Protein AF-A0AAF3E941-F1 (afdb_monomer_lite)

Organism: NCBI:txid2138241

Sequence (1218 aa):
MLLKINQFYLIRRGSTLCTKLKEASGEATTSKEKEKYVAGSEIERDANGEAFREMFVMPNRKLRAQIQLEQLTGRGQVQKLSRFDIQDRLAVRTSRSKEMSPEQDWTNVWPAPRSFNASVVPLPVRMGSRPHPERRAPFKKFGNLELVKIPNFLHLTPAAIEKQCLAIKQFCTEYPPELKGNKELQKVVPLKVYYNDYVHQGSSLRDIRSRVTTTTLNVAALNLSSFARDKLQRLAGSRFDSSNGMLTILTDRCHTRQQNDQYAAYLLTVLYHEANKVEKWEEIRQREDELRIEYDGSTTQQKILSLLGKPAADEIGSQATLAETKEIRKGRLFSKWDSKKCILCNGTLRIERHMEEDEMLLVANYNVEITVTRRGKGLHLSNPTNDFLFIFDQIETLHLWVSRCLQFKVTSTCDLSDQRLVLLPDSTFLAPNLQKIYHLNLKRNSLQFKTCHQDELGLDGTWSAPQLGWIEDLYRFSALNHLDLSSNRLSMFPLAVLQLKLLTRLFLSDNQIDRIPGEIRLLNLLIEFDLANNWLSELPDQLGDCTELAVLNLTLNRFKKIPSILSTNPKVTHWQLAGNFLDHLIGVELKQCIKLDLRRNAFHGKLIIPSSGETLRWLDLRDNQLKSLSTTNCLNLRTLHCERNLLKELSVNGQNISYLNASFNALSSLIVLPMPMNLVFFSVASNQFSHLPNWITDLQKINHIDAHKNQLKTLPERIFRVPSLSTLNLHSNRLTKLPEQVENCQIEILNLHHNALENLPSLLFRSSHRLREVNVSANVLTEIPSPNPVPDLNRVQILHAAMNELDDRVVHTIIAMRRLRILNLSNNKIKFFNDSNLCSLTSLEELNLSSNRLSSISSLILALPSLQILRIHSNQINILPDLSQSKTLKIFDACSNRVSQMQSTNCLAENLRQVDLSCNPELPVHFSQRSSRIYSFVNIAEAGGHNVHVGFSECTGQRNRLSVRQILPNTRHVSPILAIIDTSGNASLAAELSERLFRMAETEEIVDENTLRNWILNAHEWMGESILLASICDNQVLCASVGGNRAWIVADGKIHPLIAPIQIDSKTYEQLRMANAIVDEENLIFGVCPYVRQIGFSAFFPAILPRATVRTAKLNSREDFLILGSRAVGGCLSEPLLQYIVASTSNPQVAAKRIQDVVQSFNWTDNVSVIVAQTGNLLNRKTKKSVNPYSISEREEISELTLQKIEERIEQISRVRK

Secondary structure (DSSP, 8-state):
------------S--HHHHHHHHTTT------------------B-TTSPBP------S-SHHHHHHHHHHHTT--------TTHHHHHHHSPPPGGGTS-TTS-HHHHS-S-----TTTS---------S-GGGSPPPS----GGGGS-TTGGG-SHHHHHHHHHHHHTT-PPPPGGGGS-GGGGGT--EEEEE--S--SSS-S--GGGG-EEEEEEGGGS---HHHHHHHHHHHGGGEETTTTEEEEEE--SSSHHHHHHHHHHHHHHHHHHHHPPPTTGGG--GGGG-----TT-HHHHHHHHHHSS-TTTTHHHHH-EEEEEEEEESSTTPPEEEEEEEEETTEEEE--TTS--EEEEGGGSEEEEEEETTEEEEEEEETTEEEEEE-S-HHHHHHHHHHHHHTT--SEEE-TTS--SS--HHHHS-TTGGG--EEE-TT----PPPTT--PPPTTSPPPP----SGGGGGG-TT-SEEE-TTS--SS--GGGGG-TT--EEE--SS------GGGGG-TT--EEE--SS--S---GGGGG-TT--EEE-TTS--SS--THHHH-SS--EEE-TTS------S---TT-SEEE-TTS--EEEEE--GGGGG--EEE-TTSEEEEEE-TT-TT--EEE--SS--SEEEEE-SS--EEE--SS--S--EEES--TT--EEE--SS--SS--GGGGG-SS--EEE--SS------TTGGG-TT--EEE--SS------S---S---SEEE--SS--S---TTHHHH-TT--EEE--SS--S------SSGGG----EEE--SS---TTHHHHHTT-TT--EEE--SS--S----TTGGG-TT--EEE-TTS------HHHHT-TT--EEE--SS---EE--GGG-SS--EEE--SS---EES-TT---TT--EEE-TT-TTS-GGGGGS-SS-------SS--SSSEEEEEEEE--TTS---EEEE---TT-SS-EEEEEE-TT-HHHHHHHHHHHHHHHHH-S---HHHHHHHHHHHTTS---EEEEEEEETTEEEEEEESS-EEEEEETTEEEEEE------HHHHHHHHHTT--B-TTS-BTTTBS-SB-SS-GGGTTTSB-PPEEEEEE--STTEEEEEE-HHHHHH--HHHHHHHHHT-S-HHHHHHHHHHHHHHTT--S-EEEEEEEE--GGGSS------S----------THHHHHHHHHHHHHTTS--

InterPro domains:
  IPR001611 Leucine-rich repeat [PF13855] (818-877)
  IPR001611 Leucine-rich repeat [PS51450] (502-523)
  IPR001611 Leucine-rich repeat [PS51450] (615-636)
  IPR001611 Leucine-rich repeat [PS51450] (724-745)
  IPR001611 Leucine-rich repeat [PS51450] (746-767)
  IPR001611 Leucine-rich repeat [PS51450] (819-840)
  IPR001611 Leucine-rich repeat [PS51450] (843-864)
  IPR001611 Leucine-rich repeat [PS51450] (866-887)
  IPR001932 PPM-type phosphatase-like domain [PF00481] (945-1168)
  IPR001932 PPM-type phosphatase-like domain [PS51746] (961-1175)
  IPR001932 PPM-type phosphatase-like domain [SM00332] (939-1173)
  IPR003591 Leucine-rich repeat, typical subtype [SM00369] (477-499)
  IPR003591 Leucine-rich repeat, typical subtype [SM00369] (500-522)
  IPR003591 Leucine-rich repeat, typical subtype [SM00369] (523-546)
  IPR003591 Leucine-rich repeat, typical subtype [SM00369] (699-722)
  IPR003591 Leucine-rich repeat, typical subtype [SM00369] (723-745)
  IPR003591 Leucine-rich repeat, typical subtype [SM00369] (746-767)
  IPR003591 Leucine-rich repeat, typical subtype [SM00369] (817-839)
  IPR003591 Leucine-rich repeat, typical subtype [SM00369] (841-863)
  IPR003591 Leucine-rich repeat, typical subtype [SM00369] (864-886)

Structure (mmCIF, N/CA/C/O backbone):
data_AF-A0AAF3E941-F1
#
_entry.id   AF-A0AAF3E941-F1
#
loop_
_atom_site.group_PDB
_atom_site.id
_atom_site.type_symbol
_atom_site.label_atom_id
_atom_site.label_alt_id
_atom_site.label_comp_id
_atom_site.label_asym_id
_atom_site.label_entity_id
_atom_site.label_seq_id
_atom_site.pdbx_PDB_ins_code
_atom_site.Cartn_x
_atom_site.Cartn_y
_atom_site.Cartn_z
_atom_site.occupancy
_atom_site.B_iso_or_equiv
_atom_site.auth_seq_id
_atom_site.auth_comp_id
_atom_site.auth_asym_id
_atom_site.auth_atom_id
_atom_site.pdbx_PDB_model_num
ATOM 1 N N . MET A 1 1 ? 45.597 49.045 44.811 1.00 25.17 1 MET A N 1
ATOM 2 C CA . MET A 1 1 ? 46.301 48.975 46.110 1.00 25.17 1 MET A CA 1
ATOM 3 C C . MET A 1 1 ? 45.656 47.850 46.898 1.00 25.17 1 MET A C 1
ATOM 5 O O . MET A 1 1 ? 44.461 47.928 47.123 1.00 25.17 1 MET A O 1
ATOM 9 N N . LEU A 1 2 ? 46.292 46.673 46.946 1.00 22.98 2 LEU A N 1
ATOM 10 C CA . LEU A 1 2 ? 47.305 46.270 47.949 1.00 22.98 2 LEU A CA 1
ATOM 11 C C . LEU A 1 2 ? 46.629 46.094 49.320 1.00 22.98 2 LEU A C 1
ATOM 13 O O . LEU A 1 2 ? 45.964 47.010 49.766 1.00 22.98 2 LEU A O 1
ATOM 17 N N . LEU A 1 3 ? 46.785 45.028 50.095 1.00 31.22 3 LEU A N 1
ATOM 18 C CA . LEU A 1 3 ? 47.507 43.755 50.041 1.00 31.22 3 LEU A CA 1
ATOM 19 C C . LEU A 1 3 ? 47.148 43.065 51.379 1.00 31.22 3 LEU A C 1
ATOM 21 O O . LEU A 1 3 ? 46.831 43.757 52.340 1.00 31.22 3 LEU A O 1
ATOM 25 N N . LYS A 1 4 ? 47.386 41.750 51.464 1.00 26.44 4 LYS A N 1
ATOM 26 C CA . LYS A 1 4 ? 47.656 40.976 52.698 1.00 26.44 4 LYS A CA 1
ATOM 27 C C . LYS A 1 4 ? 46.508 40.775 53.698 1.00 26.44 4 LYS A C 1
ATOM 29 O O . LYS A 1 4 ? 46.064 41.708 54.340 1.00 26.44 4 LYS A O 1
ATOM 34 N N . ILE A 1 5 ? 46.186 39.497 53.918 1.00 27.38 5 ILE A N 1
ATOM 35 C CA . ILE A 1 5 ? 46.226 38.747 55.199 1.00 27.38 5 ILE A CA 1
ATOM 36 C C . ILE A 1 5 ? 46.028 37.270 54.783 1.00 27.38 5 ILE A C 1
ATOM 38 O O . ILE A 1 5 ? 44.980 36.903 54.271 1.00 27.38 5 ILE A O 1
ATOM 42 N N . ASN A 1 6 ? 47.091 36.494 54.554 1.00 27.19 6 ASN A N 1
ATOM 43 C CA . ASN A 1 6 ? 47.783 35.598 55.494 1.00 27.19 6 ASN A CA 1
ATOM 44 C C . ASN A 1 6 ? 46.898 34.736 56.425 1.00 27.19 6 ASN A C 1
ATOM 46 O O . ASN A 1 6 ? 46.351 35.253 57.385 1.00 27.19 6 ASN A O 1
ATOM 50 N N . GLN A 1 7 ? 46.950 33.413 56.165 1.00 29.20 7 GLN A N 1
ATOM 51 C CA . GLN A 1 7 ? 47.048 32.271 57.108 1.00 29.20 7 GLN A CA 1
ATOM 52 C C . GLN A 1 7 ? 45.863 32.046 58.086 1.00 29.20 7 GLN A C 1
ATOM 54 O O . GLN A 1 7 ? 45.435 32.951 58.777 1.00 29.20 7 GLN A O 1
ATOM 59 N N . PHE A 1 8 ? 45.259 30.860 58.236 1.00 26.33 8 PHE A N 1
ATOM 60 C CA . PHE A 1 8 ? 45.827 29.510 58.318 1.00 26.33 8 PHE A CA 1
ATOM 61 C C . PHE A 1 8 ? 44.918 28.438 57.686 1.00 26.33 8 PHE A C 1
ATOM 63 O O . PHE A 1 8 ? 43.714 28.386 57.921 1.00 26.33 8 PHE A O 1
ATOM 70 N N . TYR A 1 9 ? 45.550 27.525 56.950 1.00 28.20 9 TYR A N 1
ATOM 71 C CA . TYR A 1 9 ? 45.012 26.250 56.480 1.00 28.20 9 TYR A CA 1
ATOM 72 C C . TYR A 1 9 ? 45.573 25.109 57.343 1.00 28.20 9 TYR A C 1
ATOM 74 O O . TYR A 1 9 ? 46.770 25.089 57.625 1.00 28.20 9 TYR A O 1
ATOM 82 N N . LEU A 1 10 ? 44.762 24.089 57.634 1.00 25.67 10 LEU A N 1
ATOM 83 C CA . LEU A 1 10 ? 45.244 22.728 57.907 1.00 25.67 10 LEU A CA 1
ATOM 84 C C . LEU A 1 10 ? 44.900 21.857 56.687 1.00 25.67 10 LEU A C 1
ATOM 86 O O . LEU A 1 10 ? 43.795 21.340 56.552 1.00 25.67 10 LEU A O 1
ATOM 90 N N . ILE A 1 11 ? 45.854 21.763 55.754 1.00 32.81 11 ILE A N 1
ATOM 91 C CA . ILE A 1 11 ? 45.774 20.972 54.515 1.00 32.81 11 ILE A CA 1
ATOM 92 C C . ILE A 1 11 ? 46.332 19.567 54.765 1.00 32.81 11 ILE A C 1
ATOM 94 O O . ILE A 1 11 ? 47.484 19.409 55.170 1.00 32.81 11 ILE A O 1
ATOM 98 N N . ARG A 1 12 ? 45.554 18.534 54.417 1.00 29.91 12 ARG A N 1
ATOM 99 C CA . ARG A 1 12 ? 46.099 17.204 54.108 1.00 29.91 12 ARG A CA 1
ATOM 100 C C . ARG A 1 12 ? 46.829 17.276 52.763 1.00 29.91 12 ARG A C 1
ATOM 102 O O . ARG A 1 12 ? 46.209 17.491 51.722 1.00 29.91 12 ARG A O 1
ATOM 109 N N . ARG A 1 13 ? 48.155 17.120 52.806 1.00 30.88 13 ARG A N 1
ATOM 110 C CA . ARG A 1 13 ? 49.038 16.996 51.636 1.00 30.88 13 ARG A CA 1
ATOM 111 C C . ARG A 1 13 ? 48.599 15.799 50.786 1.00 30.88 13 ARG A C 1
ATOM 113 O O . ARG A 1 13 ? 48.506 14.695 51.312 1.00 30.88 13 ARG A O 1
ATOM 120 N N . GLY A 1 14 ? 48.349 16.026 49.495 1.00 37.22 14 GLY A N 1
ATOM 121 C CA . GLY A 1 14 ? 48.155 14.946 48.519 1.00 37.22 14 GLY A CA 1
ATOM 122 C C . GLY A 1 14 ? 47.033 15.120 47.493 1.00 37.22 14 GLY A C 1
ATOM 123 O O . GLY A 1 14 ? 46.806 14.191 46.727 1.00 37.22 14 GLY A O 1
ATOM 124 N N . SER A 1 15 ? 46.322 16.256 47.431 1.00 41.59 15 SER A N 1
ATOM 125 C CA . SER A 1 15 ? 45.344 16.463 46.348 1.00 41.59 15 SER A CA 1
ATOM 126 C C . SER A 1 15 ? 45.990 17.074 45.100 1.00 41.59 15 SER A C 1
ATOM 128 O O . SER A 1 15 ? 46.564 18.164 45.130 1.00 41.59 15 SER A O 1
ATOM 130 N N . THR A 1 16 ? 45.831 16.368 43.984 1.00 41.88 16 THR A N 1
ATOM 131 C CA . THR A 1 16 ? 46.173 16.758 42.604 1.00 41.88 16 THR A CA 1
ATOM 132 C C . THR A 1 16 ? 45.382 17.969 42.091 1.00 41.88 16 THR A C 1
ATOM 134 O O . THR A 1 16 ? 45.639 18.476 41.002 1.00 41.88 16 THR A O 1
ATOM 137 N N . LEU A 1 17 ? 44.416 18.452 42.876 1.00 42.16 17 LEU A N 1
ATOM 138 C CA . LEU A 1 17 ? 43.595 19.619 42.570 1.00 42.16 17 LEU A CA 1
ATOM 139 C C . LEU A 1 17 ? 44.375 20.928 42.765 1.00 42.16 17 LEU A C 1
ATOM 141 O O . LEU A 1 17 ? 44.220 21.858 41.984 1.00 42.16 17 LEU A O 1
ATOM 145 N N . CYS A 1 18 ? 45.249 20.992 43.776 1.00 39.31 18 CYS A N 1
ATOM 146 C CA . CYS A 1 18 ? 46.022 22.197 44.093 1.00 39.31 18 CYS A CA 1
ATOM 147 C C . CYS A 1 18 ? 47.104 22.483 43.037 1.00 39.31 18 CYS A C 1
ATOM 149 O O . CYS A 1 18 ? 47.377 23.637 42.724 1.00 39.31 18 CYS A O 1
ATOM 151 N N . THR A 1 19 ? 47.675 21.438 42.432 1.00 42.06 19 THR A N 1
ATOM 152 C CA . THR A 1 19 ? 48.624 21.571 41.317 1.00 42.06 19 THR A CA 1
ATOM 153 C C . THR A 1 19 ? 47.931 22.055 40.043 1.00 42.06 19 THR A C 1
ATOM 155 O O . THR A 1 19 ? 48.416 22.992 39.422 1.00 42.06 19 THR A O 1
ATOM 158 N N . LYS A 1 20 ? 46.738 21.531 39.725 1.00 45.28 20 LYS A N 1
ATOM 159 C CA . LYS A 1 20 ? 45.938 21.993 38.573 1.00 45.28 20 LYS A CA 1
ATOM 160 C C . LYS A 1 20 ? 45.388 23.413 38.743 1.00 45.28 20 LYS A C 1
ATOM 162 O O . LYS A 1 20 ? 45.259 24.147 37.770 1.00 45.28 20 LYS A O 1
ATOM 167 N N . LEU A 1 21 ? 45.086 23.820 39.977 1.00 42.25 21 LEU A N 1
ATOM 168 C CA . LEU A 1 21 ? 44.654 25.187 40.290 1.00 42.25 21 LEU A CA 1
ATOM 169 C C . LEU A 1 21 ? 45.806 26.202 40.224 1.00 42.25 21 LEU A C 1
ATOM 171 O O . LEU A 1 21 ? 45.562 27.346 39.860 1.00 42.25 21 LEU A O 1
ATOM 175 N N . LYS A 1 22 ? 47.048 25.786 40.515 1.00 40.22 22 LYS A N 1
ATOM 176 C CA . LYS A 1 22 ? 48.251 26.614 40.313 1.00 40.22 22 LYS A CA 1
ATOM 177 C C . LYS A 1 22 ? 48.619 26.775 38.836 1.00 40.22 22 LYS A C 1
ATOM 179 O O . LYS A 1 22 ? 49.067 27.842 38.433 1.00 40.22 22 LYS A O 1
ATOM 184 N N . GLU A 1 23 ? 48.371 25.753 38.019 1.00 41.34 23 GLU A N 1
ATOM 185 C CA . GLU A 1 23 ? 48.512 25.845 36.557 1.00 41.34 23 GLU A CA 1
ATOM 186 C C . GLU A 1 23 ? 47.456 26.775 35.931 1.00 41.34 23 GLU A C 1
ATOM 188 O O . GLU A 1 23 ? 47.742 27.467 34.957 1.00 41.34 23 GLU A O 1
ATOM 193 N N . ALA A 1 24 ? 46.261 26.872 36.527 1.00 45.06 24 ALA A N 1
ATOM 194 C CA . ALA A 1 24 ? 45.199 27.779 36.082 1.00 45.06 24 ALA A CA 1
ATOM 195 C C . ALA A 1 24 ? 45.434 29.263 36.444 1.00 45.06 24 ALA A C 1
ATOM 197 O O . ALA A 1 24 ? 44.715 30.123 35.937 1.00 45.06 24 ALA A O 1
ATOM 198 N N . SER A 1 25 ? 46.418 29.579 37.302 1.00 39.25 25 SER A N 1
ATOM 199 C CA . SER A 1 25 ? 46.711 30.947 37.764 1.00 39.25 25 SER A CA 1
ATOM 200 C C . SER A 1 25 ? 47.911 31.631 37.089 1.00 39.25 25 SER A C 1
ATOM 202 O O . SER A 1 25 ? 48.222 32.763 37.445 1.00 39.25 25 SER A O 1
ATOM 204 N N . GLY A 1 26 ? 48.561 31.003 36.102 1.00 38.41 26 GLY A N 1
ATOM 205 C CA . GLY A 1 26 ? 49.484 31.700 35.192 1.00 38.41 26 GLY A CA 1
ATOM 206 C C . GLY A 1 26 ? 50.916 31.968 35.684 1.00 38.41 26 GLY A C 1
ATOM 207 O O . GLY A 1 26 ? 51.533 32.918 35.212 1.00 38.41 26 GLY A O 1
ATOM 208 N N . GLU A 1 27 ? 51.486 31.147 36.572 1.00 34.81 27 GLU A N 1
ATOM 209 C CA . GLU A 1 27 ? 52.932 31.188 36.874 1.00 34.81 27 GLU A CA 1
ATOM 210 C C . GLU A 1 27 ? 53.692 30.127 36.055 1.00 34.81 27 GLU A C 1
ATOM 212 O O . GLU A 1 27 ? 53.344 28.947 36.067 1.00 34.81 27 GLU A O 1
ATOM 217 N N . ALA A 1 28 ? 54.725 30.548 35.316 1.00 30.78 28 ALA A N 1
ATOM 218 C CA . ALA A 1 28 ? 55.536 29.692 34.448 1.00 30.78 28 ALA A CA 1
ATOM 219 C C . ALA A 1 28 ? 56.870 29.266 35.095 1.00 30.78 28 ALA A C 1
ATOM 221 O O . ALA A 1 28 ? 57.418 29.990 35.923 1.00 30.78 28 ALA A O 1
ATOM 222 N N . THR A 1 29 ? 57.430 28.163 34.562 1.00 28.58 29 THR A N 1
ATOM 223 C CA . THR A 1 29 ? 58.772 27.541 34.763 1.00 28.58 29 THR A CA 1
ATOM 224 C C . THR A 1 29 ? 58.862 26.503 35.902 1.00 28.58 29 THR A C 1
ATOM 226 O O . THR A 1 29 ? 58.328 26.726 36.976 1.00 28.58 29 THR A O 1
ATOM 229 N N . THR A 1 30 ? 59.462 25.306 35.783 1.00 28.12 30 THR A N 1
ATOM 230 C CA . THR A 1 30 ? 60.335 24.674 34.769 1.00 28.12 30 THR A CA 1
ATOM 231 C C . THR A 1 30 ? 60.419 23.151 35.013 1.00 28.12 30 THR A C 1
ATOM 233 O O . THR A 1 30 ? 60.501 22.717 36.154 1.00 28.12 30 THR A O 1
ATOM 236 N N . SER A 1 31 ? 60.470 22.387 33.912 1.00 27.45 31 SER A N 1
ATOM 237 C CA . SER A 1 31 ? 61.197 21.117 33.663 1.00 27.45 31 SER A CA 1
ATOM 238 C C . SER A 1 31 ? 61.064 19.866 34.563 1.00 27.45 31 SER A C 1
ATOM 240 O O . SER A 1 31 ? 61.476 19.882 35.712 1.00 27.45 31 SER A O 1
ATOM 242 N N . LYS A 1 32 ? 60.708 18.756 33.876 1.00 27.28 32 LYS A N 1
ATOM 243 C CA . LYS A 1 32 ? 61.302 17.386 33.868 1.00 27.28 32 LYS A CA 1
ATOM 244 C C . LYS A 1 32 ? 61.439 16.674 35.226 1.00 27.28 32 LYS A C 1
ATOM 246 O O . LYS A 1 32 ? 62.148 17.134 36.097 1.00 27.28 32 LYS A O 1
ATOM 251 N N . GLU A 1 33 ? 60.757 15.547 35.434 1.00 26.47 33 GLU A N 1
ATOM 252 C CA . GLU A 1 33 ? 61.248 14.171 35.180 1.00 26.47 33 GLU A CA 1
ATOM 253 C C . GLU A 1 33 ? 60.015 13.220 35.244 1.00 26.47 33 GLU A C 1
ATOM 255 O O . GLU A 1 33 ? 59.238 13.303 36.189 1.00 26.47 33 GLU A O 1
ATOM 260 N N . LYS A 1 34 ? 59.594 12.467 34.205 1.00 25.59 34 LYS A N 1
ATOM 261 C CA . LYS A 1 34 ? 60.124 11.160 33.732 1.00 25.59 34 LYS A CA 1
ATOM 262 C C . LYS A 1 34 ? 60.638 10.317 34.905 1.00 25.59 34 LYS A C 1
ATOM 264 O O . LYS A 1 34 ? 61.591 10.708 35.541 1.00 25.59 34 LYS A O 1
ATOM 269 N N . GLU A 1 35 ? 60.135 9.141 35.256 1.00 26.55 35 GLU A N 1
ATOM 270 C CA . GLU A 1 35 ? 59.893 7.906 34.492 1.00 26.55 35 GLU A CA 1
ATOM 271 C C . GLU A 1 35 ? 59.877 6.832 35.628 1.00 26.55 35 GLU A C 1
ATOM 273 O O . GLU A 1 35 ? 60.661 6.972 36.563 1.00 26.55 35 GLU A O 1
ATOM 278 N N . LYS A 1 36 ? 58.991 5.826 35.733 1.00 25.83 36 LYS A N 1
ATOM 279 C CA . LYS A 1 36 ? 59.223 4.449 35.241 1.00 25.83 36 LYS A CA 1
ATOM 280 C C . LYS A 1 36 ? 58.320 3.414 35.958 1.00 25.83 36 LYS A C 1
ATOM 282 O O . LYS A 1 36 ? 58.116 3.530 37.157 1.00 25.83 36 LYS A O 1
ATOM 287 N N . TYR A 1 37 ? 57.918 2.399 35.174 1.00 27.20 37 TYR A N 1
ATOM 288 C CA . TYR A 1 37 ? 57.531 0.992 35.460 1.00 27.20 37 TYR A CA 1
ATOM 289 C C . TYR A 1 37 ? 56.447 0.708 36.527 1.00 27.20 37 TYR A C 1
ATOM 291 O O . TYR A 1 37 ? 56.558 1.132 37.665 1.00 27.20 37 TYR A O 1
ATOM 299 N N . VAL A 1 38 ? 55.290 0.101 36.215 1.00 29.61 38 VAL A N 1
ATOM 300 C CA . VAL A 1 38 ? 54.969 -1.230 35.625 1.00 29.61 38 VAL A CA 1
ATOM 301 C C . VAL A 1 38 ? 55.250 -2.412 36.566 1.00 29.61 38 VAL A C 1
ATOM 303 O O . VAL A 1 38 ? 56.377 -2.610 36.999 1.00 29.61 38 VAL A O 1
ATOM 306 N N . ALA A 1 39 ? 54.200 -3.237 36.693 1.00 27.73 39 ALA A N 1
ATOM 307 C CA . ALA A 1 39 ? 54.115 -4.629 37.152 1.00 27.73 39 ALA A CA 1
ATOM 308 C C . ALA A 1 39 ? 53.993 -4.897 38.661 1.00 27.73 39 ALA A C 1
ATOM 310 O O . ALA A 1 39 ? 54.755 -4.390 39.474 1.00 27.73 39 ALA A O 1
ATOM 311 N N . GLY A 1 40 ? 53.038 -5.773 39.000 1.00 29.38 40 GLY A N 1
ATOM 312 C CA . GLY A 1 40 ? 52.954 -6.415 40.312 1.00 29.38 40 GLY A CA 1
ATOM 313 C C . GLY A 1 40 ? 51.536 -6.723 40.783 1.00 29.38 40 GLY A C 1
ATOM 314 O O . GLY A 1 40 ? 51.073 -6.145 41.758 1.00 29.38 40 GLY A O 1
ATOM 315 N N . SER A 1 41 ? 50.830 -7.612 40.086 1.00 38.66 41 SER A N 1
ATOM 316 C CA . SER A 1 41 ? 49.641 -8.288 40.605 1.00 38.66 41 SER A CA 1
ATOM 317 C C . SER A 1 41 ? 50.062 -9.471 41.480 1.00 38.66 41 SER A C 1
ATOM 319 O O . SER A 1 41 ? 50.538 -10.460 40.932 1.00 38.66 41 SER A O 1
ATOM 321 N N . GLU A 1 42 ? 49.817 -9.422 42.788 1.00 34.91 42 GLU A N 1
ATOM 322 C CA . GLU A 1 42 ? 49.719 -10.626 43.621 1.00 34.91 42 GLU A CA 1
ATOM 323 C C . GLU A 1 42 ? 48.500 -10.505 44.541 1.00 34.91 42 GLU A C 1
ATOM 325 O O . GLU A 1 42 ? 48.377 -9.593 45.354 1.00 34.91 42 GLU A O 1
ATOM 330 N N . ILE A 1 43 ? 47.545 -11.409 44.324 1.00 42.84 43 ILE A N 1
ATOM 331 C CA . ILE A 1 43 ? 46.382 -11.639 45.178 1.00 42.84 43 ILE A CA 1
ATOM 332 C C . ILE A 1 43 ? 46.829 -12.713 46.167 1.00 42.84 43 ILE A C 1
ATOM 334 O O . ILE A 1 43 ? 47.055 -13.851 45.750 1.00 42.84 43 ILE A O 1
ATOM 338 N N . GLU A 1 44 ? 46.969 -12.366 47.445 1.00 42.59 44 GLU A N 1
ATOM 339 C CA . GLU A 1 44 ? 47.213 -13.355 48.496 1.00 42.59 44 GLU A CA 1
ATOM 340 C C . GLU A 1 44 ? 46.033 -14.340 48.558 1.00 42.59 44 GLU A C 1
ATOM 342 O O . GLU A 1 44 ? 44.862 -13.953 48.642 1.00 42.59 44 GLU A O 1
ATOM 347 N N . ARG A 1 45 ? 46.363 -15.628 48.458 1.00 51.31 45 ARG A N 1
ATOM 348 C CA . ARG A 1 45 ? 45.455 -16.770 48.596 1.00 51.31 45 ARG A CA 1
ATOM 349 C C . ARG A 1 45 ? 45.761 -17.447 49.923 1.00 51.31 45 ARG A C 1
ATOM 351 O O . ARG A 1 45 ? 46.920 -17.498 50.332 1.00 51.31 45 ARG A O 1
ATOM 358 N N . ASP A 1 46 ? 44.736 -17.949 50.594 1.00 53.94 46 ASP A N 1
ATOM 359 C CA . ASP A 1 46 ? 44.920 -18.666 51.854 1.00 53.94 46 ASP A CA 1
ATOM 360 C C . ASP A 1 46 ? 45.522 -20.071 51.638 1.00 53.94 46 ASP A C 1
ATOM 362 O O . ASP A 1 46 ? 45.762 -20.504 50.508 1.00 53.94 46 ASP A O 1
ATOM 366 N N . ALA A 1 47 ? 45.797 -20.791 52.732 1.00 51.31 47 ALA A N 1
ATOM 367 C CA . ALA A 1 47 ? 46.487 -22.087 52.723 1.00 51.31 47 ALA A CA 1
ATOM 368 C C . ALA A 1 47 ? 45.780 -23.196 51.910 1.00 51.31 47 ALA A C 1
ATOM 370 O O . ALA A 1 47 ? 46.372 -24.251 51.696 1.00 51.31 47 ALA A O 1
ATOM 371 N N . ASN A 1 48 ? 44.554 -22.953 51.431 1.00 53.53 48 ASN A N 1
ATOM 372 C CA . ASN A 1 48 ? 43.788 -23.858 50.575 1.00 53.53 48 ASN A CA 1
ATOM 373 C C . ASN A 1 48 ? 43.566 -23.305 49.147 1.00 53.53 48 ASN A C 1
ATOM 375 O O . ASN A 1 48 ? 42.875 -23.935 48.350 1.00 53.53 48 ASN A O 1
ATOM 379 N N . GLY A 1 49 ? 44.191 -22.177 48.781 1.00 50.69 49 GLY A N 1
ATOM 380 C CA . GLY A 1 49 ? 44.346 -21.730 47.392 1.00 50.69 49 GLY A CA 1
ATOM 381 C C . GLY A 1 49 ? 43.211 -20.883 46.799 1.00 50.69 49 GLY A C 1
ATOM 382 O O . GLY A 1 49 ? 43.245 -20.614 45.589 1.00 50.69 49 GLY A O 1
ATOM 383 N N . GLU A 1 50 ? 42.255 -20.408 47.601 1.00 50.75 50 GLU A N 1
ATOM 384 C CA . GLU A 1 50 ? 41.155 -19.545 47.141 1.00 50.75 50 GLU A CA 1
ATOM 385 C C . GLU A 1 50 ? 41.354 -18.062 47.521 1.00 50.75 50 GLU A C 1
ATOM 387 O O . GLU A 1 50 ? 42.054 -17.715 48.471 1.00 50.75 50 GLU A O 1
ATOM 392 N N . ALA A 1 51 ? 40.786 -17.156 46.713 1.00 42.50 51 ALA A N 1
ATOM 393 C CA . ALA A 1 51 ? 40.977 -15.708 46.839 1.00 42.50 51 ALA A CA 1
ATOM 394 C C . ALA A 1 51 ? 39.979 -15.075 47.829 1.00 42.50 51 ALA A C 1
ATOM 396 O O . ALA A 1 51 ? 38.762 -15.193 47.667 1.00 42.50 51 ALA A O 1
ATOM 397 N N . PHE A 1 52 ? 40.501 -14.347 48.818 1.00 37.22 52 PHE A N 1
ATOM 398 C CA . PHE A 1 52 ? 39.752 -13.766 49.934 1.00 37.22 52 PHE A CA 1
ATOM 399 C C . PHE A 1 52 ? 38.750 -12.671 49.505 1.00 37.22 52 PHE A C 1
ATOM 401 O O . PHE A 1 52 ? 39.108 -11.699 48.837 1.00 37.22 52 PHE A O 1
ATOM 408 N N . ARG A 1 53 ? 37.485 -12.793 49.933 1.00 42.44 53 ARG A N 1
ATOM 409 C CA . ARG A 1 53 ? 36.442 -11.749 49.855 1.00 42.44 53 ARG A CA 1
ATOM 410 C C . ARG A 1 53 ? 35.796 -11.589 51.229 1.00 42.44 53 ARG A C 1
ATOM 412 O O . ARG A 1 53 ? 35.145 -12.523 51.686 1.00 42.44 53 ARG A O 1
ATOM 419 N N . GLU A 1 54 ? 35.882 -10.412 51.852 1.00 34.22 54 GLU A N 1
ATOM 420 C CA . GLU A 1 54 ? 35.189 -10.159 53.124 1.00 34.22 54 GLU A CA 1
ATOM 421 C C . GLU A 1 54 ? 34.048 -9.140 53.015 1.00 34.22 54 GLU A C 1
ATOM 423 O O . GLU A 1 54 ? 34.221 -7.983 52.631 1.00 34.22 54 GLU A O 1
ATOM 428 N N . MET A 1 55 ? 32.862 -9.616 53.404 1.00 33.59 55 MET A N 1
ATOM 429 C CA . MET A 1 55 ? 31.646 -8.851 53.662 1.00 33.59 55 MET A CA 1
ATOM 430 C C . MET A 1 55 ? 31.525 -8.489 55.158 1.00 33.59 55 MET A C 1
ATOM 432 O O . MET A 1 55 ? 31.816 -9.306 56.022 1.00 33.59 55 MET A O 1
ATOM 436 N N . PHE A 1 56 ? 31.040 -7.270 55.428 1.00 31.47 56 PHE A N 1
ATOM 437 C CA . PHE A 1 56 ? 30.416 -6.715 56.652 1.00 31.47 56 PHE A CA 1
ATOM 438 C C . PHE A 1 56 ? 30.497 -7.466 58.006 1.00 31.47 56 PHE A C 1
ATOM 440 O O . PHE A 1 56 ? 29.849 -8.495 58.181 1.00 31.47 56 PHE A O 1
ATOM 447 N N . VAL A 1 57 ? 31.057 -6.814 59.051 1.00 30.23 57 VAL A N 1
ATOM 448 C CA . VAL A 1 57 ? 30.788 -7.132 60.480 1.00 30.23 57 VAL A CA 1
ATOM 449 C C . VAL A 1 57 ? 30.735 -5.882 61.395 1.00 30.23 57 VAL A C 1
ATOM 451 O O . VAL A 1 57 ? 31.545 -4.965 61.288 1.00 30.23 57 VAL A O 1
ATOM 454 N N . MET A 1 58 ? 29.767 -5.888 62.329 1.00 33.31 58 MET A N 1
ATOM 455 C CA . MET A 1 58 ? 29.494 -4.932 63.424 1.00 33.31 58 MET A CA 1
ATOM 456 C C . MET A 1 58 ? 30.596 -4.831 64.517 1.00 33.31 58 MET A C 1
ATOM 458 O O . MET A 1 58 ? 31.337 -5.788 64.748 1.00 33.31 58 MET A O 1
ATOM 462 N N . PRO A 1 59 ? 30.657 -3.734 65.309 1.00 44.03 59 PRO A N 1
ATOM 463 C CA . PRO A 1 59 ? 31.688 -3.524 66.325 1.00 44.03 59 PRO A CA 1
ATOM 464 C C . PRO A 1 59 ? 31.249 -4.045 67.704 1.00 44.03 59 PRO A C 1
ATOM 466 O O . PRO A 1 59 ? 30.524 -3.354 68.406 1.00 44.03 59 PRO A O 1
ATOM 469 N N . ASN A 1 60 ? 31.670 -5.248 68.120 1.00 49.56 60 ASN A N 1
ATOM 470 C CA . ASN A 1 60 ? 31.633 -5.652 69.548 1.00 49.56 60 ASN A CA 1
ATOM 471 C C . ASN A 1 60 ? 32.514 -6.865 69.930 1.00 49.56 60 ASN A C 1
ATOM 473 O O . ASN A 1 60 ? 32.410 -7.388 71.039 1.00 49.56 60 ASN A O 1
ATOM 477 N N . ARG A 1 61 ? 33.428 -7.319 69.057 1.00 43.66 61 ARG A N 1
ATOM 478 C CA . ARG A 1 61 ? 34.284 -8.493 69.338 1.00 43.66 61 ARG A CA 1
ATOM 479 C C . ARG A 1 61 ? 35.568 -8.183 70.130 1.00 43.66 61 ARG A C 1
ATOM 481 O O . ARG A 1 61 ? 36.090 -9.080 70.782 1.00 43.66 61 ARG A O 1
ATOM 488 N N . LYS A 1 62 ? 36.044 -6.928 70.155 1.00 46.69 62 LYS A N 1
ATOM 489 C CA . LYS A 1 62 ? 37.310 -6.562 70.832 1.00 46.69 62 LYS A CA 1
ATOM 490 C C . LYS A 1 62 ? 37.242 -6.591 72.367 1.00 46.69 62 LYS A C 1
ATOM 492 O O . LYS A 1 62 ? 38.213 -6.991 72.993 1.00 46.69 62 LYS A O 1
ATOM 497 N N . LEU A 1 63 ? 36.098 -6.272 72.981 1.00 50.12 63 LEU A N 1
ATOM 498 C CA . LEU A 1 63 ? 35.993 -6.202 74.448 1.00 50.12 63 LEU A CA 1
ATOM 499 C C . LEU A 1 63 ? 35.971 -7.591 75.119 1.00 50.12 63 LEU A C 1
ATOM 501 O O . LEU A 1 63 ? 36.524 -7.771 76.197 1.00 50.12 63 LEU A O 1
ATOM 505 N N . ARG A 1 64 ? 35.359 -8.597 74.477 1.00 50.94 64 ARG A N 1
ATOM 506 C CA . ARG A 1 64 ? 35.299 -9.967 75.022 1.00 50.94 64 ARG A CA 1
ATOM 507 C C . ARG A 1 64 ? 36.620 -10.714 74.875 1.00 50.94 64 ARG A C 1
ATOM 509 O O . ARG A 1 64 ? 37.008 -11.399 75.809 1.00 50.94 64 ARG A O 1
ATOM 516 N N . ALA A 1 65 ? 37.326 -10.524 73.759 1.00 55.28 65 ALA A N 1
ATOM 517 C CA . ALA A 1 65 ? 38.664 -11.082 73.575 1.00 55.28 65 ALA A CA 1
ATOM 518 C C . ALA A 1 65 ? 39.665 -10.493 74.582 1.00 55.28 65 ALA A C 1
ATOM 520 O O . ALA A 1 65 ? 40.494 -11.221 75.113 1.00 55.28 65 ALA A O 1
ATOM 521 N N . GLN A 1 66 ? 39.535 -9.202 74.905 1.00 60.25 66 GLN A N 1
ATOM 522 C CA . GLN A 1 66 ? 40.385 -8.529 75.885 1.00 60.25 66 GLN A CA 1
ATOM 523 C C . GLN A 1 66 ? 40.116 -8.992 77.327 1.00 60.25 66 GLN A C 1
ATOM 525 O O . GLN A 1 66 ? 41.060 -9.322 78.032 1.00 60.25 66 GLN A O 1
ATOM 530 N N . ILE A 1 67 ? 38.850 -9.141 77.737 1.00 58.97 67 ILE A N 1
ATOM 531 C CA . ILE A 1 67 ? 38.490 -9.682 79.065 1.00 58.97 67 ILE A CA 1
ATOM 532 C C . ILE A 1 67 ? 38.941 -11.146 79.216 1.00 58.97 67 ILE A C 1
ATOM 534 O O . ILE A 1 67 ? 39.359 -11.567 80.291 1.00 58.97 67 ILE A O 1
ATOM 538 N N . GLN A 1 68 ? 38.889 -11.925 78.134 1.00 61.91 68 GLN A N 1
ATOM 539 C CA . GLN A 1 68 ? 39.330 -13.320 78.124 1.00 61.91 68 GLN A CA 1
ATOM 540 C C . GLN A 1 68 ? 40.866 -13.428 78.143 1.00 61.91 68 GLN A C 1
ATOM 542 O O . GLN A 1 68 ? 41.404 -14.289 78.832 1.00 61.91 68 GLN A O 1
ATOM 547 N N . LEU A 1 69 ? 41.576 -12.504 77.483 1.00 62.62 69 LEU A N 1
ATOM 548 C CA . LEU A 1 69 ? 43.030 -12.330 77.600 1.00 62.62 69 LEU A CA 1
ATOM 549 C C . LEU A 1 69 ? 43.445 -11.890 79.010 1.00 62.62 69 LEU A C 1
ATOM 551 O O . LEU A 1 69 ? 44.419 -12.410 79.538 1.00 62.62 69 LEU A O 1
ATOM 555 N N . GLU A 1 70 ? 42.709 -10.991 79.660 1.00 66.62 70 GLU A N 1
ATOM 556 C CA . GLU A 1 70 ? 42.983 -10.533 81.034 1.00 66.62 70 GLU A CA 1
ATOM 557 C C . GLU A 1 70 ? 42.719 -11.632 82.085 1.00 66.62 70 GLU A C 1
ATOM 559 O O . GLU A 1 70 ? 43.428 -11.708 83.091 1.00 66.62 70 GLU A O 1
ATOM 564 N N . GLN A 1 71 ? 41.767 -12.538 81.817 1.00 61.62 71 GLN A N 1
ATOM 565 C CA . GLN A 1 71 ? 41.522 -13.757 82.604 1.00 61.62 71 GLN A CA 1
ATOM 566 C C . GLN A 1 71 ? 42.588 -14.841 82.367 1.00 61.62 71 GLN A C 1
ATOM 568 O O . GLN A 1 71 ? 43.019 -15.481 83.323 1.00 61.62 71 GLN A O 1
ATOM 573 N N . LEU A 1 72 ? 43.048 -15.026 81.122 1.00 62.75 72 LEU A N 1
ATOM 574 C CA . LEU A 1 72 ? 44.085 -16.007 80.761 1.00 62.75 72 LEU A CA 1
ATOM 575 C C . LEU A 1 72 ? 45.508 -15.555 81.137 1.00 62.75 72 LEU A C 1
ATOM 577 O O . LEU A 1 72 ? 46.373 -16.393 81.363 1.00 62.75 72 LEU A O 1
ATOM 581 N N . THR A 1 73 ? 45.755 -14.245 81.246 1.00 67.31 73 THR A N 1
ATOM 582 C CA . THR A 1 73 ? 47.050 -13.665 81.664 1.00 67.31 73 THR A CA 1
ATOM 583 C C . THR A 1 73 ? 47.159 -13.436 83.177 1.00 67.31 73 THR A C 1
ATOM 585 O O . THR A 1 73 ? 48.150 -12.874 83.640 1.00 67.31 73 THR A O 1
ATOM 588 N N . GLY A 1 74 ? 46.153 -13.850 83.961 1.00 57.47 74 GLY A N 1
ATOM 589 C CA . GLY A 1 74 ? 46.159 -13.758 85.427 1.00 57.47 74 GLY A CA 1
ATOM 590 C C . GLY A 1 74 ? 46.101 -12.331 85.990 1.00 57.47 74 GLY A C 1
ATOM 591 O O . GLY A 1 74 ? 46.311 -12.138 87.185 1.00 57.47 74 GLY A O 1
ATOM 592 N N . ARG A 1 75 ? 45.813 -11.319 85.160 1.00 54.84 75 ARG A N 1
ATOM 593 C CA . ARG A 1 75 ? 45.860 -9.892 85.533 1.00 54.84 75 ARG A CA 1
ATOM 594 C C . ARG A 1 75 ? 44.530 -9.309 86.029 1.00 54.84 75 ARG A C 1
ATOM 596 O O . ARG A 1 75 ? 44.468 -8.116 86.303 1.00 54.84 75 ARG A O 1
ATOM 603 N N . GLY A 1 76 ? 43.484 -10.122 86.209 1.00 53.22 76 GLY A N 1
ATOM 604 C CA . GLY A 1 76 ? 42.196 -9.660 86.741 1.00 53.22 76 GLY A CA 1
ATOM 605 C C . GLY A 1 76 ? 41.539 -10.637 87.717 1.00 53.22 76 GLY A C 1
ATOM 606 O O . GLY A 1 76 ? 40.880 -11.584 87.296 1.00 53.22 76 GLY A O 1
ATOM 607 N N . GLN A 1 77 ? 41.647 -10.379 89.026 1.00 48.12 77 GLN A N 1
ATOM 608 C CA . GLN A 1 77 ? 40.781 -11.006 90.032 1.00 48.12 77 GLN A CA 1
ATOM 609 C C . GLN A 1 77 ? 39.462 -10.229 90.127 1.00 48.12 77 GLN A C 1
ATOM 611 O O . GLN A 1 77 ? 39.441 -9.078 90.557 1.00 48.12 77 GLN A O 1
ATOM 616 N N . VAL A 1 78 ? 38.343 -10.855 89.758 1.00 47.34 78 VAL A N 1
ATOM 617 C CA . VAL A 1 78 ? 37.005 -10.293 89.997 1.00 47.34 78 VAL A CA 1
ATOM 618 C C . VAL A 1 78 ? 36.435 -10.919 91.268 1.00 47.34 78 VAL A C 1
ATOM 620 O O . VAL A 1 78 ? 36.046 -12.088 91.267 1.00 47.34 78 VAL A O 1
ATOM 623 N N . GLN A 1 79 ? 36.360 -10.142 92.352 1.00 44.31 79 GLN A N 1
ATOM 624 C CA . GLN A 1 79 ? 35.616 -10.526 93.555 1.00 44.31 79 GLN A CA 1
ATOM 625 C C . GLN A 1 79 ? 34.129 -10.701 93.215 1.00 44.31 79 GLN A C 1
ATOM 627 O O . GLN A 1 79 ? 33.449 -9.755 92.814 1.00 44.31 79 GLN A O 1
ATOM 632 N N . LYS A 1 80 ? 33.594 -11.912 93.397 1.00 45.22 80 LYS A N 1
ATOM 633 C CA . LYS A 1 80 ? 32.147 -12.158 93.359 1.00 45.22 80 LYS A CA 1
ATOM 634 C C . LYS A 1 80 ? 31.551 -11.848 94.733 1.00 45.22 80 LYS A C 1
ATOM 636 O O . LYS A 1 80 ? 31.535 -12.711 95.602 1.00 45.22 80 LYS A O 1
ATOM 641 N N . LEU A 1 81 ? 31.042 -10.633 94.922 1.00 43.09 81 LEU A N 1
ATOM 642 C CA . LEU A 1 81 ? 30.179 -10.321 96.066 1.00 43.09 81 LEU A CA 1
ATOM 643 C C . LEU A 1 81 ? 28.807 -10.993 95.871 1.00 43.09 81 LEU A C 1
ATOM 645 O O . LEU A 1 81 ? 28.242 -10.974 94.772 1.00 43.09 81 LEU A O 1
ATOM 649 N N . SER A 1 82 ? 28.295 -11.638 96.922 1.00 41.69 82 SER A N 1
ATOM 650 C CA . SER A 1 82 ? 27.041 -12.396 96.891 1.00 41.69 82 SER A CA 1
ATOM 651 C C . SER A 1 82 ? 25.824 -11.466 96.763 1.00 41.69 82 SER A C 1
ATOM 653 O O . SER A 1 82 ? 25.791 -10.344 97.262 1.00 41.69 82 SER A O 1
ATOM 655 N N . ARG A 1 83 ? 24.798 -11.930 96.041 1.00 49.19 83 ARG A N 1
ATOM 656 C CA . ARG A 1 83 ? 23.634 -11.140 95.593 1.00 49.19 83 ARG A CA 1
ATOM 657 C C . ARG A 1 83 ? 22.665 -10.676 96.693 1.00 49.19 83 ARG A C 1
ATOM 659 O O . ARG A 1 83 ? 21.714 -9.976 96.359 1.00 49.19 83 ARG A O 1
ATOM 666 N N . PHE A 1 84 ? 22.883 -11.025 97.957 1.00 43.91 84 PHE A N 1
ATOM 667 C CA . PHE A 1 84 ? 21.946 -10.692 99.037 1.00 43.91 84 PHE A CA 1
ATOM 668 C C . PHE A 1 84 ? 22.075 -9.249 99.559 1.00 43.91 84 PHE A C 1
ATOM 670 O O . PHE A 1 84 ? 21.117 -8.717 100.097 1.00 43.91 84 PHE A O 1
ATOM 677 N N . ASP A 1 85 ? 23.185 -8.556 99.292 1.00 51.25 85 ASP A N 1
ATOM 678 C CA . ASP A 1 85 ? 23.454 -7.206 99.826 1.00 51.25 85 ASP A CA 1
ATOM 679 C C . ASP A 1 85 ? 22.960 -6.055 98.903 1.00 51.25 85 ASP A C 1
ATOM 681 O O . ASP A 1 85 ? 23.087 -4.867 99.192 1.00 51.25 85 ASP A O 1
ATOM 685 N N . ILE A 1 86 ? 22.381 -6.377 97.739 1.00 51.50 86 ILE A N 1
ATOM 686 C CA . ILE A 1 86 ? 21.894 -5.366 96.775 1.00 51.50 86 ILE A CA 1
ATOM 687 C C . ILE A 1 86 ? 20.414 -5.030 97.001 1.00 51.50 86 ILE A C 1
ATOM 689 O O . ILE A 1 86 ? 20.013 -3.887 96.777 1.00 51.50 86 ILE A O 1
ATOM 693 N N . GLN A 1 87 ? 19.597 -5.992 97.439 1.00 52.03 87 GLN A N 1
ATOM 694 C CA . GLN A 1 87 ? 18.160 -5.772 97.641 1.00 52.03 87 GLN A CA 1
ATOM 695 C C . GLN A 1 87 ? 17.870 -4.931 98.890 1.00 52.03 87 GLN A C 1
ATOM 697 O O . GLN A 1 87 ? 17.070 -4.001 98.793 1.00 52.03 87 GLN A O 1
ATOM 702 N N . ASP A 1 88 ? 18.604 -5.133 99.985 1.00 53.41 88 ASP A N 1
ATOM 703 C CA . ASP A 1 88 ? 18.438 -4.324 101.202 1.00 53.41 88 ASP A CA 1
ATOM 704 C C . ASP A 1 88 ? 18.959 -2.888 101.025 1.00 53.41 88 ASP A C 1
ATOM 706 O O . ASP A 1 88 ? 18.320 -1.927 101.455 1.00 53.41 88 ASP A O 1
ATOM 710 N N . ARG A 1 89 ? 20.043 -2.690 100.257 1.00 53.19 89 ARG A N 1
ATOM 711 C CA . ARG A 1 89 ? 20.517 -1.340 99.886 1.00 53.19 89 ARG A CA 1
ATOM 712 C C . ARG A 1 89 ? 19.580 -0.603 98.923 1.00 53.19 89 ARG A C 1
ATOM 714 O O . ARG A 1 89 ? 19.615 0.627 98.866 1.00 53.19 89 ARG A O 1
ATOM 721 N N . LEU A 1 90 ? 18.770 -1.324 98.142 1.00 52.38 90 LEU A N 1
ATOM 722 C CA . LEU A 1 90 ? 17.768 -0.736 97.242 1.00 52.38 90 LEU A CA 1
ATOM 723 C C . LEU A 1 90 ? 16.442 -0.439 97.953 1.00 52.38 90 LEU A C 1
ATOM 725 O O . LEU A 1 90 ? 15.743 0.474 97.521 1.00 52.38 90 LEU A O 1
ATOM 729 N N . ALA A 1 91 ? 16.111 -1.163 99.026 1.00 55.88 91 ALA A N 1
ATOM 730 C CA . ALA A 1 91 ? 14.889 -0.950 99.801 1.00 55.88 91 ALA A CA 1
ATOM 731 C C . ALA A 1 91 ? 14.924 0.338 100.649 1.00 55.88 91 ALA A C 1
ATOM 733 O O . ALA A 1 91 ? 13.876 0.931 100.891 1.00 55.88 91 ALA A O 1
ATOM 734 N N . VAL A 1 92 ? 16.114 0.804 101.052 1.00 56.72 92 VAL A N 1
ATOM 735 C CA . VAL A 1 92 ? 16.284 1.956 101.966 1.00 56.72 92 VAL A CA 1
ATOM 736 C C . VAL A 1 92 ? 16.626 3.278 101.246 1.00 56.72 92 VAL A C 1
ATOM 738 O O . VAL A 1 92 ? 16.600 4.342 101.859 1.00 56.72 92 VAL A O 1
ATOM 741 N N . ARG A 1 93 ? 16.904 3.280 99.932 1.00 52.34 93 ARG A N 1
ATOM 742 C CA . ARG A 1 93 ? 17.245 4.522 99.207 1.00 52.34 93 ARG A CA 1
ATOM 743 C C . ARG A 1 93 ? 16.016 5.297 98.737 1.00 52.34 93 ARG A C 1
ATOM 745 O O . ARG A 1 93 ? 15.199 4.796 97.964 1.00 52.34 93 ARG A O 1
ATOM 752 N N . THR A 1 94 ? 15.944 6.570 99.114 1.00 56.56 94 THR A N 1
ATOM 753 C CA . THR A 1 94 ? 15.045 7.546 98.495 1.00 56.56 94 THR A CA 1
ATOM 754 C C . THR A 1 94 ? 15.340 7.694 96.997 1.00 56.56 94 THR A C 1
ATOM 756 O O . THR A 1 94 ? 16.460 7.502 96.530 1.00 56.56 94 THR A O 1
ATOM 759 N N . SER A 1 95 ? 14.317 7.997 96.188 1.00 57.78 95 SER A N 1
ATOM 760 C CA . SER A 1 95 ? 14.519 8.267 94.756 1.00 57.78 95 SER A CA 1
ATOM 761 C C . SER A 1 95 ? 15.516 9.416 94.585 1.00 57.78 95 SER A C 1
ATOM 763 O O . SER A 1 95 ? 15.271 10.487 95.132 1.00 57.78 95 SER A O 1
ATOM 765 N N . ARG A 1 96 ? 16.567 9.248 93.766 1.00 57.78 96 ARG A N 1
ATOM 766 C CA . ARG A 1 96 ? 17.556 10.310 93.464 1.00 57.78 96 ARG A CA 1
ATOM 767 C C . ARG A 1 96 ? 16.936 11.621 92.975 1.00 57.78 96 ARG A C 1
ATOM 769 O O . ARG A 1 96 ? 17.516 12.680 93.169 1.00 57.78 96 ARG A O 1
ATOM 776 N N . SER A 1 97 ? 15.734 11.563 92.398 1.00 58.50 97 SER A N 1
ATOM 777 C CA . SER A 1 97 ? 14.923 12.744 92.059 1.00 58.50 97 SER A CA 1
ATOM 778 C C . SER A 1 97 ? 14.554 13.627 93.253 1.00 58.50 97 SER A C 1
ATOM 780 O O . SER A 1 97 ? 14.085 14.736 93.045 1.00 58.50 97 SER A O 1
ATOM 782 N N . LYS A 1 98 ? 14.694 13.124 94.483 1.00 58.91 98 LYS A N 1
ATOM 783 C CA . LYS A 1 98 ? 14.464 13.849 95.737 1.00 58.91 98 LYS A CA 1
ATOM 784 C C . LYS A 1 98 ? 15.767 14.232 96.455 1.00 58.91 98 LYS A C 1
ATOM 786 O O . LYS A 1 98 ? 15.700 14.986 97.413 1.00 58.91 98 LYS A O 1
ATOM 791 N N . GLU A 1 99 ? 16.920 13.720 96.017 1.00 59.16 99 GLU A N 1
ATOM 792 C CA . GLU A 1 99 ? 18.227 13.934 96.668 1.00 59.16 99 GLU A CA 1
ATOM 793 C C . GLU A 1 99 ? 19.068 15.033 95.996 1.00 59.16 99 GLU A C 1
ATOM 795 O O . GLU A 1 99 ? 20.012 15.527 96.602 1.00 59.16 99 GLU A O 1
ATOM 800 N N . MET A 1 100 ? 18.752 15.428 94.757 1.00 60.16 100 MET A N 1
ATOM 801 C CA . MET A 1 100 ? 19.528 16.417 93.997 1.00 60.16 100 MET A CA 1
ATOM 802 C C . MET A 1 100 ? 18.675 17.634 93.626 1.00 60.16 100 MET A C 1
ATOM 804 O O . MET A 1 100 ? 17.582 17.479 93.078 1.00 60.16 100 MET A O 1
ATOM 808 N N . SER A 1 101 ? 19.200 18.836 93.885 1.00 62.25 101 SER A N 1
ATOM 809 C CA . SER A 1 101 ? 18.548 20.096 93.509 1.00 62.25 101 SER A CA 1
ATOM 810 C C . SER A 1 101 ? 18.582 20.311 91.983 1.00 62.25 101 SER A C 1
ATOM 812 O O . SER A 1 101 ? 19.625 20.074 91.365 1.00 62.25 101 SER A O 1
ATOM 814 N N . PRO A 1 102 ? 17.488 20.796 91.361 1.00 59.47 102 PRO A N 1
ATOM 815 C CA . PRO A 1 102 ? 17.466 21.202 89.952 1.00 59.47 102 PRO A CA 1
ATOM 816 C C . PRO A 1 102 ? 18.451 22.331 89.600 1.00 59.47 102 PRO A C 1
ATOM 818 O O . PRO A 1 102 ? 18.815 22.476 88.435 1.00 59.47 102 PRO A O 1
ATOM 821 N N . GLU A 1 103 ? 18.884 23.112 90.591 1.00 60.09 103 GLU A N 1
ATOM 822 C CA . GLU A 1 103 ? 19.639 24.366 90.421 1.00 60.09 103 GLU A CA 1
ATOM 823 C C . GLU A 1 103 ? 21.155 24.212 90.637 1.00 60.09 103 GLU A C 1
ATOM 825 O O . GLU A 1 103 ? 21.895 25.191 90.611 1.00 60.09 103 GLU A O 1
ATOM 830 N N . GLN A 1 104 ? 21.646 22.989 90.852 1.00 66.62 104 GLN A N 1
ATOM 831 C CA . GLN A 1 104 ? 23.080 22.733 91.020 1.00 66.62 104 GLN A CA 1
ATOM 832 C C . GLN A 1 104 ? 23.880 22.988 89.728 1.00 66.62 104 GLN A C 1
ATOM 834 O O . GLN A 1 104 ? 23.339 22.947 88.621 1.00 66.62 104 GLN A O 1
ATOM 839 N N . ASP A 1 105 ? 25.198 23.168 89.851 1.00 69.69 105 ASP A N 1
ATOM 840 C CA . ASP A 1 105 ? 26.083 23.318 88.691 1.00 69.69 105 ASP A CA 1
ATOM 841 C C . ASP A 1 105 ? 26.207 21.999 87.908 1.00 69.69 105 ASP A C 1
ATOM 843 O O . ASP A 1 105 ? 27.023 21.116 88.200 1.00 69.69 105 ASP A O 1
ATOM 847 N N . TRP A 1 106 ? 25.378 21.878 86.875 1.00 71.38 106 TRP A N 1
ATOM 848 C CA . TRP A 1 106 ? 25.322 20.710 86.005 1.00 71.38 106 TRP A CA 1
ATOM 849 C C . TRP A 1 106 ? 26.614 20.469 85.221 1.00 71.38 106 TRP A C 1
ATOM 851 O O . TRP A 1 106 ? 26.850 19.330 84.818 1.00 71.38 106 TRP A O 1
ATOM 861 N N . THR A 1 107 ? 27.482 21.476 85.054 1.00 67.44 107 THR A N 1
ATOM 862 C CA . THR A 1 107 ? 28.764 21.294 84.354 1.00 67.44 107 THR A CA 1
ATOM 863 C C . THR A 1 107 ? 29.762 20.447 85.148 1.00 67.44 107 THR A C 1
ATOM 865 O O . THR A 1 107 ? 30.616 19.806 84.545 1.00 67.44 107 THR A O 1
ATOM 868 N N . ASN A 1 108 ? 29.606 20.339 86.473 1.00 69.62 108 ASN A N 1
ATOM 869 C CA . ASN A 1 108 ? 30.409 19.434 87.308 1.00 69.62 108 ASN A CA 1
ATOM 870 C C . ASN A 1 108 ? 29.848 18.003 87.333 1.00 69.62 108 ASN A C 1
ATOM 872 O O . ASN A 1 108 ? 30.602 17.033 87.388 1.00 69.62 108 ASN A O 1
ATOM 876 N N . VAL A 1 109 ? 28.520 17.858 87.273 1.00 68.62 109 VAL A N 1
ATOM 877 C CA . VAL A 1 109 ? 27.833 16.551 87.249 1.00 68.62 109 VAL A CA 1
ATOM 878 C C . VAL A 1 109 ? 27.965 15.884 85.877 1.00 68.62 109 VAL A C 1
ATOM 880 O O . VAL A 1 109 ? 28.039 14.658 85.770 1.00 68.62 109 VAL A O 1
ATOM 883 N N . TRP A 1 110 ? 28.007 16.692 84.820 1.00 69.19 110 TRP A N 1
ATOM 884 C CA . TRP A 1 110 ? 28.066 16.255 83.434 1.00 69.19 110 TRP A CA 1
ATOM 885 C C . TRP A 1 110 ? 29.130 17.070 82.677 1.00 69.19 110 TRP A C 1
ATOM 887 O O . TRP A 1 110 ? 28.797 18.041 82.017 1.00 69.19 110 TRP A O 1
ATOM 897 N N . PRO A 1 111 ? 30.426 16.728 82.786 1.00 63.19 111 PRO A N 1
ATOM 898 C CA . PRO A 1 111 ? 31.519 17.609 82.350 1.00 63.19 111 PRO A CA 1
ATOM 899 C C . PRO A 1 111 ? 31.844 17.575 80.850 1.00 63.19 111 PRO A C 1
ATOM 901 O O . PRO A 1 111 ? 32.646 18.377 80.380 1.00 63.19 111 PRO A O 1
ATOM 904 N N . ALA A 1 112 ? 31.268 16.647 80.082 1.00 60.62 112 ALA A N 1
ATOM 905 C CA . ALA A 1 112 ? 31.595 16.464 78.670 1.00 60.62 112 ALA A CA 1
ATOM 906 C C . ALA A 1 112 ? 30.341 16.193 77.822 1.00 60.62 112 ALA A C 1
ATOM 908 O O . ALA A 1 112 ? 29.420 15.528 78.306 1.00 60.62 112 ALA A O 1
ATOM 909 N N . PRO A 1 113 ? 30.329 16.613 76.540 1.00 58.94 113 PRO A N 1
ATOM 910 C CA . PRO A 1 113 ? 29.211 16.396 75.629 1.00 58.94 113 PRO A CA 1
ATOM 911 C C . PRO A 1 113 ? 29.020 14.898 75.376 1.00 58.94 113 PRO A C 1
ATOM 913 O O . PRO A 1 113 ? 29.783 14.263 74.644 1.00 58.94 113 PRO A O 1
ATOM 916 N N . ARG A 1 114 ? 28.021 14.301 76.027 1.00 59.59 114 ARG A N 1
ATOM 917 C CA . ARG A 1 114 ? 27.720 12.865 75.954 1.00 59.59 114 ARG A CA 1
ATOM 918 C C . ARG A 1 114 ? 26.217 12.649 75.983 1.00 59.59 114 ARG A C 1
ATOM 920 O O . ARG A 1 114 ? 25.496 13.379 76.652 1.00 59.59 114 ARG A O 1
ATOM 927 N N . SER A 1 115 ? 25.758 11.610 75.288 1.00 60.38 115 SER A N 1
ATOM 928 C CA . SER A 1 115 ? 24.353 11.201 75.293 1.00 60.38 115 SER A CA 1
ATOM 929 C C . SER A 1 115 ? 23.854 10.948 76.717 1.00 60.38 115 SER A C 1
ATOM 931 O O . SER A 1 115 ? 24.554 10.341 77.529 1.00 60.38 115 SER A O 1
ATOM 933 N N . PHE A 1 116 ? 22.634 11.404 76.996 1.00 60.62 116 PHE A N 1
ATOM 934 C CA . PHE A 1 116 ? 21.995 11.333 78.307 1.00 60.62 116 PHE A CA 1
ATOM 935 C C . PHE A 1 116 ? 22.073 9.931 78.935 1.00 60.62 116 PHE A C 1
ATOM 937 O O . PHE A 1 116 ? 21.715 8.931 78.311 1.00 60.62 116 PHE A O 1
ATOM 944 N N . ASN A 1 117 ? 22.487 9.865 80.204 1.00 59.47 117 ASN A N 1
ATOM 945 C CA . ASN A 1 117 ? 22.551 8.628 80.976 1.00 59.47 117 ASN A CA 1
ATOM 946 C C . ASN A 1 117 ? 21.625 8.722 82.188 1.00 59.47 117 ASN A C 1
ATOM 948 O O . ASN A 1 117 ? 21.898 9.427 83.164 1.00 59.47 117 ASN A O 1
ATOM 952 N N . ALA A 1 118 ? 20.545 7.944 82.135 1.00 57.66 118 ALA A N 1
ATOM 953 C CA . ALA A 1 118 ? 19.514 7.899 83.167 1.00 57.66 118 ALA A CA 1
ATOM 954 C C . ALA A 1 118 ? 20.032 7.426 84.540 1.00 57.66 118 ALA A C 1
ATOM 956 O O . ALA A 1 118 ? 19.322 7.548 85.534 1.00 57.66 118 ALA A O 1
ATOM 957 N N . SER A 1 119 ? 21.236 6.843 84.619 1.00 57.06 1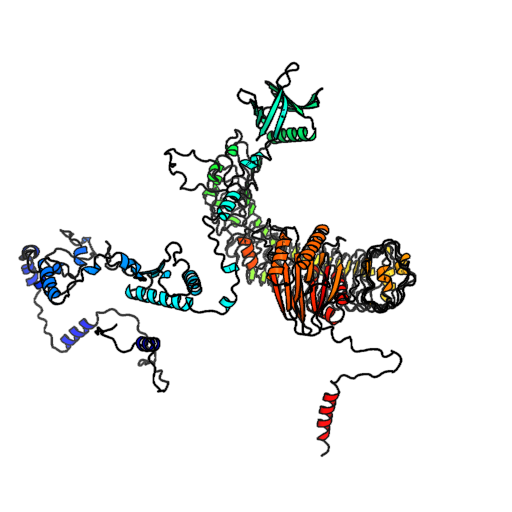19 SER A N 1
ATOM 958 C CA . SER A 1 119 ? 21.848 6.455 85.896 1.00 57.06 119 SER A CA 1
ATOM 959 C C . SER A 1 119 ? 22.600 7.588 86.599 1.00 57.06 119 SER A C 1
ATOM 961 O O . SER A 1 119 ? 23.004 7.395 87.742 1.00 57.06 119 SER A O 1
ATOM 963 N N . VAL A 1 120 ? 22.790 8.743 85.960 1.00 62.53 120 VAL A N 1
ATOM 964 C CA . VAL A 1 120 ? 23.554 9.883 86.502 1.00 62.53 120 VAL A CA 1
ATOM 965 C C . VAL A 1 120 ? 22.655 11.107 86.704 1.00 62.53 120 VAL A C 1
ATOM 967 O O . VAL A 1 120 ? 22.836 11.835 87.673 1.00 62.53 120 VAL A O 1
ATOM 970 N N . VAL A 1 121 ? 21.644 11.303 85.851 1.00 63.91 121 VAL A N 1
ATOM 971 C CA . VAL A 1 121 ? 20.729 12.455 85.917 1.00 63.91 121 VAL A CA 1
ATOM 972 C C . VAL A 1 121 ? 19.398 12.048 86.572 1.00 63.91 121 VAL A C 1
ATOM 974 O O . VAL A 1 121 ? 18.810 11.046 86.163 1.00 63.91 121 VAL A O 1
ATOM 977 N N . PRO A 1 122 ? 18.870 12.806 87.552 1.00 57.38 122 PRO A N 1
ATOM 978 C CA . PRO A 1 122 ? 17.732 12.402 88.385 1.00 57.38 122 PRO A CA 1
ATOM 979 C C . PRO A 1 122 ? 16.349 12.597 87.717 1.00 57.38 122 PRO A C 1
ATOM 981 O O . PRO A 1 122 ? 15.337 12.752 88.402 1.00 57.38 122 PRO A O 1
ATOM 984 N N . LEU A 1 123 ? 16.285 12.579 86.382 1.00 61.03 123 LEU A N 1
ATOM 985 C CA . LEU A 1 123 ? 15.051 12.740 85.606 1.00 61.03 123 LEU A CA 1
ATOM 986 C C . LEU A 1 123 ? 14.457 11.361 85.255 1.00 61.03 123 LEU A C 1
ATOM 988 O O . LEU A 1 123 ? 15.176 10.501 84.739 1.00 61.03 123 LEU A O 1
ATOM 992 N N . PRO A 1 124 ? 13.154 11.111 85.496 1.00 54.44 124 PRO A N 1
ATOM 993 C CA . PRO A 1 124 ? 12.547 9.799 85.295 1.00 54.44 124 PRO A CA 1
ATOM 994 C C . PRO A 1 124 ? 12.189 9.589 83.815 1.00 54.44 124 PRO A C 1
ATOM 996 O O . PRO A 1 124 ? 11.018 9.564 83.448 1.00 54.44 124 PRO A O 1
ATOM 999 N N . VAL A 1 125 ? 13.197 9.453 82.950 1.00 55.47 125 VAL A N 1
ATOM 1000 C CA . VAL A 1 125 ? 13.014 9.249 81.503 1.00 55.47 125 VAL A CA 1
ATOM 1001 C C . VAL A 1 125 ? 13.853 8.050 81.054 1.00 55.47 125 VAL A C 1
ATOM 1003 O O . VAL A 1 125 ? 15.070 8.033 81.229 1.00 55.47 125 VAL A O 1
ATOM 1006 N N . ARG A 1 126 ? 13.215 7.011 80.494 1.00 53.59 126 ARG A N 1
ATOM 1007 C CA . ARG A 1 126 ? 13.901 5.860 79.872 1.00 53.59 126 ARG A CA 1
ATOM 1008 C C . ARG A 1 126 ? 13.311 5.556 78.491 1.00 53.59 126 ARG A C 1
ATOM 1010 O O . ARG A 1 126 ? 12.095 5.538 78.344 1.00 53.59 126 ARG A O 1
ATOM 1017 N N . MET A 1 127 ? 14.178 5.288 77.508 1.00 50.97 127 MET A N 1
ATOM 1018 C CA . MET A 1 127 ? 13.820 4.917 76.127 1.00 50.97 127 MET A CA 1
ATOM 1019 C C . MET A 1 127 ? 13.776 3.390 75.922 1.00 50.97 127 MET A C 1
ATOM 1021 O O . MET A 1 127 ? 14.662 2.683 76.404 1.00 50.97 127 MET A O 1
ATOM 1025 N N . GLY A 1 128 ? 12.780 2.908 75.164 1.00 50.34 128 GLY A N 1
ATOM 1026 C CA . GLY A 1 128 ? 12.682 1.538 74.625 1.00 50.34 128 GLY A CA 1
ATOM 1027 C C . GLY A 1 128 ? 11.315 0.866 74.841 1.00 50.34 128 GLY A C 1
ATOM 1028 O O . GLY A 1 128 ? 10.749 0.957 75.932 1.00 50.34 128 GLY A O 1
ATOM 1029 N N . SER A 1 129 ? 10.788 0.168 73.822 1.00 46.59 129 SER A N 1
ATOM 1030 C CA . SER A 1 129 ? 9.628 -0.724 73.983 1.00 46.59 129 SER A CA 1
ATOM 1031 C C . SER A 1 129 ? 10.071 -2.037 74.633 1.00 46.59 129 SER A C 1
ATOM 1033 O O . SER A 1 129 ? 11.174 -2.533 74.390 1.00 46.59 129 SER A O 1
ATOM 1035 N N . ARG A 1 130 ? 9.239 -2.592 75.521 1.00 56.03 130 ARG A N 1
ATOM 1036 C CA . ARG A 1 130 ? 9.542 -3.887 76.140 1.00 56.03 130 ARG A CA 1
ATOM 1037 C C . ARG A 1 130 ? 9.040 -5.007 75.232 1.00 56.03 130 ARG A C 1
ATOM 1039 O O . ARG A 1 130 ? 7.904 -4.912 74.780 1.00 56.03 130 ARG A O 1
ATOM 1046 N N . PRO A 1 131 ? 9.807 -6.094 75.051 1.00 45.81 131 PRO A N 1
ATOM 1047 C CA . PRO A 1 131 ? 9.335 -7.228 74.268 1.00 45.81 131 PRO A CA 1
ATOM 1048 C C . PRO A 1 131 ? 8.093 -7.892 74.881 1.00 45.81 131 PRO A C 1
ATOM 1050 O O . PRO A 1 131 ? 7.285 -8.443 74.145 1.00 45.81 131 PRO A O 1
ATOM 1053 N N . HIS A 1 132 ? 7.934 -7.875 76.215 1.00 51.12 132 HIS A N 1
ATOM 1054 C CA . HIS A 1 132 ? 6.835 -8.547 76.932 1.00 51.12 132 HIS A CA 1
ATOM 1055 C C . HIS A 1 132 ? 6.177 -7.586 77.946 1.00 51.12 132 HIS A C 1
ATOM 1057 O O . HIS A 1 132 ? 6.610 -7.522 79.103 1.00 51.12 132 HIS A O 1
ATOM 1063 N N . PRO A 1 133 ? 5.184 -6.785 77.522 1.00 54.53 133 PRO A N 1
ATOM 1064 C CA . PRO A 1 133 ? 4.585 -5.729 78.343 1.00 54.53 133 PRO A CA 1
ATOM 1065 C C . PRO A 1 133 ? 3.713 -6.243 79.502 1.00 54.53 133 PRO A C 1
ATOM 1067 O O . PRO A 1 133 ? 3.601 -5.558 80.512 1.00 54.53 133 PRO A O 1
ATOM 1070 N N . GLU A 1 134 ? 3.171 -7.458 79.422 1.00 52.72 134 GLU A N 1
ATOM 1071 C CA . GLU A 1 134 ? 2.193 -7.973 80.398 1.00 52.72 134 GLU A CA 1
ATOM 1072 C C . GLU A 1 134 ? 2.795 -8.394 81.750 1.00 52.72 134 GLU A C 1
ATOM 1074 O O . GLU A 1 134 ? 2.102 -8.444 82.760 1.00 52.72 134 GLU A O 1
ATOM 1079 N N . ARG A 1 135 ? 4.103 -8.677 81.817 1.00 47.78 135 ARG A N 1
ATOM 1080 C CA . ARG A 1 135 ? 4.729 -9.263 83.021 1.00 47.78 135 ARG A CA 1
ATOM 1081 C C . ARG A 1 135 ? 5.216 -8.250 84.067 1.00 47.78 135 ARG A C 1
ATOM 1083 O O . ARG A 1 135 ? 5.772 -8.667 85.081 1.00 47.78 135 ARG A O 1
ATOM 1090 N N . ARG A 1 136 ? 5.089 -6.933 83.849 1.00 52.31 136 ARG A N 1
ATOM 1091 C CA . ARG A 1 136 ? 5.505 -5.898 84.826 1.00 52.31 136 ARG A CA 1
ATOM 1092 C C . ARG A 1 136 ? 4.635 -4.645 84.730 1.00 52.31 136 ARG A C 1
ATOM 1094 O O . ARG A 1 136 ? 4.338 -4.198 83.631 1.00 52.31 136 ARG A O 1
ATOM 1101 N N . ALA A 1 137 ? 4.328 -4.033 85.877 1.00 47.34 137 ALA A N 1
ATOM 1102 C CA . ALA A 1 137 ? 3.477 -2.844 85.945 1.00 47.34 137 ALA A CA 1
ATOM 1103 C C . ALA A 1 137 ? 4.028 -1.647 85.123 1.00 47.34 137 ALA A C 1
ATOM 1105 O O . ALA A 1 137 ? 5.252 -1.443 85.083 1.00 47.34 137 ALA A O 1
ATOM 1106 N N . PRO A 1 138 ? 3.145 -0.849 84.488 1.00 53.44 138 PRO A N 1
ATOM 1107 C CA . PRO A 1 138 ? 3.519 0.300 83.663 1.00 53.44 138 PRO A CA 1
ATOM 1108 C C . PRO A 1 138 ? 4.167 1.436 84.474 1.00 53.44 138 PRO A C 1
ATOM 1110 O O . PRO A 1 138 ? 4.013 1.541 85.693 1.00 53.44 138 PRO A O 1
ATOM 1113 N N . PHE A 1 139 ? 4.939 2.287 83.790 1.00 54.34 139 PHE A N 1
ATOM 1114 C CA . PHE A 1 139 ? 5.687 3.381 84.417 1.00 54.34 139 PHE A CA 1
ATOM 1115 C C . PHE A 1 139 ? 4.745 4.457 84.983 1.00 54.34 139 PHE A C 1
ATOM 1117 O O . PHE A 1 139 ? 3.807 4.874 84.316 1.00 54.34 139 PHE A O 1
ATOM 1124 N N . LYS A 1 140 ? 5.022 4.954 86.197 1.00 49.44 140 LYS A N 1
ATOM 1125 C CA . LYS A 1 140 ? 4.146 5.913 86.900 1.00 49.44 140 LYS A CA 1
ATOM 1126 C C . LYS A 1 140 ? 4.292 7.393 86.482 1.00 49.44 140 LYS A C 1
ATOM 1128 O O . LYS A 1 140 ? 3.530 8.207 86.989 1.00 49.44 140 LYS A O 1
ATOM 1133 N N . LYS A 1 141 ? 5.233 7.782 85.605 1.00 51.34 141 LYS A N 1
ATOM 1134 C CA . LYS A 1 141 ? 5.365 9.171 85.098 1.00 51.34 141 LYS A CA 1
ATOM 1135 C C . LYS A 1 141 ? 5.877 9.217 83.650 1.00 51.34 141 LYS A C 1
ATOM 1137 O O . LYS A 1 141 ? 6.738 8.418 83.288 1.00 51.34 141 LYS A O 1
ATOM 1142 N N . PHE A 1 142 ? 5.371 10.173 82.865 1.00 54.31 142 PHE A N 1
ATOM 1143 C CA . PHE A 1 142 ? 5.770 10.458 81.480 1.00 54.31 142 PHE A CA 1
ATOM 1144 C C . PHE A 1 142 ? 6.807 11.590 81.445 1.00 54.31 142 PHE A C 1
ATOM 1146 O O . PHE A 1 142 ? 6.634 12.601 82.122 1.00 54.31 142 PHE A O 1
ATOM 1153 N N . GLY A 1 143 ? 7.879 11.429 80.668 1.00 52.72 143 GLY A N 1
ATOM 1154 C CA . GLY A 1 143 ? 8.882 12.470 80.428 1.00 52.72 143 GLY A CA 1
ATOM 1155 C C . GLY A 1 143 ? 9.065 12.716 78.933 1.00 52.72 143 GLY A C 1
ATOM 1156 O O . GLY A 1 143 ? 8.911 11.792 78.135 1.00 52.72 143 GLY A O 1
ATOM 1157 N N . ASN A 1 144 ? 9.376 13.957 78.550 1.00 55.28 144 ASN A N 1
ATOM 1158 C CA . ASN A 1 144 ? 9.535 14.335 77.148 1.00 55.28 144 ASN A CA 1
ATOM 1159 C C . ASN A 1 144 ? 10.810 13.702 76.557 1.00 55.28 144 ASN A C 1
ATOM 1161 O O . ASN A 1 144 ? 11.927 14.040 76.951 1.00 55.28 144 ASN A O 1
ATOM 1165 N N . LEU A 1 145 ? 10.632 12.777 75.611 1.00 55.66 145 LEU A N 1
ATOM 1166 C CA . LEU A 1 145 ? 11.710 12.046 74.933 1.00 55.66 145 LEU A CA 1
ATOM 1167 C C . LEU A 1 145 ? 12.630 12.967 74.118 1.00 55.66 145 LEU A C 1
ATOM 1169 O O . LEU A 1 145 ? 13.793 12.628 73.903 1.00 55.66 145 LEU A O 1
ATOM 1173 N N . GLU A 1 146 ? 12.136 14.136 73.702 1.00 57.94 146 GLU A N 1
ATOM 1174 C CA . GLU A 1 146 ? 12.888 15.118 72.914 1.00 57.94 146 GLU A CA 1
ATOM 1175 C C . GLU A 1 146 ? 14.069 15.714 73.695 1.00 57.94 146 GLU A C 1
ATOM 1177 O O . GLU A 1 146 ? 15.131 15.952 73.124 1.00 57.94 146 GLU A O 1
ATOM 1182 N N . LEU A 1 147 ? 13.940 15.857 75.021 1.00 55.19 147 LEU A N 1
ATOM 1183 C CA . LEU A 1 147 ? 14.997 16.403 75.887 1.00 55.19 147 LEU A CA 1
ATOM 1184 C C . LEU A 1 147 ? 16.241 15.500 75.955 1.00 55.19 147 LEU A C 1
ATOM 1186 O O . LEU A 1 147 ? 17.331 15.957 76.283 1.00 55.19 147 LEU A O 1
ATOM 1190 N N . VAL A 1 148 ? 16.091 14.220 75.605 1.00 55.91 148 VAL A N 1
ATOM 1191 C CA . VAL A 1 148 ? 17.168 13.218 75.559 1.00 55.91 148 VAL A CA 1
ATOM 1192 C C . VAL A 1 148 ? 17.953 13.302 74.236 1.00 55.91 148 VAL A C 1
ATOM 1194 O O . VAL A 1 148 ? 19.078 12.807 74.155 1.00 55.91 148 VAL A O 1
ATOM 1197 N N . LYS A 1 149 ? 17.387 13.940 73.196 1.00 57.97 149 LYS A N 1
ATOM 1198 C CA . LYS A 1 149 ? 17.994 14.044 71.855 1.00 57.97 149 LYS A CA 1
ATOM 1199 C C . LYS A 1 149 ? 19.110 15.087 71.769 1.00 57.97 149 LYS A C 1
ATOM 1201 O O . LYS A 1 149 ? 19.919 15.010 70.849 1.00 57.97 149 LYS A O 1
ATOM 1206 N N . ILE A 1 150 ? 19.173 16.037 72.706 1.00 60.47 150 ILE A N 1
ATOM 1207 C CA . ILE A 1 150 ? 20.184 17.102 72.739 1.00 60.47 150 ILE A CA 1
ATOM 1208 C C . ILE A 1 150 ? 21.335 16.649 73.659 1.00 60.47 150 ILE A C 1
ATOM 1210 O O . ILE A 1 150 ? 21.157 16.633 74.878 1.00 60.47 150 ILE A O 1
ATOM 1214 N N . PRO A 1 151 ? 22.532 16.309 73.132 1.00 57.53 151 PRO A N 1
ATOM 1215 C CA . PRO A 1 151 ? 23.642 15.770 73.934 1.00 57.53 151 PRO A CA 1
ATOM 1216 C C . PRO A 1 151 ? 24.136 16.714 75.041 1.00 57.53 151 PRO A C 1
ATOM 1218 O O . PRO A 1 151 ? 24.747 16.268 76.006 1.00 57.53 151 PRO A O 1
ATOM 1221 N N . ASN A 1 152 ? 23.852 18.013 74.904 1.00 60.97 152 ASN A N 1
ATOM 1222 C CA . ASN A 1 152 ? 24.345 19.078 75.775 1.00 60.97 152 ASN A CA 1
ATOM 1223 C C . ASN A 1 152 ? 23.225 19.813 76.517 1.00 60.97 152 ASN A C 1
ATOM 1225 O O . ASN A 1 152 ? 23.444 20.926 76.977 1.00 60.97 152 ASN A O 1
ATOM 1229 N N . PHE A 1 153 ? 22.027 19.231 76.627 1.00 63.94 153 PHE A N 1
ATOM 1230 C CA . PHE A 1 153 ? 20.864 19.927 77.191 1.00 63.94 153 PHE A CA 1
ATOM 1231 C C . PHE A 1 153 ? 21.149 20.571 78.562 1.00 63.94 153 PHE A C 1
ATOM 1233 O O . PHE A 1 153 ? 20.801 21.723 78.790 1.00 63.94 153 PHE A O 1
ATOM 1240 N N . LEU A 1 154 ? 21.867 19.869 79.443 1.00 64.38 154 LEU A N 1
ATOM 1241 C CA . LEU A 1 154 ? 22.216 20.368 80.781 1.00 64.38 154 LEU A CA 1
ATOM 1242 C C . LEU A 1 154 ? 23.348 21.419 80.788 1.00 64.38 154 LEU A C 1
ATOM 1244 O O . LEU A 1 154 ? 23.569 22.062 81.810 1.00 64.38 154 LEU A O 1
ATOM 1248 N N . HIS A 1 155 ? 24.026 21.635 79.655 1.00 63.53 155 HIS A N 1
ATOM 1249 C CA . HIS A 1 155 ? 24.978 22.733 79.432 1.00 63.53 155 HIS A CA 1
ATOM 1250 C C . HIS A 1 155 ? 24.323 23.985 78.823 1.00 63.53 155 HIS A C 1
ATOM 1252 O O . HIS A 1 155 ? 25.007 24.984 78.628 1.00 63.53 155 HIS A O 1
ATOM 1258 N N . LEU A 1 156 ? 23.020 23.945 78.521 1.00 62.78 156 LEU A N 1
ATOM 1259 C CA . LEU A 1 156 ? 22.241 25.103 78.063 1.00 62.78 156 LEU A CA 1
ATOM 1260 C C . LEU A 1 156 ? 21.583 25.863 79.224 1.00 62.78 156 LEU A C 1
ATOM 1262 O O . LEU A 1 156 ? 20.720 26.714 79.012 1.00 62.78 156 LEU A O 1
ATOM 1266 N N . THR A 1 157 ? 21.954 25.547 80.463 1.00 66.38 157 THR A N 1
ATOM 1267 C CA . THR A 1 157 ? 21.522 26.336 81.613 1.00 66.38 157 THR A CA 1
ATOM 1268 C C . THR A 1 157 ? 22.152 27.730 81.534 1.00 66.38 157 THR A C 1
ATOM 1270 O O . THR A 1 157 ? 23.305 27.847 81.110 1.00 66.38 157 THR A O 1
ATOM 1273 N N . PRO A 1 158 ? 21.440 28.796 81.942 1.00 66.50 158 PRO A N 1
ATOM 1274 C CA . PRO A 1 158 ? 21.941 30.166 81.824 1.00 66.50 158 PRO A CA 1
ATOM 1275 C C . PRO A 1 158 ? 23.341 30.351 82.426 1.00 66.50 158 PRO A C 1
ATOM 1277 O O . PRO A 1 158 ? 24.203 30.937 81.782 1.00 66.50 158 PRO A O 1
ATOM 1280 N N . ALA A 1 159 ? 23.604 29.744 83.589 1.00 66.06 159 ALA A N 1
ATOM 1281 C CA . ALA A 1 159 ? 24.907 29.793 84.255 1.00 66.06 159 ALA A CA 1
ATOM 1282 C C . ALA A 1 159 ? 26.034 29.108 83.454 1.00 66.06 159 ALA A C 1
ATOM 1284 O O . ALA A 1 159 ? 27.162 29.600 83.407 1.00 66.06 159 ALA A O 1
ATOM 1285 N N . ALA A 1 160 ? 25.745 27.980 82.795 1.00 68.19 160 ALA A N 1
ATOM 1286 C CA . ALA A 1 160 ? 26.719 27.281 81.959 1.00 68.19 160 ALA A CA 1
ATOM 1287 C C . ALA A 1 160 ? 26.998 28.046 80.655 1.00 68.19 160 ALA A C 1
ATOM 1289 O O . ALA A 1 160 ? 28.155 28.152 80.245 1.00 68.19 160 ALA A O 1
ATOM 1290 N N . ILE A 1 161 ? 25.954 28.616 80.042 1.00 69.12 161 ILE A N 1
ATOM 1291 C CA . ILE A 1 161 ? 26.069 29.451 78.840 1.00 69.12 161 ILE A CA 1
ATOM 1292 C C . ILE A 1 161 ? 26.872 30.710 79.153 1.00 69.12 161 ILE A C 1
ATOM 1294 O O . ILE A 1 161 ? 27.797 31.025 78.417 1.00 69.12 161 ILE A O 1
ATOM 1298 N N . GLU A 1 162 ? 26.585 31.399 80.255 1.00 74.62 162 GLU A N 1
ATOM 1299 C CA . GLU A 1 162 ? 27.305 32.611 80.650 1.00 74.62 162 GLU A CA 1
ATOM 1300 C C . GLU A 1 162 ? 28.801 32.336 80.856 1.00 74.62 162 GLU A C 1
ATOM 1302 O O . GLU A 1 162 ? 29.648 33.053 80.321 1.00 74.62 162 GLU A O 1
ATOM 1307 N N . LYS A 1 163 ? 29.141 31.226 81.525 1.00 73.94 163 LYS A N 1
ATOM 1308 C CA . LYS A 1 163 ? 30.529 30.785 81.732 1.00 73.94 163 LYS A CA 1
ATOM 1309 C C . LYS A 1 163 ? 31.241 30.453 80.413 1.00 73.94 163 LYS A C 1
ATOM 1311 O O . LYS A 1 163 ? 32.403 30.816 80.234 1.00 73.94 163 LYS A O 1
ATOM 1316 N N . GLN A 1 164 ? 30.552 29.801 79.473 1.00 69.88 164 GLN A N 1
ATOM 1317 C CA . GLN A 1 164 ? 31.091 29.501 78.139 1.00 69.88 164 GLN A CA 1
ATOM 1318 C C . GLN A 1 164 ? 31.224 30.760 77.272 1.00 69.88 164 GLN A C 1
ATOM 1320 O O . GLN A 1 164 ? 32.248 30.944 76.617 1.00 69.88 164 GLN A O 1
ATOM 1325 N N . CYS A 1 165 ? 30.238 31.656 77.297 1.00 70.56 165 CYS A N 1
ATOM 1326 C CA . CYS A 1 165 ? 30.267 32.925 76.579 1.00 70.56 165 CYS A CA 1
ATOM 1327 C C . CYS A 1 165 ? 31.380 33.837 77.099 1.00 70.56 165 CYS A C 1
ATOM 1329 O O . CYS A 1 165 ? 32.071 34.438 76.286 1.00 70.56 165 CYS A O 1
ATOM 1331 N N . LEU A 1 166 ? 31.617 33.896 78.414 1.00 76.94 166 LEU A N 1
ATOM 1332 C CA . LEU A 1 166 ? 32.749 34.625 78.996 1.00 76.94 166 LEU A CA 1
ATOM 1333 C C . LEU A 1 166 ? 34.098 34.055 78.541 1.00 76.94 166 LEU A C 1
ATOM 1335 O O . LEU A 1 166 ? 34.988 34.825 78.185 1.00 76.94 166 LEU A O 1
ATOM 1339 N N . ALA A 1 167 ? 34.237 32.726 78.490 1.00 74.44 167 ALA A N 1
ATOM 1340 C CA . ALA A 1 167 ? 35.452 32.077 77.997 1.00 74.44 167 ALA A CA 1
ATOM 1341 C C . ALA A 1 167 ? 35.686 32.328 76.494 1.00 74.44 167 ALA A C 1
ATOM 1343 O O . ALA A 1 167 ? 36.813 32.570 76.077 1.00 74.44 167 ALA A O 1
ATOM 1344 N N . ILE A 1 168 ? 34.625 32.314 75.679 1.00 68.25 168 ILE A N 1
ATOM 1345 C CA . ILE A 1 168 ? 34.703 32.525 74.223 1.00 68.25 168 ILE A CA 1
ATOM 1346 C C . ILE A 1 168 ? 34.895 34.007 73.872 1.00 68.25 168 ILE A C 1
ATOM 1348 O O . ILE A 1 168 ? 35.599 34.322 72.912 1.00 68.25 168 ILE A O 1
ATOM 1352 N N . LYS A 1 169 ? 34.326 34.932 74.659 1.00 74.44 169 LYS A N 1
ATOM 1353 C CA . LYS A 1 169 ? 34.429 36.384 74.436 1.00 74.44 169 LYS A CA 1
ATOM 1354 C C . LYS A 1 169 ? 35.880 36.875 74.453 1.00 74.44 169 LYS A C 1
ATOM 1356 O O . LYS A 1 169 ? 36.189 37.828 73.753 1.00 74.44 169 LYS A O 1
ATOM 1361 N N . GLN A 1 170 ? 36.773 36.189 75.169 1.00 73.25 170 GLN A N 1
ATOM 1362 C CA . GLN A 1 170 ? 38.215 36.479 75.176 1.00 73.25 170 GLN A CA 1
ATOM 1363 C C . GLN A 1 170 ? 38.896 36.233 73.817 1.00 73.25 170 GLN A C 1
ATOM 1365 O O . GLN A 1 170 ? 39.961 36.786 73.563 1.00 73.25 170 GLN A O 1
ATOM 1370 N N . PHE A 1 171 ? 38.283 35.430 72.939 1.00 62.25 171 PHE A N 1
ATOM 1371 C CA . PHE A 1 171 ? 38.830 35.040 71.635 1.00 62.25 171 PHE A CA 1
ATOM 1372 C C . PHE A 1 171 ? 38.043 35.607 70.442 1.00 62.25 171 PHE A C 1
ATOM 1374 O O . PHE A 1 171 ? 38.327 35.247 69.301 1.00 62.25 171 PHE A O 1
ATOM 1381 N N . CYS A 1 172 ? 37.052 36.472 70.680 1.00 56.81 172 CYS A N 1
ATOM 1382 C CA . CYS A 1 172 ? 36.224 37.059 69.624 1.00 56.81 172 CYS A CA 1
ATOM 1383 C C . CYS A 1 172 ? 36.590 38.526 69.376 1.00 56.81 172 CYS A C 1
ATOM 1385 O O . CYS A 1 172 ? 36.732 39.304 70.315 1.00 56.81 172 CYS A O 1
ATOM 1387 N N . THR A 1 173 ? 36.680 38.919 68.106 1.00 63.12 173 THR A N 1
ATOM 1388 C CA . THR A 1 173 ? 36.733 40.325 67.685 1.00 63.12 173 THR A CA 1
ATOM 1389 C C . THR A 1 173 ? 35.325 40.925 67.632 1.00 63.12 173 THR A C 1
ATOM 1391 O O . THR A 1 173 ? 34.348 40.214 67.377 1.00 63.12 173 THR A O 1
ATOM 1394 N N . GLU A 1 174 ? 35.193 42.232 67.876 1.00 57.19 174 GLU A N 1
ATOM 1395 C CA . GLU A 1 174 ? 33.897 42.913 67.765 1.00 57.19 174 GLU A CA 1
ATOM 1396 C C . GLU A 1 174 ? 33.388 42.898 66.315 1.00 57.19 174 GLU A C 1
ATOM 1398 O O . GLU A 1 174 ? 34.130 43.135 65.362 1.00 57.19 174 GLU A O 1
ATOM 1403 N N . TYR A 1 175 ? 32.105 42.568 66.151 1.00 48.69 175 TYR A N 1
ATOM 1404 C CA . TYR A 1 175 ? 31.463 42.444 64.844 1.00 48.69 175 TYR A CA 1
ATOM 1405 C C . TYR A 1 175 ? 31.306 43.831 64.194 1.00 48.69 175 TYR A C 1
ATOM 1407 O O . TYR A 1 175 ? 30.692 44.697 64.825 1.00 48.69 175 TYR A O 1
ATOM 1415 N N . PRO A 1 176 ? 31.765 44.054 62.944 1.00 55.81 176 PRO A N 1
ATOM 1416 C CA . PRO A 1 176 ? 31.649 45.354 62.289 1.00 55.81 176 PRO A CA 1
ATOM 1417 C C . PRO A 1 176 ? 30.173 45.770 62.155 1.00 55.81 176 PRO A C 1
ATOM 1419 O O . PRO A 1 176 ? 29.383 45.045 61.537 1.00 55.81 176 PRO A O 1
ATOM 1422 N N . PRO A 1 177 ? 29.758 46.920 62.713 1.00 58.41 177 PRO A N 1
ATOM 1423 C CA . PRO A 1 177 ? 28.356 47.336 62.699 1.00 58.41 177 PRO A CA 1
ATOM 1424 C C . PRO A 1 177 ? 27.842 47.672 61.287 1.00 58.41 177 PRO A C 1
ATOM 1426 O O . PRO A 1 177 ? 26.639 47.594 61.040 1.00 58.41 177 PRO A O 1
ATOM 1429 N N . GLU A 1 178 ? 28.741 47.952 60.339 1.00 56.59 178 GLU A N 1
ATOM 1430 C CA . GLU A 1 178 ? 28.437 48.302 58.942 1.00 56.59 178 GLU A CA 1
ATOM 1431 C C . GLU A 1 178 ? 27.724 47.179 58.160 1.00 56.59 178 GLU A C 1
ATOM 1433 O O . GLU A 1 178 ? 27.006 47.442 57.195 1.00 56.59 178 GLU A O 1
ATOM 1438 N N . LEU A 1 179 ? 27.873 45.917 58.582 1.00 53.47 179 LEU A N 1
ATOM 1439 C CA . LEU A 1 179 ? 27.331 44.743 57.881 1.00 53.47 179 LEU A CA 1
ATOM 1440 C C . LEU A 1 179 ? 25.888 44.384 58.267 1.00 53.47 179 LEU A C 1
ATOM 1442 O O . LEU A 1 179 ? 25.255 43.581 57.581 1.00 53.47 179 LEU A O 1
ATOM 1446 N N . LYS A 1 180 ? 25.330 44.969 59.335 1.00 51.44 180 LYS A N 1
ATOM 1447 C CA . LYS A 1 180 ? 23.974 44.627 59.811 1.00 51.44 180 LYS A CA 1
ATOM 1448 C C . LYS A 1 180 ? 22.839 45.323 59.050 1.00 51.44 180 LYS A C 1
ATOM 1450 O O . LYS A 1 180 ? 21.689 44.928 59.221 1.00 51.44 180 LYS A O 1
ATOM 1455 N N . GLY A 1 181 ? 23.134 46.327 58.217 1.00 57.06 181 GLY A N 1
ATOM 1456 C CA . GLY A 1 181 ? 22.112 47.246 57.696 1.00 57.06 181 GLY A CA 1
ATOM 1457 C C . GLY A 1 181 ? 22.001 47.415 56.179 1.00 57.06 181 GLY A C 1
ATOM 1458 O O . GLY A 1 181 ? 21.142 48.178 55.748 1.00 57.06 181 GLY A O 1
ATOM 1459 N N . ASN A 1 182 ? 22.817 46.754 55.349 1.00 48.66 182 ASN A N 1
ATOM 1460 C CA . ASN A 1 182 ? 22.880 47.089 53.920 1.00 48.66 182 ASN A CA 1
ATOM 1461 C C . ASN A 1 182 ? 22.177 46.041 53.026 1.00 48.66 182 ASN A C 1
ATOM 1463 O O . ASN A 1 182 ? 22.765 45.027 52.649 1.00 48.66 182 ASN A O 1
ATOM 1467 N N . LYS A 1 183 ? 20.900 46.280 52.671 1.00 55.84 183 LYS A N 1
ATOM 1468 C CA . LYS A 1 183 ? 20.089 45.400 51.789 1.00 55.84 183 LYS A CA 1
ATOM 1469 C C . LYS A 1 183 ? 20.679 45.230 50.377 1.00 55.84 183 LYS A C 1
ATOM 1471 O O . LYS A 1 183 ? 20.355 44.261 49.696 1.00 55.84 183 LYS A O 1
ATOM 1476 N N . GLU A 1 184 ? 21.572 46.123 49.955 1.00 54.78 184 GLU A N 1
ATOM 1477 C CA . GLU A 1 184 ? 22.254 46.080 48.653 1.00 54.78 184 GLU A CA 1
ATOM 1478 C C . GLU A 1 184 ? 23.236 44.896 48.526 1.00 54.78 184 GLU A C 1
ATOM 1480 O O . GLU A 1 184 ? 23.380 44.335 47.442 1.00 54.78 184 GLU A O 1
ATOM 1485 N N . LEU A 1 185 ? 23.833 44.414 49.628 1.00 51.41 185 LEU A N 1
ATOM 1486 C CA . LEU A 1 185 ? 24.760 43.267 49.612 1.00 51.41 185 LEU A CA 1
ATOM 1487 C C . LEU A 1 185 ? 24.083 41.947 49.190 1.00 51.41 185 LEU A C 1
ATOM 1489 O O . LEU A 1 185 ? 24.747 41.065 48.647 1.00 51.41 185 LEU A O 1
ATOM 1493 N N . GLN A 1 186 ? 22.757 41.814 49.348 1.00 50.81 186 GLN A N 1
ATOM 1494 C CA . GLN A 1 186 ? 22.011 40.636 48.877 1.00 50.81 186 GLN A CA 1
ATOM 1495 C C . GLN A 1 186 ? 21.909 40.539 47.346 1.00 50.81 186 GLN A C 1
ATOM 1497 O O . GLN A 1 186 ? 21.649 39.442 46.844 1.00 50.81 186 GLN A O 1
ATOM 1502 N N . LYS A 1 187 ? 22.125 41.641 46.608 1.00 52.72 187 LYS A N 1
ATOM 1503 C CA . LYS A 1 187 ? 22.191 41.645 45.135 1.00 52.72 187 LYS A CA 1
ATOM 1504 C C . LYS A 1 187 ? 23.565 41.219 44.599 1.00 52.72 187 LYS A C 1
ATOM 1506 O O . LYS A 1 187 ? 23.669 40.865 43.432 1.00 52.72 187 LYS A O 1
ATOM 1511 N N . VAL A 1 188 ? 24.603 41.238 45.439 1.00 54.78 188 VAL A N 1
ATOM 1512 C CA . VAL A 1 188 ? 26.008 41.071 45.022 1.00 54.78 188 VAL A CA 1
ATOM 1513 C C . VAL A 1 188 ? 26.507 39.626 45.182 1.00 54.78 188 VAL A C 1
ATOM 1515 O O . VAL A 1 188 ? 27.544 39.271 44.631 1.00 54.78 188 VAL A O 1
ATOM 1518 N N . VAL A 1 189 ? 25.768 38.754 45.883 1.00 59.44 189 VAL A N 1
ATOM 1519 C CA . VAL A 1 189 ? 26.159 37.345 46.073 1.00 59.44 189 VAL A CA 1
ATOM 1520 C C . VAL A 1 189 ? 25.421 36.449 45.065 1.00 59.44 189 VAL A C 1
ATOM 1522 O O . VAL A 1 189 ? 24.215 36.236 45.218 1.00 59.44 189 VAL A O 1
ATOM 1525 N N . PRO A 1 190 ? 26.107 35.909 44.040 1.00 66.31 190 PRO A N 1
ATOM 1526 C CA . PRO A 1 190 ? 25.452 35.235 42.918 1.00 66.31 190 PRO A CA 1
ATOM 1527 C C . PRO A 1 190 ? 24.900 33.849 43.266 1.00 66.31 190 PRO A C 1
ATOM 1529 O O . PRO A 1 190 ? 23.949 33.410 42.624 1.00 66.31 190 PRO A O 1
ATOM 1532 N N . LEU A 1 191 ? 25.471 33.176 44.272 1.00 79.62 191 LEU A N 1
ATOM 1533 C CA . LEU A 1 191 ? 25.183 31.790 44.651 1.00 79.62 191 LEU A CA 1
ATOM 1534 C C . LEU A 1 191 ? 24.586 31.719 46.063 1.00 79.62 191 LEU A C 1
ATOM 1536 O O . LEU A 1 191 ? 25.174 32.244 47.010 1.00 79.62 191 LEU A O 1
ATOM 1540 N N . LYS A 1 192 ? 23.460 31.021 46.226 1.00 82.12 192 LYS A N 1
ATOM 1541 C CA . LYS A 1 192 ? 22.835 30.739 47.526 1.00 82.12 192 LYS A CA 1
ATOM 1542 C C . LYS A 1 192 ? 22.639 29.235 47.687 1.00 82.12 192 LYS A C 1
ATOM 1544 O O . LYS A 1 192 ? 22.243 28.557 46.747 1.00 82.12 192 LYS A O 1
ATOM 1549 N N . VAL A 1 193 ? 22.915 28.706 48.875 1.00 82.38 193 VAL A N 1
ATOM 1550 C CA . VAL A 1 193 ? 22.699 27.289 49.202 1.00 82.38 193 VAL A CA 1
ATOM 1551 C C . VAL A 1 193 ? 21.758 27.211 50.395 1.00 82.38 193 VAL A C 1
ATOM 1553 O O . VAL A 1 193 ? 22.037 27.790 51.442 1.00 82.38 193 VAL A O 1
ATOM 1556 N N . TYR A 1 194 ? 20.647 26.501 50.225 1.00 82.75 194 TYR A N 1
ATOM 1557 C CA . TYR A 1 194 ? 19.635 26.270 51.249 1.00 82.75 194 TYR A CA 1
ATOM 1558 C C . TYR A 1 194 ? 19.670 24.812 51.701 1.00 82.75 194 TYR A C 1
ATOM 1560 O O . TYR A 1 194 ? 19.715 23.894 50.877 1.00 82.75 194 TYR A O 1
ATOM 1568 N N . TYR A 1 195 ? 19.612 24.604 53.012 1.00 79.56 195 TYR A N 1
ATOM 1569 C CA . TYR A 1 195 ? 19.473 23.297 53.645 1.00 79.56 195 TYR A CA 1
ATOM 1570 C C . TYR A 1 195 ? 18.758 23.443 54.991 1.00 79.56 195 TYR A C 1
ATOM 1572 O O . TYR A 1 195 ? 18.716 24.529 55.568 1.00 79.56 195 TYR A O 1
ATOM 1580 N N . ASN A 1 196 ? 18.197 22.343 55.492 1.00 73.50 196 ASN A N 1
ATOM 1581 C CA . ASN A 1 196 ? 17.485 22.321 56.768 1.00 73.50 196 ASN A CA 1
ATOM 1582 C C . ASN A 1 196 ? 18.353 21.684 57.861 1.00 73.50 196 ASN A C 1
ATOM 1584 O O . ASN A 1 196 ? 18.835 20.564 57.696 1.00 73.50 196 ASN A O 1
ATOM 1588 N N . ASP A 1 197 ? 18.515 22.385 58.986 1.00 57.56 197 ASP A N 1
ATOM 1589 C CA . ASP A 1 197 ? 19.341 21.948 60.126 1.00 57.56 197 ASP A CA 1
ATOM 1590 C C . ASP A 1 197 ? 18.548 21.408 61.324 1.00 57.56 197 ASP A C 1
ATOM 1592 O O . ASP A 1 197 ? 19.126 20.802 62.226 1.00 57.56 197 ASP A O 1
ATOM 1596 N N . TYR A 1 198 ? 17.235 21.632 61.377 1.00 57.12 198 TYR A N 1
ATOM 1597 C CA . TYR A 1 198 ? 16.432 21.373 62.573 1.00 57.12 198 TYR A CA 1
ATOM 1598 C C . TYR A 1 198 ? 15.780 19.982 62.584 1.00 57.12 198 TYR A C 1
ATOM 1600 O O . TYR A 1 198 ? 15.323 19.458 61.568 1.00 57.12 198 TYR A O 1
ATOM 1608 N N . VAL A 1 199 ? 15.725 19.391 63.782 1.00 53.50 199 VAL A N 1
ATOM 1609 C CA . VAL A 1 199 ? 15.088 18.099 64.069 1.00 53.50 199 VAL A CA 1
ATOM 1610 C C . VAL A 1 199 ? 13.571 18.283 64.047 1.00 53.50 199 VAL A C 1
ATOM 1612 O O . VAL A 1 199 ? 13.007 18.961 64.901 1.00 53.50 199 VAL A O 1
ATOM 1615 N N . HIS A 1 200 ? 12.900 17.685 63.069 1.00 54.25 200 HIS A N 1
ATOM 1616 C CA . HIS A 1 200 ? 11.441 17.681 62.997 1.00 54.25 200 HIS A CA 1
ATOM 1617 C C . HIS A 1 200 ? 10.842 16.737 64.055 1.00 54.25 200 HIS A C 1
ATOM 1619 O O . HIS A 1 200 ? 11.443 15.706 64.370 1.00 54.25 200 HIS A O 1
ATOM 1625 N N . GLN A 1 201 ? 9.648 17.049 64.582 1.00 49.44 201 GLN A N 1
ATOM 1626 C CA . GLN A 1 201 ? 8.906 16.139 65.468 1.00 49.44 201 GLN A CA 1
ATOM 1627 C C . GLN A 1 201 ? 8.699 14.802 64.748 1.00 49.44 201 GLN A C 1
ATOM 1629 O O . GLN A 1 201 ? 8.013 14.728 63.728 1.00 49.44 201 GLN A O 1
ATOM 1634 N N . GLY A 1 202 ? 9.360 13.761 65.244 1.00 54.12 202 GLY A N 1
ATOM 1635 C CA . GLY A 1 202 ? 9.411 12.454 64.612 1.00 54.12 202 GLY A CA 1
ATOM 1636 C C . GLY A 1 202 ? 10.119 11.435 65.499 1.00 54.12 202 GLY A C 1
ATOM 1637 O O . GLY A 1 202 ? 10.936 11.771 66.362 1.00 54.12 202 GLY A O 1
ATOM 1638 N N . SER A 1 203 ? 9.802 10.162 65.283 1.00 52.09 203 SER A N 1
ATOM 1639 C CA . SER A 1 203 ? 10.323 9.025 66.053 1.00 52.09 203 SER A CA 1
ATOM 1640 C C . SER A 1 203 ? 11.797 8.697 65.768 1.00 52.09 203 SER A C 1
ATOM 1642 O O . SER A 1 203 ? 12.383 7.871 66.466 1.00 52.09 203 SER A O 1
ATOM 1644 N N . SER A 1 204 ? 12.413 9.350 64.774 1.00 51.88 204 SER A N 1
ATOM 1645 C CA . SER A 1 204 ? 13.794 9.125 64.331 1.00 51.88 204 SER A CA 1
ATOM 1646 C C . SER A 1 204 ? 14.668 10.364 64.542 1.00 51.88 204 SER A C 1
ATOM 1648 O O . SER A 1 204 ? 14.257 11.484 64.259 1.00 51.88 204 SER A O 1
ATOM 1650 N N . LEU A 1 205 ? 15.911 10.152 64.983 1.00 52.06 205 LEU A N 1
ATOM 1651 C CA . LEU A 1 205 ? 16.952 11.187 65.098 1.00 52.06 205 LEU A CA 1
ATOM 1652 C C . LEU A 1 205 ? 17.503 11.663 63.736 1.00 52.06 205 LEU A C 1
ATOM 1654 O O . LEU A 1 205 ? 18.268 12.620 63.696 1.00 52.06 205 LEU A O 1
ATOM 1658 N N . ARG A 1 206 ? 17.168 10.990 62.626 1.00 57.19 206 ARG A N 1
ATOM 1659 C CA . ARG A 1 206 ? 17.672 11.291 61.274 1.00 57.19 206 ARG A CA 1
ATOM 1660 C C . ARG A 1 206 ? 16.509 11.666 60.352 1.00 57.19 206 ARG A C 1
ATOM 1662 O O . ARG A 1 206 ? 15.877 10.772 59.792 1.00 57.19 206 ARG A O 1
ATOM 1669 N N . ASP A 1 207 ? 16.229 12.963 60.197 1.00 63.59 207 ASP A N 1
ATOM 1670 C CA . ASP A 1 207 ? 15.270 13.450 59.193 1.00 63.59 207 ASP A CA 1
ATOM 1671 C C . ASP A 1 207 ? 15.943 13.475 57.814 1.00 63.59 207 ASP A C 1
ATOM 1673 O O . ASP A 1 207 ? 17.003 14.079 57.625 1.00 63.59 207 ASP A O 1
ATOM 1677 N N . ILE A 1 208 ? 15.313 12.823 56.841 1.00 67.81 208 ILE A N 1
ATOM 1678 C CA . ILE A 1 208 ? 15.765 12.748 55.452 1.00 67.81 208 ILE A CA 1
ATOM 1679 C C . ILE A 1 208 ? 15.811 14.140 54.794 1.00 67.81 208 ILE A C 1
ATOM 1681 O O . ILE A 1 208 ? 16.614 14.369 53.897 1.00 67.81 208 ILE A O 1
ATOM 1685 N N . ARG A 1 209 ? 15.026 15.114 55.255 1.00 68.50 209 ARG A N 1
ATOM 1686 C CA . ARG A 1 209 ? 15.049 16.479 54.706 1.00 68.50 209 ARG A CA 1
ATOM 1687 C C . ARG A 1 209 ? 16.338 17.240 55.030 1.00 68.50 209 ARG A C 1
ATOM 1689 O O . ARG A 1 209 ? 16.696 18.146 54.289 1.00 68.50 209 ARG A O 1
ATOM 1696 N N . SER A 1 210 ? 17.070 16.844 56.075 1.00 71.75 210 SER A N 1
ATOM 1697 C CA . SER A 1 210 ? 18.342 17.482 56.459 1.00 71.75 210 SER A CA 1
ATOM 1698 C C . SER A 1 210 ? 19.504 17.188 55.499 1.00 71.75 210 SER A C 1
ATOM 1700 O O . SER A 1 210 ? 20.496 17.918 55.485 1.00 71.75 210 SER A O 1
ATOM 1702 N N . ARG A 1 211 ? 19.392 16.135 54.669 1.00 79.75 211 ARG A N 1
ATOM 1703 C CA . ARG A 1 211 ? 20.395 15.807 53.639 1.00 79.75 211 ARG A CA 1
ATOM 1704 C C . ARG A 1 211 ? 20.167 16.516 52.304 1.00 79.75 211 ARG A C 1
ATOM 1706 O O . ARG A 1 211 ? 21.071 16.480 51.475 1.00 79.75 211 ARG A O 1
ATOM 1713 N N . VAL A 1 212 ? 18.991 17.106 52.084 1.00 82.12 212 VAL A N 1
ATOM 1714 C CA . VAL A 1 212 ? 18.641 17.768 50.819 1.00 82.12 212 VAL A CA 1
ATOM 1715 C C . VAL A 1 212 ? 19.276 19.149 50.782 1.00 82.12 212 VAL A C 1
ATOM 1717 O O . VAL A 1 212 ? 19.153 19.918 51.736 1.00 82.12 212 VAL A O 1
ATOM 1720 N N . THR A 1 213 ? 19.937 19.460 49.672 1.00 85.62 213 THR A N 1
ATOM 1721 C CA . THR A 1 213 ? 20.569 20.760 49.446 1.00 85.62 213 THR A CA 1
ATOM 1722 C C . THR A 1 213 ? 20.017 21.371 48.170 1.00 85.62 213 THR A C 1
ATOM 1724 O O . THR A 1 213 ? 19.817 20.685 47.165 1.00 85.62 213 THR A O 1
ATOM 1727 N N . THR A 1 214 ? 19.688 22.658 48.238 1.00 88.12 214 THR A N 1
ATOM 1728 C CA . THR A 1 214 ? 19.161 23.420 47.103 1.00 88.12 214 THR A CA 1
ATOM 1729 C C . THR A 1 214 ? 20.094 24.583 46.831 1.00 88.12 214 THR A C 1
ATOM 1731 O O . THR A 1 214 ? 20.191 25.507 47.636 1.00 88.12 214 THR A O 1
ATOM 1734 N N . THR A 1 215 ? 20.792 24.538 45.706 1.00 86.69 215 THR A N 1
ATOM 1735 C CA . THR A 1 215 ? 21.705 25.590 45.267 1.00 86.69 215 THR A CA 1
ATOM 1736 C C . THR A 1 215 ? 21.021 26.445 44.211 1.00 86.69 215 THR A C 1
ATOM 1738 O O . THR A 1 215 ? 20.610 25.923 43.177 1.00 86.69 215 THR A O 1
ATOM 1741 N N . THR A 1 216 ? 20.905 27.749 44.448 1.00 85.56 216 THR A N 1
ATOM 1742 C CA . THR A 1 216 ? 20.367 28.710 43.482 1.00 85.56 216 THR A CA 1
ATOM 1743 C C . THR A 1 216 ? 21.451 29.678 43.016 1.00 85.56 216 THR A C 1
ATOM 1745 O O . THR A 1 216 ? 22.267 30.145 43.811 1.00 85.56 216 THR A O 1
ATOM 1748 N N . LEU A 1 217 ? 21.483 29.966 41.716 1.00 85.69 217 LEU A N 1
ATOM 1749 C CA . LEU A 1 217 ? 22.465 30.845 41.082 1.00 85.69 217 LEU A CA 1
ATOM 1750 C C . LEU A 1 217 ? 21.761 31.811 40.127 1.00 85.69 217 LEU A C 1
ATOM 1752 O O . LEU A 1 217 ? 20.993 31.373 39.273 1.00 85.69 217 LEU A O 1
ATOM 1756 N N . ASN A 1 218 ? 22.064 33.105 40.220 1.00 82.38 218 ASN A N 1
ATOM 1757 C CA . ASN A 1 218 ? 21.638 34.057 39.195 1.00 82.38 218 ASN A CA 1
ATOM 1758 C C . ASN A 1 218 ? 22.549 33.934 37.963 1.00 82.38 218 ASN A C 1
ATOM 1760 O O . ASN A 1 218 ? 23.734 34.268 38.026 1.00 82.38 218 ASN A O 1
ATOM 1764 N N . VAL A 1 219 ? 22.000 33.476 36.835 1.00 81.62 219 VAL A N 1
ATOM 1765 C CA . VAL A 1 219 ? 22.776 33.226 35.606 1.00 81.62 219 VAL A CA 1
ATOM 1766 C C . VAL A 1 219 ? 23.329 34.523 35.005 1.00 81.62 219 VAL A C 1
ATOM 1768 O O . VAL A 1 219 ? 24.389 34.501 34.382 1.00 81.62 219 VAL A O 1
ATOM 1771 N N . ALA A 1 220 ? 22.676 35.669 35.233 1.00 77.94 220 ALA A N 1
ATOM 1772 C CA . ALA A 1 220 ? 23.159 36.966 34.755 1.00 77.94 220 ALA A CA 1
ATOM 1773 C C . ALA A 1 220 ? 24.469 37.407 35.430 1.00 77.94 220 ALA A C 1
ATOM 1775 O O . ALA A 1 220 ? 25.217 38.189 34.849 1.00 77.94 220 ALA A O 1
ATOM 1776 N N . ALA A 1 221 ? 24.763 36.890 36.627 1.00 76.50 221 ALA A N 1
ATOM 1777 C CA . ALA A 1 221 ? 25.993 37.195 37.351 1.00 76.50 221 ALA A CA 1
ATOM 1778 C C . ALA A 1 221 ? 27.209 36.380 36.865 1.00 76.50 221 ALA A C 1
ATOM 1780 O O . ALA A 1 221 ? 28.333 36.650 37.286 1.00 76.50 221 ALA A O 1
ATOM 1781 N N . LEU A 1 222 ? 27.010 35.385 35.989 1.00 77.50 222 LEU A N 1
ATOM 1782 C CA . LEU A 1 222 ? 28.102 34.660 35.342 1.00 77.50 222 LEU A CA 1
ATOM 1783 C C . LEU A 1 222 ? 28.634 35.451 34.140 1.00 77.50 222 LEU A C 1
ATOM 1785 O O . LEU A 1 222 ? 27.864 35.929 33.303 1.00 77.50 222 LEU A O 1
ATOM 1789 N N . ASN A 1 223 ? 29.960 35.527 34.012 1.00 80.38 223 ASN A N 1
ATOM 1790 C CA . ASN A 1 223 ? 30.624 36.172 32.879 1.00 80.38 223 ASN A CA 1
ATOM 1791 C C . ASN A 1 223 ? 30.619 35.247 31.642 1.00 80.38 223 ASN A C 1
ATOM 1793 O O . ASN A 1 223 ? 31.620 34.613 31.321 1.00 80.38 223 ASN A O 1
ATOM 1797 N N . LEU A 1 224 ? 29.453 35.112 31.004 1.00 80.12 224 LEU A N 1
ATOM 1798 C CA . LEU A 1 224 ? 29.210 34.275 29.822 1.00 80.12 224 LEU A CA 1
ATOM 1799 C C . LEU A 1 224 ? 28.831 35.139 28.613 1.00 80.12 224 LEU A C 1
ATOM 1801 O O . LEU A 1 224 ? 28.119 36.135 28.764 1.00 80.12 224 LEU A O 1
ATOM 1805 N N . SER A 1 225 ? 29.246 34.724 27.412 1.00 82.12 225 SER A N 1
ATOM 1806 C CA . SER A 1 225 ? 28.766 35.322 26.158 1.00 82.12 225 SER A CA 1
ATOM 1807 C C . SER A 1 225 ? 27.253 35.113 25.996 1.00 82.12 225 SER A C 1
ATOM 1809 O O . SER A 1 225 ? 26.675 34.206 26.600 1.00 82.12 225 SER A O 1
ATOM 1811 N N . SER A 1 226 ? 26.589 35.932 25.172 1.00 76.88 226 SER A N 1
ATOM 1812 C CA . SER A 1 226 ? 25.152 35.776 24.878 1.00 76.88 226 SER A CA 1
ATOM 1813 C C . SER A 1 226 ? 24.822 34.365 24.376 1.00 76.88 226 SER A C 1
ATOM 1815 O O . SER A 1 226 ? 23.838 33.768 24.807 1.00 76.88 226 SER A O 1
ATOM 1817 N N . PHE A 1 227 ? 25.708 33.806 23.549 1.00 76.81 227 PHE A N 1
ATOM 1818 C CA . PHE A 1 227 ? 25.619 32.448 23.026 1.00 76.81 227 PHE A CA 1
ATOM 1819 C C . PHE A 1 227 ? 25.773 31.376 24.116 1.00 76.81 227 PHE A C 1
ATOM 1821 O O . PHE A 1 227 ? 24.916 30.503 24.260 1.00 76.81 227 PHE A O 1
ATOM 1828 N N . ALA A 1 228 ? 26.821 31.473 24.941 1.00 78.81 228 ALA A N 1
ATOM 1829 C CA . ALA A 1 228 ? 27.046 30.533 26.037 1.00 78.81 228 ALA A CA 1
ATOM 1830 C C . ALA A 1 228 ? 25.913 30.591 27.075 1.00 78.81 228 ALA A C 1
ATOM 1832 O O . ALA A 1 228 ? 25.555 29.580 27.676 1.00 78.81 228 ALA A O 1
ATOM 1833 N N . ARG A 1 229 ? 25.289 31.761 27.258 1.00 82.81 229 ARG A N 1
ATOM 1834 C CA . ARG A 1 229 ? 24.129 31.936 28.136 1.00 82.81 229 ARG A CA 1
ATOM 1835 C C . ARG A 1 229 ? 22.882 31.218 27.603 1.00 82.81 229 ARG A C 1
ATOM 1837 O O . ARG A 1 229 ? 22.250 30.512 28.384 1.00 82.81 229 ARG A O 1
ATOM 1844 N N . ASP A 1 230 ? 22.553 31.344 26.313 1.00 79.44 230 ASP A N 1
ATOM 1845 C CA . ASP A 1 230 ? 21.451 30.590 25.674 1.00 79.44 230 ASP A CA 1
ATOM 1846 C C . ASP A 1 230 ? 21.701 29.076 25.769 1.00 79.44 230 ASP A C 1
ATOM 1848 O O . ASP A 1 230 ? 20.835 28.313 26.203 1.00 79.44 230 ASP A O 1
ATOM 1852 N N . LYS A 1 231 ? 22.933 28.637 25.481 1.00 83.62 231 LYS A N 1
ATOM 1853 C CA . LYS A 1 231 ? 23.334 27.231 25.614 1.00 83.62 231 LYS A CA 1
ATOM 1854 C C . LYS A 1 231 ? 23.184 26.719 27.049 1.00 83.62 231 LYS A C 1
ATOM 1856 O O . LYS A 1 231 ? 22.630 25.640 27.254 1.00 83.62 231 LYS A O 1
ATOM 1861 N N . LEU A 1 232 ? 23.602 27.497 28.051 1.00 83.19 232 LEU A N 1
ATOM 1862 C CA . LEU A 1 232 ? 23.448 27.140 29.465 1.00 83.19 232 LEU A CA 1
ATOM 1863 C C . LEU A 1 232 ? 21.972 27.015 29.863 1.00 83.19 232 LEU A C 1
ATOM 1865 O O . LEU A 1 232 ? 21.616 26.059 30.550 1.00 83.19 232 LEU A O 1
ATOM 1869 N N . GLN A 1 233 ? 21.109 27.931 29.408 1.00 83.00 233 GLN A N 1
ATOM 1870 C CA . GLN A 1 233 ? 19.663 27.857 29.655 1.00 83.00 233 GLN A CA 1
ATOM 1871 C C . GLN A 1 233 ? 19.058 26.573 29.074 1.00 83.00 233 GLN A C 1
ATOM 1873 O O . GLN A 1 233 ? 18.282 25.896 29.749 1.00 83.00 233 GLN A O 1
ATOM 1878 N N . ARG A 1 234 ? 19.456 26.191 27.855 1.00 77.56 234 ARG A N 1
ATOM 1879 C CA . ARG A 1 234 ? 19.000 24.951 27.204 1.00 77.56 234 ARG A CA 1
ATOM 1880 C C . ARG A 1 234 ? 19.496 23.700 27.927 1.00 77.56 234 ARG A C 1
ATOM 1882 O O . ARG A 1 234 ? 18.707 22.791 28.166 1.00 77.56 234 ARG A O 1
ATOM 1889 N N . LEU A 1 235 ? 20.773 23.670 28.320 1.00 79.62 235 LEU A N 1
ATOM 1890 C CA . LEU A 1 235 ? 21.364 22.553 29.069 1.00 79.62 235 LEU A CA 1
ATOM 1891 C C . LEU A 1 235 ? 20.744 22.393 30.466 1.00 79.62 235 LEU A C 1
ATOM 1893 O O . LEU A 1 235 ? 20.622 21.275 30.964 1.00 79.62 235 LEU A O 1
ATOM 1897 N N . ALA A 1 236 ? 20.342 23.497 31.100 1.00 78.81 236 ALA A N 1
ATOM 1898 C CA . ALA A 1 236 ? 19.690 23.482 32.405 1.00 78.81 236 ALA A CA 1
ATOM 1899 C C . ALA A 1 236 ? 18.233 22.981 32.359 1.00 78.81 236 ALA A C 1
ATOM 1901 O O . ALA A 1 236 ? 17.742 22.452 33.362 1.00 78.81 236 ALA A O 1
ATOM 1902 N N . GLY A 1 237 ? 17.544 23.116 31.219 1.00 80.69 237 GLY A N 1
ATOM 1903 C CA . GLY A 1 237 ? 16.171 22.646 31.025 1.00 80.69 237 GLY A CA 1
ATOM 1904 C C . GLY A 1 237 ? 15.207 23.193 32.083 1.00 80.69 237 GLY A C 1
ATOM 1905 O O . GLY A 1 237 ? 15.191 24.387 32.366 1.00 80.69 237 GLY A O 1
ATOM 1906 N N . SER A 1 238 ? 14.440 22.308 32.728 1.00 79.94 238 SER A N 1
ATOM 1907 C CA . SER A 1 238 ? 13.449 22.668 33.758 1.00 79.94 238 SER A CA 1
ATOM 1908 C C . SER A 1 238 ? 14.040 23.207 35.072 1.00 79.94 238 SER A C 1
ATOM 1910 O O . SER A 1 238 ? 13.290 23.546 35.982 1.00 79.94 238 SER A O 1
ATOM 1912 N N . ARG A 1 239 ? 15.372 23.236 35.220 1.00 82.25 239 ARG A N 1
ATOM 1913 C CA . ARG A 1 239 ? 16.061 23.759 36.416 1.00 82.25 239 ARG A CA 1
ATOM 1914 C C . ARG A 1 239 ? 16.281 25.271 36.358 1.00 82.25 239 ARG A C 1
ATOM 1916 O O . ARG A 1 239 ? 16.622 25.864 37.380 1.00 82.25 239 ARG A O 1
ATOM 1923 N N . PHE A 1 240 ? 16.150 25.875 35.179 1.00 86.88 240 PHE A N 1
ATOM 1924 C CA . PHE A 1 240 ? 16.260 27.315 34.981 1.00 86.88 240 PHE A CA 1
ATOM 1925 C C . PHE A 1 240 ? 14.866 27.932 34.884 1.00 86.88 240 PHE A C 1
ATOM 1927 O O . PHE A 1 240 ? 14.072 27.541 34.033 1.00 86.88 240 PHE A O 1
ATOM 1934 N N . ASP A 1 241 ? 14.585 28.904 35.746 1.00 83.56 241 ASP A N 1
ATOM 1935 C CA . ASP A 1 241 ? 13.344 29.672 35.706 1.00 83.56 241 ASP A CA 1
ATOM 1936 C C . ASP A 1 241 ? 13.558 30.945 34.878 1.00 83.56 241 ASP A C 1
ATOM 1938 O O . ASP A 1 241 ? 14.314 31.839 35.274 1.00 83.56 241 ASP A O 1
ATOM 1942 N N . SER A 1 242 ? 12.897 31.025 33.720 1.00 76.62 242 SER A N 1
ATOM 1943 C CA . SER A 1 242 ? 13.007 32.167 32.808 1.00 76.62 242 SER A CA 1
ATOM 1944 C C . SER A 1 242 ? 12.392 33.446 33.369 1.00 76.62 242 SER A C 1
ATOM 1946 O O . SER A 1 242 ? 12.839 34.524 32.990 1.00 76.62 242 SER A O 1
ATOM 1948 N N . SER A 1 243 ? 11.415 33.343 34.279 1.00 77.06 243 SER A N 1
ATOM 1949 C CA . SER A 1 243 ? 10.735 34.506 34.864 1.00 77.06 243 SER A CA 1
ATOM 1950 C C . SER A 1 243 ? 11.635 35.276 35.837 1.00 77.06 243 SER A C 1
ATOM 1952 O O . SER A 1 243 ? 11.625 36.504 35.858 1.00 77.06 243 SER A O 1
ATOM 1954 N N . ASN A 1 244 ? 12.475 34.556 36.591 1.00 78.81 244 ASN A N 1
ATOM 1955 C CA . ASN A 1 244 ? 13.326 35.123 37.641 1.00 78.81 244 ASN A CA 1
ATOM 1956 C C . ASN A 1 244 ? 14.835 35.063 37.326 1.00 78.81 244 ASN A C 1
ATOM 1958 O O . ASN A 1 244 ? 15.645 35.584 38.093 1.00 78.81 244 ASN A O 1
ATOM 1962 N N . GLY A 1 245 ? 15.239 34.409 36.230 1.00 81.00 245 GLY A N 1
ATOM 1963 C CA . GLY A 1 245 ? 16.640 34.281 35.800 1.00 81.00 245 GLY A CA 1
ATOM 1964 C C . GLY A 1 245 ? 17.515 33.395 36.700 1.00 81.00 245 GLY A C 1
ATOM 1965 O O . GLY A 1 245 ? 18.749 33.447 36.624 1.00 81.00 245 GLY A O 1
ATOM 1966 N N . MET A 1 246 ? 16.890 32.593 37.566 1.00 83.06 246 MET A N 1
ATOM 1967 C CA . MET A 1 246 ? 17.562 31.786 38.584 1.00 83.06 246 MET A CA 1
ATOM 1968 C C . MET A 1 246 ? 17.686 30.326 38.139 1.00 83.06 246 MET A C 1
ATOM 1970 O O . MET A 1 246 ? 16.706 29.673 37.784 1.00 83.06 246 MET A O 1
ATOM 1974 N N . LEU A 1 247 ? 18.900 29.785 38.218 1.00 86.38 247 LEU A N 1
ATOM 1975 C CA . LEU A 1 247 ? 19.181 28.361 38.069 1.00 86.38 247 LEU A CA 1
ATOM 1976 C C . LEU A 1 247 ? 19.091 27.683 39.437 1.00 86.38 247 LEU A C 1
ATOM 1978 O O . LEU A 1 247 ? 19.838 28.052 40.340 1.00 86.38 247 LEU A O 1
ATOM 1982 N N . THR A 1 248 ? 18.226 26.678 39.581 1.00 89.31 248 THR A N 1
ATOM 1983 C CA . THR A 1 248 ? 18.012 25.945 40.837 1.00 89.31 248 THR A CA 1
ATOM 1984 C C . THR A 1 248 ? 18.419 24.479 40.697 1.00 89.31 248 THR A C 1
ATOM 1986 O O . THR A 1 248 ? 17.833 23.713 39.934 1.00 89.31 248 THR A O 1
ATOM 1989 N N . ILE A 1 249 ? 19.421 24.052 41.466 1.00 87.12 249 ILE A N 1
ATOM 1990 C CA . ILE A 1 249 ? 19.901 22.669 41.517 1.00 87.12 249 ILE A CA 1
ATOM 1991 C C . ILE A 1 249 ? 19.535 22.076 42.872 1.00 87.12 249 ILE A C 1
ATOM 1993 O O . ILE A 1 249 ? 20.096 22.450 43.898 1.00 87.12 249 ILE A O 1
ATOM 1997 N N . LEU A 1 250 ? 18.595 21.132 42.857 1.00 88.56 250 LEU A N 1
ATOM 1998 C CA . LEU A 1 250 ? 18.230 20.327 44.017 1.00 88.56 250 LEU A CA 1
ATOM 1999 C C . LEU A 1 250 ? 18.966 18.984 43.968 1.00 88.56 250 LEU A C 1
ATOM 2001 O O . LEU A 1 250 ? 18.929 18.284 42.949 1.00 88.56 250 LEU A O 1
ATOM 2005 N N . THR A 1 251 ? 19.627 18.632 45.069 1.00 85.44 251 THR A N 1
ATOM 2006 C CA . THR A 1 251 ? 20.382 17.383 45.233 1.00 85.44 251 THR A CA 1
ATOM 2007 C C . THR A 1 251 ? 19.996 16.674 46.528 1.00 85.44 251 THR A C 1
ATOM 2009 O O . THR A 1 251 ? 20.128 17.223 47.621 1.00 85.44 251 THR A O 1
ATOM 2012 N N . ASP A 1 252 ? 19.515 15.437 46.403 1.00 84.12 252 ASP A N 1
ATOM 2013 C CA . ASP A 1 252 ? 18.969 14.630 47.504 1.00 84.12 252 ASP A CA 1
ATOM 2014 C C . ASP A 1 252 ? 19.471 13.171 47.529 1.00 84.12 252 ASP A C 1
ATOM 2016 O O . ASP A 1 252 ? 19.126 12.409 48.443 1.00 84.12 252 ASP A O 1
ATOM 2020 N N . ARG A 1 253 ? 20.280 12.781 46.533 1.00 75.75 253 ARG A N 1
ATOM 2021 C CA . ARG A 1 253 ? 20.663 11.387 46.256 1.00 75.75 253 ARG A CA 1
ATOM 2022 C C . ARG A 1 253 ? 21.822 10.877 47.105 1.00 75.75 253 ARG A C 1
ATOM 2024 O O . ARG A 1 253 ? 21.906 9.675 47.346 1.00 75.75 253 ARG A O 1
ATOM 2031 N N . CYS A 1 254 ? 22.721 11.748 47.550 1.00 79.56 254 CYS A N 1
ATOM 2032 C CA . CYS A 1 254 ? 23.848 11.347 48.382 1.00 79.56 254 CYS A CA 1
ATOM 2033 C C . CYS A 1 254 ? 23.435 11.169 49.847 1.00 79.56 254 CYS A C 1
ATOM 2035 O O . CYS A 1 254 ? 22.493 11.792 50.342 1.00 79.56 254 CYS A O 1
ATOM 2037 N N . HIS A 1 255 ? 24.166 10.304 50.554 1.00 73.25 255 HIS A N 1
ATOM 2038 C CA . HIS A 1 255 ? 23.841 9.929 51.929 1.00 73.25 255 HIS A CA 1
ATOM 2039 C C . HIS A 1 255 ? 24.058 11.067 52.927 1.00 73.25 255 HIS A C 1
ATOM 2041 O O . HIS A 1 255 ? 23.328 11.152 53.915 1.00 73.25 255 HIS A O 1
ATOM 2047 N N . THR A 1 256 ? 25.045 11.932 52.683 1.00 76.81 256 THR A N 1
ATOM 2048 C CA . THR A 1 256 ? 25.324 13.092 53.532 1.00 76.81 256 THR A CA 1
ATOM 2049 C C . THR A 1 256 ? 25.030 14.393 52.798 1.00 76.81 256 THR A C 1
ATOM 2051 O O . THR A 1 256 ? 25.216 14.500 51.585 1.00 76.81 256 THR A O 1
ATOM 2054 N N . ARG A 1 257 ? 24.621 15.414 53.560 1.00 80.25 257 ARG A N 1
ATOM 2055 C CA . ARG A 1 257 ? 24.421 16.775 53.048 1.00 80.25 257 ARG A CA 1
ATOM 2056 C C . ARG A 1 257 ? 25.654 17.291 52.302 1.00 80.25 257 ARG A C 1
ATOM 2058 O O . ARG A 1 257 ? 25.545 17.768 51.184 1.00 80.25 257 ARG A O 1
ATOM 2065 N N . GLN A 1 258 ? 26.834 17.091 52.891 1.00 80.06 258 GLN A N 1
ATOM 2066 C CA . GLN A 1 258 ? 28.111 17.510 52.313 1.00 80.06 258 GLN A CA 1
ATOM 2067 C C . GLN A 1 258 ? 28.367 16.899 50.927 1.00 80.06 258 GLN A C 1
ATOM 2069 O O . GLN A 1 258 ? 28.900 17.573 50.051 1.00 80.06 258 GLN A O 1
ATOM 2074 N N . GLN A 1 259 ? 27.991 15.635 50.714 1.00 82.38 259 GLN A N 1
ATOM 2075 C CA . GLN A 1 259 ? 28.127 14.997 49.405 1.00 82.38 259 GLN A CA 1
ATOM 2076 C C . GLN A 1 259 ? 27.143 15.581 48.384 1.00 82.38 259 GLN A C 1
ATOM 2078 O O . GLN A 1 259 ? 27.528 15.788 47.237 1.00 82.38 259 GLN A O 1
ATOM 2083 N N . ASN A 1 260 ? 25.905 15.884 48.797 1.00 83.56 260 ASN A N 1
ATOM 2084 C CA . ASN A 1 260 ? 24.931 16.554 47.929 1.00 83.56 260 ASN A CA 1
ATOM 2085 C C . ASN A 1 260 ? 25.407 17.965 47.544 1.00 83.56 260 ASN A C 1
ATOM 2087 O O . ASN A 1 260 ? 25.380 18.302 46.365 1.00 83.56 260 ASN A O 1
ATOM 2091 N N . ASP A 1 261 ? 25.950 18.742 48.488 1.00 81.50 261 ASP A N 1
ATOM 2092 C CA . ASP A 1 261 ? 26.555 20.056 48.211 1.00 81.50 261 ASP A CA 1
ATOM 2093 C C . ASP A 1 261 ? 27.730 19.970 47.223 1.00 81.50 261 ASP A C 1
ATOM 2095 O O . ASP A 1 261 ? 27.814 20.744 46.269 1.00 81.50 261 ASP A O 1
ATOM 2099 N N . GLN A 1 262 ? 28.635 19.004 47.412 1.00 83.38 262 GLN A N 1
ATOM 2100 C CA . GLN A 1 262 ? 29.766 18.787 46.500 1.00 83.38 262 GLN A CA 1
ATOM 2101 C C . GLN A 1 262 ? 29.306 18.374 45.101 1.00 83.38 262 GLN A C 1
ATOM 2103 O O . GLN A 1 262 ? 29.871 18.820 44.100 1.00 83.38 262 GLN A O 1
ATOM 2108 N N . TYR A 1 263 ? 28.272 17.540 45.024 1.00 80.56 263 TYR A N 1
ATOM 2109 C CA . TYR A 1 263 ? 27.692 17.123 43.758 1.00 80.56 263 TYR A CA 1
ATOM 2110 C C . TYR A 1 263 ? 27.004 18.290 43.037 1.00 80.56 263 TYR A C 1
ATOM 2112 O O . TYR A 1 263 ? 27.210 18.459 41.836 1.00 80.56 263 TYR A O 1
ATOM 2120 N N . ALA A 1 264 ? 26.269 19.144 43.758 1.00 81.25 264 ALA A N 1
ATOM 2121 C CA . ALA A 1 264 ? 25.675 20.359 43.201 1.00 81.25 264 ALA A CA 1
ATOM 2122 C C . ALA A 1 264 ? 26.744 21.312 42.636 1.00 81.25 264 ALA A C 1
ATOM 2124 O O . ALA A 1 264 ? 26.597 21.814 41.519 1.00 81.25 264 ALA A O 1
ATOM 2125 N N . ALA A 1 265 ? 27.859 21.498 43.353 1.00 81.06 265 ALA A N 1
ATOM 2126 C CA . ALA A 1 265 ? 28.988 22.302 42.885 1.00 81.06 265 ALA A CA 1
ATOM 2127 C C . ALA A 1 265 ? 29.642 21.726 41.614 1.00 81.06 265 ALA A C 1
ATOM 2129 O O . ALA A 1 265 ? 29.913 22.467 40.667 1.00 81.06 265 ALA A O 1
ATOM 2130 N N . TYR A 1 266 ? 29.844 20.404 41.557 1.00 84.00 266 TYR A N 1
ATOM 2131 C CA . TYR A 1 266 ? 30.359 19.724 40.364 1.00 84.00 266 TYR A CA 1
ATOM 2132 C C . TYR A 1 266 ? 29.448 19.936 39.148 1.00 84.00 266 TYR A C 1
ATOM 2134 O O . TYR A 1 266 ? 29.923 20.276 38.066 1.00 84.00 266 TYR A O 1
ATOM 2142 N N . LEU A 1 267 ? 28.134 19.797 39.334 1.00 80.75 267 LEU A N 1
ATOM 2143 C CA . LEU A 1 267 ? 27.142 19.943 38.268 1.00 80.75 267 LEU A CA 1
ATOM 2144 C C . LEU A 1 267 ? 27.131 21.371 37.698 1.00 80.75 267 LEU A C 1
ATOM 2146 O O . LEU A 1 267 ? 27.102 21.546 36.481 1.00 80.75 267 LEU A O 1
ATOM 2150 N N . LEU A 1 268 ? 27.252 22.385 38.563 1.00 82.81 268 LEU A N 1
ATOM 2151 C CA . LEU A 1 268 ? 27.434 23.780 38.144 1.00 82.81 268 LEU A CA 1
ATOM 2152 C C . LEU A 1 268 ? 28.708 23.980 37.318 1.00 82.81 268 LEU A C 1
ATOM 2154 O O . LEU A 1 268 ? 28.674 24.665 36.298 1.00 82.81 268 LEU A O 1
ATOM 2158 N N . THR A 1 269 ? 29.821 23.369 37.732 1.00 82.75 269 THR A N 1
ATOM 2159 C CA . THR A 1 269 ? 31.096 23.464 37.001 1.00 82.75 269 THR A CA 1
ATOM 2160 C C . THR A 1 269 ? 30.991 22.836 35.611 1.00 82.75 269 THR A C 1
ATOM 2162 O O . THR A 1 269 ? 31.432 23.436 34.632 1.00 82.75 269 THR A O 1
ATOM 2165 N N . VAL A 1 270 ? 30.359 21.664 35.496 1.00 83.31 270 VAL A N 1
ATOM 2166 C CA . VAL A 1 270 ? 30.140 21.001 34.201 1.00 83.31 270 VAL A CA 1
ATOM 2167 C C . VAL A 1 270 ? 29.270 21.861 33.287 1.00 83.31 270 VAL A C 1
ATOM 2169 O O . VAL A 1 270 ? 29.661 22.112 32.151 1.00 83.31 270 VAL A O 1
ATOM 2172 N N . LEU A 1 271 ? 28.140 22.374 33.786 1.00 82.62 271 LEU A N 1
ATOM 2173 C CA . LEU A 1 271 ? 27.245 23.233 33.003 1.00 82.62 271 LEU A CA 1
ATOM 2174 C C . LEU A 1 271 ? 27.951 24.494 32.495 1.00 82.62 271 LEU A C 1
ATOM 2176 O O . LEU A 1 271 ? 27.774 24.871 31.340 1.00 82.62 271 LEU A O 1
ATOM 2180 N N . TYR A 1 272 ? 28.784 25.118 33.329 1.00 84.69 272 TYR A N 1
ATOM 2181 C CA . TYR A 1 272 ? 29.550 26.301 32.946 1.00 84.69 272 TYR A CA 1
ATOM 2182 C C . TYR A 1 272 ? 30.574 26.014 31.835 1.00 84.69 272 TYR A C 1
ATOM 2184 O O . TYR A 1 272 ? 30.714 26.801 30.898 1.00 84.69 272 TYR A O 1
ATOM 2192 N N . HIS A 1 273 ? 31.294 24.891 31.915 1.00 80.94 273 HIS A N 1
ATOM 2193 C CA . HIS A 1 273 ? 32.289 24.539 30.901 1.00 80.94 273 HIS A CA 1
ATOM 2194 C C . HIS A 1 273 ? 31.661 24.045 29.598 1.00 80.94 273 HIS A C 1
ATOM 2196 O O . HIS A 1 273 ? 32.131 24.434 28.533 1.00 80.94 273 HIS A O 1
ATOM 2202 N N . GLU A 1 274 ? 30.597 23.242 29.657 1.00 82.69 274 GLU A N 1
ATOM 2203 C CA . GLU A 1 274 ? 29.875 22.793 28.459 1.00 82.69 274 GLU A CA 1
ATOM 2204 C C . GLU A 1 274 ? 29.211 23.959 27.719 1.00 82.69 274 GLU A C 1
ATOM 2206 O O . GLU A 1 274 ? 29.237 24.011 26.491 1.00 82.69 274 GLU A O 1
ATOM 2211 N N . ALA A 1 275 ? 28.688 24.945 28.451 1.00 83.31 275 ALA A N 1
ATOM 2212 C CA . ALA A 1 275 ? 28.130 26.157 27.861 1.00 83.31 275 ALA A CA 1
ATOM 2213 C C . ALA A 1 275 ? 29.167 26.999 27.093 1.00 83.31 275 ALA A C 1
ATOM 2215 O O . ALA A 1 275 ? 28.813 27.656 26.120 1.00 83.31 275 ALA A O 1
ATOM 2216 N N . ASN A 1 276 ? 30.438 26.976 27.509 1.00 81.69 276 ASN A N 1
ATOM 2217 C CA . ASN A 1 276 ? 31.519 27.730 26.863 1.00 81.69 276 ASN A CA 1
ATOM 2218 C C . ASN A 1 276 ? 32.215 26.974 25.721 1.00 81.69 276 ASN A C 1
ATOM 2220 O O . ASN A 1 276 ? 33.018 27.568 25.002 1.00 81.69 276 ASN A O 1
ATOM 2224 N N . LYS A 1 277 ? 31.953 25.674 25.546 1.00 80.62 277 LYS A N 1
ATOM 2225 C CA . LYS A 1 277 ? 32.479 24.929 24.398 1.00 80.62 277 LYS A CA 1
ATOM 2226 C C . LYS A 1 277 ? 31.714 25.323 23.142 1.00 80.62 277 LYS A C 1
ATOM 2228 O O . LYS A 1 277 ? 30.487 25.261 23.148 1.00 80.62 277 LYS A O 1
ATOM 2233 N N . VAL A 1 278 ? 32.446 25.646 22.079 1.00 76.38 278 VAL A N 1
ATOM 2234 C CA . VAL A 1 278 ? 31.880 25.842 20.741 1.00 76.38 278 VAL A CA 1
ATOM 2235 C C . VAL A 1 278 ? 31.987 24.529 19.971 1.00 76.38 278 VAL A C 1
ATOM 2237 O O . VAL A 1 278 ? 33.085 23.990 19.814 1.00 76.38 278 VAL A O 1
ATOM 2240 N N . GLU A 1 279 ? 30.857 23.978 19.536 1.00 74.31 279 GLU A N 1
ATOM 2241 C CA . GLU A 1 279 ? 30.805 22.721 18.779 1.00 74.31 279 GLU A CA 1
ATOM 2242 C C . GLU A 1 279 ? 30.557 22.973 17.287 1.00 74.31 279 GLU A C 1
ATOM 2244 O O . GLU A 1 279 ? 29.888 23.925 16.910 1.00 74.31 279 GLU A O 1
ATOM 2249 N N . LYS A 1 280 ? 31.056 22.093 16.408 1.00 70.56 280 LYS A N 1
ATOM 2250 C CA . LYS A 1 280 ? 31.004 22.293 14.943 1.00 70.56 280 LYS A CA 1
ATOM 2251 C C . LYS A 1 280 ? 29.591 22.471 14.369 1.00 70.56 280 LYS A C 1
ATOM 2253 O O . LYS A 1 280 ? 29.440 23.047 13.301 1.00 70.56 280 LYS A O 1
ATOM 2258 N N . TRP A 1 281 ? 28.557 21.961 15.042 1.00 63.28 281 TRP A N 1
ATOM 2259 C CA . TRP A 1 281 ? 27.166 22.150 14.615 1.00 63.28 281 TRP A CA 1
ATOM 2260 C C . TRP A 1 281 ? 26.632 23.555 14.927 1.00 63.28 281 TRP A C 1
ATOM 2262 O O . TRP A 1 281 ? 25.649 23.978 14.327 1.00 63.28 281 TRP A O 1
ATOM 2272 N N . GLU A 1 282 ? 27.280 24.298 15.823 1.00 62.38 282 GLU A N 1
ATOM 2273 C CA . GLU A 1 282 ? 26.887 25.658 16.200 1.00 62.38 282 GLU A CA 1
ATOM 2274 C C . GLU A 1 282 ? 27.254 26.685 15.118 1.00 62.38 282 GLU A C 1
ATOM 2276 O O . GLU A 1 282 ? 26.599 27.717 15.015 1.00 62.38 282 GLU A O 1
ATOM 2281 N N . GLU A 1 283 ? 28.215 26.361 14.244 1.00 60.16 283 GLU A N 1
ATOM 2282 C CA . GLU A 1 283 ? 28.547 27.133 13.034 1.00 60.16 283 GLU A CA 1
ATOM 2283 C C . GLU A 1 283 ? 27.472 27.010 11.930 1.00 60.16 283 GLU A C 1
ATOM 2285 O O . GLU A 1 283 ? 27.470 27.786 10.979 1.00 60.16 283 GLU A O 1
ATOM 2290 N N . ILE A 1 284 ? 26.536 26.057 12.053 1.00 57.03 284 ILE A N 1
ATOM 2291 C CA . ILE A 1 284 ? 25.508 25.726 11.043 1.00 57.03 284 ILE A CA 1
ATOM 2292 C C . ILE A 1 284 ? 24.166 26.441 11.337 1.00 57.03 284 ILE A C 1
ATOM 2294 O O . ILE A 1 284 ? 23.189 26.297 10.601 1.00 57.03 284 ILE A O 1
ATOM 2298 N N . ARG A 1 285 ? 24.081 27.230 12.416 1.00 48.50 285 ARG A N 1
ATOM 2299 C CA . ARG A 1 285 ? 22.821 27.800 12.920 1.00 48.50 285 ARG A CA 1
ATOM 2300 C C . ARG A 1 285 ? 22.267 28.898 11.985 1.00 48.50 285 ARG A C 1
ATOM 2302 O O . ARG A 1 285 ? 22.859 29.965 11.857 1.00 48.50 285 ARG A O 1
ATOM 2309 N N . GLN A 1 286 ? 21.126 28.638 11.333 1.00 49.59 286 GLN A N 1
ATOM 2310 C CA . GLN A 1 286 ? 20.377 29.616 10.521 1.00 49.59 286 GLN A CA 1
ATOM 2311 C C . GLN A 1 286 ? 19.498 30.539 11.397 1.00 49.59 286 GLN A C 1
ATOM 2313 O O . GLN A 1 286 ? 19.129 30.185 12.515 1.00 49.59 286 GLN A O 1
ATOM 2318 N N . ARG A 1 287 ? 19.121 31.710 10.852 1.00 43.44 287 ARG A N 1
ATOM 2319 C CA . ARG A 1 287 ? 18.322 32.800 11.475 1.00 43.44 287 ARG A CA 1
ATOM 2320 C C . ARG A 1 287 ? 16.995 32.371 12.133 1.00 43.44 287 ARG A C 1
ATOM 2322 O O . ARG A 1 287 ? 16.457 33.099 12.957 1.00 43.44 287 ARG A O 1
ATOM 2329 N N . GLU A 1 288 ? 16.453 31.210 11.778 1.00 47.81 288 GLU A N 1
ATOM 2330 C CA . GLU A 1 288 ? 15.160 30.701 12.268 1.00 47.81 288 GLU A CA 1
ATOM 2331 C C . GLU A 1 288 ? 15.199 30.269 13.746 1.00 47.81 288 GLU A C 1
ATOM 2333 O O . GLU A 1 288 ? 14.182 30.309 14.434 1.00 47.81 288 GLU A O 1
ATOM 2338 N N . ASP A 1 289 ? 16.385 29.955 14.274 1.00 46.22 289 ASP A N 1
ATOM 2339 C CA . ASP A 1 289 ? 16.596 29.578 15.677 1.00 46.22 289 ASP A CA 1
ATOM 2340 C C . ASP A 1 289 ? 16.599 30.772 16.659 1.00 46.22 289 ASP A C 1
ATOM 2342 O O . ASP A 1 289 ? 16.664 30.560 17.877 1.00 46.22 289 ASP A O 1
ATOM 2346 N N . GLU A 1 290 ? 16.571 32.012 16.147 1.00 43.34 290 GLU A N 1
ATOM 2347 C CA . GLU A 1 290 ? 16.455 33.255 16.931 1.00 43.34 290 GLU A CA 1
ATOM 2348 C C . GLU A 1 290 ? 14.994 33.612 17.260 1.00 43.34 290 GLU A C 1
ATOM 2350 O O . GLU A 1 290 ? 14.739 34.434 18.141 1.00 43.34 290 GLU A O 1
ATOM 2355 N N . LEU A 1 291 ? 14.011 32.970 16.616 1.00 44.47 291 LEU A N 1
ATOM 2356 C CA . LEU A 1 291 ? 12.590 33.241 16.836 1.00 44.47 291 LEU A CA 1
ATOM 2357 C C . LEU A 1 291 ? 12.040 32.443 18.024 1.00 44.47 291 LEU A C 1
ATOM 2359 O O . LEU A 1 291 ? 11.210 31.545 17.888 1.00 44.47 291 LEU A O 1
ATOM 2363 N N . ARG A 1 292 ? 12.450 32.830 19.234 1.00 43.53 292 ARG A N 1
ATOM 2364 C CA . ARG A 1 292 ? 11.641 32.576 20.431 1.00 43.53 292 ARG A CA 1
ATOM 2365 C C . ARG A 1 292 ? 10.463 33.554 20.390 1.00 43.53 292 ARG A C 1
ATOM 2367 O O . ARG A 1 292 ? 10.544 34.662 20.904 1.00 43.53 292 ARG A O 1
ATOM 2374 N N . ILE A 1 293 ? 9.387 33.175 19.706 1.00 47.88 293 ILE A N 1
ATOM 2375 C CA . ILE A 1 293 ? 8.132 33.927 19.773 1.00 47.88 293 ILE A CA 1
ATOM 2376 C C . ILE A 1 293 ? 7.517 33.589 21.131 1.00 47.88 293 ILE A C 1
ATOM 2378 O O . ILE A 1 293 ? 7.074 32.460 21.342 1.00 47.88 293 ILE A O 1
ATOM 2382 N N . GLU A 1 294 ? 7.538 34.535 22.070 1.00 44.38 294 GLU A N 1
ATOM 2383 C CA . GLU A 1 294 ? 6.735 34.448 23.292 1.00 44.38 294 GLU A CA 1
ATOM 2384 C C . GLU A 1 294 ? 5.268 34.369 22.869 1.00 44.38 294 GLU A C 1
ATOM 2386 O O . GLU A 1 294 ? 4.668 35.350 22.438 1.00 44.38 294 GLU A O 1
ATOM 2391 N N . TYR A 1 295 ? 4.724 33.155 22.865 1.00 45.06 295 TYR A N 1
ATOM 2392 C CA . TYR A 1 295 ? 3.364 32.913 22.409 1.00 45.06 295 TYR A CA 1
ATOM 2393 C C . TYR A 1 295 ? 2.363 33.496 23.412 1.00 45.06 295 TYR A C 1
ATOM 2395 O O . TYR A 1 295 ? 1.429 34.183 23.000 1.00 45.06 295 TYR A O 1
ATOM 2403 N N . ASP A 1 296 ? 2.615 33.314 24.710 1.00 39.19 296 ASP A N 1
ATOM 2404 C CA . ASP A 1 296 ? 1.759 33.789 25.796 1.00 39.19 296 ASP A CA 1
ATOM 2405 C C . ASP A 1 296 ? 1.790 35.322 25.933 1.00 39.19 296 ASP A C 1
ATOM 2407 O O . ASP A 1 296 ? 2.801 35.916 26.292 1.00 39.19 296 ASP A O 1
ATOM 2411 N N . GLY A 1 297 ? 0.665 35.968 25.622 1.00 48.03 297 GLY A N 1
ATOM 2412 C CA . GLY A 1 297 ? 0.461 37.418 25.611 1.00 48.03 297 GLY A CA 1
ATOM 2413 C C . GLY A 1 297 ? 0.623 38.088 24.241 1.00 48.03 297 GLY A C 1
ATOM 2414 O O . GLY A 1 297 ? 0.347 39.282 24.118 1.00 48.03 297 GLY A O 1
ATOM 2415 N N . SER A 1 298 ? 1.037 37.358 23.198 1.00 52.62 298 SER A N 1
ATOM 2416 C CA . SER A 1 298 ? 1.290 37.949 21.875 1.00 52.62 298 SER A CA 1
ATOM 2417 C C . SER A 1 298 ? 0.012 38.328 21.122 1.00 52.62 298 SER A C 1
ATOM 2419 O O . SER A 1 298 ? -1.042 37.706 21.261 1.00 52.62 298 SER A O 1
ATOM 2421 N N . THR A 1 299 ? 0.123 39.305 20.217 1.00 47.12 299 THR A N 1
ATOM 2422 C CA . THR A 1 299 ? -0.950 39.653 19.267 1.00 47.12 299 THR A CA 1
ATOM 2423 C C . THR A 1 299 ? -1.341 38.465 18.387 1.00 47.12 299 THR A C 1
ATOM 2425 O O . THR A 1 299 ? -2.488 38.360 17.961 1.00 47.12 299 THR A O 1
ATOM 2428 N N . THR A 1 300 ? -0.410 37.541 18.144 1.00 46.50 300 THR A N 1
ATOM 2429 C CA . THR A 1 300 ? -0.628 36.292 17.414 1.00 46.50 300 THR A CA 1
ATOM 2430 C C . THR A 1 300 ? -1.433 35.292 18.233 1.00 46.50 300 THR A C 1
ATOM 2432 O O . THR A 1 300 ? -2.362 34.719 17.685 1.00 46.50 300 THR A O 1
ATOM 2435 N N . GLN A 1 301 ? -1.167 35.123 19.534 1.00 47.50 301 GLN A N 1
ATOM 2436 C CA . GLN A 1 301 ? -2.009 34.311 20.419 1.00 47.50 301 GLN A CA 1
ATOM 2437 C C . GLN A 1 301 ? -3.374 34.957 20.627 1.00 47.50 301 GLN A C 1
ATOM 2439 O O . GLN A 1 301 ? -4.360 34.243 20.605 1.00 47.50 301 GLN A O 1
ATOM 2444 N N . GLN A 1 302 ? -3.478 36.281 20.748 1.00 47.91 302 GLN A N 1
ATOM 2445 C CA . GLN A 1 302 ? -4.778 36.960 20.789 1.00 47.91 302 GLN A CA 1
ATOM 2446 C C . GLN A 1 302 ? -5.550 36.783 19.477 1.00 47.91 302 GLN A C 1
ATOM 2448 O O . GLN A 1 302 ? -6.753 36.542 19.505 1.00 47.91 302 GLN A O 1
ATOM 2453 N N . LYS A 1 303 ? -4.870 36.816 18.323 1.00 46.94 303 LYS A N 1
ATOM 2454 C CA . LYS A 1 303 ? -5.471 36.498 17.019 1.00 46.94 303 LYS A CA 1
ATOM 2455 C C . LYS A 1 303 ? -5.850 35.026 16.904 1.00 46.94 303 LYS A C 1
ATOM 2457 O O . LYS A 1 303 ? -6.933 34.725 16.421 1.00 46.94 303 LYS A O 1
ATOM 2462 N N . ILE A 1 304 ? -5.014 34.113 17.385 1.00 45.81 304 ILE A N 1
ATOM 2463 C CA . ILE A 1 304 ? -5.282 32.675 17.385 1.00 45.81 304 ILE A CA 1
ATOM 2464 C C . ILE A 1 304 ? -6.393 32.335 18.384 1.00 45.81 304 ILE A C 1
ATOM 2466 O O . ILE A 1 304 ? -7.250 31.546 18.041 1.00 45.81 304 ILE A O 1
ATOM 2470 N N . LEU A 1 305 ? -6.478 32.981 19.546 1.00 39.59 305 LEU A N 1
ATOM 2471 C CA . LEU A 1 305 ? -7.607 32.913 20.481 1.00 39.59 305 LEU A CA 1
ATOM 2472 C C . LEU A 1 305 ? -8.856 33.586 19.901 1.00 39.59 305 LEU A C 1
ATOM 2474 O O . LEU A 1 305 ? -9.954 33.123 20.157 1.00 39.59 305 LEU A O 1
ATOM 2478 N N . SER A 1 306 ? -8.728 34.615 19.059 1.00 40.78 306 SER A N 1
ATOM 2479 C CA . SER A 1 306 ? -9.867 35.161 18.307 1.00 40.78 306 SER A CA 1
ATOM 2480 C C . SER A 1 306 ? -10.324 34.240 17.164 1.00 40.78 306 SER A C 1
ATOM 2482 O O . SER A 1 306 ? -11.497 34.261 16.806 1.00 40.78 306 SER A O 1
ATOM 2484 N N . LEU A 1 307 ? -9.418 33.408 16.630 1.00 42.53 307 LEU A N 1
ATOM 2485 C CA . LEU A 1 307 ? -9.671 32.394 15.594 1.00 42.53 307 LEU A CA 1
ATOM 2486 C C . LEU A 1 307 ? -10.120 31.036 16.173 1.00 42.53 307 LEU A C 1
ATOM 2488 O O . LEU A 1 307 ? -10.835 30.300 15.501 1.00 42.53 307 LEU A O 1
ATOM 2492 N N . LEU A 1 308 ? -9.700 30.698 17.397 1.00 38.34 308 LEU A N 1
ATOM 2493 C CA . LEU A 1 308 ? -10.000 29.455 18.125 1.00 38.34 308 LEU A CA 1
ATOM 2494 C C . LEU A 1 308 ? -11.102 29.632 19.180 1.00 38.34 308 LEU A C 1
ATOM 2496 O O . LEU A 1 308 ? -11.650 28.641 19.646 1.00 38.34 308 LEU A O 1
ATOM 2500 N N . GLY A 1 309 ? -11.396 30.866 19.590 1.00 34.66 309 GLY A N 1
ATOM 2501 C CA . GLY A 1 309 ? -12.179 31.189 20.787 1.00 34.66 309 GLY A CA 1
ATOM 2502 C C . GLY A 1 309 ? -13.279 32.225 20.572 1.00 34.66 309 GLY A C 1
ATOM 2503 O O . GLY A 1 309 ? -13.762 32.803 21.543 1.00 34.66 309 GLY A O 1
ATOM 2504 N N . LYS A 1 310 ? -13.730 32.441 19.332 1.00 32.03 310 LYS A N 1
ATOM 2505 C CA . LYS A 1 310 ? -15.104 32.904 19.119 1.00 32.03 310 LYS A CA 1
ATOM 2506 C C . LYS A 1 310 ? -15.982 31.680 18.858 1.00 32.03 310 LYS A C 1
ATOM 2508 O O . LYS A 1 310 ? -15.739 30.994 17.864 1.00 32.03 310 LYS A O 1
ATOM 2513 N N . PRO A 1 311 ? -16.982 31.377 19.708 1.00 34.47 311 PRO A N 1
ATOM 2514 C CA . PRO A 1 311 ? -18.010 30.430 19.317 1.00 34.47 311 PRO A CA 1
ATOM 2515 C C . PRO A 1 311 ? -18.636 30.957 18.028 1.00 34.47 311 PRO A C 1
ATOM 2517 O O . PRO A 1 311 ? -18.918 32.151 17.912 1.00 34.47 311 PRO A O 1
ATOM 2520 N N . ALA A 1 312 ? -18.894 30.070 17.073 1.00 33.44 312 ALA A N 1
ATOM 2521 C CA . ALA A 1 312 ? -19.699 30.366 15.897 1.00 33.44 312 ALA A CA 1
ATOM 2522 C C . ALA A 1 312 ? -21.168 30.678 16.266 1.00 33.44 312 ALA A C 1
ATOM 2524 O O . ALA A 1 312 ? -22.063 30.389 15.490 1.00 33.44 312 ALA A O 1
ATOM 2525 N N . ALA A 1 313 ? -21.461 31.268 17.427 1.00 33.81 313 ALA A N 1
ATOM 2526 C CA . ALA A 1 313 ? -22.791 31.773 17.739 1.00 33.81 313 ALA A CA 1
ATOM 2527 C C . ALA A 1 313 ? -23.209 32.871 16.739 1.00 33.81 313 ALA A C 1
ATOM 2529 O O . ALA A 1 313 ? -24.371 32.915 16.347 1.00 33.81 313 ALA A O 1
ATOM 2530 N N . ASP A 1 314 ? -22.254 33.664 16.233 1.00 32.41 314 ASP A N 1
ATOM 2531 C CA . ASP A 1 314 ? -22.541 34.732 15.264 1.00 32.41 314 ASP A CA 1
ATOM 2532 C C . ASP A 1 314 ? -22.553 34.267 13.792 1.00 32.41 314 ASP A C 1
ATOM 2534 O O . ASP A 1 314 ? -23.111 34.958 12.943 1.00 32.41 314 ASP A O 1
ATOM 2538 N N . GLU A 1 315 ? -22.022 33.079 13.465 1.00 34.75 315 GLU A N 1
ATOM 2539 C CA . GLU A 1 315 ? -22.067 32.521 12.094 1.00 34.75 315 GLU A CA 1
ATOM 2540 C C . GLU A 1 315 ? -23.005 31.311 11.935 1.00 34.75 315 GLU A C 1
ATOM 2542 O O . GLU A 1 315 ? -23.477 31.050 10.829 1.00 34.75 315 GLU A O 1
ATOM 2547 N N . ILE A 1 316 ? -23.424 30.651 13.023 1.00 37.00 316 ILE A N 1
ATOM 2548 C CA . ILE A 1 316 ? -24.613 29.773 13.011 1.00 37.00 316 ILE A CA 1
ATOM 2549 C C . ILE A 1 316 ? -25.874 30.606 12.702 1.00 37.00 316 ILE A C 1
ATOM 2551 O O . ILE A 1 316 ? -26.854 30.097 12.154 1.00 37.00 316 ILE A O 1
ATOM 2555 N N . GLY A 1 317 ? -25.817 31.919 12.943 1.00 35.47 317 GLY A N 1
ATOM 2556 C CA . GLY A 1 317 ? -26.841 32.870 12.538 1.00 35.47 317 GLY A CA 1
ATOM 2557 C C . GLY A 1 317 ? -26.978 33.074 11.025 1.00 35.47 317 GLY A C 1
ATOM 2558 O O . GLY A 1 317 ? -28.056 33.468 10.600 1.00 35.47 317 GLY A O 1
ATOM 2559 N N . SER A 1 318 ? -25.979 32.802 10.177 1.00 37.47 318 SER A N 1
ATOM 2560 C CA . SER A 1 318 ? -26.050 33.224 8.761 1.00 37.47 318 SER A CA 1
ATOM 2561 C C . SER A 1 318 ? -26.416 32.116 7.767 1.00 37.47 318 SER A C 1
ATOM 2563 O O . SER A 1 318 ? -26.905 32.425 6.682 1.00 37.47 318 SER A O 1
ATOM 2565 N N . GLN A 1 319 ? -26.277 30.832 8.123 1.00 43.50 319 GLN A N 1
ATOM 2566 C CA . GLN A 1 319 ? -26.686 29.723 7.239 1.00 43.50 319 GLN A CA 1
ATOM 2567 C C . GLN A 1 319 ? -28.068 29.123 7.555 1.00 43.50 319 GLN A C 1
ATOM 2569 O O . GLN A 1 319 ? -28.608 28.377 6.730 1.00 43.50 319 GLN A O 1
ATOM 2574 N N . ALA A 1 320 ? -28.660 29.454 8.708 1.00 48.12 320 ALA A N 1
ATOM 2575 C CA . ALA A 1 320 ? -29.995 28.999 9.116 1.00 48.12 320 ALA A CA 1
ATOM 2576 C C . ALA A 1 320 ? -31.034 30.126 9.230 1.00 48.12 320 ALA A C 1
ATOM 2578 O O . ALA A 1 320 ? -32.229 29.828 9.287 1.00 48.12 320 ALA A O 1
ATOM 2579 N N . THR A 1 321 ? -30.606 31.394 9.233 1.00 51.25 321 THR A N 1
ATOM 2580 C CA . THR A 1 321 ? -31.522 32.529 9.365 1.00 51.25 321 THR A CA 1
ATOM 2581 C C . THR A 1 321 ? -31.862 33.113 8.002 1.00 51.25 321 THR A C 1
ATOM 2583 O O . THR A 1 321 ? -31.011 33.708 7.346 1.00 51.25 321 THR A O 1
ATOM 2586 N N . LEU A 1 322 ? -33.113 32.970 7.570 1.00 67.88 322 LEU A N 1
ATOM 2587 C CA . LEU A 1 322 ? -33.624 33.692 6.405 1.00 67.88 322 LEU A CA 1
ATOM 2588 C C . LEU A 1 322 ? -34.274 34.983 6.894 1.00 67.88 322 LEU A C 1
ATOM 2590 O O . LEU A 1 322 ? -35.272 34.930 7.605 1.00 67.88 322 LEU A O 1
ATOM 2594 N N . ALA A 1 323 ? -33.707 36.134 6.535 1.00 74.75 323 ALA A N 1
ATOM 2595 C CA . ALA A 1 323 ? -34.223 37.443 6.920 1.00 74.75 323 ALA A CA 1
ATOM 2596 C C . ALA A 1 323 ? -34.529 38.278 5.673 1.00 74.75 323 ALA A C 1
ATOM 2598 O O . ALA A 1 323 ? -33.613 38.730 4.994 1.00 74.75 323 ALA A O 1
ATOM 2599 N N . GLU A 1 324 ? -35.809 38.498 5.376 1.00 77.69 324 GLU A N 1
ATOM 2600 C CA . GLU A 1 324 ? -36.240 39.322 4.241 1.00 77.69 324 GLU A CA 1
ATOM 2601 C C . GLU A 1 324 ? -37.499 40.123 4.585 1.00 77.69 324 GLU A C 1
ATOM 2603 O O . GLU A 1 324 ? -38.370 39.672 5.329 1.00 77.69 324 GLU A O 1
ATOM 2608 N N . THR A 1 325 ? -37.619 41.321 4.015 1.00 81.88 325 THR A N 1
ATOM 2609 C CA . THR A 1 325 ? -38.853 42.112 4.083 1.00 81.88 325 THR A CA 1
ATOM 2610 C C . THR A 1 325 ? -39.844 41.576 3.060 1.00 81.88 325 THR A C 1
ATOM 2612 O O . THR A 1 325 ? -39.531 41.531 1.870 1.00 81.88 325 THR A O 1
ATOM 2615 N N . LYS A 1 326 ? -41.023 41.142 3.516 1.00 82.19 326 LYS A N 1
ATOM 2616 C CA . LYS A 1 326 ? -42.054 40.521 2.673 1.00 82.19 326 LYS A CA 1
ATOM 2617 C C . LYS A 1 326 ? -43.413 41.170 2.877 1.00 82.19 326 LYS A C 1
ATOM 2619 O O . LYS A 1 326 ? -43.727 41.631 3.973 1.00 82.19 326 LYS A O 1
ATOM 2624 N N . GLU A 1 327 ? -44.232 41.158 1.825 1.00 83.00 327 GLU A N 1
ATOM 2625 C CA . GLU A 1 327 ? -45.659 41.454 1.951 1.00 83.00 327 GLU A CA 1
ATOM 2626 C C . GLU A 1 327 ? -46.357 40.270 2.625 1.00 83.00 327 GLU A C 1
ATOM 2628 O O . GLU A 1 327 ? -46.387 39.155 2.092 1.00 83.00 327 GLU A O 1
ATOM 2633 N N . ILE A 1 328 ? -46.923 40.527 3.803 1.00 84.88 328 ILE A N 1
ATOM 2634 C CA . ILE A 1 328 ? -47.637 39.547 4.613 1.00 84.88 328 ILE A CA 1
ATOM 2635 C C . ILE A 1 328 ? -49.102 39.939 4.687 1.00 84.88 328 ILE A C 1
ATOM 2637 O O . ILE A 1 328 ? -49.464 41.105 4.863 1.00 84.88 328 ILE A O 1
ATOM 2641 N N . ARG A 1 329 ? -49.955 38.927 4.641 1.00 83.75 329 ARG A N 1
ATOM 2642 C CA . ARG A 1 329 ? -51.369 39.036 4.959 1.00 83.75 329 ARG A CA 1
ATOM 2643 C C . ARG A 1 329 ? -51.700 38.092 6.107 1.00 83.75 329 ARG A C 1
ATOM 2645 O O . ARG A 1 329 ? -51.470 36.890 6.002 1.00 83.75 329 ARG A O 1
ATOM 2652 N N . LYS A 1 330 ? -52.287 38.635 7.175 1.00 78.19 330 LYS A N 1
ATOM 2653 C CA . LYS A 1 330 ? -52.798 37.865 8.317 1.00 78.19 330 LYS A CA 1
ATOM 2654 C C . LYS A 1 330 ? -54.327 37.773 8.244 1.00 78.19 330 LYS A C 1
ATOM 2656 O O . LYS A 1 330 ? -55.004 38.799 8.194 1.00 78.19 330 LYS A O 1
ATOM 2661 N N . GLY A 1 331 ? -54.884 36.565 8.227 1.00 69.62 331 GLY A N 1
ATOM 2662 C CA . GLY A 1 331 ? -56.332 36.308 8.226 1.00 69.62 331 GLY A CA 1
ATOM 2663 C C . GLY A 1 331 ? -57.011 36.289 6.844 1.00 69.62 331 GLY A C 1
ATOM 2664 O O . GLY A 1 331 ? -56.370 36.439 5.804 1.00 69.62 331 GLY A O 1
ATOM 2665 N N . ARG A 1 332 ? -58.340 36.090 6.839 1.00 62.69 332 ARG A N 1
ATOM 2666 C CA . ARG A 1 332 ? -59.170 35.783 5.647 1.00 62.69 332 ARG A CA 1
ATOM 2667 C C . ARG A 1 332 ? -59.246 36.921 4.607 1.00 62.69 332 ARG A C 1
ATOM 2669 O O . ARG A 1 332 ? -58.852 38.050 4.876 1.00 62.69 332 ARG A O 1
ATOM 2676 N N . LEU A 1 333 ? -59.814 36.603 3.432 1.00 53.25 333 LEU A N 1
ATOM 2677 C CA . LEU A 1 333 ? -59.860 37.325 2.136 1.00 53.25 333 LEU A CA 1
ATOM 2678 C C . LEU A 1 333 ? -60.005 38.870 2.099 1.00 53.25 333 LEU A C 1
ATOM 2680 O O . LEU A 1 333 ? -59.659 39.446 1.064 1.00 53.25 333 LEU A O 1
ATOM 2684 N N . PHE A 1 334 ? -60.329 39.563 3.198 1.00 52.47 334 PHE A N 1
ATOM 2685 C CA . PHE A 1 334 ? -60.419 41.034 3.285 1.00 52.47 334 PHE A CA 1
ATOM 2686 C C . PHE A 1 334 ? -59.364 41.740 4.173 1.00 52.47 334 PHE A C 1
ATOM 2688 O O . PHE A 1 334 ? -59.401 42.961 4.291 1.00 52.47 334 PHE A O 1
ATOM 2695 N N . SER A 1 335 ? -58.403 41.026 4.772 1.00 64.88 335 SER A N 1
ATOM 2696 C CA . SER A 1 335 ? -57.280 41.646 5.506 1.00 64.88 335 SER A CA 1
ATOM 2697 C C . SER A 1 335 ? -56.311 42.449 4.618 1.00 64.88 335 SER A C 1
ATOM 2699 O O . SER A 1 335 ? -56.065 42.076 3.466 1.00 64.88 335 SER A O 1
ATOM 2701 N N . LYS A 1 336 ? -55.771 43.552 5.167 1.00 65.88 336 LYS A N 1
ATOM 2702 C CA . LYS A 1 336 ? -54.762 44.413 4.522 1.00 65.88 336 LYS A CA 1
ATOM 2703 C C . LYS A 1 336 ? -53.412 43.693 4.400 1.00 65.88 336 LYS A C 1
ATOM 2705 O O . LYS A 1 336 ? -53.084 42.834 5.215 1.00 65.88 336 LYS A O 1
ATOM 2710 N N . TRP A 1 337 ? -52.670 44.053 3.357 1.00 76.25 337 TRP A N 1
ATOM 2711 C CA . TRP A 1 337 ? -51.302 43.603 3.118 1.00 76.25 337 TRP A CA 1
ATOM 2712 C C . TRP A 1 337 ? -50.333 44.589 3.756 1.00 76.25 337 TRP A C 1
ATOM 2714 O O . TRP A 1 337 ? -50.401 45.775 3.437 1.00 76.25 337 TRP A O 1
ATOM 2724 N N . ASP A 1 338 ? -49.435 44.084 4.597 1.00 76.88 338 ASP A N 1
ATOM 2725 C CA . ASP A 1 338 ? -48.404 44.883 5.251 1.00 76.88 338 ASP A CA 1
ATOM 2726 C C . ASP A 1 338 ? -47.019 44.366 4.856 1.00 76.88 338 ASP A C 1
ATOM 2728 O O . ASP A 1 338 ? -46.772 43.159 4.858 1.00 76.88 338 ASP A O 1
ATOM 2732 N N . SER A 1 339 ? -46.100 45.279 4.546 1.00 79.94 339 SER A N 1
ATOM 2733 C CA . SER A 1 339 ? -44.692 44.944 4.325 1.00 79.94 339 SER A CA 1
ATOM 2734 C C . SER A 1 339 ? -43.973 44.889 5.670 1.00 79.94 339 SER A C 1
ATOM 2736 O O . SER A 1 339 ? -43.895 45.901 6.369 1.00 79.94 339 SER A O 1
ATOM 2738 N N . LYS A 1 340 ? -43.496 43.705 6.065 1.00 81.06 340 LYS A N 1
ATOM 2739 C CA . LYS A 1 340 ? -42.824 43.489 7.355 1.00 81.06 340 LYS A CA 1
ATOM 2740 C C . LYS A 1 340 ? -41.566 42.654 7.186 1.00 81.06 340 LYS A C 1
ATOM 2742 O O . LYS A 1 340 ? -41.488 41.773 6.326 1.00 81.06 340 LYS A O 1
ATOM 2747 N N . LYS A 1 341 ? -40.574 42.923 8.033 1.00 80.19 341 LYS A N 1
ATOM 2748 C CA . LYS A 1 341 ? -39.347 42.134 8.083 1.00 80.19 341 LYS A CA 1
ATOM 2749 C C . LYS A 1 341 ? -39.642 40.788 8.739 1.00 80.19 341 LYS A C 1
ATOM 2751 O O . LYS A 1 341 ? -40.102 40.725 9.878 1.00 80.19 341 LYS A O 1
ATOM 2756 N N . CYS A 1 342 ? -39.412 39.724 7.981 1.00 80.19 342 CYS A N 1
ATOM 2757 C CA . CYS A 1 342 ? -39.616 38.345 8.396 1.00 80.19 342 CYS A CA 1
ATOM 2758 C C . CYS A 1 342 ? -38.260 37.697 8.624 1.00 80.19 342 CYS A C 1
ATOM 2760 O O . CYS A 1 342 ? -37.409 37.742 7.738 1.00 80.19 342 CYS A O 1
ATOM 2762 N N . ILE A 1 343 ? -38.075 37.072 9.780 1.00 74.75 343 ILE A N 1
ATOM 2763 C CA . ILE A 1 343 ? -36.837 36.389 10.143 1.00 74.75 343 ILE A CA 1
ATOM 2764 C C . ILE A 1 343 ? -37.184 34.954 10.540 1.00 74.75 343 ILE A C 1
ATOM 2766 O O . ILE A 1 343 ? -37.762 34.727 11.599 1.00 74.75 343 ILE A O 1
ATOM 2770 N N . LEU A 1 344 ? -36.858 33.980 9.693 1.00 67.12 344 LEU A N 1
ATOM 2771 C CA . LEU A 1 344 ? -36.968 32.555 9.999 1.00 67.12 344 LEU A CA 1
ATOM 2772 C C . LEU A 1 344 ? -35.644 32.075 10.587 1.0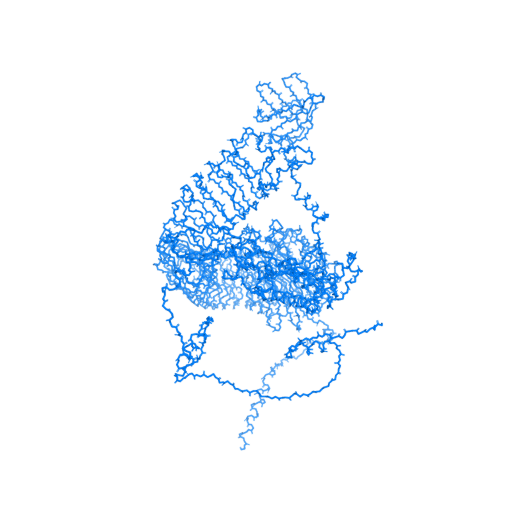0 67.12 344 LEU A C 1
ATOM 2774 O O . LEU A 1 344 ? -34.661 32.015 9.859 1.00 67.12 344 LEU A O 1
ATOM 2778 N N . CYS A 1 345 ? -35.622 31.707 11.864 1.00 55.66 345 CYS A N 1
ATOM 2779 C CA . CYS A 1 345 ? -34.446 31.180 12.554 1.00 55.66 345 CYS A CA 1
ATOM 2780 C C . CYS A 1 345 ? -34.842 29.940 13.361 1.00 55.66 345 CYS A C 1
ATOM 2782 O O . CYS A 1 345 ? -35.829 29.979 14.082 1.00 55.66 345 CYS A O 1
ATOM 2784 N N . ASN A 1 346 ? -34.099 28.833 13.252 1.00 54.28 346 ASN A N 1
ATOM 2785 C CA . ASN A 1 346 ? -34.275 27.636 14.096 1.00 54.28 346 ASN A CA 1
ATOM 2786 C C . ASN A 1 346 ? -35.729 27.115 14.216 1.00 54.28 346 ASN A C 1
ATOM 2788 O O . ASN A 1 346 ? -36.155 26.665 15.278 1.00 54.28 346 ASN A O 1
ATOM 2792 N N . GLY A 1 347 ? -36.512 27.182 13.133 1.00 55.19 347 GLY A N 1
ATOM 2793 C CA . GLY A 1 347 ? -37.912 26.736 13.117 1.00 55.19 347 GLY A CA 1
ATOM 2794 C C . GLY A 1 347 ? -38.930 27.718 13.721 1.00 55.19 347 GLY A C 1
ATOM 2795 O O . GLY A 1 347 ? -40.128 27.417 13.720 1.00 55.19 347 GLY A O 1
ATOM 2796 N N . THR A 1 348 ? -38.501 28.897 14.182 1.00 58.25 348 THR A N 1
ATOM 2797 C CA . THR A 1 348 ? -39.358 30.034 14.548 1.00 58.25 348 THR A CA 1
ATOM 2798 C C . THR A 1 348 ? -39.282 31.141 13.498 1.00 58.25 348 THR A C 1
ATOM 2800 O O . THR A 1 348 ? -38.212 31.579 13.085 1.00 58.25 348 THR A O 1
ATOM 2803 N N . LEU A 1 349 ? -40.444 31.610 13.056 1.00 75.25 349 LEU A N 1
ATOM 2804 C CA . LEU A 1 349 ? -40.610 32.734 12.147 1.00 75.25 349 LEU A CA 1
ATOM 2805 C C . LEU A 1 349 ? -41.032 33.969 12.947 1.00 75.25 349 LEU A C 1
ATOM 2807 O O . LEU A 1 349 ? -42.139 34.021 13.478 1.00 75.25 349 LEU A O 1
ATOM 2811 N N . ARG A 1 350 ? -40.147 34.959 13.026 1.00 75.94 350 ARG A N 1
ATOM 2812 C CA . ARG A 1 350 ? -40.376 36.261 13.656 1.00 75.94 350 ARG A CA 1
ATOM 2813 C C . ARG A 1 350 ? -40.869 37.261 12.621 1.00 75.94 350 ARG A C 1
ATOM 2815 O O . ARG A 1 350 ? -40.238 37.423 11.578 1.00 75.94 350 ARG A O 1
ATOM 2822 N N . ILE A 1 351 ? -41.967 37.944 12.920 1.00 81.00 351 ILE A N 1
ATOM 2823 C CA . ILE A 1 351 ? -42.502 39.043 12.114 1.00 81.00 351 ILE A CA 1
ATOM 2824 C C . ILE A 1 351 ? -42.375 40.325 12.936 1.00 81.00 351 ILE A C 1
ATOM 2826 O O . ILE A 1 351 ? -43.073 40.484 13.939 1.00 81.00 351 ILE A O 1
ATOM 2830 N N . GLU A 1 352 ? -41.498 41.233 12.506 1.00 78.88 352 GLU A N 1
ATOM 2831 C CA . GLU A 1 352 ? -41.281 42.501 13.211 1.00 78.88 352 GLU A CA 1
ATOM 2832 C C . GLU A 1 352 ? -42.506 43.425 13.092 1.00 78.88 352 GLU A C 1
ATOM 2834 O O . GLU A 1 352 ? -43.050 43.625 11.996 1.00 78.88 352 GLU A O 1
ATOM 2839 N N . ARG A 1 353 ? -42.948 44.007 14.215 1.00 72.69 353 ARG A N 1
ATOM 2840 C CA . ARG A 1 353 ? -44.005 45.035 14.243 1.00 72.69 353 ARG A CA 1
ATOM 2841 C C . ARG A 1 353 ? -43.427 46.377 14.683 1.00 72.69 353 ARG A C 1
ATOM 2843 O O . ARG A 1 353 ? -42.755 46.478 15.699 1.00 72.69 353 ARG A O 1
ATOM 2850 N N . HIS A 1 354 ? -43.729 47.446 13.946 1.00 49.97 354 HIS A N 1
ATOM 2851 C CA . HIS A 1 354 ? -43.366 48.790 14.393 1.00 49.97 354 HIS A CA 1
ATOM 2852 C C . HIS A 1 354 ? -44.188 49.167 15.637 1.00 49.97 354 HIS A C 1
ATOM 2854 O O . HIS A 1 354 ? -45.405 49.300 15.540 1.00 49.97 354 HIS A O 1
ATOM 2860 N N . MET A 1 355 ? -43.501 49.392 16.766 1.00 47.00 355 MET A N 1
ATOM 2861 C CA . MET A 1 355 ? -44.030 49.900 18.049 1.00 47.00 355 MET A CA 1
ATOM 2862 C C . MET A 1 355 ? -44.832 48.907 18.926 1.00 47.00 355 MET A C 1
ATOM 2864 O O . MET A 1 355 ? -45.372 49.327 19.946 1.00 47.00 355 MET A O 1
ATOM 2868 N N . GLU A 1 356 ? -44.871 47.610 18.596 1.00 54.16 356 GLU A N 1
ATOM 2869 C CA . GLU A 1 356 ? -45.461 46.529 19.421 1.00 54.16 356 GLU A CA 1
ATOM 2870 C C . GLU A 1 356 ? -44.464 45.366 19.595 1.00 54.16 356 GLU A C 1
ATOM 2872 O O . GLU A 1 356 ? -43.441 45.329 18.915 1.00 54.16 356 GLU A O 1
ATOM 2877 N N . GLU A 1 357 ? -44.752 44.406 20.486 1.00 49.00 357 GLU A N 1
ATOM 2878 C CA . GLU A 1 357 ? -43.972 43.163 20.583 1.00 49.00 357 GLU A CA 1
ATOM 2879 C C . GLU A 1 357 ? -44.045 42.350 19.279 1.00 49.00 357 GLU A C 1
ATOM 2881 O O . GLU A 1 357 ? -45.095 42.249 18.631 1.00 49.00 357 GLU A O 1
ATOM 2886 N N . ASP A 1 358 ? -42.914 41.757 18.896 1.00 65.06 358 ASP A N 1
ATOM 2887 C CA . ASP A 1 358 ? -42.799 40.999 17.656 1.00 65.06 358 ASP A CA 1
ATOM 2888 C C . ASP A 1 358 ? -43.630 39.721 17.678 1.00 65.06 358 ASP A C 1
ATOM 2890 O O . ASP A 1 358 ? -43.697 38.988 18.666 1.00 65.06 358 ASP A O 1
ATOM 2894 N N . GLU A 1 359 ? -44.238 39.411 16.536 1.00 70.44 359 GLU A N 1
ATOM 2895 C CA . GLU A 1 359 ? -45.099 38.247 16.423 1.00 70.44 359 GLU A CA 1
ATOM 2896 C C . GLU A 1 359 ? -44.268 37.011 16.056 1.00 70.44 359 GLU A C 1
ATOM 2898 O O . GLU A 1 359 ? -43.714 36.913 14.959 1.00 70.44 359 GLU A O 1
ATOM 2903 N N . MET A 1 360 ? -44.169 36.068 16.996 1.00 63.09 360 MET A N 1
ATOM 2904 C CA . MET A 1 360 ? -43.365 34.848 16.874 1.00 63.09 360 MET A CA 1
ATOM 2905 C C . MET A 1 360 ? -44.238 33.645 16.500 1.00 63.09 360 MET A C 1
ATOM 2907 O O . MET A 1 360 ? -45.147 33.264 17.237 1.00 63.09 360 MET A O 1
ATOM 2911 N N . LEU A 1 361 ? -43.937 33.002 15.372 1.00 67.69 361 LEU A N 1
ATOM 2912 C CA . LEU A 1 361 ? -44.657 31.836 14.859 1.00 67.69 361 LEU A CA 1
ATOM 2913 C C . LEU A 1 361 ? -43.754 30.601 14.880 1.00 67.69 361 LEU A C 1
ATOM 2915 O O . LEU A 1 361 ? -42.686 30.594 14.279 1.00 67.69 361 LEU A O 1
ATOM 2919 N N . LEU A 1 362 ? -44.182 29.518 15.527 1.00 63.47 362 LEU A N 1
ATOM 2920 C CA . LEU A 1 362 ? -43.456 28.246 15.482 1.00 63.47 362 LEU A CA 1
ATOM 2921 C C . LEU A 1 362 ? -43.874 27.454 14.236 1.00 63.47 362 LEU A C 1
ATOM 2923 O O . LEU A 1 362 ? -44.991 26.942 14.195 1.00 63.47 362 LEU A O 1
ATOM 2927 N N . VAL A 1 363 ? -42.996 27.319 13.238 1.00 68.25 363 VAL A N 1
ATOM 2928 C CA . VAL A 1 363 ? -43.327 26.734 11.919 1.00 68.25 363 VAL A CA 1
ATOM 2929 C C . VAL A 1 363 ? -43.814 25.283 12.020 1.00 68.25 363 VAL A C 1
ATOM 2931 O O . VAL A 1 363 ? -44.670 24.866 11.240 1.00 68.25 363 VAL A O 1
ATOM 2934 N N . ALA A 1 364 ? -43.357 24.536 13.031 1.00 59.69 364 ALA A N 1
ATOM 2935 C CA . ALA A 1 364 ? -43.829 23.180 13.321 1.00 59.69 364 ALA A CA 1
ATOM 2936 C C . ALA A 1 364 ? -45.354 23.092 13.565 1.00 59.69 364 ALA A C 1
ATOM 2938 O O . ALA A 1 364 ? -45.951 22.052 13.298 1.00 59.69 364 ALA A O 1
ATOM 2939 N N . ASN A 1 365 ? -45.991 24.181 14.017 1.00 64.94 365 ASN A N 1
ATOM 2940 C CA . ASN A 1 365 ? -47.421 24.234 14.346 1.00 64.94 365 ASN A CA 1
ATOM 2941 C C . ASN A 1 365 ? -48.313 24.704 13.180 1.00 64.94 365 ASN A C 1
ATOM 2943 O O . ASN A 1 365 ? -49.521 24.847 13.367 1.00 64.94 365 ASN A O 1
ATOM 2947 N N . TYR A 1 366 ? -47.750 24.982 12.002 1.00 71.00 366 TYR A N 1
ATOM 2948 C CA . TYR A 1 366 ? -48.490 25.478 10.838 1.00 71.00 366 TYR A CA 1
ATOM 2949 C C . TYR A 1 366 ? -48.358 24.502 9.670 1.00 71.00 366 TYR A C 1
ATOM 2951 O O . TYR A 1 366 ? -47.296 23.923 9.439 1.00 71.00 366 TYR A O 1
ATOM 2959 N N . ASN A 1 367 ? -49.423 24.304 8.894 1.00 76.06 367 ASN A N 1
ATOM 2960 C CA . ASN A 1 367 ? -49.313 23.630 7.607 1.00 76.06 367 ASN A CA 1
ATOM 2961 C C . ASN A 1 367 ? -48.598 24.553 6.608 1.00 76.06 367 ASN A C 1
ATOM 2963 O O . ASN A 1 367 ? -48.855 25.751 6.613 1.00 76.06 367 ASN A O 1
ATOM 2967 N N . VAL A 1 368 ? -47.672 24.010 5.813 1.00 82.44 368 VAL A N 1
ATOM 2968 C CA . VAL A 1 368 ? -46.800 24.797 4.924 1.00 82.44 368 VAL A CA 1
ATOM 2969 C C . VAL A 1 368 ? -47.158 24.428 3.493 1.00 82.44 368 VAL A C 1
ATOM 2971 O O . VAL A 1 368 ? -46.860 23.317 3.062 1.00 82.44 368 VAL A O 1
ATOM 2974 N N . GLU A 1 369 ? -47.788 25.342 2.765 1.00 82.75 369 GLU A N 1
ATOM 2975 C CA . GLU A 1 369 ? -48.241 25.119 1.390 1.00 82.75 369 GLU A CA 1
ATOM 2976 C C . GLU A 1 369 ? -47.771 26.243 0.467 1.00 82.75 369 GLU A C 1
ATOM 2978 O O . GLU A 1 369 ? -47.593 27.386 0.885 1.00 82.75 369 GLU A O 1
ATOM 2983 N N . ILE A 1 370 ? -47.578 25.934 -0.815 1.00 85.50 370 ILE A N 1
ATOM 2984 C CA . ILE A 1 370 ? -47.341 26.953 -1.840 1.00 85.50 370 ILE A CA 1
ATOM 2985 C C . ILE A 1 370 ? -48.687 27.295 -2.466 1.00 85.50 370 ILE A C 1
ATOM 2987 O O . ILE A 1 370 ? -49.368 26.421 -2.996 1.00 85.50 370 ILE A O 1
ATOM 2991 N N . THR A 1 371 ? -49.057 28.570 -2.449 1.00 81.19 371 THR A N 1
ATOM 2992 C CA . THR A 1 371 ? -50.316 29.049 -3.032 1.00 81.19 371 THR A CA 1
ATOM 2993 C C . THR A 1 371 ? -50.048 30.107 -4.095 1.00 81.19 371 THR A C 1
ATOM 2995 O O . THR A 1 371 ? -49.037 30.810 -4.071 1.00 81.19 371 THR A O 1
ATOM 2998 N N . VAL A 1 372 ? -50.946 30.210 -5.074 1.00 79.19 372 VAL A N 1
ATOM 2999 C CA . VAL A 1 372 ? -50.851 31.195 -6.159 1.00 79.19 372 VAL A CA 1
ATOM 3000 C C . VAL A 1 372 ? -51.944 32.234 -5.963 1.00 79.19 372 VAL A C 1
ATOM 3002 O O . VAL A 1 372 ? -53.122 31.895 -5.891 1.00 79.19 372 VAL A O 1
ATOM 3005 N N . THR A 1 373 ? -51.564 33.507 -5.887 1.00 74.56 373 THR A N 1
ATOM 3006 C CA . THR A 1 373 ? -52.502 34.630 -5.771 1.00 74.56 373 THR A CA 1
ATOM 3007 C C . THR A 1 373 ? -52.378 35.587 -6.952 1.00 74.56 373 THR A C 1
ATOM 3009 O O . THR A 1 373 ? -51.425 35.513 -7.724 1.00 74.56 373 THR A O 1
ATOM 3012 N N . ARG A 1 374 ? -53.312 36.545 -7.076 1.00 72.62 374 ARG A N 1
ATOM 3013 C CA . ARG A 1 374 ? -53.253 37.606 -8.104 1.00 72.62 374 ARG A CA 1
ATOM 3014 C C . ARG A 1 374 ? -51.987 38.477 -8.023 1.00 72.62 374 ARG A C 1
ATOM 3016 O O . ARG A 1 374 ? -51.671 39.135 -9.004 1.00 72.62 374 ARG A O 1
ATOM 3023 N N . ARG A 1 375 ? -51.296 38.500 -6.873 1.00 68.19 375 ARG A N 1
ATOM 3024 C CA . ARG A 1 375 ? -50.053 39.261 -6.651 1.00 68.19 375 ARG A CA 1
ATOM 3025 C C . ARG A 1 375 ? -48.775 38.438 -6.855 1.00 68.19 375 ARG A C 1
ATOM 3027 O O . ARG A 1 375 ? -47.701 39.016 -6.854 1.00 68.19 375 ARG A O 1
ATOM 3034 N N . GLY A 1 376 ? -48.877 37.118 -7.033 1.00 77.50 376 GLY A N 1
ATOM 3035 C CA . GLY A 1 376 ? -47.720 36.231 -7.189 1.00 77.50 376 GLY A CA 1
ATOM 3036 C C . GLY A 1 376 ? -47.871 34.896 -6.457 1.00 77.50 376 GLY A C 1
ATOM 3037 O O . GLY A 1 376 ? -48.910 34.611 -5.848 1.00 77.50 376 GLY A O 1
ATOM 3038 N N . LYS A 1 377 ? -46.825 34.062 -6.529 1.00 80.56 377 LYS A N 1
ATOM 3039 C CA . LYS A 1 377 ? -46.716 32.816 -5.754 1.00 80.56 377 LYS A CA 1
ATOM 3040 C C . LYS A 1 377 ? -46.263 33.140 -4.330 1.00 80.56 377 LYS A C 1
ATOM 3042 O O . LYS A 1 377 ? -45.399 33.990 -4.130 1.00 80.56 377 LYS A O 1
ATOM 3047 N N . GLY A 1 378 ? -46.848 32.466 -3.350 1.00 84.12 378 GLY A N 1
ATOM 3048 C CA . GLY A 1 378 ? -46.599 32.746 -1.945 1.00 84.12 378 GLY A CA 1
ATOM 3049 C C . GLY A 1 378 ? -46.561 31.508 -1.063 1.00 84.12 378 GLY A C 1
ATOM 3050 O O . GLY A 1 378 ? -47.109 30.458 -1.405 1.00 84.12 378 GLY A O 1
ATOM 3051 N N . LEU A 1 379 ? -45.905 31.653 0.085 1.00 87.00 379 LEU A N 1
ATOM 3052 C CA . LEU A 1 379 ? -45.888 30.675 1.165 1.00 87.00 379 LEU A CA 1
ATOM 3053 C C . LEU A 1 379 ? -47.141 30.871 2.019 1.00 87.00 379 LEU A C 1
ATOM 3055 O O . LEU A 1 379 ? -47.367 31.957 2.553 1.00 87.00 379 LEU A O 1
ATOM 3059 N N . HIS A 1 380 ? -47.944 29.826 2.152 1.00 86.88 380 HIS A N 1
ATOM 3060 C CA . HIS A 1 380 ? -49.116 29.792 3.011 1.00 86.88 380 HIS A CA 1
ATOM 3061 C C . HIS A 1 380 ? -48.797 28.991 4.273 1.00 86.88 380 HIS A C 1
ATOM 3063 O O . HIS A 1 380 ? -48.430 27.818 4.194 1.00 86.88 380 HIS A O 1
ATOM 3069 N N . LEU A 1 381 ? -48.915 29.649 5.426 1.00 84.94 381 LEU A N 1
ATOM 3070 C CA . LEU A 1 381 ? -48.811 29.045 6.748 1.00 84.94 381 LEU A CA 1
ATOM 3071 C C . LEU A 1 381 ? -50.194 29.057 7.401 1.00 84.94 381 LEU A C 1
ATOM 3073 O O . LEU A 1 381 ? -50.643 30.104 7.869 1.00 84.94 381 LEU A O 1
ATOM 3077 N N . SER A 1 382 ? -50.858 27.902 7.441 1.00 81.75 382 SER A N 1
ATOM 3078 C CA . SER A 1 382 ? -52.221 27.778 7.975 1.00 81.75 382 SER A CA 1
ATOM 3079 C C . SER A 1 382 ? -52.280 26.923 9.235 1.00 81.75 382 SER A C 1
ATOM 3081 O O . SER A 1 382 ? -51.732 25.820 9.281 1.00 81.75 382 SER A O 1
ATOM 3083 N N . ASN A 1 383 ? -53.000 27.396 10.242 1.00 78.88 383 ASN A N 1
ATOM 3084 C CA . ASN A 1 383 ? -53.372 26.663 11.450 1.00 78.88 383 ASN A CA 1
ATOM 3085 C C . ASN A 1 383 ? -54.871 26.928 11.703 1.00 78.88 383 ASN A C 1
ATOM 3087 O O . ASN A 1 383 ? -55.333 28.019 11.376 1.00 78.88 383 ASN A O 1
ATOM 3091 N N . PRO A 1 384 ? -55.654 25.991 12.276 1.00 69.69 384 PRO A N 1
ATOM 3092 C CA . PRO A 1 384 ? -57.073 26.198 12.594 1.00 69.69 384 PRO A CA 1
ATOM 3093 C C . PRO A 1 384 ? -57.442 27.541 13.256 1.00 69.69 384 PRO A C 1
ATOM 3095 O O . PRO A 1 384 ? -58.588 27.969 13.131 1.00 69.69 384 PRO A O 1
ATOM 3098 N N . THR A 1 385 ? -56.511 28.217 13.940 1.00 69.31 385 THR A N 1
ATOM 3099 C CA . THR A 1 385 ? -56.739 29.529 14.570 1.00 69.31 385 THR A CA 1
ATOM 3100 C C . THR A 1 385 ? -56.209 30.735 13.788 1.00 69.31 385 THR A C 1
ATOM 3102 O O . THR A 1 385 ? -56.757 31.823 13.946 1.00 69.31 385 THR A O 1
ATOM 3105 N N . ASN A 1 386 ? -55.178 30.583 12.948 1.00 75.75 386 ASN A N 1
ATOM 3106 C CA . ASN A 1 386 ? -54.489 31.690 12.277 1.00 75.75 386 ASN A CA 1
ATOM 3107 C C . ASN A 1 386 ? -53.982 31.280 10.885 1.00 75.75 386 ASN A C 1
ATOM 3109 O O . ASN A 1 386 ? -53.301 30.265 10.752 1.00 75.75 386 ASN A O 1
ATOM 3113 N N . ASP A 1 387 ? -54.216 32.140 9.891 1.00 82.00 387 ASP A N 1
ATOM 3114 C CA . ASP A 1 387 ? -53.706 31.990 8.523 1.00 82.00 387 ASP A CA 1
ATOM 3115 C C . ASP A 1 387 ? -52.767 33.145 8.167 1.00 82.00 387 ASP A C 1
ATOM 3117 O O . ASP A 1 387 ? -53.134 34.320 8.296 1.00 82.00 387 ASP A O 1
ATOM 3121 N N . PHE A 1 388 ? -51.572 32.807 7.683 1.00 85.56 388 PHE A N 1
ATOM 3122 C CA . PHE A 1 388 ? -50.571 33.755 7.205 1.00 85.56 388 PHE A CA 1
ATOM 3123 C C . PHE A 1 388 ? -50.173 33.446 5.767 1.00 85.56 388 PHE A C 1
ATOM 3125 O O . PHE A 1 388 ? -49.907 32.300 5.405 1.00 85.56 388 PHE A O 1
ATOM 3132 N N . LEU A 1 389 ? -50.088 34.490 4.950 1.00 84.44 389 LEU A N 1
ATOM 3133 C CA . LEU A 1 389 ? -49.708 34.385 3.550 1.00 84.44 389 LEU A CA 1
ATOM 3134 C C . LEU A 1 389 ? -48.572 35.362 3.239 1.00 84.44 389 LEU A C 1
ATOM 3136 O O . LEU A 1 389 ? -48.720 36.561 3.472 1.00 84.44 389 LEU A O 1
ATOM 3140 N N . PHE A 1 390 ? -47.472 34.846 2.693 1.00 87.50 390 PHE A N 1
ATOM 3141 C CA . PHE A 1 390 ? -46.259 35.600 2.360 1.00 87.50 390 PHE A CA 1
ATOM 3142 C C . PHE A 1 390 ? -46.033 35.568 0.851 1.00 87.50 390 PHE A C 1
ATOM 3144 O O . PHE A 1 390 ? -45.965 34.483 0.276 1.00 87.50 390 PHE A O 1
ATOM 3151 N N . ILE A 1 391 ? -45.896 36.725 0.203 1.00 85.44 391 ILE A N 1
ATOM 3152 C CA . ILE A 1 391 ? -45.648 36.806 -1.248 1.00 85.44 391 ILE A CA 1
ATOM 3153 C C . ILE A 1 391 ? -44.150 36.917 -1.531 1.00 85.44 391 ILE A C 1
ATOM 3155 O O . ILE A 1 391 ? -43.436 37.648 -0.846 1.00 85.44 391 ILE A O 1
ATOM 3159 N N . PHE A 1 392 ? -43.685 36.182 -2.545 1.00 84.75 392 PHE A N 1
ATOM 3160 C CA . PHE A 1 392 ? -42.291 36.169 -2.980 1.00 84.75 392 PHE A CA 1
ATOM 3161 C C . PHE A 1 392 ? -42.186 36.578 -4.449 1.00 84.75 392 PHE A C 1
ATOM 3163 O O . PHE A 1 392 ? -42.879 36.025 -5.304 1.00 84.75 392 PHE A O 1
ATOM 3170 N N . ASP A 1 393 ? -41.270 37.503 -4.738 1.00 79.56 393 ASP A N 1
ATOM 3171 C CA . ASP A 1 393 ? -41.032 37.998 -6.100 1.00 79.56 393 ASP A CA 1
ATOM 3172 C C . ASP A 1 393 ? -40.256 36.987 -6.961 1.00 79.56 393 ASP A C 1
ATOM 3174 O O . ASP A 1 393 ? -40.438 36.925 -8.176 1.00 79.56 393 ASP A O 1
ATOM 3178 N N . GLN A 1 394 ? -39.409 36.161 -6.334 1.00 78.38 394 GLN A N 1
ATOM 3179 C CA . GLN A 1 394 ? -38.594 35.141 -6.997 1.00 78.38 394 GLN A CA 1
ATOM 3180 C C . GLN A 1 394 ? -38.989 33.726 -6.554 1.00 78.38 394 GLN A C 1
ATOM 3182 O O . GLN A 1 394 ? -39.205 33.443 -5.377 1.00 78.38 394 GLN A O 1
ATOM 3187 N N . ILE A 1 395 ? -39.049 32.803 -7.516 1.00 79.88 395 ILE A N 1
ATOM 3188 C CA . ILE A 1 395 ? -39.413 31.397 -7.274 1.00 79.88 395 ILE A CA 1
ATOM 3189 C C . ILE A 1 395 ? -38.318 30.658 -6.487 1.00 79.88 395 ILE A C 1
ATOM 3191 O O . ILE A 1 395 ? -38.623 29.803 -5.660 1.00 79.88 395 ILE A O 1
ATOM 3195 N N . GLU A 1 396 ? -37.052 31.008 -6.705 1.00 73.75 396 GLU A N 1
ATOM 3196 C CA . GLU A 1 396 ? -35.896 30.408 -6.026 1.00 73.75 396 GLU A CA 1
ATOM 3197 C C . GLU A 1 396 ? -35.904 30.705 -4.520 1.00 73.75 396 GLU A C 1
ATOM 3199 O O . GLU A 1 396 ? -35.733 29.793 -3.709 1.00 73.75 396 GLU A O 1
ATOM 3204 N N . THR A 1 397 ? -36.196 31.952 -4.133 1.00 78.81 397 THR A N 1
ATOM 3205 C CA . THR A 1 397 ? -36.310 32.349 -2.721 1.00 78.81 397 THR A CA 1
ATOM 3206 C C . THR A 1 397 ? -37.532 31.717 -2.061 1.00 78.81 397 THR A C 1
ATOM 3208 O O . THR A 1 397 ? -37.419 31.203 -0.950 1.00 78.81 397 THR A O 1
ATOM 3211 N N . LEU A 1 398 ? -38.669 31.631 -2.760 1.00 81.56 398 LEU A N 1
ATOM 3212 C CA . LEU A 1 398 ? -39.839 30.885 -2.285 1.00 81.56 398 LEU A CA 1
ATOM 3213 C C . LEU A 1 398 ? -39.502 29.410 -2.013 1.00 81.56 398 LEU A C 1
ATOM 3215 O O . LEU A 1 398 ? -39.824 28.897 -0.942 1.00 81.56 398 LEU A O 1
ATOM 3219 N N . HIS A 1 399 ? -38.843 28.720 -2.949 1.00 76.31 399 HIS A N 1
ATOM 3220 C CA . HIS A 1 399 ? -38.458 27.318 -2.764 1.00 76.31 399 HIS A CA 1
ATOM 3221 C C . HIS A 1 399 ? -37.451 27.131 -1.627 1.00 76.31 399 HIS A C 1
ATOM 3223 O O . HIS A 1 399 ? -37.565 26.155 -0.886 1.00 76.31 399 HIS A O 1
ATOM 3229 N N . LEU A 1 400 ? -36.514 28.066 -1.446 1.00 76.88 400 LEU A N 1
ATOM 3230 C CA . LEU A 1 400 ? -35.587 28.060 -0.317 1.00 76.88 400 LEU A CA 1
ATOM 3231 C C . LEU A 1 400 ? -36.338 28.179 1.018 1.00 76.88 400 LEU A C 1
ATOM 3233 O O . LEU A 1 400 ? -36.130 27.355 1.906 1.00 76.88 400 LEU A O 1
ATOM 3237 N N . TRP A 1 401 ? -37.254 29.144 1.140 1.00 81.25 401 TRP A N 1
ATOM 3238 C CA . TRP A 1 401 ? -38.076 29.337 2.340 1.00 81.25 401 TRP A CA 1
ATOM 3239 C C . TRP A 1 401 ? -38.984 28.131 2.625 1.00 81.25 401 TRP A C 1
ATOM 3241 O O . TRP A 1 401 ? -39.046 27.673 3.764 1.00 81.25 401 TRP A O 1
ATOM 3251 N N . VAL A 1 402 ? -39.631 27.553 1.605 1.00 79.19 402 VAL A N 1
ATOM 3252 C CA . VAL A 1 402 ? -40.439 26.324 1.739 1.00 79.19 402 VAL A CA 1
ATOM 3253 C C . VAL A 1 402 ? -39.574 25.150 2.198 1.00 79.19 402 VAL A C 1
ATOM 3255 O O . VAL A 1 402 ? -39.939 24.459 3.145 1.00 79.19 402 VAL A O 1
ATOM 3258 N N . SER A 1 403 ? -38.420 24.937 1.558 1.00 69.69 403 SER A N 1
ATOM 3259 C CA . SER A 1 403 ? -37.485 23.859 1.897 1.00 69.69 403 SER A CA 1
ATOM 3260 C C . SER A 1 403 ? -37.020 23.965 3.350 1.00 69.69 403 SER A C 1
ATOM 3262 O O . SER A 1 403 ? -37.079 22.981 4.084 1.00 69.69 403 SER A O 1
ATOM 3264 N N . ARG A 1 404 ? -36.667 25.172 3.818 1.00 70.56 404 ARG A N 1
ATOM 3265 C CA . ARG A 1 404 ? -36.301 25.407 5.224 1.00 70.56 404 ARG A CA 1
ATOM 3266 C C . ARG A 1 404 ? -37.472 25.179 6.178 1.00 70.56 404 ARG A C 1
ATOM 3268 O O . ARG A 1 404 ? -37.309 24.478 7.170 1.00 70.56 404 ARG A O 1
ATOM 3275 N N . CYS A 1 405 ? -38.665 25.687 5.873 1.00 71.38 405 CYS A N 1
ATOM 3276 C CA . CYS A 1 405 ? -39.858 25.441 6.689 1.00 71.38 405 CYS A CA 1
ATOM 3277 C C . CYS A 1 405 ? -40.218 23.945 6.788 1.00 71.38 405 CYS A C 1
ATOM 3279 O O . CYS A 1 405 ? -40.671 23.494 7.839 1.00 71.38 405 CYS A O 1
ATOM 3281 N N . LEU A 1 406 ? -39.994 23.167 5.723 1.00 66.31 406 LEU A N 1
ATOM 3282 C CA . LEU A 1 406 ? -40.203 21.715 5.709 1.00 66.31 406 LEU A CA 1
ATOM 3283 C C . LEU A 1 406 ? -39.084 20.945 6.436 1.00 66.31 406 LEU A C 1
ATOM 3285 O O . LEU A 1 406 ? -39.393 19.968 7.115 1.00 66.31 406 LEU A O 1
ATOM 3289 N N . GLN A 1 407 ? -37.822 21.395 6.370 1.00 60.69 407 GLN A N 1
ATOM 3290 C CA . GLN A 1 407 ? -36.701 20.818 7.137 1.00 60.69 407 GLN A CA 1
ATOM 3291 C C . GLN A 1 407 ? -36.966 20.830 8.649 1.00 60.69 407 GLN A C 1
ATOM 3293 O O . GLN A 1 407 ? -36.624 19.880 9.338 1.00 60.69 407 GLN A O 1
ATOM 3298 N N . PHE A 1 408 ? -37.626 21.864 9.175 1.00 59.91 408 PHE A N 1
ATOM 3299 C CA . PHE A 1 408 ? -37.937 21.953 10.608 1.00 59.91 408 PHE A CA 1
ATOM 3300 C C . PHE A 1 408 ? -39.189 21.165 11.038 1.00 59.91 408 PHE A C 1
ATOM 3302 O O . PHE A 1 408 ? -39.502 21.121 12.228 1.00 59.91 408 PHE A O 1
ATOM 3309 N N . LYS A 1 409 ? -39.906 20.517 10.107 1.00 55.50 409 LYS A N 1
ATOM 3310 C CA . LYS A 1 409 ? -41.060 19.654 10.424 1.00 55.50 409 LYS A CA 1
ATOM 3311 C C . LYS A 1 409 ? -40.689 18.201 10.744 1.00 55.50 409 LYS A C 1
ATOM 3313 O O . LYS A 1 409 ? -41.529 17.478 11.275 1.00 55.50 409 LYS A O 1
ATOM 3318 N N . VAL A 1 410 ? -39.465 17.768 10.441 1.00 52.19 410 VAL A N 1
ATOM 3319 C CA . VAL A 1 410 ? -38.979 16.386 10.603 1.00 52.19 410 VAL A CA 1
ATOM 3320 C C . VAL A 1 410 ? -37.492 16.497 10.949 1.00 52.19 410 VAL A C 1
ATOM 3322 O O . VAL A 1 410 ? -36.758 17.005 10.124 1.00 52.19 410 VAL A O 1
ATOM 3325 N N . THR A 1 411 ? -37.010 16.153 12.147 1.00 51.12 411 THR A N 1
ATOM 3326 C CA . THR A 1 411 ? -36.194 14.935 12.298 1.00 51.12 411 THR A CA 1
ATOM 3327 C C . THR A 1 411 ? -35.991 14.526 13.766 1.00 51.12 411 THR A C 1
ATOM 3329 O O . THR A 1 411 ? -35.751 15.336 14.655 1.00 51.12 411 THR A O 1
ATOM 3332 N N . SER A 1 412 ? -35.993 13.213 13.988 1.00 64.81 412 SER A N 1
ATOM 3333 C CA . SER A 1 412 ? -35.521 12.471 15.171 1.00 64.81 412 SER A CA 1
ATOM 3334 C C . SER A 1 412 ? -33.986 12.418 15.307 1.00 64.81 412 SER A C 1
ATOM 3336 O O . SER A 1 412 ? -33.450 11.733 16.183 1.00 64.81 412 SER A O 1
ATOM 3338 N N . THR A 1 413 ? -33.275 13.099 14.408 1.00 67.81 413 THR A N 1
ATOM 3339 C CA . THR A 1 413 ? -31.822 13.068 14.230 1.00 67.81 413 THR A CA 1
ATOM 3340 C C . THR A 1 413 ? -31.279 14.493 14.264 1.00 67.81 413 THR A C 1
ATOM 3342 O O . THR A 1 413 ? -31.782 15.357 13.540 1.00 67.81 413 THR A O 1
ATOM 3345 N N . CYS A 1 414 ? -30.255 14.732 15.080 1.00 76.62 414 CYS A N 1
ATOM 3346 C CA . CYS A 1 414 ? -29.575 16.015 15.224 1.00 76.62 414 CYS A CA 1
ATOM 3347 C C . CYS A 1 414 ? -28.101 15.845 14.833 1.00 76.62 414 CYS A C 1
ATOM 3349 O O . CYS A 1 414 ? -27.402 15.020 15.422 1.00 76.62 414 CYS A O 1
ATOM 3351 N N . ASP A 1 415 ? -27.642 16.594 13.829 1.00 71.12 415 ASP A N 1
ATOM 3352 C CA . ASP A 1 415 ? -26.250 16.575 13.378 1.00 71.12 415 ASP A CA 1
ATOM 3353 C C . ASP A 1 415 ? -25.596 17.933 13.639 1.00 71.12 415 ASP A C 1
ATOM 3355 O O . ASP A 1 415 ? -26.031 18.959 13.115 1.00 71.12 415 ASP A O 1
ATOM 3359 N N . LEU A 1 416 ? -24.580 17.914 14.495 1.00 75.88 416 LEU A N 1
ATOM 3360 C CA . LEU A 1 416 ? -23.761 19.046 14.914 1.00 75.88 416 LEU A CA 1
ATOM 3361 C C . LEU A 1 416 ? -22.268 18.739 14.693 1.00 75.88 416 LEU A C 1
ATOM 3363 O O . LEU A 1 416 ? -21.403 19.273 15.391 1.00 75.88 416 LEU A O 1
ATOM 3367 N N . SER A 1 417 ? -21.953 17.844 13.755 1.00 71.56 417 SER A N 1
ATOM 3368 C CA . SER A 1 417 ? -20.572 17.517 13.395 1.00 71.56 417 SER A CA 1
ATOM 3369 C C . SER A 1 417 ? -19.855 18.642 12.639 1.00 71.56 417 SER A C 1
ATOM 3371 O O . SER A 1 417 ? -20.482 19.489 12.007 1.00 71.56 417 SER A O 1
ATOM 3373 N N . ASP A 1 418 ? -18.521 18.670 12.738 1.00 68.25 418 ASP A N 1
ATOM 3374 C CA . ASP A 1 418 ? -17.635 19.622 12.042 1.00 68.25 418 ASP A CA 1
ATOM 3375 C C . ASP A 1 418 ? -17.915 21.116 12.346 1.00 68.25 418 ASP A C 1
ATOM 3377 O O . ASP A 1 418 ? -17.475 22.012 11.622 1.00 68.25 418 ASP A O 1
ATOM 3381 N N . GLN A 1 419 ? -18.600 21.413 13.455 1.00 71.75 419 GLN A N 1
ATOM 3382 C CA . GLN A 1 419 ? -18.988 22.776 13.840 1.00 71.75 419 GLN A CA 1
ATOM 3383 C C . GLN A 1 419 ? -17.976 23.484 14.755 1.00 71.75 419 GLN A C 1
ATOM 3385 O O . GLN A 1 419 ? -18.201 24.627 15.155 1.00 71.75 419 GLN A O 1
ATOM 3390 N N . ARG A 1 420 ? -16.843 22.837 15.073 1.00 75.81 420 ARG A N 1
ATOM 3391 C CA . ARG A 1 420 ? -15.798 23.355 15.983 1.00 75.81 420 ARG A CA 1
ATOM 3392 C C . ARG A 1 420 ? -16.346 23.730 17.368 1.00 75.81 420 ARG A C 1
ATOM 3394 O O . ARG A 1 420 ? -15.865 24.666 18.004 1.00 75.81 420 ARG A O 1
ATOM 3401 N N . LEU A 1 421 ? -17.358 23.002 17.835 1.00 76.31 421 LEU A N 1
ATOM 3402 C CA . LEU A 1 421 ? -18.015 23.259 19.113 1.00 76.31 421 LEU A CA 1
ATOM 3403 C C . LEU A 1 421 ? -17.076 22.940 20.278 1.00 76.31 421 LEU A C 1
ATOM 3405 O O . LEU A 1 421 ? -16.457 21.879 20.310 1.00 76.31 421 LEU A O 1
ATOM 3409 N N . VAL A 1 422 ? -17.014 23.847 21.251 1.00 81.88 422 VAL A N 1
ATOM 3410 C CA . VAL A 1 422 ? -16.385 23.602 22.562 1.00 81.88 422 VAL A CA 1
ATOM 3411 C C . VAL A 1 422 ? -17.436 23.183 23.592 1.00 81.88 422 VAL A C 1
ATOM 3413 O O . VAL A 1 422 ? -17.188 22.321 24.431 1.00 81.88 422 VAL A O 1
ATOM 3416 N N . LEU A 1 423 ? -18.630 23.765 23.478 1.00 81.38 423 LEU A N 1
ATOM 3417 C CA . LEU A 1 423 ? -19.823 23.462 24.258 1.00 81.38 423 LEU A CA 1
ATOM 3418 C C . LEU A 1 423 ? -21.000 23.279 23.297 1.00 81.38 423 LEU A C 1
ATOM 3420 O O . LEU A 1 423 ? -21.038 23.884 22.221 1.00 81.38 423 LEU A O 1
ATOM 3424 N N . LEU A 1 424 ? -21.963 22.454 23.691 1.00 77.94 424 LEU A N 1
ATOM 3425 C CA . LEU A 1 424 ? -23.240 22.313 23.001 1.00 77.94 424 LEU A CA 1
ATOM 3426 C C . LEU A 1 424 ? -24.045 23.619 23.144 1.00 77.94 424 LEU A C 1
ATOM 3428 O O . LEU A 1 424 ? -24.148 24.134 24.255 1.00 77.94 424 LEU A O 1
ATOM 3432 N N . PRO A 1 425 ? -24.640 24.160 22.066 1.00 70.94 425 PRO A N 1
ATOM 3433 C CA . PRO A 1 425 ? -25.428 25.388 22.154 1.00 70.94 425 PRO A CA 1
ATOM 3434 C C . PRO A 1 425 ? -26.609 25.257 23.125 1.00 70.94 425 PRO A C 1
ATOM 3436 O O . PRO A 1 425 ? -27.331 24.264 23.063 1.00 70.94 425 PRO A O 1
ATOM 3439 N N . ASP A 1 426 ? -26.887 26.276 23.944 1.00 66.31 426 ASP A N 1
ATOM 3440 C CA . ASP A 1 426 ? -28.027 26.279 24.886 1.00 66.31 426 ASP A CA 1
ATOM 3441 C C . ASP A 1 426 ? -29.370 25.985 24.191 1.00 66.31 426 ASP A C 1
ATOM 3443 O O . ASP A 1 426 ? -30.244 25.308 24.736 1.00 66.31 426 ASP A O 1
ATOM 3447 N N . SER A 1 427 ? -29.516 26.420 22.934 1.00 58.59 427 SER A N 1
ATOM 3448 C CA . SER A 1 427 ? -30.679 26.141 22.084 1.00 58.59 427 SER A CA 1
ATOM 3449 C C . SER A 1 427 ? -30.936 24.648 21.855 1.00 58.59 427 SER A C 1
ATOM 3451 O O . SER A 1 427 ? -32.090 24.261 21.674 1.00 58.59 427 SER A O 1
ATOM 3453 N N . THR A 1 428 ? -29.904 23.797 21.921 1.00 64.69 428 THR A N 1
ATOM 3454 C CA . THR A 1 428 ? -30.056 22.335 21.827 1.00 64.69 428 THR A CA 1
ATOM 3455 C C . THR A 1 428 ? -30.801 21.755 23.031 1.00 64.69 428 THR A C 1
ATOM 3457 O O . THR A 1 428 ? -31.512 20.762 22.882 1.00 64.69 428 THR A O 1
ATOM 3460 N N . PHE A 1 429 ? -30.714 22.409 24.196 1.00 66.75 429 PHE A N 1
ATOM 3461 C CA . PHE A 1 429 ? -31.374 21.999 25.439 1.00 66.75 429 PHE A CA 1
ATOM 3462 C C . PHE A 1 429 ? -32.731 22.680 25.668 1.00 66.75 429 PHE A C 1
ATOM 3464 O O . PHE A 1 429 ? -33.520 22.214 26.488 1.00 66.75 429 PHE A O 1
ATOM 3471 N N . LEU A 1 430 ? -33.028 23.767 24.949 1.00 55.94 430 LEU A N 1
ATOM 3472 C CA . LEU A 1 430 ? -34.267 24.546 25.097 1.00 55.94 430 LEU A CA 1
ATOM 3473 C C . LEU A 1 430 ? -35.460 23.972 24.309 1.00 55.94 430 LEU A C 1
ATOM 3475 O O . LEU A 1 430 ? -36.583 24.463 24.432 1.00 55.94 430 LEU A O 1
ATOM 3479 N N . ALA A 1 431 ? -35.253 22.929 23.502 1.00 53.28 431 ALA A N 1
ATOM 3480 C CA . ALA A 1 431 ? -36.319 22.339 22.704 1.00 53.28 431 ALA A CA 1
ATOM 3481 C C . ALA A 1 431 ? -37.265 21.463 23.561 1.00 53.28 431 ALA A C 1
ATOM 3483 O O . ALA A 1 431 ? -36.803 20.520 24.208 1.00 53.28 431 ALA A O 1
ATOM 3484 N N . PRO A 1 432 ? -38.604 21.619 23.463 1.00 51.72 432 PRO A N 1
ATOM 3485 C CA . PRO A 1 432 ? -39.572 20.709 24.099 1.00 51.72 432 PRO A CA 1
ATOM 3486 C C . PRO A 1 432 ? -39.537 19.267 23.537 1.00 51.72 432 PRO A C 1
ATOM 3488 O O . PRO A 1 432 ? -40.317 18.413 23.949 1.00 51.72 432 PRO A O 1
ATOM 3491 N N . ASN A 1 433 ? -38.627 18.980 22.598 1.00 52.75 433 ASN A N 1
ATOM 3492 C CA . ASN A 1 433 ? -38.446 17.704 21.910 1.00 52.75 433 ASN A CA 1
ATOM 3493 C C . ASN A 1 433 ? -37.121 16.992 22.267 1.00 52.75 433 ASN A C 1
ATOM 3495 O O . ASN A 1 433 ? -36.756 16.062 21.556 1.00 52.75 433 ASN A O 1
ATOM 3499 N N . LEU A 1 434 ? -36.406 17.358 23.346 1.00 57.97 434 LEU A N 1
ATOM 3500 C CA . LEU A 1 434 ? -35.210 16.614 23.809 1.00 57.97 434 LEU A CA 1
ATOM 3501 C C . LEU A 1 434 ? -35.464 15.097 23.941 1.00 57.97 434 LEU A C 1
ATOM 3503 O O . LEU A 1 434 ? -34.599 14.282 23.633 1.00 57.97 434 LEU A O 1
ATOM 3507 N N . GLN A 1 435 ? -36.687 14.716 24.324 1.00 63.22 435 GLN A N 1
ATOM 3508 C CA . GLN A 1 435 ? -37.146 13.323 24.410 1.00 63.22 435 GLN A CA 1
ATOM 3509 C C . GLN A 1 435 ? -37.415 12.648 23.046 1.00 63.22 435 GLN A C 1
ATOM 3511 O O . GLN A 1 435 ? -37.802 11.485 23.014 1.00 63.22 435 GLN A O 1
ATOM 3516 N N . LYS A 1 436 ? -37.251 13.352 21.919 1.00 66.69 436 LYS A N 1
ATOM 3517 C CA . LYS A 1 436 ? -37.472 12.839 20.553 1.00 66.69 436 LYS A CA 1
ATOM 3518 C C . LYS A 1 436 ? -36.191 12.763 19.715 1.00 66.69 436 LYS A C 1
ATOM 3520 O O . LYS A 1 436 ? -36.267 12.397 18.543 1.00 66.69 436 LYS A O 1
ATOM 3525 N N . ILE A 1 437 ? -35.033 13.123 20.275 1.00 76.50 437 ILE A N 1
ATOM 3526 C CA . ILE A 1 437 ? -33.738 12.990 19.596 1.00 76.50 437 ILE A CA 1
ATOM 3527 C C . ILE A 1 437 ? -33.187 11.596 19.896 1.00 76.50 437 ILE A C 1
ATOM 3529 O O . ILE A 1 437 ? -32.784 11.307 21.019 1.00 76.50 437 ILE A O 1
ATOM 3533 N N . TYR A 1 438 ? -33.173 10.741 18.877 1.00 84.31 438 TYR A N 1
ATOM 3534 C CA . TYR A 1 438 ? -32.677 9.365 18.969 1.00 84.31 438 TYR A CA 1
ATOM 3535 C C . TYR A 1 438 ? -31.249 9.232 18.429 1.00 84.31 438 TYR A C 1
ATOM 3537 O O . TYR A 1 438 ? -30.516 8.339 18.853 1.00 84.31 438 TYR A O 1
ATOM 3545 N N . HIS A 1 439 ? -30.851 10.115 17.508 1.00 85.25 439 HIS A N 1
ATOM 3546 C CA . HIS A 1 439 ? -29.505 10.164 16.938 1.00 85.25 439 HIS A CA 1
ATOM 3547 C C . HIS A 1 439 ? -28.898 11.548 17.149 1.00 85.25 439 HIS A C 1
ATOM 3549 O O . HIS A 1 439 ? -29.494 12.542 16.730 1.00 85.25 439 HIS A O 1
ATOM 3555 N N . LEU A 1 440 ? -27.712 11.596 17.752 1.00 88.25 440 LEU A N 1
ATOM 3556 C CA . LEU A 1 440 ? -26.943 12.819 17.948 1.00 88.25 440 LEU A CA 1
ATOM 3557 C C . LEU A 1 440 ? -25.522 12.618 17.428 1.00 88.25 440 LEU A C 1
ATOM 3559 O O . LEU A 1 440 ? -24.775 11.786 17.947 1.00 88.25 440 LEU A O 1
ATOM 3563 N N . ASN A 1 441 ? -25.167 13.383 16.403 1.00 83.12 441 ASN A N 1
ATOM 3564 C CA . ASN A 1 441 ? -23.837 13.375 15.814 1.00 83.12 441 ASN A CA 1
ATOM 3565 C C . ASN A 1 441 ? -23.066 14.627 16.254 1.00 83.12 441 ASN A C 1
ATOM 3567 O O . ASN A 1 441 ? -23.462 15.745 15.937 1.00 83.12 441 ASN A O 1
ATOM 3571 N N . LEU A 1 442 ? -21.976 14.429 16.996 1.00 87.19 442 LEU A N 1
ATOM 3572 C CA . LEU A 1 442 ? -21.090 15.471 17.529 1.00 87.19 442 LEU A CA 1
ATOM 3573 C C . LEU A 1 442 ? -19.643 15.283 17.069 1.00 87.19 442 LEU A C 1
ATOM 3575 O O . LEU A 1 442 ? -18.708 15.799 17.692 1.00 87.19 442 LEU A O 1
ATOM 3579 N N . LYS A 1 443 ? -19.447 14.542 15.983 1.00 83.06 443 LYS A N 1
ATOM 3580 C CA . LYS A 1 443 ? -18.135 14.217 15.440 1.00 83.06 443 LYS A CA 1
ATOM 3581 C C . LYS A 1 443 ? -17.317 15.463 15.074 1.00 83.06 443 LYS A C 1
ATOM 3583 O O . LYS A 1 443 ? -17.860 16.450 14.584 1.00 83.06 443 LYS A O 1
ATOM 3588 N N . ARG A 1 444 ? -15.990 15.396 15.253 1.00 76.38 444 ARG A N 1
ATOM 3589 C CA . ARG A 1 444 ? -15.021 16.442 14.845 1.00 76.38 444 ARG A CA 1
ATOM 3590 C C . ARG A 1 444 ? -15.299 17.826 15.448 1.00 76.38 444 ARG A C 1
ATOM 3592 O O . ARG A 1 444 ? -15.188 18.857 14.787 1.00 76.38 444 ARG A O 1
ATOM 3599 N N . ASN A 1 445 ? -15.615 17.841 16.737 1.00 83.44 445 ASN A N 1
ATOM 3600 C CA . ASN A 1 445 ? -15.679 19.052 17.548 1.00 83.44 445 ASN A CA 1
ATOM 3601 C C . ASN A 1 445 ? -14.490 19.103 18.532 1.00 83.44 445 ASN A C 1
ATOM 3603 O O . ASN A 1 445 ? -13.485 18.413 18.366 1.00 83.44 445 ASN A O 1
ATOM 3607 N N . SER A 1 446 ? -14.522 20.000 19.511 1.00 84.94 446 SER A N 1
ATOM 3608 C CA . SER A 1 446 ? -13.510 20.125 20.570 1.00 84.94 446 SER A CA 1
ATOM 3609 C C . SER A 1 446 ? -14.195 20.242 21.931 1.00 84.94 446 SER A C 1
ATOM 3611 O O . SER A 1 446 ? -13.884 21.139 22.715 1.00 84.94 446 SER A O 1
ATOM 3613 N N . LEU A 1 447 ? -15.165 19.350 22.167 1.00 86.31 447 LEU A N 1
ATOM 3614 C CA . LEU A 1 447 ? -16.011 19.350 23.357 1.00 86.31 447 LEU A CA 1
ATOM 3615 C C . LEU A 1 447 ? -15.186 19.185 24.639 1.00 86.31 447 LEU A C 1
ATOM 3617 O O . LEU A 1 447 ? -14.259 18.376 24.693 1.00 86.31 447 LEU A O 1
ATOM 3621 N N . GLN A 1 448 ? -15.541 19.939 25.678 1.00 81.75 448 GLN A N 1
ATOM 3622 C CA . GLN A 1 448 ? -14.820 19.947 26.953 1.00 81.75 448 GLN A CA 1
ATOM 3623 C C . GLN A 1 448 ? -15.631 19.336 28.100 1.00 81.75 448 GLN A C 1
ATOM 3625 O O . GLN A 1 448 ? -16.862 19.380 28.125 1.00 81.75 448 GLN A O 1
ATOM 3630 N N . PHE A 1 449 ? -14.899 18.782 29.067 1.00 83.75 449 PHE A N 1
ATOM 3631 C CA . PHE A 1 449 ? -15.425 18.387 30.372 1.00 83.75 449 PHE A CA 1
ATOM 3632 C C . PHE A 1 449 ? -15.569 19.609 31.274 1.00 83.75 449 PHE A C 1
ATOM 3634 O O . PHE A 1 449 ? -14.779 20.555 31.181 1.00 83.75 449 PHE A O 1
ATOM 3641 N N . LYS A 1 450 ? -16.540 19.572 32.184 1.00 80.69 450 LYS A N 1
ATOM 3642 C CA . LYS A 1 450 ? -16.746 20.637 33.166 1.00 80.69 450 LYS A CA 1
ATOM 3643 C C . LYS A 1 450 ? -15.528 20.757 34.096 1.00 80.69 450 LYS A C 1
ATOM 3645 O O . LYS A 1 450 ? -15.118 19.785 34.729 1.00 80.69 450 LYS A O 1
ATOM 3650 N N . THR A 1 451 ? -14.937 21.952 34.195 1.00 66.88 451 THR A N 1
ATOM 3651 C CA . THR A 1 451 ? -13.762 22.202 35.058 1.00 66.88 451 THR A CA 1
ATOM 3652 C C . THR A 1 451 ? -14.172 22.650 36.464 1.00 66.88 451 THR A C 1
ATOM 3654 O O . THR A 1 451 ? -15.177 23.328 36.651 1.00 66.88 451 THR A O 1
ATOM 3657 N N . CYS A 1 452 ? -13.382 22.285 37.476 1.00 50.75 452 CYS A N 1
ATOM 3658 C CA . CYS A 1 452 ? -13.666 22.536 38.895 1.00 50.75 452 CYS A CA 1
ATOM 3659 C C . CYS A 1 452 ? -13.442 23.988 39.373 1.00 50.75 452 CYS A C 1
ATOM 3661 O O . CYS A 1 452 ? -13.722 24.280 40.531 1.00 50.75 452 CYS A O 1
ATOM 3663 N N . HIS A 1 453 ? -12.957 24.894 38.516 1.00 47.41 453 HIS A N 1
ATOM 3664 C CA . HIS A 1 453 ? -12.591 26.275 38.880 1.00 47.41 453 HIS A CA 1
ATOM 3665 C C . HIS A 1 453 ? -13.614 27.344 38.453 1.00 47.41 453 HIS A C 1
ATOM 3667 O O . HIS A 1 453 ? -13.348 28.529 38.602 1.00 47.41 453 HIS A O 1
ATOM 3673 N N . GLN A 1 454 ? -14.770 26.959 37.905 1.00 48.47 454 GLN A N 1
ATOM 3674 C CA . GLN A 1 454 ? -15.748 27.912 37.354 1.00 48.47 454 GLN A CA 1
ATOM 3675 C C . GLN A 1 454 ? -16.910 28.264 38.296 1.00 48.47 454 GLN A C 1
ATOM 3677 O O . GLN A 1 454 ? -17.769 29.053 37.918 1.00 48.47 454 GLN A O 1
ATOM 3682 N N . ASP A 1 455 ? -16.892 27.758 39.531 1.00 44.69 455 ASP A N 1
ATOM 3683 C CA . ASP A 1 455 ? -17.804 28.173 40.606 1.00 44.69 455 ASP A CA 1
ATOM 3684 C C . ASP A 1 455 ? -17.178 29.287 41.488 1.00 44.69 455 ASP A C 1
ATOM 3686 O O . ASP A 1 455 ? -17.437 29.361 42.691 1.00 44.69 455 ASP A O 1
ATOM 3690 N N . GLU A 1 456 ? -16.305 30.140 40.934 1.00 45.62 456 GLU A N 1
ATOM 3691 C CA . GLU A 1 456 ? -15.784 31.319 41.644 1.00 45.62 456 GLU A CA 1
ATOM 3692 C C . GLU A 1 456 ? -16.757 32.504 41.520 1.00 45.62 456 GLU A C 1
ATOM 3694 O O . GLU A 1 456 ? -17.275 32.791 40.439 1.00 45.62 456 GLU A O 1
ATOM 3699 N N . LEU A 1 457 ? -17.006 33.199 42.642 1.00 43.91 457 LEU A N 1
ATOM 3700 C CA . LEU A 1 457 ? -17.789 34.439 42.672 1.00 43.91 457 LEU A CA 1
ATOM 3701 C C . LEU A 1 457 ? -17.216 35.438 41.657 1.00 43.91 457 LEU A C 1
ATOM 3703 O O . LEU A 1 457 ? -16.029 35.765 41.716 1.00 43.91 457 LEU A O 1
ATOM 3707 N N . GLY A 1 458 ? -18.070 35.971 40.778 1.00 48.34 458 GLY A N 1
ATOM 3708 C CA . GLY A 1 458 ? -17.706 37.112 39.940 1.00 48.34 458 GLY A CA 1
ATOM 3709 C C . GLY A 1 458 ? -17.216 38.291 40.792 1.00 48.34 458 GLY A C 1
ATOM 3710 O O . GLY A 1 458 ? -17.567 38.412 41.970 1.00 48.34 458 GLY A O 1
ATOM 3711 N N . LEU A 1 459 ? -16.422 39.187 40.198 1.00 46.47 459 LEU A N 1
ATOM 3712 C CA . LEU A 1 459 ? -15.915 40.427 40.824 1.00 46.47 459 LEU A CA 1
ATOM 3713 C C . LEU A 1 459 ? -17.033 41.332 41.398 1.00 46.47 459 LEU A C 1
ATOM 3715 O O . LEU A 1 459 ? -16.778 42.247 42.175 1.00 46.47 459 LEU A O 1
ATOM 3719 N N . ASP A 1 460 ? -18.265 41.046 41.008 1.00 50.09 460 ASP A N 1
ATOM 3720 C CA . ASP A 1 460 ? -19.542 41.684 41.276 1.00 50.09 460 ASP A CA 1
ATOM 3721 C C . ASP A 1 460 ? -20.413 40.922 42.302 1.00 50.09 460 ASP A C 1
ATOM 3723 O O . ASP A 1 460 ? -21.527 41.341 42.612 1.00 50.09 460 ASP A O 1
ATOM 3727 N N . GLY A 1 461 ? -19.906 39.833 42.893 1.00 44.03 461 GLY A N 1
ATOM 3728 C CA . GLY A 1 461 ? -20.535 39.149 44.029 1.00 44.03 461 GLY A CA 1
ATOM 3729 C C . GLY A 1 461 ? -21.806 38.358 43.696 1.00 44.03 461 GLY A C 1
ATOM 3730 O O . GLY A 1 461 ? -22.502 37.912 44.610 1.00 44.03 461 GLY A O 1
ATOM 3731 N N . THR A 1 462 ? -22.117 38.165 42.412 1.00 47.66 462 THR A N 1
ATOM 3732 C CA . THR A 1 462 ? -23.252 37.354 41.953 1.00 47.66 462 THR A CA 1
ATOM 3733 C C . THR A 1 462 ? -22.783 35.982 41.466 1.00 47.66 462 THR A C 1
ATOM 3735 O O . THR A 1 462 ? -21.708 35.841 40.884 1.00 47.66 462 THR A O 1
ATOM 3738 N N . TRP A 1 463 ? -23.580 34.945 41.743 1.00 49.47 463 TRP A N 1
ATOM 3739 C CA . TRP A 1 463 ? -23.368 33.613 41.175 1.00 49.47 463 TRP A CA 1
ATOM 3740 C C . TRP A 1 463 ? -23.665 33.683 39.675 1.00 49.47 463 TRP A C 1
ATOM 3742 O O . TRP A 1 463 ? -24.782 34.035 39.289 1.00 49.47 463 TRP A O 1
ATOM 3752 N N . SER A 1 464 ? -22.688 33.359 38.829 1.00 48.25 464 SER A N 1
ATOM 3753 C CA . SER A 1 464 ? -22.934 33.173 37.401 1.00 48.25 464 SER A CA 1
ATOM 3754 C C . SER A 1 464 ? -23.911 32.006 37.208 1.00 48.25 464 SER A C 1
ATOM 3756 O O . SER A 1 464 ? -23.855 30.993 37.909 1.00 48.25 464 SER A O 1
ATOM 3758 N N . ALA A 1 465 ? -24.873 32.162 36.295 1.00 50.88 465 ALA A N 1
ATOM 3759 C CA . ALA A 1 465 ? -25.826 31.099 35.986 1.00 50.88 465 ALA A CA 1
ATOM 3760 C C . ALA A 1 465 ? -25.075 29.832 35.520 1.00 50.88 465 ALA A C 1
ATOM 3762 O O . ALA A 1 465 ? -24.071 29.961 34.815 1.00 50.88 465 ALA A O 1
ATOM 3763 N N . PRO A 1 466 ? -25.537 28.615 35.873 1.00 59.16 466 PRO A N 1
ATOM 3764 C CA . PRO A 1 466 ? -24.876 27.385 35.455 1.00 59.16 466 PRO A CA 1
ATOM 3765 C C . PRO A 1 466 ? -24.895 27.294 33.928 1.00 59.16 466 PRO A C 1
ATOM 3767 O O . PRO A 1 466 ? -25.949 27.093 33.325 1.00 59.16 466 PRO A O 1
ATOM 3770 N N . GLN A 1 467 ? -23.728 27.458 33.310 1.00 66.75 467 GLN A N 1
ATOM 3771 C CA . GLN A 1 467 ? -23.570 27.340 31.866 1.00 66.75 467 GLN A CA 1
ATOM 3772 C C . GLN A 1 467 ? -23.866 25.894 31.449 1.00 66.75 467 GLN A C 1
ATOM 3774 O O . GLN A 1 467 ? -23.232 24.967 31.958 1.00 66.75 467 GLN A O 1
ATOM 3779 N N . LEU A 1 468 ? -24.852 25.711 30.567 1.00 70.88 468 LEU A N 1
ATOM 3780 C CA . LEU A 1 468 ? -25.209 24.424 29.972 1.00 70.88 468 LEU A CA 1
ATOM 3781 C C . LEU A 1 468 ? -24.312 24.140 28.761 1.00 70.88 468 LEU A C 1
ATOM 3783 O O . LEU A 1 468 ? -23.682 25.035 28.198 1.00 70.88 468 LEU A O 1
ATOM 3787 N N . GLY A 1 469 ? -24.251 22.870 28.371 1.00 77.00 469 GLY A N 1
ATOM 3788 C CA . GLY A 1 469 ? -23.611 22.450 27.126 1.00 77.00 469 GLY A CA 1
ATOM 3789 C C . GLY A 1 469 ? -22.309 21.686 27.279 1.00 77.00 469 GLY A C 1
ATOM 3790 O O . GLY A 1 469 ? -21.637 21.400 26.287 1.00 77.00 469 GLY A O 1
ATOM 3791 N N . TRP A 1 470 ? -21.978 21.299 28.505 1.00 86.06 470 TRP A N 1
ATOM 3792 C CA . TRP A 1 470 ? -20.858 20.412 28.777 1.00 86.06 470 TRP A CA 1
ATOM 3793 C C . TRP A 1 470 ? -21.175 18.981 28.343 1.00 86.06 470 TRP A C 1
ATOM 3795 O O . TRP A 1 470 ? -22.336 18.587 28.206 1.00 86.06 470 TRP A O 1
ATOM 3805 N N . ILE A 1 471 ? -20.137 18.161 28.189 1.00 87.62 471 ILE A N 1
ATOM 3806 C CA . ILE A 1 471 ? -20.293 16.716 27.957 1.00 87.62 471 ILE A CA 1
ATOM 3807 C C . ILE A 1 471 ? -21.112 16.076 29.085 1.00 87.62 471 ILE A C 1
ATOM 3809 O O . ILE A 1 471 ? -21.914 15.170 28.850 1.00 87.62 471 ILE A O 1
ATOM 3813 N N . GLU A 1 472 ? -20.949 16.574 30.309 1.00 88.12 472 GLU A N 1
ATOM 3814 C CA . GLU A 1 472 ? -21.712 16.148 31.470 1.00 88.12 472 GLU A CA 1
ATOM 3815 C C . GLU A 1 472 ? -23.211 16.403 31.330 1.00 88.12 472 GLU A C 1
ATOM 3817 O O . GLU A 1 472 ? -23.953 15.732 32.023 1.00 88.12 472 GLU A O 1
ATOM 3822 N N . ASP A 1 473 ? -23.684 17.291 30.450 1.00 86.56 473 ASP A N 1
ATOM 3823 C CA . ASP A 1 473 ? -25.117 17.542 30.239 1.00 86.56 473 ASP A CA 1
ATOM 3824 C C . ASP A 1 473 ? -25.776 16.558 29.255 1.00 86.56 473 ASP A C 1
ATOM 3826 O O . ASP A 1 473 ? -27.001 16.565 29.096 1.00 86.56 473 ASP A O 1
ATOM 3830 N N . LEU A 1 474 ? -25.004 15.663 28.622 1.00 88.38 474 LEU A N 1
ATOM 3831 C CA . LEU A 1 474 ? -25.523 14.700 27.643 1.00 88.38 474 LEU A CA 1
ATOM 3832 C C . LEU A 1 474 ? -26.564 13.727 28.222 1.00 88.38 474 LEU A C 1
ATOM 3834 O O . LEU A 1 474 ? -27.404 13.231 27.473 1.00 88.38 474 LEU A O 1
ATOM 3838 N N . TYR A 1 475 ? -26.582 13.484 29.539 1.00 85.94 475 TYR A N 1
ATOM 3839 C CA . TYR A 1 475 ? -27.599 12.620 30.163 1.00 85.94 475 TYR A CA 1
ATOM 3840 C C . TYR A 1 475 ? -29.034 13.137 29.975 1.00 85.94 475 TYR A C 1
ATOM 3842 O O . TYR A 1 475 ? -29.991 12.373 30.110 1.00 85.94 475 TYR A O 1
ATOM 3850 N N . ARG A 1 476 ? -29.206 14.430 29.659 1.00 85.69 476 ARG A N 1
ATOM 3851 C CA . ARG A 1 476 ? -30.521 15.046 29.424 1.00 85.69 476 ARG A CA 1
ATOM 3852 C C . ARG A 1 476 ? -31.223 14.467 28.190 1.00 85.69 476 ARG A C 1
ATOM 3854 O O . ARG A 1 476 ? -32.454 14.464 28.137 1.00 85.69 476 ARG A O 1
ATOM 3861 N N . PHE A 1 477 ? -30.476 13.911 27.235 1.00 86.69 477 PHE A N 1
ATOM 3862 C CA . PHE A 1 477 ? -31.014 13.248 26.045 1.00 86.69 477 PHE A CA 1
ATOM 3863 C C . PHE A 1 477 ? -31.434 11.796 26.339 1.00 86.69 477 PHE A C 1
ATOM 3865 O O . PHE A 1 477 ? -30.914 10.844 25.774 1.00 86.69 477 PHE A O 1
ATOM 3872 N N . SER A 1 478 ? -32.398 11.595 27.235 1.00 84.56 478 SER A N 1
ATOM 3873 C CA . SER A 1 478 ? -32.791 10.250 27.710 1.00 84.56 478 SER A CA 1
ATOM 3874 C C . SER A 1 478 ? -33.287 9.260 26.634 1.00 84.56 478 SER A C 1
ATOM 3876 O O . SER A 1 478 ? -33.267 8.056 26.880 1.00 84.56 478 SER A O 1
ATOM 3878 N N . ALA A 1 479 ? -33.712 9.737 25.457 1.00 85.94 479 ALA A N 1
ATOM 3879 C CA . ALA A 1 479 ? -34.224 8.921 24.346 1.00 85.94 479 ALA A CA 1
ATOM 3880 C C . ALA A 1 479 ? -33.151 8.497 23.319 1.00 85.94 479 ALA A C 1
ATOM 3882 O O . ALA A 1 479 ? -33.481 7.955 22.264 1.00 85.94 479 ALA A O 1
ATOM 3883 N N . LEU A 1 480 ? -31.877 8.785 23.594 1.00 90.19 480 LEU A N 1
ATOM 3884 C CA . LEU A 1 480 ? -30.795 8.639 22.629 1.00 90.19 480 LEU A CA 1
ATOM 3885 C C . LEU A 1 480 ? -30.404 7.169 22.431 1.00 90.19 480 LEU A C 1
ATOM 3887 O O . LEU A 1 480 ? -30.025 6.476 23.374 1.00 90.19 480 LEU A O 1
ATOM 3891 N N . ASN A 1 481 ? -30.448 6.723 21.177 1.00 91.81 481 ASN A N 1
ATOM 3892 C CA . ASN A 1 481 ? -30.083 5.369 20.764 1.00 91.81 481 ASN A CA 1
ATOM 3893 C C . ASN A 1 481 ? -28.719 5.330 20.062 1.00 91.81 481 ASN A C 1
ATOM 3895 O O . ASN A 1 481 ? -28.092 4.271 20.002 1.00 91.81 481 ASN A O 1
ATOM 3899 N N . HIS A 1 482 ? -28.267 6.459 19.515 1.00 93.75 482 HIS A N 1
ATOM 3900 C CA . HIS A 1 482 ? -27.037 6.572 18.740 1.00 93.75 482 HIS A CA 1
ATOM 3901 C C . HIS A 1 482 ? -26.315 7.883 19.045 1.00 93.75 482 HIS A C 1
ATOM 3903 O O . HIS A 1 482 ? -26.872 8.960 18.815 1.00 93.75 482 HIS A O 1
ATOM 3909 N N . LEU A 1 483 ? -25.076 7.770 19.518 1.00 95.12 483 LEU A N 1
ATOM 3910 C CA . LEU A 1 483 ? -24.217 8.894 19.873 1.00 95.12 483 LEU A CA 1
ATOM 3911 C C . LEU A 1 483 ? -22.874 8.779 19.155 1.00 95.12 483 LEU A C 1
ATOM 3913 O O . LEU A 1 483 ? -22.158 7.798 19.360 1.00 95.12 483 LEU A O 1
ATOM 3917 N N . ASP A 1 484 ? -22.521 9.797 18.375 1.00 92.62 484 ASP A N 1
ATOM 3918 C CA . ASP A 1 484 ? -21.190 9.928 17.778 1.00 92.62 484 ASP A CA 1
ATOM 3919 C C . ASP A 1 484 ? -20.426 11.079 18.442 1.00 92.62 484 ASP A C 1
ATOM 3921 O O . ASP A 1 484 ? -20.802 12.243 18.320 1.00 92.62 484 ASP A O 1
ATOM 3925 N N . LEU A 1 485 ? -19.367 10.737 19.174 1.00 94.44 485 LEU A N 1
ATOM 3926 C CA . LEU A 1 485 ? -18.432 11.646 19.840 1.00 94.44 485 LEU A CA 1
ATOM 3927 C C . LEU A 1 485 ? -17.011 11.500 19.263 1.00 94.44 485 LEU A C 1
ATOM 3929 O O . LEU A 1 485 ? -16.025 11.886 19.904 1.00 94.44 485 LEU A O 1
ATOM 3933 N N . SER A 1 486 ? -16.871 10.954 18.057 1.00 90.19 486 SER A N 1
ATOM 3934 C CA . SER A 1 486 ? -15.568 10.707 17.450 1.00 90.19 486 SER A CA 1
ATOM 3935 C C . SER A 1 486 ? -14.809 11.999 17.132 1.00 90.19 486 SER A C 1
ATOM 3937 O O . SER A 1 486 ? -15.392 13.040 16.821 1.00 90.19 486 SER A O 1
ATOM 3939 N N . SER A 1 487 ? -13.479 11.944 17.195 1.00 86.56 487 SER A N 1
ATOM 3940 C CA . SER A 1 487 ? -12.584 13.069 16.888 1.00 86.56 487 SER A CA 1
ATOM 3941 C C . SER A 1 487 ? -12.812 14.331 17.747 1.00 86.56 487 SER A C 1
ATOM 3943 O O . SER A 1 487 ? -12.718 15.442 17.231 1.00 86.56 487 SER A O 1
ATOM 3945 N N . ASN A 1 488 ? -13.095 14.182 19.048 1.00 86.00 488 ASN A N 1
ATOM 3946 C CA . ASN A 1 488 ? -13.311 15.295 19.992 1.00 86.00 488 ASN A CA 1
ATOM 3947 C C . ASN A 1 488 ? -12.114 15.591 20.913 1.00 86.00 488 ASN A C 1
ATOM 3949 O O . ASN A 1 488 ? -12.186 16.489 21.747 1.00 86.00 488 ASN A O 1
ATOM 3953 N N . ARG A 1 489 ? -10.999 14.859 20.760 1.00 85.38 489 ARG A N 1
ATOM 3954 C CA . ARG A 1 489 ? -9.795 14.955 21.614 1.00 85.38 489 ARG A CA 1
ATOM 3955 C C . ARG A 1 489 ? -10.077 14.664 23.097 1.00 85.38 489 ARG A C 1
ATOM 3957 O O . ARG A 1 489 ? -9.404 15.199 23.973 1.00 85.38 489 ARG A O 1
ATOM 3964 N N . LEU A 1 490 ? -11.055 13.806 23.382 1.00 90.19 490 LEU A N 1
ATOM 3965 C CA . LEU A 1 490 ? -11.422 13.443 24.752 1.00 90.19 490 LEU A CA 1
ATOM 3966 C C . LEU A 1 490 ? -10.301 12.630 25.408 1.00 90.19 490 LEU A C 1
ATOM 3968 O O . LEU A 1 490 ? -9.960 11.560 24.912 1.00 90.19 490 LEU A O 1
ATOM 3972 N N . SER A 1 491 ? -9.745 13.110 26.520 1.00 89.31 491 SER A N 1
ATOM 3973 C CA . SER A 1 491 ? -8.715 12.394 27.293 1.00 89.31 491 SER A CA 1
ATOM 3974 C C . SER A 1 491 ? -9.286 11.328 28.230 1.00 89.31 491 SER A C 1
ATOM 3976 O O . SER A 1 491 ? -8.580 10.404 28.620 1.00 89.31 491 SER A O 1
ATOM 3978 N N . MET A 1 492 ? -10.563 11.445 28.596 1.00 92.19 492 MET A N 1
ATOM 3979 C CA . MET A 1 492 ? -11.256 10.555 29.527 1.00 92.19 492 MET A CA 1
ATOM 3980 C C . MET A 1 492 ? -12.585 10.090 28.930 1.00 92.19 492 MET A C 1
ATOM 3982 O O . MET A 1 492 ? -13.154 10.748 28.059 1.00 92.19 492 MET A O 1
ATOM 3986 N N . PHE A 1 493 ? -13.103 8.956 29.406 1.00 94.50 493 PHE A N 1
ATOM 3987 C CA . PHE A 1 493 ? -14.430 8.483 29.015 1.00 94.50 493 PHE A CA 1
ATOM 3988 C C . PHE A 1 493 ? -15.539 9.361 29.639 1.00 94.50 493 PHE A C 1
ATOM 3990 O O . PHE A 1 493 ? -15.494 9.629 30.844 1.00 94.50 493 PHE A O 1
ATOM 3997 N N . PRO A 1 494 ? -16.573 9.767 28.878 1.00 92.75 494 PRO A N 1
ATOM 3998 C CA . PRO A 1 494 ? -17.648 10.617 29.383 1.00 92.75 494 PRO A CA 1
ATOM 3999 C C . PRO A 1 494 ? -18.649 9.852 30.260 1.00 92.75 494 PRO A C 1
ATOM 4001 O O . PRO A 1 494 ? -19.559 9.189 29.766 1.00 92.75 494 PRO A O 1
ATOM 4004 N N . LEU A 1 495 ? -18.526 9.985 31.586 1.00 91.81 495 LEU A N 1
ATOM 4005 C CA . LEU A 1 495 ? -19.372 9.264 32.553 1.00 91.81 495 LEU A CA 1
ATOM 4006 C C . LEU A 1 495 ? -20.878 9.534 32.386 1.00 91.81 495 LEU A C 1
ATOM 4008 O O . LEU A 1 495 ? -21.684 8.645 32.650 1.00 91.81 495 LEU A O 1
ATOM 4012 N N . ALA A 1 496 ? -21.272 10.718 31.906 1.00 89.62 496 ALA A N 1
ATOM 4013 C CA . ALA A 1 496 ? -22.678 11.049 31.653 1.00 89.62 496 ALA A CA 1
ATOM 4014 C C . ALA A 1 496 ? -23.338 10.137 30.600 1.00 89.62 496 ALA A C 1
ATOM 4016 O O . ALA A 1 496 ? -24.533 9.861 30.696 1.00 89.62 496 ALA A O 1
ATOM 4017 N N . VAL A 1 497 ? -22.566 9.598 29.647 1.00 93.06 497 VAL A N 1
ATOM 4018 C CA . VAL A 1 497 ? -23.075 8.683 28.608 1.00 93.06 497 VAL A CA 1
ATOM 4019 C C . VAL A 1 497 ? -23.601 7.379 29.212 1.00 93.06 497 VAL A C 1
ATOM 4021 O O . VAL A 1 497 ? -24.538 6.789 28.684 1.00 93.06 497 VAL A O 1
ATOM 4024 N N . LEU A 1 498 ? -23.083 6.959 30.369 1.00 92.19 498 LEU A N 1
ATOM 4025 C CA . LEU A 1 498 ? -23.524 5.743 31.064 1.00 92.19 498 LEU A CA 1
ATOM 4026 C C . LEU A 1 498 ? -24.968 5.830 31.581 1.00 92.19 498 LEU A C 1
ATOM 4028 O O . LEU A 1 498 ? -25.572 4.810 31.911 1.00 92.19 498 LEU A O 1
ATOM 4032 N N . GLN A 1 499 ? -25.533 7.039 31.662 1.00 90.94 499 GLN A N 1
ATOM 4033 C CA . GLN A 1 499 ? -26.925 7.252 32.059 1.00 90.94 499 GLN A CA 1
ATOM 4034 C C . GLN A 1 499 ? -27.911 7.017 30.898 1.00 90.94 499 GLN A C 1
ATOM 4036 O O . GLN A 1 499 ? -29.109 6.846 31.136 1.00 90.94 499 GLN A O 1
ATOM 4041 N N . LEU A 1 500 ? -27.423 6.949 29.653 1.00 92.06 500 LEU A N 1
ATOM 4042 C CA . LEU A 1 500 ? -28.218 6.767 28.436 1.00 92.06 500 LEU A CA 1
ATOM 4043 C C . LEU A 1 500 ? -28.532 5.282 28.189 1.00 92.06 500 LEU A C 1
ATOM 4045 O O . LEU A 1 500 ? -27.983 4.641 27.301 1.00 92.06 500 LEU A O 1
ATOM 4049 N N . LYS A 1 501 ? -29.443 4.709 28.979 1.00 90.50 501 LYS A N 1
ATOM 4050 C CA . LYS A 1 501 ? -29.743 3.259 28.972 1.00 90.50 501 LYS A CA 1
ATOM 4051 C C . LYS A 1 501 ? -30.310 2.707 27.655 1.00 90.50 501 LYS A C 1
ATOM 4053 O O . LYS A 1 501 ? -30.295 1.495 27.461 1.00 90.50 501 LYS A O 1
ATOM 4058 N N . LEU A 1 502 ? -30.835 3.571 26.784 1.00 93.00 502 LEU A N 1
ATOM 4059 C CA . LEU A 1 502 ? -31.377 3.198 25.470 1.00 93.00 502 LEU A CA 1
ATOM 4060 C C . LEU A 1 502 ? -30.310 3.162 24.364 1.00 93.00 502 LEU A C 1
ATOM 4062 O O . LEU A 1 502 ? -30.612 2.812 23.224 1.00 93.00 502 LEU A O 1
ATOM 4066 N N . LEU A 1 503 ? -29.058 3.496 24.692 1.00 95.00 503 LEU A N 1
ATOM 4067 C CA . LEU A 1 503 ? -27.989 3.595 23.715 1.00 95.00 503 LEU A CA 1
ATOM 4068 C C . LEU A 1 503 ? -27.656 2.225 23.108 1.00 95.00 503 LEU A C 1
ATOM 4070 O O . LEU A 1 503 ? -27.282 1.283 23.803 1.00 95.00 503 LEU A O 1
ATOM 4074 N N . THR A 1 504 ? -27.765 2.151 21.785 1.00 95.69 504 THR A N 1
ATOM 4075 C CA . THR A 1 504 ? -27.453 0.965 20.974 1.00 95.69 504 THR A CA 1
ATOM 4076 C C . THR A 1 504 ? -26.144 1.108 20.207 1.00 95.69 504 THR A C 1
ATOM 4078 O O . THR A 1 504 ? -25.500 0.107 19.899 1.00 95.69 504 THR A O 1
ATOM 4081 N N . ARG A 1 505 ? -25.730 2.343 19.900 1.00 97.00 505 ARG A N 1
ATOM 4082 C CA . ARG A 1 505 ? -24.496 2.644 19.170 1.00 97.00 505 ARG A CA 1
ATOM 4083 C C . ARG A 1 505 ? -23.761 3.800 19.830 1.00 97.00 505 ARG A C 1
ATOM 4085 O O . ARG A 1 505 ? -24.342 4.873 19.999 1.00 97.00 505 ARG A O 1
ATOM 4092 N N . LEU A 1 506 ? -22.495 3.582 20.163 1.00 97.19 506 LEU A N 1
ATOM 4093 C CA . LEU A 1 506 ? -21.619 4.588 20.754 1.00 97.19 506 LEU A CA 1
ATOM 4094 C C . LEU A 1 506 ? -20.316 4.654 19.967 1.00 97.19 506 LEU A C 1
ATOM 4096 O O . LEU A 1 506 ? -19.571 3.673 19.929 1.00 97.19 506 LEU A O 1
ATOM 4100 N N . PHE A 1 507 ? -20.027 5.808 19.375 1.00 96.31 507 PHE A N 1
ATOM 4101 C CA . PHE A 1 507 ? -18.772 6.048 18.671 1.00 96.31 507 PHE A CA 1
ATOM 4102 C C . PHE A 1 507 ? -17.907 7.036 19.446 1.00 96.31 507 PHE A C 1
ATOM 4104 O O . PHE A 1 507 ? -18.324 8.149 19.760 1.00 96.31 507 PHE A O 1
ATOM 4111 N N . LEU A 1 508 ? -16.703 6.592 19.797 1.00 95.31 508 LEU A N 1
ATOM 4112 C CA . LEU A 1 508 ? -15.688 7.348 20.530 1.00 95.31 508 LEU A CA 1
ATOM 4113 C C . LEU A 1 508 ? -14.325 7.265 19.829 1.00 95.31 508 LEU A C 1
ATOM 4115 O O . LEU A 1 508 ? -13.288 7.473 20.465 1.00 95.31 508 LEU A O 1
ATOM 4119 N N . SER A 1 509 ? -14.306 6.960 18.532 1.00 91.75 509 SER A N 1
ATOM 4120 C CA . SER A 1 509 ? -13.070 6.821 17.767 1.00 91.75 509 SER A CA 1
ATOM 4121 C C . SER A 1 509 ? -12.290 8.135 17.632 1.00 91.75 509 SER A C 1
ATOM 4123 O O . SER A 1 509 ? -12.846 9.225 17.753 1.00 91.75 509 SER A O 1
ATOM 4125 N N . ASP A 1 510 ? -10.978 8.045 17.406 1.00 87.50 510 ASP A N 1
ATOM 4126 C CA . ASP A 1 510 ? -10.066 9.194 17.254 1.00 87.50 510 ASP A CA 1
ATOM 4127 C C . ASP A 1 510 ? -10.055 10.158 18.459 1.00 87.50 510 ASP A C 1
ATOM 4129 O O . ASP A 1 510 ? -10.004 11.385 18.312 1.00 87.50 510 ASP A O 1
ATOM 4133 N N . ASN A 1 511 ? -10.101 9.607 19.670 1.00 90.12 511 ASN A N 1
ATOM 4134 C CA . ASN A 1 511 ? -9.957 10.347 20.922 1.00 90.12 511 ASN A CA 1
ATOM 4135 C C . ASN A 1 511 ? -8.654 9.940 21.644 1.00 90.12 511 ASN A C 1
ATOM 4137 O O . ASN A 1 511 ? -7.774 9.292 21.084 1.00 90.12 511 ASN A O 1
ATOM 4141 N N . GLN A 1 512 ? -8.470 10.391 22.880 1.00 90.69 512 GLN A N 1
ATOM 4142 C CA . GLN A 1 512 ? -7.280 10.140 23.701 1.00 90.69 512 GLN A CA 1
ATOM 4143 C C . GLN A 1 512 ? -7.633 9.329 24.956 1.00 90.69 512 GLN A C 1
ATOM 4145 O O . GLN A 1 512 ? -6.939 9.416 25.967 1.00 90.69 512 GLN A O 1
ATOM 4150 N N . ILE A 1 513 ? -8.713 8.544 24.896 1.00 93.81 513 ILE A N 1
ATOM 4151 C CA . ILE A 1 513 ? -9.244 7.801 26.039 1.00 93.81 513 ILE A CA 1
ATOM 4152 C C . ILE A 1 513 ? -8.275 6.671 26.389 1.00 93.81 513 ILE A C 1
ATOM 4154 O O . ILE A 1 513 ? -7.917 5.853 25.540 1.00 93.81 513 ILE A O 1
ATOM 4158 N N . ASP A 1 514 ? -7.851 6.612 27.646 1.00 93.12 514 ASP A N 1
ATOM 4159 C CA . ASP A 1 514 ? -6.895 5.625 28.150 1.00 93.12 514 ASP A CA 1
ATOM 4160 C C . ASP A 1 514 ? -7.563 4.453 28.889 1.00 93.12 514 ASP A C 1
ATOM 4162 O O . ASP A 1 514 ? -7.015 3.345 28.913 1.00 93.12 514 ASP A O 1
ATOM 4166 N N . ARG A 1 515 ? -8.755 4.673 29.461 1.00 94.31 515 ARG A N 1
ATOM 4167 C CA . ARG A 1 515 ? -9.517 3.682 30.234 1.00 94.31 515 ARG A CA 1
ATOM 4168 C C . ARG A 1 515 ? -11.023 3.795 30.015 1.00 94.31 515 ARG A C 1
ATOM 4170 O O . ARG A 1 515 ? -11.560 4.884 29.825 1.00 94.31 515 ARG A O 1
ATOM 4177 N N . ILE A 1 516 ? -11.707 2.655 30.127 1.00 96.00 516 ILE A N 1
ATOM 4178 C CA . ILE A 1 516 ? -13.174 2.563 30.122 1.00 96.00 516 ILE A CA 1
ATOM 4179 C C . ILE A 1 516 ? -13.654 2.179 31.529 1.00 96.00 516 ILE A C 1
ATOM 4181 O O . ILE A 1 516 ? -13.107 1.238 32.109 1.00 96.00 516 ILE A O 1
ATOM 4185 N N . PRO A 1 517 ? -14.655 2.881 32.087 1.00 95.06 517 PRO A N 1
ATOM 4186 C CA . PRO A 1 517 ? -15.214 2.577 33.403 1.00 95.06 517 PRO A CA 1
ATOM 4187 C C . PRO A 1 517 ? -15.966 1.235 33.419 1.00 95.06 517 PRO A C 1
ATOM 4189 O O . PRO A 1 517 ? -16.596 0.848 32.434 1.00 95.06 517 PRO A O 1
ATOM 4192 N N . GLY A 1 518 ? -15.949 0.532 34.557 1.00 91.44 518 GLY A N 1
ATOM 4193 C CA . GLY A 1 518 ? -16.659 -0.748 34.727 1.00 91.44 518 GLY A CA 1
ATOM 4194 C C . GLY A 1 518 ? -18.187 -0.604 34.715 1.00 91.44 518 GLY A C 1
ATOM 4195 O O . GLY A 1 518 ? -18.915 -1.564 34.479 1.00 91.44 518 GLY A O 1
ATOM 4196 N N . GLU A 1 519 ? -18.691 0.610 34.919 1.00 94.12 519 GLU A N 1
ATOM 4197 C CA . GLU A 1 519 ? -20.093 1.005 34.817 1.00 94.12 519 GLU A CA 1
ATOM 4198 C C . GLU A 1 519 ? -20.645 0.938 33.382 1.00 94.12 519 GLU A C 1
ATOM 4200 O O . GLU A 1 519 ? -21.854 1.067 33.197 1.00 94.12 519 GLU A O 1
ATOM 4205 N N . ILE A 1 520 ? -19.806 0.667 32.373 1.00 93.56 520 ILE A N 1
ATOM 4206 C CA . ILE A 1 520 ? -20.241 0.420 30.988 1.00 93.56 520 ILE A CA 1
ATOM 4207 C C . ILE A 1 520 ? -21.291 -0.698 30.880 1.00 93.56 520 ILE A C 1
ATOM 4209 O O . ILE A 1 520 ? -22.154 -0.640 30.007 1.00 93.56 520 ILE A O 1
ATOM 4213 N N . ARG A 1 521 ? -21.304 -1.635 31.841 1.00 90.00 521 ARG A N 1
ATOM 4214 C CA . ARG A 1 521 ? -22.345 -2.665 32.018 1.00 90.00 521 ARG A CA 1
ATOM 4215 C C . ARG A 1 521 ? -23.766 -2.133 32.208 1.00 90.00 521 ARG A C 1
ATOM 4217 O O . ARG A 1 521 ? -24.682 -2.919 32.369 1.00 90.00 521 ARG A O 1
ATOM 4224 N N . LEU A 1 522 ? -23.968 -0.822 32.337 1.00 92.00 522 LEU A N 1
ATOM 4225 C CA . LEU A 1 522 ? -25.307 -0.230 32.390 1.00 92.00 522 LEU A CA 1
ATOM 4226 C C . LEU A 1 522 ? -25.929 -0.096 30.991 1.00 92.00 522 LEU A C 1
ATOM 4228 O O . LEU A 1 522 ? -27.152 0.010 30.876 1.00 92.00 522 LEU A O 1
ATOM 4232 N N . LEU A 1 523 ? -25.112 -0.123 29.933 1.00 93.25 523 LEU A N 1
ATOM 4233 C CA . LEU A 1 523 ? -25.534 0.002 28.537 1.00 93.25 523 LEU A CA 1
ATOM 4234 C C . LEU A 1 523 ? -25.857 -1.372 27.924 1.00 93.25 523 LEU A C 1
ATOM 4236 O O . LEU A 1 523 ? -25.248 -1.802 26.949 1.00 93.25 523 LEU A O 1
ATOM 4240 N N . ASN A 1 524 ? -26.837 -2.075 28.494 1.00 89.38 524 ASN A N 1
ATOM 4241 C CA . ASN A 1 524 ? -27.169 -3.461 28.118 1.00 89.38 524 ASN A CA 1
ATOM 4242 C C . ASN A 1 524 ? -27.680 -3.632 26.679 1.00 89.38 524 ASN A C 1
ATOM 4244 O O . ASN A 1 524 ? -27.656 -4.741 26.153 1.00 89.38 524 ASN A O 1
ATOM 4248 N N . LEU A 1 525 ? -28.163 -2.551 26.060 1.00 94.12 525 LEU A N 1
ATOM 4249 C CA . LEU A 1 525 ? -28.673 -2.536 24.686 1.00 94.12 525 LEU A CA 1
ATOM 4250 C C . LEU A 1 525 ? -27.598 -2.170 23.652 1.00 94.12 525 LEU A C 1
ATOM 4252 O O . LEU A 1 525 ? -27.917 -2.046 22.471 1.00 94.12 525 LEU A O 1
ATOM 4256 N N . LEU A 1 526 ? -26.344 -1.977 24.076 1.00 95.69 526 LEU A N 1
ATOM 4257 C CA . LEU A 1 526 ? -25.252 -1.581 23.195 1.00 95.69 526 LEU A CA 1
ATOM 4258 C C . LEU A 1 526 ? -24.919 -2.714 22.215 1.00 95.69 526 LEU A C 1
ATOM 4260 O O . LEU A 1 526 ? -24.500 -3.791 22.623 1.00 95.69 526 LEU A O 1
ATOM 4264 N N . ILE A 1 527 ? -25.092 -2.446 20.923 1.00 95.38 527 ILE A N 1
ATOM 4265 C CA . ILE A 1 527 ? -24.835 -3.367 19.807 1.00 95.38 527 ILE A CA 1
ATOM 4266 C C . ILE A 1 527 ? -23.491 -3.052 19.150 1.00 95.38 527 ILE A C 1
ATOM 4268 O O . ILE A 1 527 ? -22.760 -3.962 18.756 1.00 95.38 527 ILE A O 1
ATOM 4272 N N . GLU A 1 528 ? -23.169 -1.766 19.018 1.00 96.69 528 GLU A N 1
ATOM 4273 C CA . GLU A 1 528 ? -21.978 -1.293 18.320 1.00 96.69 528 GLU A CA 1
ATOM 4274 C C . GLU A 1 528 ? -21.215 -0.294 19.183 1.00 96.69 528 GLU A C 1
ATOM 4276 O O . GLU A 1 528 ? -21.762 0.724 19.619 1.00 96.69 528 GLU A O 1
ATOM 4281 N N . PHE A 1 529 ? -19.941 -0.593 19.416 1.00 96.50 529 PHE A N 1
ATOM 4282 C CA . PHE A 1 529 ? -19.054 0.243 20.204 1.00 96.50 529 PHE A CA 1
ATOM 4283 C C . PHE A 1 529 ? -17.749 0.482 19.444 1.00 96.50 529 PHE A C 1
ATOM 4285 O O . PHE A 1 529 ? -16.922 -0.423 19.299 1.00 96.50 529 PHE A O 1
ATOM 4292 N N . ASP A 1 530 ? -17.572 1.704 18.944 1.00 95.25 530 ASP A N 1
ATOM 4293 C CA . ASP A 1 530 ? -16.362 2.099 18.225 1.00 95.25 530 ASP A CA 1
ATOM 4294 C C . ASP A 1 530 ? -15.395 2.842 19.149 1.00 95.25 530 ASP A C 1
ATOM 4296 O O . ASP A 1 530 ? -15.680 3.945 19.618 1.00 95.25 530 ASP A O 1
ATOM 4300 N N . LEU A 1 531 ? -14.241 2.226 19.398 1.00 95.12 531 LEU A N 1
ATOM 4301 C CA . LEU A 1 531 ? -13.158 2.745 20.232 1.00 95.12 531 LEU A CA 1
ATOM 4302 C C . LEU A 1 531 ? -11.850 2.866 19.443 1.00 95.12 531 LEU A C 1
ATOM 4304 O O . LEU A 1 531 ? -10.769 2.943 20.040 1.00 95.12 531 LEU A O 1
ATOM 4308 N N . ALA A 1 532 ? -11.922 2.861 18.110 1.00 91.62 532 ALA A N 1
ATOM 4309 C CA . ALA A 1 532 ? -10.740 2.935 17.267 1.00 91.62 532 ALA A CA 1
ATOM 4310 C C . ALA A 1 532 ? -9.876 4.161 17.587 1.00 91.62 532 ALA A C 1
ATOM 4312 O O . ALA A 1 532 ? -10.384 5.235 17.897 1.00 91.62 532 ALA A O 1
ATOM 4313 N N . ASN A 1 533 ? -8.560 4.003 17.481 1.00 88.88 533 ASN A N 1
ATOM 4314 C CA . ASN A 1 533 ? -7.590 5.089 17.616 1.00 88.88 533 ASN A CA 1
ATOM 4315 C C . ASN A 1 533 ? -7.716 5.868 18.935 1.00 88.88 533 ASN A C 1
ATOM 4317 O O . ASN A 1 533 ? -7.842 7.089 18.953 1.00 88.88 533 ASN A O 1
ATOM 4321 N N . ASN A 1 534 ? -7.692 5.128 20.043 1.00 91.81 534 ASN A N 1
ATOM 4322 C CA . ASN A 1 534 ? -7.593 5.651 21.401 1.00 91.81 534 ASN A CA 1
ATOM 4323 C C . ASN A 1 534 ? -6.293 5.156 22.065 1.00 91.81 534 ASN A C 1
ATOM 4325 O O . ASN A 1 534 ? -5.411 4.554 21.437 1.00 91.81 534 ASN A O 1
ATOM 4329 N N . TRP A 1 535 ? -6.118 5.450 23.352 1.00 91.69 535 TRP A N 1
ATOM 4330 C CA . TRP A 1 535 ? -4.931 5.080 24.128 1.00 91.69 535 TRP A CA 1
ATOM 4331 C C . TRP A 1 535 ? -5.173 3.883 25.057 1.00 91.69 535 TRP A C 1
ATOM 4333 O O . TRP A 1 535 ? -4.392 3.661 25.985 1.00 91.69 535 TRP A O 1
ATOM 4343 N N . LEU A 1 536 ? -6.207 3.081 24.780 1.00 94.44 536 LEU A N 1
ATOM 4344 C CA . LEU A 1 536 ? -6.609 1.947 25.610 1.00 94.44 536 LEU A CA 1
ATOM 4345 C C . LEU A 1 536 ? -5.526 0.870 25.645 1.00 94.44 536 LEU A C 1
ATOM 4347 O O . LEU A 1 536 ? -4.991 0.475 24.610 1.00 94.44 536 LEU A O 1
ATOM 4351 N N . SER A 1 537 ? -5.226 0.362 26.837 1.00 93.06 537 SER A N 1
ATOM 4352 C CA . SER A 1 537 ? -4.293 -0.761 27.036 1.00 93.06 537 SER A CA 1
ATOM 4353 C C . SER A 1 537 ? -4.957 -2.009 27.622 1.00 93.06 537 SER A C 1
ATOM 4355 O O . SER A 1 537 ? -4.426 -3.111 27.477 1.00 93.06 537 SER A O 1
ATOM 4357 N N . GLU A 1 538 ? -6.131 -1.840 28.227 1.00 94.19 538 GLU A N 1
ATOM 4358 C CA . GLU A 1 538 ? -6.966 -2.876 28.827 1.00 94.19 538 GLU A CA 1
ATOM 4359 C C . GLU A 1 538 ? -8.449 -2.486 28.705 1.00 94.19 538 GLU A C 1
ATOM 4361 O O . GLU A 1 538 ? -8.774 -1.325 28.444 1.00 94.19 538 GLU A O 1
ATOM 4366 N N . LEU A 1 539 ? -9.342 -3.464 28.859 1.00 95.00 539 LEU A N 1
ATOM 4367 C CA . LEU A 1 539 ? -10.792 -3.265 28.921 1.00 95.00 539 LEU A CA 1
ATOM 4368 C C . LEU A 1 539 ? -11.315 -3.847 30.241 1.00 95.00 539 LEU A C 1
ATOM 4370 O O . LEU A 1 539 ? -10.774 -4.858 30.690 1.00 95.00 539 LEU A O 1
ATOM 4374 N N . PRO A 1 540 ? -12.352 -3.249 30.850 1.00 94.06 540 PRO A N 1
ATOM 4375 C CA . PRO A 1 540 ? -12.967 -3.794 32.054 1.00 94.06 540 PRO A CA 1
ATOM 4376 C C . PRO A 1 540 ? -13.684 -5.117 31.754 1.00 94.06 540 PRO A C 1
ATOM 4378 O O . PRO A 1 540 ? -14.402 -5.222 30.757 1.00 94.06 540 PRO A O 1
ATOM 4381 N N . ASP A 1 541 ? -13.562 -6.104 32.648 1.00 89.81 541 ASP A N 1
ATOM 4382 C CA . ASP A 1 541 ? -14.254 -7.398 32.515 1.00 89.81 541 ASP A CA 1
ATOM 4383 C C . ASP A 1 541 ? -15.786 -7.233 32.471 1.00 89.81 541 ASP A C 1
ATOM 4385 O O . ASP A 1 541 ? -16.482 -8.007 31.815 1.00 89.81 541 ASP A O 1
ATOM 4389 N N . GLN A 1 542 ? -16.310 -6.175 33.103 1.00 91.88 542 GLN A N 1
ATOM 4390 C CA . GLN A 1 542 ? -17.736 -5.825 33.122 1.00 91.88 542 GLN A CA 1
ATOM 4391 C C . GLN A 1 542 ? -18.309 -5.505 31.732 1.00 91.88 542 GLN A C 1
ATOM 4393 O O . GLN A 1 542 ? -19.520 -5.565 31.550 1.00 91.88 542 GLN A O 1
ATOM 4398 N N . LEU A 1 543 ? -17.475 -5.211 30.725 1.00 91.44 543 LEU A N 1
ATOM 4399 C CA . LEU A 1 543 ? -17.942 -5.085 29.339 1.00 91.44 543 LEU A CA 1
ATOM 4400 C C . LEU A 1 543 ? -18.546 -6.408 28.815 1.00 91.44 543 LEU A C 1
ATOM 4402 O O . LEU A 1 543 ? -19.318 -6.397 27.858 1.00 91.44 543 LEU A O 1
ATOM 4406 N N . GLY A 1 544 ? -18.236 -7.538 29.468 1.00 84.88 544 GLY A N 1
ATOM 4407 C CA . GLY A 1 544 ? -18.811 -8.866 29.205 1.00 84.88 544 GLY A CA 1
ATOM 4408 C C . GLY A 1 544 ? -20.305 -8.953 29.438 1.00 84.88 544 GLY A C 1
ATOM 4409 O O . GLY A 1 544 ? -20.971 -9.747 28.778 1.00 84.88 544 GLY A O 1
ATOM 4410 N N . ASP A 1 545 ? -20.832 -8.092 30.303 1.00 87.56 545 ASP A N 1
ATOM 4411 C CA . ASP A 1 545 ? -22.249 -8.063 30.645 1.00 87.56 545 ASP A CA 1
ATOM 4412 C C . ASP A 1 545 ? -23.102 -7.453 29.508 1.00 87.56 545 ASP A C 1
ATOM 4414 O O . ASP A 1 545 ? -24.311 -7.684 29.441 1.00 87.56 545 ASP A O 1
ATOM 4418 N N . CYS A 1 546 ? -22.484 -6.735 28.557 1.00 90.44 546 CYS A N 1
ATOM 4419 C CA . CYS A 1 546 ? -23.144 -6.190 27.364 1.00 90.44 546 CYS A CA 1
ATOM 4420 C C . CYS A 1 546 ? -23.394 -7.288 26.311 1.00 90.44 546 CYS A C 1
ATOM 4422 O O . CYS A 1 546 ? -22.756 -7.340 25.258 1.00 90.44 546 CYS A O 1
ATOM 4424 N N . THR A 1 547 ? -24.333 -8.189 26.601 1.00 88.12 547 THR A N 1
ATOM 4425 C CA . THR A 1 547 ? -24.628 -9.396 25.795 1.00 88.12 547 THR A CA 1
ATOM 4426 C C . THR A 1 547 ? -25.132 -9.129 24.370 1.00 88.12 547 THR A C 1
ATOM 4428 O O . THR A 1 547 ? -25.040 -10.009 23.511 1.00 88.12 547 THR A O 1
ATOM 4431 N N . GLU A 1 548 ? -25.637 -7.924 24.093 1.00 92.50 548 GLU A N 1
ATOM 4432 C CA . GLU A 1 548 ? -26.091 -7.503 22.761 1.00 92.50 548 GLU A CA 1
ATOM 4433 C C . GLU A 1 548 ? -24.962 -6.970 21.862 1.00 92.50 548 GLU A C 1
ATOM 4435 O O . GLU A 1 548 ? -25.165 -6.827 20.654 1.00 92.50 548 GLU A O 1
ATOM 4440 N N . LEU A 1 549 ? -23.766 -6.738 22.417 1.00 93.94 549 LEU A N 1
ATOM 4441 C CA . LEU A 1 549 ? -22.633 -6.163 21.695 1.00 93.94 549 LEU A CA 1
ATOM 4442 C C . LEU A 1 549 ? -22.171 -7.110 20.584 1.00 93.94 549 LEU A C 1
ATOM 4444 O O . LEU A 1 549 ? -21.641 -8.185 20.845 1.00 93.94 549 LEU A O 1
ATOM 4448 N N . ALA A 1 550 ? -22.357 -6.702 19.333 1.00 93.19 550 ALA A N 1
ATOM 4449 C CA . ALA A 1 550 ? -22.004 -7.484 18.152 1.00 93.19 550 ALA A CA 1
ATOM 4450 C C . ALA A 1 550 ? -20.746 -6.950 17.454 1.00 93.19 550 ALA A C 1
ATOM 4452 O O . ALA A 1 550 ? -19.985 -7.720 16.862 1.00 93.19 550 ALA A O 1
ATOM 4453 N N . VAL A 1 551 ? -20.521 -5.635 17.524 1.00 94.69 551 VAL A N 1
ATOM 4454 C CA . VAL A 1 551 ? -19.412 -4.949 16.857 1.00 94.69 551 VAL A CA 1
ATOM 4455 C C . VAL A 1 551 ? -18.631 -4.150 17.893 1.00 94.69 551 VAL A C 1
ATOM 4457 O O . VAL A 1 551 ? -19.159 -3.230 18.513 1.00 94.69 551 VAL A O 1
ATOM 4460 N N . LEU A 1 552 ? -17.362 -4.513 18.070 1.00 95.50 552 LEU A N 1
ATOM 4461 C CA . LEU A 1 552 ? -16.431 -3.844 18.969 1.00 95.50 552 LEU A CA 1
ATOM 4462 C C . LEU A 1 552 ? -15.141 -3.544 18.206 1.00 95.50 552 LEU A C 1
ATOM 4464 O O . LEU A 1 552 ? -14.366 -4.453 17.899 1.00 95.50 552 LEU A O 1
ATOM 4468 N N . ASN A 1 553 ? -14.918 -2.268 17.904 1.00 93.81 553 ASN A N 1
ATOM 4469 C CA . ASN A 1 553 ? -13.749 -1.836 17.150 1.00 93.81 553 ASN A CA 1
ATOM 4470 C C . ASN A 1 553 ? -12.644 -1.359 18.100 1.00 93.81 553 ASN A C 1
ATOM 4472 O O . ASN A 1 553 ? -12.790 -0.342 18.773 1.00 93.81 553 ASN A O 1
ATOM 4476 N N . LEU A 1 554 ? -11.532 -2.098 18.145 1.00 95.00 554 LEU A N 1
ATOM 4477 C CA . LEU A 1 554 ? -10.374 -1.833 19.011 1.00 95.00 554 LEU A CA 1
ATOM 4478 C C . LEU A 1 554 ? -9.108 -1.514 18.210 1.00 95.00 554 LEU A C 1
ATOM 4480 O O . LEU A 1 554 ? -7.990 -1.582 18.734 1.00 95.00 554 LEU A O 1
ATOM 4484 N N . THR A 1 555 ? -9.263 -1.174 16.933 1.00 91.19 555 THR A N 1
ATOM 4485 C CA . THR A 1 555 ? -8.137 -0.824 16.064 1.00 91.19 555 THR A CA 1
ATOM 4486 C C . THR A 1 555 ? -7.366 0.375 16.619 1.00 91.19 555 THR A C 1
ATOM 4488 O O . THR A 1 555 ? -7.916 1.225 17.316 1.00 91.19 555 THR A O 1
ATOM 4491 N N . LEU A 1 556 ? -6.065 0.442 16.340 1.00 88.50 556 LEU A N 1
ATOM 4492 C CA . LEU A 1 556 ? -5.195 1.573 16.675 1.00 88.50 556 LEU A CA 1
ATOM 4493 C C . LEU A 1 556 ? -5.123 1.908 18.177 1.00 88.50 556 LEU A C 1
ATOM 4495 O O . LEU A 1 556 ? -4.887 3.056 18.552 1.00 88.50 556 LEU A O 1
ATOM 4499 N N . ASN A 1 557 ? -5.274 0.911 19.051 1.00 91.62 557 ASN A N 1
ATOM 4500 C CA . ASN A 1 557 ? -5.121 1.051 20.501 1.00 91.62 557 ASN A CA 1
ATOM 4501 C C . ASN A 1 557 ? -3.747 0.541 20.980 1.00 91.62 557 ASN A C 1
ATOM 4503 O O . ASN A 1 557 ? -2.805 0.370 20.199 1.00 91.62 557 ASN A O 1
ATOM 4507 N N . ARG A 1 558 ? -3.537 0.440 22.289 1.00 91.81 558 ARG A N 1
ATOM 4508 C CA . ARG A 1 558 ? -2.247 0.100 22.911 1.00 91.81 558 ARG A CA 1
ATOM 4509 C C . ARG A 1 558 ? -2.273 -1.281 23.573 1.00 91.81 558 ARG A C 1
ATOM 4511 O O . ARG A 1 558 ? -1.515 -1.524 24.514 1.00 91.81 558 ARG A O 1
ATOM 4518 N N . PHE A 1 559 ? -3.123 -2.188 23.090 1.00 93.88 559 PHE A N 1
ATOM 4519 C CA . PHE A 1 559 ? -3.244 -3.536 23.640 1.00 93.88 559 PHE A CA 1
ATOM 4520 C C . PHE A 1 559 ? -1.970 -4.349 23.391 1.00 93.88 559 PHE A C 1
ATOM 4522 O O . PHE A 1 559 ? -1.512 -4.472 22.257 1.00 93.88 559 PHE A O 1
ATOM 4529 N N . LYS A 1 560 ? -1.413 -4.931 24.459 1.00 91.94 560 LYS A N 1
ATOM 4530 C CA . LYS A 1 560 ? -0.294 -5.894 24.395 1.00 91.94 560 LYS A CA 1
ATOM 4531 C C . LYS A 1 560 ? -0.758 -7.349 24.406 1.00 91.94 560 LYS A C 1
ATOM 4533 O O . LYS A 1 560 ? -0.009 -8.248 24.052 1.00 91.94 560 LYS A O 1
ATOM 4538 N N . LYS A 1 561 ? -1.997 -7.584 24.835 1.00 91.94 561 LYS A N 1
ATOM 4539 C CA . LYS A 1 561 ? -2.654 -8.892 24.859 1.00 91.94 561 LYS A CA 1
ATOM 4540 C C . LYS A 1 561 ? -4.069 -8.741 24.323 1.00 91.94 561 LYS A C 1
ATOM 4542 O O . LYS A 1 561 ? -4.648 -7.661 24.428 1.00 91.94 561 LYS A O 1
ATOM 4547 N N . ILE A 1 562 ? -4.619 -9.821 23.780 1.00 91.44 562 ILE A N 1
ATOM 4548 C CA . ILE A 1 562 ? -6.022 -9.859 23.365 1.00 91.44 562 ILE A CA 1
ATOM 4549 C C . ILE A 1 562 ? -6.904 -9.743 24.621 1.00 91.44 562 ILE A C 1
ATOM 4551 O O . ILE A 1 562 ? -6.718 -10.538 25.546 1.00 91.44 562 ILE A O 1
ATOM 4555 N N . PRO A 1 563 ? -7.842 -8.780 24.682 1.00 91.12 563 PRO A N 1
ATOM 4556 C CA . PRO A 1 563 ? -8.755 -8.642 25.814 1.00 91.12 563 PRO A CA 1
ATOM 4557 C C . PRO A 1 563 ? -9.630 -9.890 26.022 1.00 91.12 563 PRO A C 1
ATOM 4559 O O . PRO A 1 563 ? -10.238 -10.384 25.072 1.00 91.12 563 PRO A O 1
ATOM 4562 N N . SER A 1 564 ? -9.734 -10.366 27.269 1.00 88.00 564 SER A N 1
ATOM 4563 C CA . SER A 1 564 ? -10.539 -11.538 27.678 1.00 88.00 564 SER A CA 1
ATOM 4564 C C . SER A 1 564 ? -11.999 -11.433 27.229 1.00 88.00 564 SER A C 1
ATOM 4566 O O . SER A 1 564 ? -12.581 -12.424 26.793 1.00 88.00 564 SER A O 1
ATOM 4568 N N . ILE A 1 565 ? -12.551 -10.217 27.250 1.00 88.31 565 ILE A N 1
ATOM 4569 C CA . ILE A 1 565 ? -13.901 -9.877 26.787 1.00 88.31 565 ILE A CA 1
ATOM 4570 C C . ILE A 1 565 ? -14.224 -10.401 25.381 1.00 88.31 565 ILE A C 1
ATOM 4572 O O . ILE A 1 565 ? -15.324 -10.886 25.121 1.00 88.31 565 ILE A O 1
ATOM 4576 N N . LEU A 1 566 ? -13.254 -10.367 24.466 1.00 89.88 566 LEU A N 1
ATOM 4577 C CA . LEU A 1 566 ? -13.470 -10.853 23.104 1.00 89.88 566 LEU A CA 1
ATOM 4578 C C . LEU A 1 566 ? -13.740 -12.360 23.073 1.00 89.88 566 LEU A C 1
ATOM 4580 O O . LEU A 1 566 ? -14.402 -12.831 22.156 1.00 89.88 566 LEU A O 1
ATOM 4584 N N . SER A 1 567 ? -13.257 -13.102 24.075 1.00 85.50 567 SER A N 1
ATOM 4585 C CA . SER A 1 567 ? -13.486 -14.544 24.241 1.00 85.50 567 SER A CA 1
ATOM 4586 C C . SER A 1 567 ? -14.736 -14.873 25.068 1.00 85.50 567 SER A C 1
ATOM 4588 O O . SER A 1 567 ? -15.199 -16.008 25.013 1.00 85.50 567 SER A O 1
ATOM 4590 N N . THR A 1 568 ? -15.286 -13.920 25.830 1.00 84.88 568 THR A N 1
ATOM 4591 C CA . THR A 1 568 ? -16.480 -14.140 26.666 1.00 84.88 568 THR A CA 1
ATOM 4592 C C . THR A 1 568 ? -17.777 -13.688 25.996 1.00 84.88 568 THR A C 1
ATOM 4594 O O . THR A 1 568 ? -18.820 -14.284 26.251 1.00 84.88 568 THR A O 1
ATOM 4597 N N . ASN A 1 569 ? -17.742 -12.665 25.133 1.00 86.56 569 ASN A N 1
ATOM 4598 C CA . ASN A 1 569 ? -18.956 -12.127 24.517 1.00 86.56 569 ASN A CA 1
ATOM 4599 C C . ASN A 1 569 ? -19.440 -12.983 23.323 1.00 86.56 569 ASN A C 1
ATOM 4601 O O . ASN A 1 569 ? -18.729 -13.053 22.322 1.00 86.56 569 ASN A O 1
ATOM 4605 N N . PRO A 1 570 ? -20.659 -13.553 23.354 1.00 84.25 570 PRO A N 1
ATOM 4606 C CA . PRO A 1 570 ? -21.115 -14.521 22.354 1.00 84.25 570 PRO A CA 1
ATOM 4607 C C . PRO A 1 570 ? -21.398 -13.931 20.963 1.00 84.25 570 PRO A C 1
ATOM 4609 O O . PRO A 1 570 ? -21.415 -14.676 19.982 1.00 84.25 570 PRO A O 1
ATOM 4612 N N . LYS A 1 571 ? -21.663 -12.621 20.850 1.00 91.25 571 LYS A N 1
ATOM 4613 C CA . LYS A 1 571 ? -22.043 -11.982 19.576 1.00 91.25 571 LYS A CA 1
ATOM 4614 C C . LYS A 1 571 ? -20.861 -11.317 18.863 1.00 91.25 571 LYS A C 1
ATOM 4616 O O . LYS A 1 571 ? -20.910 -11.163 17.638 1.00 91.25 571 LYS A O 1
ATOM 4621 N N . VAL A 1 572 ? -19.773 -10.994 19.573 1.00 92.44 572 VAL A N 1
ATOM 4622 C CA . VAL A 1 572 ? -18.557 -10.404 18.980 1.00 92.44 572 VAL A CA 1
ATOM 4623 C C . VAL A 1 572 ? -17.730 -11.466 18.247 1.00 92.44 572 VAL A C 1
ATOM 4625 O O . VAL A 1 572 ? -16.795 -12.073 18.771 1.00 92.44 572 VAL A O 1
ATOM 4628 N N . THR A 1 573 ? -18.063 -11.666 16.975 1.00 93.06 573 THR A N 1
ATOM 4629 C CA . THR A 1 573 ? -17.404 -12.647 16.091 1.00 93.06 573 THR A CA 1
ATOM 4630 C C . THR A 1 573 ? -16.271 -12.059 15.245 1.00 93.06 573 THR A C 1
ATOM 4632 O O . THR A 1 573 ? -15.465 -12.803 14.680 1.00 93.06 573 THR A O 1
ATOM 4635 N N . HIS A 1 574 ? -16.213 -10.732 15.123 1.00 94.75 574 HIS A N 1
ATOM 4636 C CA . HIS A 1 574 ? -15.233 -10.004 14.318 1.00 94.75 574 HIS A CA 1
ATOM 4637 C C . HIS A 1 574 ? -14.297 -9.234 15.245 1.00 94.75 574 HIS A C 1
ATOM 4639 O O . HIS A 1 574 ? -14.708 -8.269 15.881 1.00 94.75 574 HIS A O 1
ATOM 4645 N N . TRP A 1 575 ? -13.049 -9.680 15.353 1.00 94.50 575 TRP A N 1
ATOM 4646 C CA . TRP A 1 575 ? -12.069 -9.090 16.259 1.00 94.50 575 TRP A CA 1
ATOM 4647 C C . TRP A 1 575 ? -11.177 -8.132 15.478 1.00 94.50 575 TRP A C 1
ATOM 4649 O O . TRP A 1 575 ? -10.306 -8.556 14.716 1.00 94.50 575 TRP A O 1
ATOM 4659 N N . GLN A 1 576 ? -11.420 -6.835 15.658 1.00 93.56 576 GLN A N 1
ATOM 4660 C CA . GLN A 1 576 ? -10.696 -5.765 14.977 1.00 93.56 576 GLN A CA 1
ATOM 4661 C C . GLN A 1 576 ? -9.580 -5.234 15.885 1.00 93.56 576 GLN A C 1
ATOM 4663 O O . GLN A 1 576 ? -9.816 -4.376 16.734 1.00 93.56 576 GLN A O 1
ATOM 4668 N N . LEU A 1 577 ? -8.366 -5.770 15.729 1.00 93.88 577 LEU A N 1
ATOM 4669 C CA . LEU A 1 577 ? -7.209 -5.488 16.591 1.00 93.88 577 LEU A CA 1
ATOM 4670 C C . LEU A 1 577 ? -5.998 -4.945 15.812 1.00 93.88 577 LEU A C 1
ATOM 4672 O O . LEU A 1 577 ? -4.878 -4.943 16.333 1.00 93.88 577 LEU A O 1
ATOM 4676 N N . ALA A 1 578 ? -6.199 -4.450 14.590 1.00 91.25 578 ALA A N 1
ATOM 4677 C CA . ALA A 1 578 ? -5.132 -3.851 13.793 1.00 91.25 578 ALA A CA 1
ATOM 4678 C C . ALA A 1 578 ? -4.464 -2.663 14.510 1.00 91.25 578 ALA A C 1
ATOM 4680 O O . ALA A 1 578 ? -5.141 -1.894 15.189 1.00 91.25 578 ALA A O 1
ATOM 4681 N N . GLY A 1 579 ? -3.152 -2.481 14.346 1.00 88.06 579 GLY A N 1
ATOM 4682 C CA . GLY A 1 579 ? -2.423 -1.311 14.858 1.00 88.06 579 GLY A CA 1
ATOM 4683 C C . GLY A 1 579 ? -2.246 -1.267 16.381 1.00 88.06 579 GLY A C 1
ATOM 4684 O O . GLY A 1 579 ? -2.103 -0.182 16.952 1.00 88.06 579 GLY A O 1
ATOM 4685 N N . ASN A 1 580 ? -2.295 -2.428 17.037 1.00 91.69 580 ASN A N 1
ATOM 4686 C CA . ASN A 1 580 ? -2.005 -2.601 18.460 1.00 91.69 580 ASN A CA 1
ATOM 4687 C C . ASN A 1 580 ? -0.541 -3.042 18.679 1.00 91.69 580 ASN A C 1
ATOM 4689 O O . ASN A 1 580 ? 0.280 -3.016 17.766 1.00 91.69 580 ASN A O 1
ATOM 4693 N N . PHE A 1 581 ? -0.186 -3.421 19.908 1.00 91.12 581 PHE A N 1
ATOM 4694 C CA . PHE A 1 581 ? 1.159 -3.875 20.278 1.00 91.12 581 PHE A CA 1
ATOM 4695 C C . PHE A 1 581 ? 1.181 -5.367 20.644 1.00 91.12 581 PHE A C 1
ATOM 4697 O O . PHE A 1 581 ? 1.898 -5.767 21.561 1.00 91.12 581 PHE A O 1
ATOM 4704 N N . LEU A 1 582 ? 0.370 -6.187 19.968 1.00 93.00 582 LEU A N 1
ATOM 4705 C CA . LEU A 1 582 ? 0.296 -7.629 20.214 1.00 93.00 582 LEU A CA 1
ATOM 4706 C C . LEU A 1 582 ? 1.543 -8.331 19.663 1.00 93.00 582 LEU A C 1
ATOM 4708 O O . LEU A 1 582 ? 1.876 -8.156 18.495 1.00 93.00 582 LEU A O 1
ATOM 4712 N N . ASP A 1 583 ? 2.214 -9.143 20.473 1.00 90.81 583 ASP A N 1
ATOM 4713 C CA . ASP A 1 583 ? 3.417 -9.898 20.087 1.00 90.81 583 ASP A CA 1
ATOM 4714 C C . ASP A 1 583 ? 3.180 -11.419 20.022 1.00 90.81 583 ASP A C 1
ATOM 4716 O O . ASP A 1 583 ? 3.786 -12.118 19.201 1.00 90.81 583 ASP A O 1
ATOM 4720 N N . HIS A 1 584 ? 2.263 -11.941 20.844 1.00 88.88 584 HIS A N 1
ATOM 4721 C CA . HIS A 1 584 ? 1.977 -13.368 20.985 1.00 88.88 584 HIS A CA 1
ATOM 4722 C C . HIS A 1 584 ? 0.484 -13.679 21.215 1.00 88.88 584 HIS A C 1
ATOM 4724 O O . HIS A 1 584 ? -0.268 -12.880 21.768 1.00 88.88 584 HIS A O 1
ATOM 4730 N N . LEU A 1 585 ? 0.062 -14.898 20.846 1.00 87.44 585 LEU A N 1
ATOM 4731 C CA . LEU A 1 585 ? -1.282 -15.450 21.099 1.00 87.44 585 LEU A CA 1
ATOM 4732 C C . LEU A 1 585 ? -1.254 -16.498 22.231 1.00 87.44 585 LEU A C 1
ATOM 4734 O O . LEU A 1 585 ? -1.546 -17.672 22.009 1.00 87.44 585 LEU A O 1
ATOM 4738 N N . ILE A 1 586 ? -0.845 -16.113 23.443 1.00 77.81 586 ILE A N 1
ATOM 4739 C CA . ILE A 1 586 ? -0.730 -17.047 24.582 1.00 77.81 586 ILE A CA 1
ATOM 4740 C C . ILE A 1 586 ? -2.012 -17.020 25.421 1.00 77.81 586 ILE A C 1
ATOM 4742 O O . ILE A 1 586 ? -2.419 -15.959 25.884 1.00 77.81 586 ILE A O 1
ATOM 4746 N N . GLY A 1 587 ? -2.610 -18.194 25.664 1.00 74.56 587 GLY A N 1
ATOM 4747 C CA . GLY A 1 587 ? -3.745 -18.352 26.586 1.00 74.56 587 GLY A CA 1
ATOM 4748 C C . GLY A 1 587 ? -5.083 -17.806 26.074 1.00 74.56 587 GLY A C 1
ATOM 4749 O O . GLY A 1 587 ? -5.965 -17.534 26.881 1.00 74.56 587 GLY A O 1
ATOM 4750 N N . VAL A 1 588 ? -5.232 -17.629 24.756 1.00 81.56 588 VAL A N 1
ATOM 4751 C CA . VAL A 1 588 ? -6.442 -17.069 24.130 1.00 81.56 588 VAL A CA 1
ATOM 4752 C C . VAL A 1 588 ? -7.307 -18.180 23.526 1.00 81.56 588 VAL A C 1
ATOM 4754 O O . VAL A 1 588 ? -6.816 -19.032 22.779 1.00 81.56 588 VAL A O 1
ATOM 4757 N N . GLU A 1 589 ? -8.612 -18.152 23.804 1.00 86.12 589 GLU A N 1
ATOM 4758 C CA . GLU A 1 589 ? -9.594 -19.044 23.183 1.00 86.12 589 GLU A CA 1
ATOM 4759 C C . GLU A 1 589 ? -10.289 -18.357 21.996 1.00 86.12 589 GLU A C 1
ATOM 4761 O O . GLU A 1 589 ? -11.059 -17.421 22.170 1.00 86.12 589 GLU A O 1
ATOM 4766 N N . LEU A 1 590 ? -10.062 -18.842 20.771 1.00 86.88 590 LEU A N 1
ATOM 4767 C CA . LEU A 1 590 ? -10.626 -18.260 19.542 1.00 86.88 590 LEU A CA 1
ATOM 4768 C C . LEU A 1 590 ? -11.986 -18.865 19.133 1.00 86.88 590 LEU A C 1
ATOM 4770 O O . LEU A 1 590 ? -12.411 -18.681 17.996 1.00 86.88 590 LEU A O 1
ATOM 4774 N N . LYS A 1 591 ? -12.681 -19.557 20.050 1.00 83.50 591 LYS A N 1
ATOM 4775 C CA . LYS A 1 591 ? -13.839 -20.435 19.765 1.00 83.50 591 LYS A CA 1
ATOM 4776 C C . LYS A 1 591 ? -15.017 -19.765 19.047 1.00 83.50 591 LYS A C 1
ATOM 4778 O O . LYS A 1 591 ? -15.786 -20.451 18.390 1.00 83.50 591 LYS A O 1
ATOM 4783 N N . GLN A 1 592 ? -15.191 -18.457 19.209 1.00 85.56 592 GLN A N 1
ATOM 4784 C CA . GLN A 1 592 ? -16.287 -17.682 18.605 1.00 85.56 592 GLN A CA 1
ATOM 4785 C C . GLN A 1 592 ? -15.811 -16.700 17.528 1.00 85.56 592 GLN A C 1
ATOM 4787 O O . GLN A 1 592 ? -16.616 -16.033 16.878 1.00 85.56 592 GLN A O 1
ATOM 4792 N N . CYS A 1 593 ? -14.495 -16.606 17.318 1.00 92.25 593 CYS A N 1
ATOM 4793 C CA . CYS A 1 593 ? -13.917 -15.690 16.351 1.00 92.25 593 CYS A CA 1
ATOM 4794 C C . CYS A 1 593 ? -14.106 -16.247 14.932 1.00 92.25 593 CYS A C 1
ATOM 4796 O O . CYS A 1 593 ? -13.703 -17.372 14.626 1.00 92.25 593 CYS A O 1
ATOM 4798 N N . ILE A 1 594 ? -14.721 -15.452 14.055 1.00 94.69 594 ILE A N 1
ATOM 4799 C CA . ILE A 1 594 ? -14.920 -15.765 12.633 1.00 94.69 594 ILE A CA 1
ATOM 4800 C C . ILE A 1 594 ? -13.938 -14.964 11.777 1.00 94.69 594 ILE A C 1
ATOM 4802 O O . ILE A 1 594 ? -13.374 -15.509 10.821 1.00 94.69 594 ILE A O 1
ATOM 4806 N N . LYS A 1 595 ? -13.738 -13.681 12.103 1.00 95.69 595 LYS A N 1
ATOM 4807 C CA . LYS A 1 595 ? -12.774 -12.806 11.428 1.00 95.69 595 LYS A CA 1
ATOM 4808 C C . LYS A 1 595 ? -11.815 -12.199 12.439 1.00 95.69 595 LYS A C 1
ATOM 4810 O O . LYS A 1 595 ? -12.263 -11.591 13.408 1.00 95.69 595 LYS A O 1
ATOM 4815 N N . LEU A 1 596 ? -10.522 -12.332 12.173 1.00 95.50 596 LEU A N 1
ATOM 4816 C CA . LEU A 1 596 ? -9.457 -11.857 13.044 1.00 95.50 596 LEU A CA 1
ATOM 4817 C C . LEU A 1 596 ? -8.518 -10.928 12.269 1.00 95.50 596 LEU A C 1
ATOM 4819 O O . LEU A 1 596 ? -7.776 -11.390 11.403 1.00 95.50 596 LEU A O 1
ATOM 4823 N N . ASP A 1 597 ? -8.565 -9.632 12.584 1.00 94.19 597 ASP A N 1
ATOM 4824 C CA . ASP A 1 597 ? -7.650 -8.620 12.043 1.00 94.19 597 ASP A CA 1
ATOM 4825 C C . ASP A 1 597 ? -6.543 -8.324 13.060 1.00 94.19 597 ASP A C 1
ATOM 4827 O O . ASP A 1 597 ? -6.789 -7.734 14.115 1.00 94.19 597 ASP A O 1
ATOM 4831 N N . LEU A 1 598 ? -5.324 -8.751 12.738 1.00 93.81 598 LEU A N 1
ATOM 4832 C CA . LEU A 1 598 ? -4.116 -8.590 13.546 1.00 93.81 598 LEU A CA 1
ATOM 4833 C C . LEU A 1 598 ? -3.032 -7.805 12.801 1.00 93.81 598 LEU A C 1
ATOM 4835 O O . LEU A 1 598 ? -1.845 -7.902 13.132 1.00 93.81 598 LEU A O 1
ATOM 4839 N N . ARG A 1 599 ? -3.404 -7.002 11.805 1.00 91.06 599 ARG A N 1
ATOM 4840 C CA . ARG A 1 599 ? -2.427 -6.213 11.049 1.00 91.06 599 ARG A CA 1
ATOM 4841 C C . ARG A 1 599 ? -1.647 -5.236 11.902 1.00 91.06 599 ARG A C 1
ATOM 4843 O O . ARG A 1 599 ? -2.169 -4.724 12.891 1.00 91.06 599 ARG A O 1
ATOM 4850 N N . ARG A 1 600 ? -0.427 -4.908 11.470 1.00 87.81 600 ARG A N 1
ATOM 4851 C CA . ARG A 1 600 ? 0.394 -3.847 12.087 1.00 87.81 600 ARG A CA 1
ATOM 4852 C C . ARG A 1 600 ? 0.521 -3.997 13.601 1.00 87.81 600 ARG A C 1
ATOM 4854 O O . ARG A 1 600 ? 0.350 -3.037 14.345 1.00 87.81 600 ARG A O 1
ATOM 4861 N N . ASN A 1 601 ? 0.768 -5.220 14.043 1.00 91.38 601 ASN A N 1
ATOM 4862 C CA . ASN A 1 601 ? 1.057 -5.539 15.430 1.00 91.38 601 ASN A CA 1
ATOM 4863 C C . ASN A 1 601 ? 2.564 -5.816 15.593 1.00 91.38 601 ASN A C 1
ATOM 4865 O O . ASN A 1 601 ? 3.365 -5.627 14.675 1.00 91.38 601 ASN A O 1
ATOM 4869 N N . ALA A 1 602 ? 2.974 -6.232 16.786 1.00 89.88 602 ALA A N 1
ATOM 4870 C CA . ALA A 1 602 ? 4.359 -6.546 17.119 1.00 89.88 602 ALA A CA 1
ATOM 4871 C C . ALA A 1 602 ? 4.690 -8.043 16.943 1.00 89.88 602 ALA A C 1
ATOM 4873 O O . ALA A 1 602 ? 5.654 -8.533 17.534 1.00 89.88 602 ALA A O 1
ATOM 4874 N N . PHE A 1 603 ? 3.914 -8.793 16.147 1.00 93.19 603 PHE A N 1
ATOM 4875 C CA . PHE A 1 603 ? 4.143 -10.226 15.971 1.00 93.19 603 PHE A CA 1
ATOM 4876 C C . PHE A 1 603 ? 5.483 -10.484 15.283 1.00 93.19 603 PHE A C 1
ATOM 4878 O O . PHE A 1 603 ? 5.717 -10.054 14.150 1.00 93.19 603 PHE A O 1
ATOM 4885 N N . HIS A 1 604 ? 6.346 -11.243 15.954 1.00 90.56 604 HIS A N 1
ATOM 4886 C CA . HIS A 1 604 ? 7.684 -11.568 15.478 1.00 90.56 604 HIS A CA 1
ATOM 4887 C C . HIS A 1 604 ? 7.986 -13.066 15.579 1.00 90.56 604 HIS A C 1
ATOM 4889 O O . HIS A 1 604 ? 7.491 -13.779 16.451 1.00 90.56 604 HIS A O 1
ATOM 4895 N N . GLY A 1 605 ? 8.878 -13.564 14.720 1.00 92.31 605 GLY A N 1
ATOM 4896 C CA . GLY A 1 605 ? 9.337 -14.955 14.805 1.00 92.31 605 GLY A CA 1
ATOM 4897 C C . GLY A 1 605 ? 8.294 -15.962 14.310 1.00 92.31 605 GLY A C 1
ATOM 4898 O O . GLY A 1 605 ? 7.804 -15.820 13.192 1.00 92.31 605 GLY A O 1
ATOM 4899 N N . LYS A 1 606 ? 8.016 -17.017 15.086 1.00 93.62 606 LYS A N 1
ATOM 4900 C CA . LYS A 1 606 ? 7.093 -18.094 14.696 1.00 93.62 606 LYS A CA 1
ATOM 4901 C C . LYS A 1 606 ? 5.731 -17.910 15.359 1.00 93.62 606 LYS A C 1
ATOM 4903 O O . LYS A 1 606 ? 5.656 -17.870 16.583 1.00 93.62 606 LYS A O 1
ATOM 4908 N N . LEU A 1 607 ? 4.671 -17.884 14.556 1.00 93.56 607 LEU A N 1
ATOM 4909 C CA . LEU A 1 607 ? 3.288 -17.837 15.019 1.00 93.56 607 LEU A CA 1
ATOM 4910 C C . LEU A 1 607 ? 2.558 -19.123 14.632 1.00 93.56 607 LEU A C 1
ATOM 4912 O O . LEU A 1 607 ? 2.555 -19.532 13.472 1.00 93.56 607 LEU A O 1
ATOM 4916 N N . ILE A 1 608 ? 1.930 -19.759 15.617 1.00 92.19 608 ILE A N 1
ATOM 4917 C CA . ILE A 1 608 ? 1.054 -20.914 15.420 1.00 92.19 608 ILE A CA 1
ATOM 4918 C C . ILE A 1 608 ? -0.318 -20.509 15.938 1.00 92.19 608 ILE A C 1
ATOM 4920 O O . ILE A 1 608 ? -0.440 -20.115 17.098 1.00 92.19 608 ILE A O 1
ATOM 4924 N N . ILE A 1 609 ? -1.341 -20.596 15.090 1.00 92.00 609 ILE A N 1
ATOM 4925 C CA . ILE A 1 609 ? -2.710 -20.318 15.528 1.00 92.00 609 ILE A CA 1
ATOM 4926 C C . ILE A 1 609 ? -3.168 -21.445 16.473 1.00 92.00 609 ILE A C 1
ATOM 4928 O O . ILE A 1 609 ? -2.991 -22.625 16.138 1.00 92.00 609 ILE A O 1
ATOM 4932 N N . PRO A 1 610 ? -3.718 -21.123 17.661 1.00 90.12 610 PRO A N 1
ATOM 4933 C CA . PRO A 1 610 ? -4.138 -22.131 18.630 1.00 90.12 610 PRO A CA 1
ATOM 4934 C C . PRO A 1 610 ? -5.246 -23.036 18.072 1.00 90.12 610 PRO A C 1
ATOM 4936 O O . PRO A 1 610 ? -6.000 -22.647 17.181 1.00 90.12 610 PRO A O 1
ATOM 4939 N N . SER A 1 611 ? -5.375 -24.243 18.632 1.00 85.94 611 SER A N 1
ATOM 4940 C CA . SER A 1 611 ? -6.404 -25.224 18.242 1.00 85.94 611 SER A CA 1
ATOM 4941 C C . SER A 1 611 ? -7.838 -24.729 18.445 1.00 85.94 611 SER A C 1
ATOM 4943 O O . SER A 1 611 ? -8.748 -25.196 17.774 1.00 85.94 611 SER A O 1
ATOM 4945 N N . SER A 1 612 ? -8.040 -23.738 19.315 1.00 85.69 612 SER A N 1
ATOM 4946 C CA . SER A 1 612 ? -9.326 -23.066 19.519 1.00 85.69 612 SER A CA 1
ATOM 4947 C C . SER A 1 612 ? -9.793 -22.233 18.312 1.00 85.69 612 SER A C 1
ATOM 4949 O O . SER A 1 612 ? -10.931 -21.779 18.312 1.00 85.69 612 SER A O 1
ATOM 4951 N N . GLY A 1 613 ? -8.951 -22.027 17.291 1.00 83.69 613 GLY A N 1
ATOM 4952 C CA . GLY A 1 613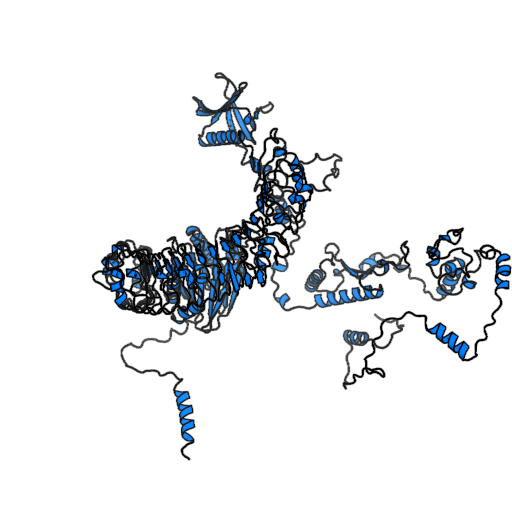 ? -9.242 -21.228 16.092 1.00 83.69 613 GLY A CA 1
ATOM 4953 C C . GLY A 1 613 ? -10.003 -21.943 14.972 1.00 83.69 613 GLY A C 1
ATOM 4954 O O . GLY A 1 613 ? -9.964 -21.480 13.834 1.00 83.69 613 GLY A O 1
ATOM 4955 N N . GLU A 1 614 ? -10.684 -23.058 15.244 1.00 87.50 614 GLU A N 1
ATOM 4956 C CA . GLU A 1 614 ? -11.390 -23.845 14.221 1.00 87.50 614 GLU A CA 1
ATOM 4957 C C . GLU A 1 614 ? -12.500 -23.054 13.499 1.00 87.50 614 GLU A C 1
ATOM 4959 O O . GLU A 1 614 ? -12.764 -23.285 12.317 1.00 87.50 614 GLU A O 1
ATOM 4964 N N . THR A 1 615 ? -13.134 -22.090 14.173 1.00 91.62 615 THR A N 1
ATOM 4965 C CA . THR A 1 615 ? -14.222 -21.264 13.619 1.00 91.62 615 THR A CA 1
ATOM 4966 C C . THR A 1 615 ? -13.755 -20.151 12.684 1.00 91.62 615 THR A C 1
ATOM 4968 O O . THR A 1 615 ? -14.581 -19.579 11.965 1.00 91.62 615 THR A O 1
ATOM 4971 N N . LEU A 1 616 ? -12.452 -19.846 12.666 1.00 95.06 616 LEU A N 1
ATOM 4972 C CA . LEU A 1 616 ? -11.893 -18.761 11.865 1.00 95.06 616 LEU A CA 1
ATOM 4973 C C . LEU A 1 616 ? -12.112 -19.012 10.374 1.00 95.06 616 LEU A C 1
ATOM 4975 O O . LEU A 1 616 ? -11.731 -20.048 9.833 1.00 95.06 616 LEU A O 1
ATOM 4979 N N . ARG A 1 617 ? -12.682 -18.016 9.692 1.00 96.50 617 ARG A N 1
ATOM 4980 C CA . ARG A 1 617 ? -12.882 -18.001 8.235 1.00 96.50 617 ARG A CA 1
ATOM 4981 C C . ARG A 1 617 ? -12.013 -16.962 7.541 1.00 96.50 617 ARG A C 1
ATOM 4983 O O . ARG A 1 617 ? -11.700 -17.139 6.367 1.00 96.50 617 ARG A O 1
ATOM 4990 N N . TRP A 1 618 ? -11.630 -15.902 8.243 1.00 97.06 618 TRP A N 1
ATOM 4991 C CA . TRP A 1 618 ? -10.827 -14.810 7.704 1.00 97.06 618 TRP A CA 1
ATOM 4992 C C . TRP A 1 618 ? -9.750 -14.421 8.716 1.00 97.06 618 TRP A C 1
ATOM 4994 O O . TRP A 1 618 ? -10.063 -14.160 9.880 1.00 97.06 618 TRP A O 1
ATOM 5004 N N . LEU A 1 619 ? -8.496 -14.409 8.274 1.00 96.44 619 LEU A N 1
ATOM 5005 C CA . LEU A 1 619 ? -7.343 -14.054 9.093 1.00 96.44 619 LEU A CA 1
ATOM 5006 C C . LEU A 1 619 ? -6.461 -13.072 8.335 1.00 96.44 619 LEU A C 1
ATOM 5008 O O . LEU A 1 619 ? -6.057 -13.350 7.203 1.00 96.44 619 LEU A O 1
ATOM 5012 N N . ASP A 1 620 ? -6.125 -11.973 8.996 1.00 95.06 620 ASP A N 1
ATOM 5013 C CA . ASP A 1 620 ? -5.248 -10.952 8.453 1.00 95.06 620 ASP A CA 1
ATOM 5014 C C . ASP A 1 620 ? -4.086 -10.648 9.393 1.00 95.06 620 ASP A C 1
ATOM 5016 O O . ASP A 1 620 ? -4.262 -10.236 10.539 1.00 95.06 620 ASP A O 1
ATOM 5020 N N . LEU A 1 621 ? -2.883 -10.903 8.888 1.00 94.44 621 LEU A N 1
ATOM 5021 C CA . LEU A 1 621 ? -1.611 -10.755 9.581 1.00 94.44 621 LEU A CA 1
ATOM 5022 C C . LEU A 1 621 ? -0.662 -9.813 8.827 1.00 94.44 621 LEU A C 1
ATOM 5024 O O . LEU A 1 621 ? 0.543 -9.840 9.096 1.00 94.44 621 LEU A O 1
ATOM 5028 N N . ARG A 1 622 ? -1.154 -8.988 7.889 1.00 91.38 622 ARG A N 1
ATOM 5029 C CA . ARG A 1 622 ? -0.296 -8.068 7.119 1.00 91.38 622 ARG A CA 1
ATOM 5030 C C . ARG A 1 622 ? 0.512 -7.125 8.007 1.00 91.38 622 ARG A C 1
ATOM 5032 O O . ARG A 1 622 ? 0.100 -6.786 9.117 1.00 91.38 622 ARG A O 1
ATOM 5039 N N . ASP A 1 623 ? 1.643 -6.659 7.485 1.00 87.44 623 ASP A N 1
ATOM 5040 C CA . ASP A 1 623 ? 2.468 -5.616 8.110 1.00 87.44 623 ASP A CA 1
ATOM 5041 C C . ASP A 1 623 ? 2.948 -5.970 9.529 1.00 87.44 623 ASP A C 1
ATOM 5043 O O . ASP A 1 623 ? 3.003 -5.121 10.418 1.00 87.44 623 ASP A O 1
ATOM 5047 N N . ASN A 1 624 ? 3.280 -7.239 9.752 1.00 90.94 624 ASN A N 1
ATOM 5048 C CA . ASN A 1 624 ? 3.934 -7.717 10.968 1.00 90.94 624 ASN A CA 1
ATOM 5049 C C . ASN A 1 624 ? 5.398 -8.100 10.662 1.00 90.94 624 ASN A C 1
ATOM 5051 O O . ASN A 1 624 ? 5.918 -7.869 9.570 1.00 90.94 624 ASN A O 1
ATOM 5055 N N . GLN A 1 625 ? 6.100 -8.680 11.636 1.00 91.50 625 GLN A N 1
ATOM 5056 C CA . GLN A 1 625 ? 7.500 -9.107 11.508 1.00 91.50 625 GLN A CA 1
ATOM 5057 C C . GLN A 1 625 ? 7.649 -10.635 11.625 1.00 91.50 625 GLN A C 1
ATOM 5059 O O . GLN A 1 625 ? 8.638 -11.157 12.159 1.00 91.50 625 GLN A O 1
ATOM 5064 N N . LEU A 1 626 ? 6.652 -11.380 11.138 1.00 95.19 626 LEU A N 1
ATOM 5065 C CA . LEU A 1 626 ? 6.621 -12.839 11.222 1.00 95.19 626 LEU A CA 1
ATOM 5066 C C . LEU A 1 626 ? 7.678 -13.479 10.322 1.00 95.19 626 LEU A C 1
ATOM 5068 O O . LEU A 1 626 ? 7.837 -13.093 9.170 1.00 95.19 626 LEU A O 1
ATOM 5072 N N . LYS A 1 627 ? 8.359 -14.505 10.840 1.00 94.62 627 LYS A N 1
ATOM 5073 C CA . LYS A 1 627 ? 9.324 -15.353 10.118 1.00 94.62 627 LYS A CA 1
ATOM 5074 C C . LYS A 1 627 ? 8.759 -16.726 9.752 1.00 94.62 627 LYS A C 1
ATOM 5076 O O . LYS A 1 627 ? 9.208 -17.320 8.778 1.00 94.62 627 LYS A O 1
ATOM 5081 N N . SER A 1 628 ? 7.817 -17.249 10.531 1.00 95.44 628 SER A N 1
ATOM 5082 C CA . SER A 1 628 ? 7.169 -18.543 10.287 1.00 95.44 628 SER A CA 1
ATOM 5083 C C . SER A 1 628 ? 5.710 -18.465 10.733 1.00 95.44 628 SER A C 1
ATOM 5085 O O . SER A 1 628 ? 5.427 -17.915 11.800 1.00 95.44 628 SER A O 1
ATOM 5087 N N . LEU A 1 629 ? 4.787 -18.983 9.923 1.00 95.88 629 LEU A N 1
ATOM 5088 C CA . LEU A 1 629 ? 3.352 -18.980 10.210 1.00 95.88 629 LEU A CA 1
ATOM 5089 C C . LEU A 1 629 ? 2.760 -20.371 9.978 1.00 95.88 629 LEU A C 1
ATOM 5091 O O . LEU A 1 629 ? 2.885 -20.928 8.888 1.00 95.88 629 LEU A O 1
ATOM 5095 N N . SER A 1 630 ? 2.062 -20.898 10.987 1.00 94.81 630 SER A N 1
ATOM 5096 C CA . SER A 1 630 ? 1.252 -22.109 10.859 1.00 94.81 630 SER A CA 1
ATOM 5097 C C . SER A 1 630 ? -0.218 -21.852 11.173 1.00 94.81 630 SER A C 1
ATOM 5099 O O . SER A 1 630 ? -0.572 -21.444 12.280 1.00 94.81 630 SER A O 1
ATOM 5101 N N . THR A 1 631 ? -1.072 -22.157 10.197 1.00 94.12 631 THR A N 1
ATOM 5102 C CA . THR A 1 631 ? -2.541 -22.098 10.283 1.00 94.12 631 THR A CA 1
ATOM 5103 C C . THR A 1 631 ? -3.179 -23.483 10.115 1.00 94.12 631 THR A C 1
ATOM 5105 O O . THR A 1 631 ? -4.361 -23.597 9.806 1.00 94.12 631 THR A O 1
ATOM 5108 N N . THR A 1 632 ? -2.419 -24.563 10.337 1.00 91.69 632 THR A N 1
ATOM 5109 C CA . THR A 1 632 ? -2.885 -25.955 10.159 1.00 91.69 632 THR A CA 1
ATOM 5110 C C . THR A 1 632 ? -4.124 -26.294 10.992 1.00 91.69 632 THR A C 1
ATOM 5112 O O . THR A 1 632 ? -4.937 -27.113 10.572 1.00 91.69 632 THR A O 1
ATOM 5115 N N . ASN A 1 633 ? -4.289 -25.631 12.139 1.00 89.44 633 ASN A N 1
ATOM 5116 C CA . ASN A 1 633 ? -5.411 -25.823 13.058 1.00 89.44 633 ASN A CA 1
ATOM 5117 C C . ASN A 1 633 ? -6.714 -25.129 12.604 1.00 89.44 633 ASN A C 1
ATOM 5119 O O . ASN A 1 633 ? -7.773 -25.392 13.164 1.00 89.44 633 ASN A O 1
ATOM 5123 N N . CYS A 1 634 ? -6.665 -24.250 11.598 1.00 91.81 634 CYS A N 1
ATOM 5124 C CA . CYS A 1 634 ? -7.816 -23.461 11.152 1.00 91.81 634 CYS A CA 1
ATOM 5125 C C . CYS A 1 634 ? -8.577 -24.173 10.019 1.00 91.81 634 CYS A C 1
ATOM 5127 O O . CYS A 1 634 ? -8.431 -23.820 8.848 1.00 91.81 634 CYS A O 1
ATOM 5129 N N . LEU A 1 635 ? -9.397 -25.177 10.349 1.00 90.94 635 LEU A N 1
ATOM 5130 C CA . LEU A 1 635 ? -10.076 -26.037 9.359 1.00 90.94 635 LEU A CA 1
ATOM 5131 C C . LEU A 1 635 ? -11.071 -25.288 8.446 1.00 90.94 635 LEU A C 1
ATOM 5133 O O . LEU A 1 635 ? -11.308 -25.681 7.301 1.00 90.94 635 LEU A O 1
ATOM 5137 N N . ASN A 1 636 ? -11.665 -24.197 8.938 1.00 94.06 636 ASN A N 1
ATOM 5138 C CA . ASN A 1 636 ? -12.675 -23.419 8.212 1.00 94.06 636 ASN A CA 1
ATOM 5139 C C . ASN A 1 636 ? -12.131 -22.147 7.548 1.00 94.06 636 ASN A C 1
ATOM 5141 O O . ASN A 1 636 ? -12.921 -21.345 7.037 1.00 94.06 636 ASN A O 1
ATOM 5145 N N . LEU A 1 637 ? -10.806 -21.961 7.529 1.00 96.06 637 LEU A N 1
ATOM 5146 C CA . LEU A 1 637 ? -10.186 -20.754 6.995 1.00 96.06 637 LEU A CA 1
ATOM 5147 C C . LEU A 1 637 ? -10.441 -20.641 5.488 1.00 96.06 637 LEU A C 1
ATOM 5149 O O . LEU A 1 637 ? -10.076 -21.528 4.722 1.00 96.06 637 LEU A O 1
ATOM 5153 N N . ARG A 1 638 ? -11.067 -19.540 5.063 1.00 96.75 638 ARG A N 1
ATOM 5154 C CA . ARG A 1 638 ? -11.390 -19.238 3.658 1.00 96.75 638 ARG A CA 1
ATOM 5155 C C . ARG A 1 638 ? -10.464 -18.192 3.063 1.00 96.75 638 ARG A C 1
ATOM 5157 O O . ARG A 1 638 ? -10.168 -18.269 1.872 1.00 96.75 638 ARG A O 1
ATOM 5164 N N . THR A 1 639 ? -10.030 -17.235 3.873 1.00 97.50 639 THR A N 1
ATOM 5165 C CA . THR A 1 639 ? -9.209 -16.105 3.442 1.00 97.50 639 THR A CA 1
ATOM 5166 C C . THR A 1 639 ? -8.043 -15.929 4.398 1.00 97.50 639 THR A C 1
ATOM 5168 O O . THR A 1 639 ? -8.251 -15.783 5.604 1.00 97.50 639 THR A O 1
ATOM 5171 N N . LEU A 1 640 ? -6.832 -15.932 3.847 1.00 97.38 640 LEU A N 1
ATOM 5172 C CA . LEU A 1 640 ? -5.602 -15.665 4.578 1.00 97.38 640 LEU A CA 1
ATOM 5173 C C . LEU A 1 640 ? -4.830 -14.531 3.901 1.00 97.38 640 LEU A C 1
ATOM 5175 O O . LEU A 1 640 ? -4.382 -14.685 2.762 1.00 97.38 640 LEU A O 1
ATOM 5179 N N . HIS A 1 641 ? -4.653 -13.439 4.640 1.00 96.31 641 HIS A N 1
ATOM 5180 C CA . HIS A 1 641 ? -3.738 -12.352 4.312 1.00 96.31 641 HIS A CA 1
ATOM 5181 C C . HIS A 1 641 ? -2.506 -12.450 5.209 1.00 96.31 641 HIS A C 1
ATOM 5183 O O . HIS A 1 641 ? -2.599 -12.373 6.436 1.00 96.31 641 HIS A O 1
ATOM 5189 N N . CYS A 1 642 ? -1.343 -12.664 4.607 1.00 95.19 642 CYS A N 1
ATOM 5190 C CA . CYS A 1 642 ? -0.060 -12.728 5.309 1.00 95.19 642 CYS A CA 1
ATOM 5191 C C . CYS A 1 642 ? 1.060 -12.017 4.535 1.00 95.19 642 CYS A C 1
ATOM 5193 O O . CYS A 1 642 ? 2.246 -12.285 4.732 1.00 95.19 642 CYS A O 1
ATOM 5195 N N . GLU A 1 643 ? 0.681 -11.094 3.654 1.00 92.75 643 GLU A N 1
ATOM 5196 C CA . GLU A 1 643 ? 1.585 -10.270 2.869 1.00 92.75 643 GLU A CA 1
ATOM 5197 C C . GLU A 1 643 ? 2.351 -9.236 3.712 1.00 92.75 643 GLU A C 1
ATOM 5199 O O . GLU A 1 643 ? 1.965 -8.917 4.838 1.00 92.75 643 GLU A O 1
ATOM 5204 N N . ARG A 1 644 ? 3.466 -8.723 3.172 1.00 89.75 644 ARG A N 1
ATOM 5205 C CA . ARG A 1 644 ? 4.325 -7.702 3.813 1.00 89.75 644 ARG A CA 1
ATOM 5206 C C . ARG A 1 644 ? 4.799 -8.122 5.214 1.00 89.75 644 ARG A C 1
ATOM 5208 O O . ARG A 1 644 ? 4.682 -7.378 6.183 1.00 89.75 644 ARG A O 1
ATOM 5215 N N . ASN A 1 645 ? 5.321 -9.341 5.305 1.00 92.94 645 ASN A N 1
ATOM 5216 C CA . ASN A 1 645 ? 5.963 -9.905 6.493 1.00 92.94 645 ASN A CA 1
ATOM 5217 C C . ASN A 1 645 ? 7.411 -10.317 6.145 1.00 92.94 645 ASN A C 1
ATOM 5219 O O . ASN A 1 645 ? 7.975 -9.897 5.135 1.00 92.94 645 ASN A O 1
ATOM 5223 N N . LEU A 1 646 ? 8.050 -11.134 6.985 1.00 94.19 646 LEU A N 1
ATOM 5224 C CA . LEU A 1 646 ? 9.389 -11.688 6.756 1.00 94.19 646 LEU A CA 1
ATOM 5225 C C . LEU A 1 646 ? 9.352 -13.227 6.680 1.00 94.19 646 LEU A C 1
ATOM 5227 O O . LEU A 1 646 ? 10.307 -13.894 7.096 1.00 94.19 646 LEU A O 1
ATOM 5231 N N . LEU A 1 647 ? 8.234 -13.798 6.206 1.00 96.31 647 LEU A N 1
ATOM 5232 C CA . LEU A 1 647 ? 7.975 -15.236 6.276 1.00 96.31 647 LEU A CA 1
ATOM 5233 C C . LEU A 1 647 ? 8.973 -16.019 5.421 1.00 96.31 647 LEU A C 1
ATOM 5235 O O . LEU A 1 647 ? 9.133 -15.737 4.238 1.00 96.31 647 LEU A O 1
ATOM 5239 N N . LYS A 1 648 ? 9.603 -17.032 6.020 1.00 94.69 648 LYS A N 1
ATOM 5240 C CA . LYS A 1 648 ? 10.427 -18.057 5.356 1.00 94.69 648 LYS A CA 1
ATOM 5241 C C . LYS A 1 648 ? 9.717 -19.405 5.269 1.00 94.69 648 LYS A C 1
ATOM 5243 O O . LYS A 1 648 ? 9.972 -20.174 4.350 1.00 94.69 648 LYS A O 1
ATOM 5248 N N . GLU A 1 649 ? 8.817 -19.662 6.214 1.00 94.81 649 GLU A N 1
ATOM 5249 C CA . GLU A 1 649 ? 8.013 -20.876 6.304 1.00 94.81 649 GLU A CA 1
ATOM 5250 C C . GLU A 1 649 ? 6.535 -20.507 6.432 1.00 94.81 649 GLU A C 1
ATOM 5252 O O . GLU A 1 649 ? 6.164 -19.672 7.264 1.00 94.81 649 GLU A O 1
ATOM 5257 N N . LEU A 1 650 ? 5.692 -21.158 5.636 1.00 96.44 650 LEU A N 1
ATOM 5258 C CA . LEU A 1 650 ? 4.245 -21.003 5.696 1.00 96.44 650 LEU A CA 1
ATOM 5259 C C . LEU A 1 650 ? 3.583 -22.377 5.561 1.00 96.44 650 LEU A C 1
ATOM 5261 O O . LEU A 1 650 ? 3.753 -23.058 4.545 1.00 96.44 650 LEU A O 1
ATOM 5265 N N . SER A 1 651 ? 2.839 -22.778 6.593 1.00 95.69 651 SER A N 1
ATOM 5266 C CA . SER A 1 651 ? 2.019 -23.990 6.599 1.00 95.69 651 SER A CA 1
ATOM 5267 C C . SER A 1 651 ? 0.542 -23.644 6.753 1.00 95.69 651 SER A C 1
ATOM 5269 O O . SER A 1 651 ? 0.128 -23.032 7.741 1.00 95.69 651 SER A O 1
ATOM 5271 N N . VAL A 1 652 ? -0.261 -24.040 5.768 1.00 95.69 652 VAL A N 1
ATOM 5272 C CA . VAL A 1 652 ? -1.672 -23.661 5.648 1.00 95.69 652 VAL A CA 1
ATOM 5273 C C . VAL A 1 652 ? -2.558 -24.892 5.567 1.00 95.69 652 VAL A C 1
ATOM 5275 O O . VAL A 1 652 ? -2.227 -25.864 4.886 1.00 95.69 652 VAL A O 1
ATOM 5278 N N . ASN A 1 653 ? -3.703 -24.843 6.246 1.00 94.75 653 ASN A N 1
ATOM 5279 C CA . ASN A 1 653 ? -4.745 -25.838 6.042 1.00 94.75 653 ASN A CA 1
ATOM 5280 C C . ASN A 1 653 ? -5.490 -25.557 4.729 1.00 94.75 653 ASN A C 1
ATOM 5282 O O . ASN A 1 653 ? -6.101 -24.499 4.575 1.00 94.75 653 ASN A O 1
ATOM 5286 N N . GLY A 1 654 ? -5.439 -26.486 3.775 1.00 92.38 654 GLY A N 1
ATOM 5287 C CA . GLY A 1 654 ? -6.065 -26.283 2.468 1.00 92.38 654 GLY A CA 1
ATOM 5288 C C . GLY A 1 654 ? -7.547 -26.655 2.378 1.00 92.38 654 GLY A C 1
ATOM 5289 O O . GLY A 1 654 ? -8.151 -26.396 1.346 1.00 92.38 654 GLY A O 1
ATOM 5290 N N . GLN A 1 655 ? -8.173 -27.223 3.413 1.00 93.06 655 GLN A N 1
ATOM 5291 C CA . GLN A 1 655 ? -9.521 -27.809 3.318 1.00 93.06 655 GLN A CA 1
ATOM 5292 C C . GLN A 1 655 ? -10.589 -26.850 2.751 1.00 93.06 655 GLN A C 1
ATOM 5294 O O . GLN A 1 655 ? -11.355 -27.232 1.865 1.00 93.06 655 GLN A O 1
ATOM 5299 N N . ASN A 1 656 ? -10.629 -25.603 3.232 1.00 95.19 656 ASN A N 1
ATOM 5300 C CA . ASN A 1 656 ? -11.651 -24.613 2.865 1.00 95.19 656 ASN A CA 1
ATOM 5301 C C . ASN A 1 656 ? -11.092 -23.298 2.300 1.00 95.19 656 ASN A C 1
ATOM 5303 O O . ASN A 1 656 ? -11.866 -22.372 2.037 1.00 95.19 656 ASN A O 1
ATOM 5307 N N . ILE A 1 657 ? -9.776 -23.205 2.091 1.00 96.12 657 ILE A N 1
ATOM 5308 C CA . ILE A 1 657 ? -9.154 -21.955 1.660 1.00 96.12 657 ILE A CA 1
ATOM 5309 C C . ILE A 1 657 ? -9.563 -21.603 0.225 1.00 96.12 657 ILE A C 1
ATOM 5311 O O . ILE A 1 657 ? -9.518 -22.429 -0.685 1.00 96.12 657 ILE A O 1
ATOM 5315 N N . SER A 1 658 ? -9.991 -20.357 0.046 1.00 96.62 658 SER A N 1
ATOM 5316 C CA . SER A 1 658 ? -10.470 -19.787 -1.218 1.00 96.62 658 SER A CA 1
ATOM 5317 C C . SER A 1 658 ? -9.604 -18.626 -1.703 1.00 96.62 658 SER A C 1
ATOM 5319 O O . SER A 1 658 ? -9.463 -18.411 -2.905 1.00 96.62 658 SER A O 1
ATOM 5321 N N . TYR A 1 659 ? -8.980 -17.910 -0.771 1.00 97.62 659 TYR A N 1
ATOM 5322 C CA . TYR A 1 659 ? -8.125 -16.766 -1.033 1.00 97.62 659 TYR A CA 1
ATOM 5323 C C . TYR A 1 659 ? -6.867 -16.882 -0.173 1.00 97.62 659 TYR A C 1
ATOM 5325 O O . TYR A 1 659 ? -6.955 -16.910 1.057 1.00 97.62 659 TYR A O 1
ATOM 5333 N N . LEU A 1 660 ? -5.706 -16.953 -0.819 1.00 97.25 660 LEU A N 1
ATOM 5334 C CA . LEU A 1 660 ? -4.406 -17.002 -0.157 1.00 97.25 660 LEU A CA 1
ATOM 5335 C C . LEU A 1 660 ? -3.493 -15.929 -0.745 1.00 97.25 660 LEU A C 1
ATOM 5337 O O . LEU A 1 660 ? -3.096 -16.027 -1.907 1.00 97.25 660 LEU A O 1
ATOM 5341 N N . ASN A 1 661 ? -3.136 -14.940 0.073 1.00 96.44 661 ASN A N 1
ATOM 5342 C CA . ASN A 1 661 ? -2.141 -13.934 -0.271 1.00 96.44 661 ASN A CA 1
ATOM 5343 C C . ASN A 1 661 ? -0.953 -14.012 0.695 1.00 96.44 661 ASN A C 1
ATOM 5345 O O . ASN A 1 661 ? -1.086 -13.791 1.897 1.00 96.44 661 ASN A O 1
ATOM 5349 N N . ALA A 1 662 ? 0.213 -14.356 0.152 1.00 95.88 662 ALA A N 1
ATOM 5350 C CA . ALA A 1 662 ? 1.483 -14.453 0.866 1.00 95.88 662 ALA A CA 1
ATOM 5351 C C . ALA A 1 662 ? 2.574 -13.587 0.209 1.00 95.88 662 ALA A C 1
ATOM 5353 O O . ALA A 1 662 ? 3.766 -13.894 0.297 1.00 95.88 662 ALA A O 1
ATOM 5354 N N . SER A 1 663 ? 2.171 -12.513 -0.476 1.00 94.75 663 SER A N 1
ATOM 5355 C CA . SER A 1 663 ? 3.071 -11.653 -1.254 1.00 94.75 663 SER A CA 1
ATOM 5356 C C . SER A 1 663 ? 4.049 -10.853 -0.384 1.00 94.75 663 SER A C 1
ATOM 5358 O O . SER A 1 663 ? 3.773 -10.599 0.783 1.00 94.75 663 SER A O 1
ATOM 5360 N N . PHE A 1 664 ? 5.162 -10.380 -0.949 1.00 92.81 664 PHE A N 1
ATOM 5361 C CA . PHE A 1 664 ? 6.146 -9.542 -0.238 1.00 92.81 664 PHE A CA 1
ATOM 5362 C C . PHE A 1 664 ? 6.651 -10.199 1.057 1.00 92.81 664 PHE A C 1
ATOM 5364 O O . PHE A 1 664 ? 6.509 -9.656 2.152 1.00 92.81 664 PHE A O 1
ATOM 5371 N N . ASN A 1 665 ? 7.211 -11.397 0.911 1.00 95.50 665 ASN A N 1
ATOM 5372 C CA . ASN A 1 665 ? 7.802 -12.191 1.985 1.00 95.50 665 ASN A CA 1
ATOM 5373 C C . ASN A 1 665 ? 9.172 -12.736 1.524 1.00 95.50 665 ASN A C 1
ATOM 5375 O O . ASN A 1 665 ? 9.734 -12.299 0.519 1.00 95.50 665 ASN A O 1
ATOM 5379 N N . ALA A 1 666 ? 9.745 -13.682 2.268 1.00 95.31 666 ALA A N 1
ATOM 5380 C CA . ALA A 1 666 ? 10.994 -14.363 1.929 1.00 95.31 666 ALA A CA 1
ATOM 5381 C C . ALA A 1 666 ? 10.788 -15.882 1.759 1.00 95.31 666 ALA A C 1
ATOM 5383 O O . ALA A 1 666 ? 11.668 -16.673 2.106 1.00 95.31 666 ALA A O 1
ATOM 5384 N N . LEU A 1 667 ? 9.616 -16.298 1.264 1.00 95.69 667 LEU A N 1
ATOM 5385 C CA . LEU A 1 667 ? 9.247 -17.706 1.138 1.00 95.69 667 LEU A CA 1
ATOM 5386 C C . LEU A 1 667 ? 9.997 -18.361 -0.024 1.00 95.69 667 LEU A C 1
ATOM 5388 O O . LEU A 1 667 ? 9.980 -17.857 -1.146 1.00 95.69 667 LEU A O 1
ATOM 5392 N N . SER A 1 668 ? 10.612 -19.513 0.238 1.00 93.06 668 SER A N 1
ATOM 5393 C CA . SER A 1 668 ? 11.187 -20.389 -0.793 1.00 93.06 668 SER A CA 1
ATOM 5394 C C . SER A 1 668 ? 10.278 -21.572 -1.134 1.00 93.06 668 SER A C 1
ATOM 5396 O O . SER A 1 668 ? 10.354 -22.121 -2.232 1.00 93.06 668 SER A O 1
ATOM 5398 N N . SER A 1 669 ? 9.419 -21.971 -0.194 1.00 90.31 669 SER A N 1
ATOM 5399 C CA . SER A 1 669 ? 8.454 -23.058 -0.341 1.00 90.31 669 SER A CA 1
ATOM 5400 C C . SER A 1 669 ? 7.200 -22.785 0.493 1.00 90.31 669 SER A C 1
ATOM 5402 O O . SER A 1 669 ? 7.205 -21.954 1.402 1.00 90.31 669 SER A O 1
ATOM 5404 N N . LEU A 1 670 ? 6.115 -23.485 0.160 1.00 93.88 670 LEU A N 1
ATOM 5405 C CA . LEU A 1 670 ? 4.809 -23.371 0.802 1.00 93.88 670 LEU A CA 1
ATOM 5406 C C . LEU A 1 670 ? 4.255 -24.773 1.058 1.00 93.88 670 LEU A C 1
ATOM 5408 O O . LEU A 1 670 ? 4.229 -25.599 0.145 1.00 93.88 670 LEU A O 1
ATOM 5412 N N . ILE A 1 671 ? 3.766 -25.018 2.273 1.00 93.50 671 ILE A N 1
ATOM 5413 C CA . ILE A 1 671 ? 3.127 -26.283 2.644 1.00 93.50 671 ILE A CA 1
ATOM 5414 C C . ILE A 1 671 ? 1.622 -26.040 2.778 1.00 93.50 671 ILE A C 1
ATOM 5416 O O . ILE A 1 671 ? 1.190 -25.301 3.659 1.00 93.50 671 ILE A O 1
ATOM 5420 N N . VAL A 1 672 ? 0.817 -26.675 1.923 1.00 94.38 672 VAL A N 1
ATOM 5421 C CA . VAL A 1 672 ? -0.653 -26.643 2.012 1.00 94.38 672 VAL A CA 1
ATOM 5422 C C . VAL A 1 672 ? -1.179 -28.069 2.057 1.00 94.38 672 VAL A C 1
ATOM 5424 O O . VAL A 1 672 ? -0.990 -28.818 1.100 1.00 94.38 672 VAL A O 1
ATOM 5427 N N . LEU A 1 673 ? -1.812 -28.450 3.169 1.00 92.00 673 LEU A N 1
ATOM 5428 C CA . LEU A 1 673 ? -2.387 -29.783 3.368 1.00 92.00 673 LEU A CA 1
ATOM 5429 C C . LEU A 1 673 ? -3.730 -29.678 4.110 1.00 92.00 673 LEU A C 1
ATOM 5431 O O . LEU A 1 673 ? -3.795 -28.952 5.103 1.00 92.00 673 LEU A O 1
ATOM 5435 N N . PRO A 1 674 ? -4.793 -30.389 3.681 1.00 93.62 674 PRO A N 1
ATOM 5436 C CA . PRO A 1 674 ? -4.926 -31.136 2.419 1.00 93.62 674 PRO A CA 1
ATOM 5437 C C . PRO A 1 674 ? -4.919 -30.207 1.186 1.00 93.62 674 PRO A C 1
ATOM 5439 O O . PRO A 1 674 ? -4.810 -28.993 1.324 1.00 93.62 674 PRO A O 1
ATOM 5442 N N . MET A 1 675 ? -5.001 -30.759 -0.029 1.00 93.50 675 MET A N 1
ATOM 5443 C CA . MET A 1 675 ? -4.962 -29.977 -1.276 1.00 93.50 675 MET A CA 1
ATOM 5444 C C . MET A 1 675 ? -6.127 -28.963 -1.370 1.00 93.50 675 MET A C 1
ATOM 5446 O O . MET A 1 675 ? -7.274 -29.348 -1.126 1.00 93.50 675 MET A O 1
ATOM 5450 N N . PRO A 1 676 ? -5.880 -27.690 -1.748 1.00 94.75 676 PRO A N 1
ATOM 5451 C CA . PRO A 1 676 ? -6.874 -26.627 -1.622 1.00 94.75 676 PRO A CA 1
ATOM 5452 C C . PRO A 1 676 ? -7.866 -26.541 -2.791 1.00 94.75 676 PRO A C 1
ATOM 5454 O O . PRO A 1 676 ? -7.815 -25.623 -3.606 1.00 94.75 676 PRO A O 1
ATOM 5457 N N . MET A 1 677 ? -8.828 -27.467 -2.848 1.00 93.69 677 MET A N 1
ATOM 5458 C CA . MET A 1 677 ? -9.803 -27.589 -3.952 1.00 93.69 677 MET A CA 1
ATOM 5459 C C . MET A 1 677 ? -10.701 -26.358 -4.180 1.00 93.69 677 MET A C 1
ATOM 5461 O O . MET A 1 677 ? -11.283 -26.211 -5.257 1.00 93.69 677 MET A O 1
ATOM 5465 N N . ASN A 1 678 ? -10.845 -25.484 -3.179 1.00 94.88 678 ASN A N 1
ATOM 5466 C CA . ASN A 1 678 ? -11.707 -24.300 -3.232 1.00 94.88 678 ASN A CA 1
ATOM 5467 C C . ASN A 1 678 ? -10.970 -22.995 -3.573 1.00 94.88 678 ASN A C 1
ATOM 5469 O O . ASN A 1 678 ? -11.607 -21.942 -3.592 1.00 94.88 678 ASN A O 1
ATOM 5473 N N . LEU A 1 679 ? -9.663 -23.053 -3.847 1.00 96.50 679 LEU A N 1
ATOM 5474 C CA . LEU A 1 679 ? -8.833 -21.876 -4.085 1.00 96.50 679 LEU A CA 1
ATOM 5475 C C . LEU A 1 679 ? -9.231 -21.163 -5.388 1.00 96.50 679 LEU A C 1
ATOM 5477 O O . LEU A 1 679 ? -9.254 -21.771 -6.455 1.00 96.50 679 LEU A O 1
ATOM 5481 N N . VAL A 1 680 ? -9.533 -19.869 -5.283 1.00 97.19 680 VAL A N 1
ATOM 5482 C CA . VAL A 1 680 ? -9.914 -18.969 -6.386 1.00 97.19 680 VAL A CA 1
ATOM 5483 C C . VAL A 1 680 ? -8.793 -17.976 -6.684 1.00 97.19 680 VAL A C 1
ATOM 5485 O O . VAL A 1 680 ? -8.494 -17.710 -7.848 1.00 97.19 680 VAL A O 1
ATOM 5488 N N . PHE A 1 681 ? -8.162 -17.446 -5.636 1.00 97.56 681 PHE A N 1
ATOM 5489 C CA . PHE A 1 681 ? -7.076 -16.475 -5.726 1.00 97.56 681 PHE A CA 1
ATOM 5490 C C . PHE A 1 681 ? -5.849 -16.995 -4.982 1.00 97.56 681 PHE A C 1
ATOM 5492 O O . PHE A 1 681 ? -5.930 -17.338 -3.798 1.00 97.56 681 PHE A O 1
ATOM 5499 N N . PHE A 1 682 ? -4.717 -17.025 -5.677 1.00 97.06 682 PHE A N 1
ATOM 5500 C CA . PHE A 1 682 ? -3.437 -17.446 -5.130 1.00 97.06 682 PHE A CA 1
ATOM 5501 C C . PHE A 1 682 ? -2.360 -16.428 -5.491 1.00 97.06 682 PHE A C 1
ATOM 5503 O O . PHE A 1 682 ? -2.031 -16.276 -6.667 1.00 97.06 682 PHE A O 1
ATOM 5510 N N . SER A 1 683 ? -1.796 -15.762 -4.483 1.00 96.75 683 SER A N 1
ATOM 5511 C CA . SER A 1 683 ? -0.659 -14.864 -4.673 1.00 96.75 683 SER A CA 1
ATOM 5512 C C . SER A 1 683 ? 0.522 -15.233 -3.785 1.00 96.75 683 SER A C 1
ATOM 5514 O O . SER A 1 683 ? 0.415 -15.287 -2.557 1.00 96.75 683 SER A O 1
ATOM 5516 N N . VAL A 1 684 ? 1.672 -15.429 -4.424 1.00 96.19 684 VAL A N 1
ATOM 5517 C CA . VAL A 1 684 ? 2.999 -15.597 -3.813 1.00 96.19 684 VAL A CA 1
ATOM 5518 C C . VAL A 1 684 ? 4.006 -14.622 -4.429 1.00 96.19 684 VAL A C 1
ATOM 5520 O O . VAL A 1 684 ? 5.209 -14.882 -4.448 1.00 96.19 684 VAL A O 1
ATOM 5523 N N . ALA A 1 685 ? 3.529 -13.492 -4.945 1.00 95.56 685 ALA A N 1
ATOM 5524 C CA . ALA A 1 685 ? 4.357 -12.476 -5.578 1.00 95.56 685 ALA A CA 1
ATOM 5525 C C . ALA A 1 685 ? 5.460 -11.920 -4.660 1.00 95.56 685 ALA A C 1
ATOM 5527 O O . ALA A 1 685 ? 5.290 -11.831 -3.445 1.00 95.56 685 ALA A O 1
ATOM 5528 N N . SER A 1 686 ? 6.581 -11.482 -5.237 1.00 94.38 686 SER A N 1
ATOM 5529 C CA . SER A 1 686 ? 7.709 -10.888 -4.499 1.00 94.38 686 SER A CA 1
ATOM 5530 C C . SER A 1 686 ? 8.205 -11.783 -3.348 1.00 94.38 686 SER A C 1
ATOM 5532 O O . SER A 1 686 ? 8.209 -11.378 -2.186 1.00 94.38 686 SER A O 1
ATOM 5534 N N . ASN A 1 687 ? 8.587 -13.018 -3.684 1.00 96.75 687 ASN A N 1
ATOM 5535 C CA . ASN A 1 687 ? 9.150 -14.031 -2.784 1.00 96.75 687 ASN A CA 1
ATOM 5536 C C . ASN A 1 687 ? 10.427 -14.645 -3.408 1.00 96.75 687 ASN A C 1
ATOM 5538 O O . ASN A 1 687 ? 11.057 -14.059 -4.289 1.00 96.75 687 ASN A O 1
ATOM 5542 N N . GLN A 1 688 ? 10.857 -15.819 -2.935 1.00 95.88 688 GLN A N 1
ATOM 5543 C CA . GLN A 1 688 ? 12.057 -16.528 -3.391 1.00 95.88 688 GLN A CA 1
ATOM 5544 C C . GLN A 1 688 ? 11.732 -17.907 -3.997 1.00 95.88 688 GLN A C 1
ATOM 5546 O O . GLN A 1 688 ? 12.562 -18.816 -3.942 1.00 95.88 688 GLN A O 1
ATOM 5551 N N . PHE A 1 689 ? 10.540 -18.093 -4.577 1.00 95.44 689 PHE A N 1
ATOM 5552 C CA . PHE A 1 689 ? 10.143 -19.380 -5.161 1.00 95.44 689 PHE A CA 1
ATOM 5553 C C . PHE A 1 689 ? 10.971 -19.721 -6.403 1.00 95.44 689 PHE A C 1
ATOM 5555 O O . PHE A 1 689 ? 11.097 -18.904 -7.315 1.00 95.44 689 PHE A O 1
ATOM 5562 N N . SER A 1 690 ? 11.481 -20.954 -6.464 1.00 94.00 690 SER A N 1
ATOM 5563 C CA . SER A 1 690 ? 12.154 -21.525 -7.643 1.00 94.00 690 SER A CA 1
ATOM 5564 C C . SER A 1 690 ? 11.213 -22.324 -8.552 1.00 94.00 690 SER A C 1
ATOM 5566 O O . SER A 1 690 ? 11.436 -22.393 -9.763 1.00 94.00 690 SER A O 1
ATOM 5568 N N . HIS A 1 691 ? 10.148 -22.888 -7.975 1.00 93.31 691 HIS A N 1
ATOM 5569 C CA . HIS A 1 691 ? 9.094 -23.632 -8.660 1.00 93.31 691 HIS A CA 1
ATOM 5570 C C . HIS A 1 691 ? 7.738 -23.349 -8.009 1.00 93.31 691 HIS A C 1
ATOM 5572 O O . HIS A 1 691 ? 7.661 -23.068 -6.811 1.00 93.31 691 HIS A O 1
ATOM 5578 N N . LEU A 1 692 ? 6.665 -23.454 -8.794 1.00 93.38 692 LEU A N 1
ATOM 5579 C CA . LEU A 1 692 ? 5.298 -23.417 -8.280 1.00 93.38 692 LEU A CA 1
ATOM 5580 C C . LEU A 1 692 ? 4.838 -24.819 -7.842 1.00 93.38 692 LEU A C 1
ATOM 5582 O O . LEU A 1 692 ? 5.267 -25.810 -8.434 1.00 93.38 692 LEU A O 1
ATOM 5586 N N . PRO A 1 693 ? 3.948 -24.929 -6.840 1.00 91.81 693 PRO A N 1
ATOM 5587 C CA . PRO A 1 693 ? 3.376 -26.210 -6.445 1.00 91.81 693 PRO A CA 1
ATOM 5588 C C . PRO A 1 693 ? 2.604 -26.911 -7.576 1.00 91.81 693 PRO A C 1
ATOM 5590 O O . PRO A 1 693 ? 1.758 -26.304 -8.232 1.00 91.81 693 PRO A O 1
ATOM 5593 N N . ASN A 1 694 ? 2.831 -28.217 -7.757 1.00 89.75 694 ASN A N 1
ATOM 5594 C CA . ASN A 1 694 ? 2.198 -28.997 -8.833 1.00 89.75 694 ASN A CA 1
ATOM 5595 C C . ASN A 1 694 ? 0.668 -29.079 -8.713 1.00 89.75 694 ASN A C 1
ATOM 5597 O O . ASN A 1 694 ? -0.027 -29.072 -9.730 1.00 89.75 694 ASN A O 1
ATOM 5601 N N . TRP A 1 695 ? 0.141 -29.096 -7.484 1.00 91.94 695 TRP A N 1
ATOM 5602 C CA . TRP A 1 695 ? -1.299 -29.186 -7.223 1.00 91.94 695 TRP A CA 1
ATOM 5603 C C . TRP A 1 695 ? -2.100 -28.002 -7.775 1.00 91.94 695 TRP A C 1
ATOM 5605 O O . TRP A 1 695 ? -3.308 -28.125 -7.945 1.00 91.94 695 TRP A O 1
ATOM 5615 N N . ILE A 1 696 ? -1.457 -26.874 -8.108 1.00 92.75 696 ILE A N 1
ATOM 5616 C CA . ILE A 1 696 ? -2.118 -25.725 -8.752 1.00 92.75 696 ILE A CA 1
ATOM 5617 C C . ILE A 1 696 ? -2.798 -26.148 -10.061 1.00 92.75 696 ILE A C 1
ATOM 5619 O O . ILE A 1 696 ? -3.850 -25.620 -10.410 1.00 92.75 696 ILE A O 1
ATOM 5623 N N . THR A 1 697 ? -2.221 -27.129 -10.761 1.00 90.38 697 THR A N 1
ATOM 5624 C CA . THR A 1 697 ? -2.752 -27.632 -12.036 1.00 90.38 697 THR A CA 1
ATOM 5625 C C . THR A 1 697 ? -4.008 -28.489 -11.900 1.00 90.38 697 THR A C 1
ATOM 5627 O O . THR A 1 697 ? -4.702 -28.695 -12.891 1.00 90.38 697 THR A O 1
ATOM 5630 N N . ASP A 1 698 ? -4.317 -28.967 -10.694 1.00 91.12 698 ASP A N 1
ATOM 5631 C CA . ASP A 1 698 ? -5.460 -29.849 -10.433 1.00 91.12 698 ASP A CA 1
ATOM 5632 C C . ASP A 1 698 ? -6.689 -29.071 -9.913 1.00 91.12 698 ASP A C 1
ATOM 5634 O O . ASP A 1 698 ? -7.760 -29.641 -9.686 1.00 91.12 698 ASP A O 1
ATOM 5638 N N . LEU A 1 699 ? -6.560 -27.750 -9.739 1.00 92.69 699 LEU A N 1
ATOM 5639 C CA . LEU A 1 699 ? -7.603 -26.881 -9.199 1.00 92.69 699 LEU A CA 1
ATOM 5640 C C . LEU A 1 699 ? -8.647 -26.497 -10.254 1.00 92.69 699 LEU A C 1
ATOM 5642 O O . LEU A 1 699 ? -8.321 -26.021 -11.335 1.00 92.69 699 LEU A O 1
ATOM 5646 N N . GLN A 1 700 ? -9.925 -26.633 -9.893 1.00 90.75 700 GLN A N 1
ATOM 5647 C CA . GLN A 1 700 ? -11.063 -26.383 -10.793 1.00 90.75 700 GLN A CA 1
ATOM 5648 C C . GLN A 1 700 ? -11.688 -24.988 -10.640 1.00 90.75 700 GLN A C 1
ATOM 5650 O O . GLN A 1 700 ? -12.517 -24.594 -11.456 1.00 90.75 700 GLN A O 1
ATOM 5655 N N . LYS A 1 701 ? -11.359 -24.267 -9.560 1.00 94.81 701 LYS A N 1
ATOM 5656 C CA . LYS A 1 701 ? -11.937 -22.950 -9.234 1.00 94.81 701 LYS A CA 1
ATOM 5657 C C . LYS A 1 701 ? -10.929 -21.802 -9.306 1.00 94.81 701 LYS A C 1
ATOM 5659 O O . LYS A 1 701 ? -11.325 -20.649 -9.141 1.00 94.81 701 LYS A O 1
ATOM 5664 N N . ILE A 1 702 ? -9.648 -22.097 -9.535 1.00 95.88 702 ILE A N 1
ATOM 5665 C CA . ILE A 1 702 ? -8.592 -21.086 -9.514 1.00 95.88 702 ILE A CA 1
ATOM 5666 C C . ILE A 1 702 ? -8.734 -20.141 -10.700 1.00 95.88 702 ILE A C 1
ATOM 5668 O O . ILE A 1 702 ? -8.772 -20.576 -11.847 1.00 95.88 702 ILE A O 1
ATOM 5672 N N . ASN A 1 703 ? -8.838 -18.851 -10.414 1.00 96.12 703 ASN A N 1
ATOM 5673 C CA . ASN A 1 703 ? -9.107 -17.813 -11.399 1.00 96.12 703 ASN A CA 1
ATOM 5674 C C . ASN A 1 703 ? -7.897 -16.890 -11.596 1.00 96.12 703 ASN A C 1
ATOM 5676 O O . ASN A 1 703 ? -7.604 -16.466 -12.716 1.00 96.12 703 ASN A O 1
ATOM 5680 N N . HIS A 1 704 ? -7.184 -16.611 -10.502 1.00 97.38 704 HIS A N 1
ATOM 5681 C CA . HIS A 1 704 ? -6.057 -15.690 -10.471 1.00 97.38 704 HIS A CA 1
ATOM 5682 C C . HIS A 1 704 ? -4.844 -16.323 -9.798 1.00 97.38 704 HIS A C 1
ATOM 5684 O O . HIS A 1 704 ? -4.922 -16.745 -8.639 1.00 97.38 704 HIS A O 1
ATOM 5690 N N . ILE A 1 705 ? -3.731 -16.356 -10.530 1.00 97.31 705 ILE A N 1
ATOM 5691 C CA . ILE A 1 705 ? -2.419 -16.748 -10.017 1.00 97.31 705 ILE A CA 1
ATOM 5692 C C . ILE A 1 705 ? -1.467 -15.576 -10.199 1.00 97.31 705 ILE A C 1
ATOM 5694 O O . ILE A 1 705 ? -1.182 -15.172 -11.329 1.00 97.31 705 ILE A O 1
ATOM 5698 N N . ASP A 1 706 ? -0.925 -15.101 -9.083 1.00 96.62 706 ASP A N 1
ATOM 5699 C CA . ASP A 1 706 ? 0.154 -14.128 -9.078 1.00 96.62 706 ASP A CA 1
ATOM 5700 C C . ASP A 1 706 ? 1.417 -14.696 -8.423 1.00 96.62 706 ASP A C 1
ATOM 5702 O O . ASP A 1 706 ? 1.462 -15.016 -7.235 1.00 96.62 706 ASP A O 1
ATOM 5706 N N . ALA A 1 707 ? 2.465 -14.843 -9.226 1.00 96.38 707 ALA A N 1
ATOM 5707 C CA . ALA A 1 707 ? 3.779 -15.279 -8.778 1.00 96.38 707 ALA A CA 1
ATOM 5708 C C . ALA A 1 707 ? 4.899 -14.428 -9.392 1.00 96.38 707 ALA A C 1
ATOM 5710 O O . ALA A 1 707 ? 6.018 -14.912 -9.597 1.00 96.38 707 ALA A O 1
ATOM 5711 N N . HIS A 1 708 ? 4.622 -13.153 -9.674 1.00 94.56 708 HIS A N 1
ATOM 5712 C CA . HIS A 1 708 ? 5.625 -12.233 -10.199 1.00 94.56 708 HIS A CA 1
ATOM 5713 C C . HIS A 1 708 ? 6.764 -11.950 -9.201 1.00 94.56 708 HIS A C 1
ATOM 5715 O O . HIS A 1 708 ? 6.612 -12.166 -7.997 1.00 94.56 708 HIS A O 1
ATOM 5721 N N . LYS A 1 709 ? 7.911 -11.443 -9.682 1.00 92.88 709 LYS A N 1
ATOM 5722 C CA . LYS A 1 709 ? 9.094 -11.116 -8.848 1.00 92.88 709 LYS A CA 1
ATOM 5723 C C . LYS A 1 709 ? 9.538 -12.291 -7.957 1.00 92.88 709 LYS A C 1
ATOM 5725 O O . LYS A 1 709 ? 9.754 -12.132 -6.758 1.00 92.88 709 LYS A O 1
ATOM 5730 N N . ASN A 1 710 ? 9.661 -13.476 -8.545 1.00 96.38 710 ASN A N 1
ATOM 5731 C CA . ASN A 1 710 ? 10.206 -14.676 -7.905 1.00 96.38 710 ASN A CA 1
ATOM 5732 C C . ASN A 1 710 ? 11.468 -15.146 -8.658 1.00 96.38 710 ASN A C 1
ATOM 5734 O O . ASN A 1 710 ? 12.062 -14.410 -9.448 1.00 96.38 710 ASN A O 1
ATOM 5738 N N . GLN A 1 711 ? 11.930 -16.367 -8.393 1.00 95.62 711 GLN A N 1
ATOM 5739 C CA . GLN A 1 711 ? 13.083 -16.980 -9.058 1.00 95.62 711 GLN A CA 1
ATOM 5740 C C . GLN A 1 711 ? 12.666 -18.205 -9.886 1.00 95.62 711 GLN A C 1
ATOM 5742 O O . GLN A 1 711 ? 13.450 -19.149 -10.028 1.00 95.62 711 GLN A O 1
ATOM 5747 N N . LEU A 1 712 ? 11.435 -18.207 -10.415 1.00 95.94 712 LEU A N 1
ATOM 5748 C CA . LEU A 1 712 ? 10.870 -19.355 -11.121 1.00 95.94 712 LEU A CA 1
ATOM 5749 C C . LEU A 1 712 ? 11.685 -19.672 -12.376 1.00 95.94 712 LEU A C 1
ATOM 5751 O O . LEU A 1 712 ? 11.885 -18.791 -13.210 1.00 95.94 712 LEU A O 1
ATOM 5755 N N . LYS A 1 713 ? 12.134 -20.926 -12.511 1.00 93.81 713 LYS A N 1
ATOM 5756 C CA . LYS A 1 713 ? 12.866 -21.412 -13.700 1.00 93.81 713 LYS A CA 1
ATOM 5757 C C . LYS A 1 713 ? 11.972 -22.155 -14.689 1.00 93.81 713 LYS A C 1
ATOM 5759 O O . LYS A 1 713 ? 12.180 -22.073 -15.895 1.00 93.81 713 LYS A O 1
ATOM 5764 N N . THR A 1 714 ? 10.991 -22.885 -14.169 1.00 93.19 714 THR A N 1
ATOM 5765 C CA . THR A 1 714 ? 10.042 -23.696 -14.937 1.00 93.19 714 THR A CA 1
ATOM 5766 C C . THR A 1 714 ? 8.644 -23.583 -14.336 1.00 93.19 714 THR A C 1
ATOM 5768 O O . THR A 1 714 ? 8.485 -23.222 -13.166 1.00 93.19 714 THR A O 1
ATOM 5771 N N . LEU A 1 715 ? 7.631 -23.910 -15.138 1.00 94.69 715 LEU A N 1
ATOM 5772 C CA . LEU A 1 715 ? 6.233 -23.999 -14.715 1.00 94.69 715 LEU A CA 1
ATOM 5773 C C . LEU A 1 715 ? 5.751 -25.457 -14.776 1.00 94.69 715 LEU A C 1
ATOM 5775 O O . LEU A 1 715 ? 6.300 -26.238 -15.555 1.00 94.69 715 LEU A O 1
ATOM 5779 N N . PRO A 1 716 ? 4.714 -25.828 -14.006 1.00 93.38 716 PRO A N 1
ATOM 5780 C CA . PRO A 1 716 ? 4.061 -27.128 -14.141 1.00 93.38 716 PRO A CA 1
ATOM 5781 C C . PRO A 1 716 ? 3.526 -27.365 -15.565 1.00 93.38 716 PRO A C 1
ATOM 5783 O O . PRO A 1 716 ? 2.897 -26.476 -16.139 1.00 93.38 716 PRO A O 1
ATOM 5786 N N . GLU A 1 717 ? 3.708 -28.573 -16.116 1.00 89.69 717 GLU A N 1
ATOM 5787 C CA . GLU A 1 717 ? 3.396 -28.881 -17.528 1.00 89.69 717 GLU A CA 1
ATOM 5788 C C . GLU A 1 717 ? 1.940 -28.598 -17.927 1.00 89.69 717 GLU A C 1
ATOM 5790 O O . GLU A 1 717 ? 1.669 -28.151 -19.037 1.00 89.69 717 GLU A O 1
ATOM 5795 N N . ARG A 1 718 ? 0.998 -28.803 -16.999 1.00 91.75 718 ARG A N 1
ATOM 5796 C CA . ARG A 1 718 ? -0.449 -28.690 -17.238 1.00 91.75 718 ARG A CA 1
ATOM 5797 C C . ARG A 1 718 ? -1.039 -27.311 -16.917 1.00 91.75 718 ARG A C 1
ATOM 5799 O O . ARG A 1 718 ? -2.259 -27.168 -16.933 1.00 91.75 718 ARG A O 1
ATOM 5806 N N . ILE A 1 719 ? -0.223 -26.290 -16.631 1.00 92.88 719 ILE A N 1
ATOM 5807 C CA . ILE A 1 719 ? -0.713 -24.969 -16.183 1.00 92.88 719 ILE A CA 1
ATOM 5808 C C . ILE A 1 719 ? -1.663 -24.298 -17.190 1.00 92.88 719 ILE A C 1
ATOM 5810 O O . ILE A 1 719 ? -2.636 -23.667 -16.790 1.00 92.88 719 ILE A O 1
ATOM 5814 N N . PHE A 1 720 ? -1.438 -24.494 -18.492 1.00 91.62 720 PHE A N 1
ATOM 5815 C CA . PHE A 1 720 ? -2.291 -23.938 -19.548 1.00 91.62 720 PHE A CA 1
ATOM 5816 C C . PHE A 1 720 ? -3.584 -24.729 -19.794 1.00 91.62 720 PHE A C 1
ATOM 5818 O O . PHE A 1 720 ? -4.432 -24.269 -20.554 1.00 91.62 720 PHE A O 1
ATOM 5825 N N . ARG A 1 721 ? -3.756 -25.894 -19.154 1.00 90.31 721 ARG A N 1
ATOM 5826 C CA . ARG A 1 721 ? -4.962 -26.734 -19.249 1.00 90.31 721 ARG A CA 1
ATOM 5827 C C . ARG A 1 721 ? -5.970 -26.456 -18.128 1.00 90.31 721 ARG A C 1
ATOM 5829 O O . ARG A 1 721 ? -7.038 -27.062 -18.093 1.00 90.31 721 ARG A O 1
ATOM 5836 N N . VAL A 1 722 ? -5.632 -25.574 -17.188 1.00 91.44 722 VAL A N 1
ATOM 5837 C CA . VAL A 1 722 ? -6.493 -25.263 -16.044 1.00 91.44 722 VAL A CA 1
ATOM 5838 C C . VAL A 1 722 ? -7.765 -24.551 -16.538 1.00 91.44 722 VAL A C 1
ATOM 5840 O O . VAL A 1 722 ? -7.664 -23.471 -17.125 1.00 91.44 722 VAL A O 1
ATOM 5843 N N . PRO A 1 723 ? -8.968 -25.116 -16.314 1.00 88.12 723 PRO A N 1
ATOM 5844 C CA . PRO A 1 723 ? -10.190 -24.671 -16.991 1.00 88.12 723 PRO A CA 1
ATOM 5845 C C . PRO A 1 723 ? -10.768 -23.362 -16.443 1.00 88.12 723 PRO A C 1
ATOM 5847 O O . PRO A 1 723 ? -11.572 -22.720 -17.108 1.00 88.12 723 PRO A O 1
ATOM 5850 N N . SER A 1 724 ? -10.402 -22.957 -15.230 1.00 91.81 724 SER A N 1
ATOM 5851 C CA . SER A 1 724 ? -10.939 -21.752 -14.587 1.00 91.81 724 SER A CA 1
ATOM 5852 C C . SER A 1 724 ? -9.983 -20.557 -14.611 1.00 91.81 724 SER A C 1
ATOM 5854 O O . SER A 1 724 ? -10.387 -19.460 -14.231 1.00 91.81 724 SER A O 1
ATOM 5856 N N . LEU A 1 725 ? -8.726 -20.752 -15.028 1.00 95.12 725 LEU A N 1
ATOM 5857 C CA . LEU A 1 725 ? -7.670 -19.750 -14.897 1.00 95.12 725 LEU A CA 1
ATOM 5858 C C . LEU A 1 725 ? -7.840 -18.643 -15.944 1.00 95.12 725 LEU A C 1
ATOM 5860 O O . LEU A 1 725 ? -7.643 -18.890 -17.131 1.00 95.12 725 LEU A O 1
ATOM 5864 N N . SER A 1 726 ? -8.163 -17.423 -15.506 1.00 95.62 726 SER A N 1
ATOM 5865 C CA . SER A 1 726 ? -8.295 -16.258 -16.396 1.00 95.62 726 SER A CA 1
ATOM 5866 C C . SER A 1 726 ? -7.065 -15.355 -16.395 1.00 95.62 726 SER A C 1
ATOM 5868 O O . SER A 1 726 ? -6.773 -14.711 -17.398 1.00 95.62 726 SER A O 1
ATOM 5870 N N . THR A 1 727 ? -6.329 -15.292 -15.288 1.00 96.75 727 THR A N 1
ATOM 5871 C CA . THR A 1 727 ? -5.239 -14.326 -15.106 1.00 96.75 727 THR A CA 1
ATOM 5872 C C . THR A 1 727 ? -4.008 -15.029 -14.556 1.00 96.75 727 THR A C 1
ATOM 5874 O O . THR A 1 727 ? -4.068 -15.696 -13.519 1.00 96.75 727 THR A O 1
ATOM 5877 N N . LEU A 1 728 ? -2.893 -14.892 -15.273 1.00 96.88 728 LEU A N 1
ATOM 5878 C CA . LEU A 1 728 ? -1.620 -15.507 -14.919 1.00 96.88 728 LEU A CA 1
ATOM 5879 C C . LEU A 1 728 ? -0.497 -14.466 -14.969 1.00 96.88 728 LEU A C 1
ATOM 5881 O O . LEU A 1 728 ? -0.041 -14.071 -16.045 1.00 96.88 728 LEU A O 1
ATOM 5885 N N . ASN A 1 729 ? -0.042 -14.052 -13.785 1.00 95.81 729 ASN A N 1
ATOM 5886 C CA . ASN A 1 729 ? 1.028 -13.076 -13.604 1.00 95.81 729 ASN A CA 1
ATOM 5887 C C . ASN A 1 729 ? 2.328 -13.776 -13.192 1.00 95.81 729 ASN A C 1
ATOM 5889 O O . ASN A 1 729 ? 2.464 -14.283 -12.079 1.00 95.81 729 ASN A O 1
ATOM 5893 N N . LEU A 1 730 ? 3.299 -13.803 -14.106 1.00 95.81 730 LEU A N 1
ATOM 5894 C CA . LEU A 1 730 ? 4.582 -14.499 -13.959 1.00 95.81 730 LEU A CA 1
ATOM 5895 C C . LEU A 1 730 ? 5.781 -13.618 -14.335 1.00 95.81 730 LEU A C 1
ATOM 5897 O O . LEU A 1 730 ? 6.891 -14.116 -14.542 1.00 95.81 730 LEU A O 1
ATOM 5901 N N . HIS A 1 731 ? 5.580 -12.308 -14.428 1.00 92.69 731 HIS A N 1
ATOM 5902 C CA . HIS A 1 731 ? 6.632 -11.385 -14.822 1.00 92.69 731 HIS A CA 1
ATOM 5903 C C . HIS A 1 731 ? 7.764 -11.288 -13.788 1.00 92.69 731 HIS A C 1
ATOM 5905 O O . HIS A 1 731 ? 7.591 -11.601 -12.608 1.00 92.69 731 HIS A O 1
ATOM 5911 N N . SER A 1 732 ? 8.932 -10.815 -14.220 1.00 92.06 732 SER A N 1
ATOM 5912 C CA . SER A 1 732 ? 10.113 -10.656 -13.362 1.00 92.06 732 SER A CA 1
ATOM 5913 C C . SER A 1 732 ? 10.530 -11.965 -12.675 1.00 92.06 732 SER A C 1
ATOM 5915 O O . SER A 1 732 ? 10.723 -12.006 -11.462 1.00 92.06 732 SER A O 1
ATOM 5917 N N . ASN A 1 733 ? 10.632 -13.040 -13.454 1.00 95.62 733 ASN A N 1
ATOM 5918 C CA . ASN A 1 733 ? 11.105 -14.356 -13.022 1.00 95.62 733 ASN A CA 1
ATOM 5919 C C . ASN A 1 733 ? 12.354 -14.754 -13.836 1.00 95.62 733 ASN A C 1
ATOM 5921 O O . ASN A 1 733 ? 13.003 -13.911 -14.453 1.00 95.62 733 ASN A O 1
ATOM 5925 N N . ARG A 1 734 ? 12.752 -16.031 -13.802 1.00 94.94 734 ARG A N 1
ATOM 5926 C CA . ARG A 1 734 ? 13.905 -16.569 -14.547 1.00 94.94 734 ARG A CA 1
ATOM 5927 C C . ARG A 1 734 ? 13.482 -17.686 -15.506 1.00 94.94 734 ARG A C 1
ATOM 5929 O O . ARG A 1 734 ? 14.223 -18.653 -15.688 1.00 94.94 734 ARG A O 1
ATOM 5936 N N . LEU A 1 735 ? 12.276 -17.585 -16.070 1.00 95.81 735 LEU A N 1
ATOM 5937 C CA . LEU A 1 735 ? 11.723 -18.598 -16.968 1.00 95.81 735 LEU A CA 1
ATOM 5938 C C . LEU A 1 735 ? 12.482 -18.587 -18.297 1.00 95.81 735 LEU A C 1
ATOM 5940 O O . LEU A 1 735 ? 12.603 -17.531 -18.912 1.00 95.81 735 LEU A O 1
ATOM 5944 N N . THR A 1 736 ? 12.953 -19.753 -18.743 1.00 93.38 736 THR A N 1
ATOM 5945 C CA . THR A 1 736 ? 13.627 -19.917 -20.048 1.00 93.38 736 THR A CA 1
ATOM 5946 C C . THR A 1 736 ? 12.723 -20.531 -21.113 1.00 93.38 736 THR A C 1
ATOM 5948 O O . THR A 1 736 ? 12.834 -20.210 -22.294 1.00 93.38 736 THR A O 1
ATOM 5951 N N . LYS A 1 737 ? 11.796 -21.402 -20.698 1.00 93.00 737 LYS A N 1
ATOM 5952 C CA . LYS A 1 737 ? 10.801 -22.049 -21.559 1.00 93.00 737 LYS A CA 1
ATOM 5953 C C . LYS A 1 737 ? 9.461 -22.152 -20.842 1.00 93.00 737 LYS A C 1
ATOM 5955 O O . LYS A 1 737 ? 9.399 -22.212 -19.613 1.00 93.00 737 LYS A O 1
ATOM 5960 N N . LEU A 1 738 ? 8.396 -22.204 -21.632 1.00 94.50 738 LEU A N 1
ATOM 5961 C CA . LEU A 1 738 ? 7.039 -22.496 -21.178 1.00 94.50 738 LEU A CA 1
ATOM 5962 C C . LEU A 1 738 ? 6.655 -23.927 -21.582 1.00 94.50 738 LEU A C 1
ATOM 5964 O O . LEU A 1 738 ? 7.227 -24.460 -22.531 1.00 94.50 738 LEU A O 1
ATOM 5968 N N . PRO A 1 739 ? 5.707 -24.566 -20.882 1.00 92.38 739 PRO A N 1
ATOM 5969 C CA . PRO A 1 739 ? 5.261 -25.905 -21.247 1.00 92.38 739 PRO A CA 1
ATOM 5970 C C . PRO A 1 739 ? 4.522 -25.926 -22.595 1.00 92.38 739 PRO A C 1
ATOM 5972 O O . PRO A 1 739 ? 3.655 -25.092 -22.849 1.00 92.38 739 PRO A O 1
ATOM 5975 N N . GLU A 1 740 ? 4.853 -26.910 -23.438 1.00 88.25 740 GLU A N 1
ATOM 5976 C CA . GLU A 1 740 ? 4.320 -27.059 -24.808 1.00 88.25 740 GLU A CA 1
ATOM 5977 C C . GLU A 1 740 ? 2.879 -27.596 -24.858 1.00 88.25 740 GLU A C 1
ATOM 5979 O O . GLU A 1 740 ? 2.180 -27.443 -25.859 1.00 88.25 740 GLU A O 1
ATOM 5984 N N . GLN A 1 741 ? 2.408 -28.222 -23.775 1.00 86.62 741 GLN A N 1
ATOM 5985 C CA . GLN A 1 741 ? 1.064 -28.795 -23.680 1.00 86.62 741 GLN A CA 1
ATOM 5986 C C . GLN A 1 741 ? 0.001 -27.696 -23.495 1.00 86.62 741 GLN A C 1
ATOM 5988 O O . GLN A 1 741 ? -0.508 -27.478 -22.394 1.00 86.62 741 GLN A O 1
ATOM 5993 N N . VAL A 1 742 ? -0.349 -26.998 -24.580 1.00 88.12 742 VAL A N 1
ATOM 5994 C CA . VAL A 1 742 ? -1.402 -25.970 -24.591 1.00 88.12 742 VAL A CA 1
ATOM 5995 C C . VAL A 1 742 ? -2.663 -26.483 -25.291 1.00 88.12 742 VAL A C 1
ATOM 5997 O O . VAL A 1 742 ? -2.758 -26.493 -26.520 1.00 88.12 742 VAL A O 1
ATOM 6000 N N . GLU A 1 743 ? -3.668 -26.852 -24.498 1.00 82.69 743 GLU A N 1
ATOM 6001 C CA . GLU A 1 743 ? -4.984 -27.303 -24.963 1.00 82.69 743 GLU A CA 1
ATOM 6002 C C . GLU A 1 743 ? -6.090 -26.593 -24.162 1.00 82.69 743 GLU A C 1
ATOM 6004 O O . GLU A 1 743 ? -6.039 -26.572 -22.933 1.00 82.69 743 GLU A O 1
ATOM 6009 N N . ASN A 1 744 ? -7.091 -26.018 -24.844 1.00 83.38 744 ASN A N 1
ATOM 6010 C CA . ASN A 1 744 ? -8.257 -25.346 -24.239 1.00 83.38 744 ASN A CA 1
ATOM 6011 C C . ASN A 1 744 ? -7.933 -24.258 -23.194 1.00 83.38 744 ASN A C 1
ATOM 6013 O O . ASN A 1 744 ? -8.660 -24.096 -22.210 1.00 83.38 744 ASN A O 1
ATOM 6017 N N . CYS A 1 745 ? -6.877 -23.478 -23.427 1.00 88.19 745 CYS A N 1
ATOM 6018 C CA . CYS A 1 745 ? -6.423 -22.436 -22.509 1.00 88.19 745 CYS A CA 1
ATOM 6019 C C . CYS A 1 745 ? -7.487 -21.331 -22.332 1.00 88.19 745 CYS A C 1
ATOM 6021 O O . CYS A 1 745 ? -7.884 -20.674 -23.298 1.00 88.19 745 CYS A O 1
ATOM 6023 N N . GLN A 1 746 ? -7.945 -21.125 -21.089 1.00 90.94 746 GLN A N 1
ATOM 6024 C CA . GLN A 1 746 ? -8.982 -20.139 -20.732 1.00 90.94 746 GLN A CA 1
ATOM 6025 C C . GLN A 1 746 ? -8.422 -18.784 -20.270 1.00 90.94 746 GLN A C 1
ATOM 6027 O O . GLN A 1 746 ? -9.201 -17.888 -19.941 1.00 90.94 746 GLN A O 1
ATOM 6032 N N . ILE A 1 747 ? -7.094 -18.623 -20.278 1.00 95.19 747 ILE A N 1
ATOM 6033 C CA . ILE A 1 747 ? -6.415 -17.406 -19.822 1.00 95.19 747 ILE A CA 1
ATOM 6034 C C . ILE A 1 747 ? -6.828 -16.218 -20.702 1.00 95.19 747 ILE A C 1
ATOM 6036 O O . ILE A 1 747 ? -6.760 -16.283 -21.928 1.00 95.19 747 ILE A O 1
ATOM 6040 N N . GLU A 1 748 ? -7.240 -15.126 -20.062 1.00 95.31 748 GLU A N 1
ATOM 6041 C CA . GLU A 1 748 ? -7.542 -13.835 -20.681 1.00 95.31 748 GLU A CA 1
ATOM 6042 C C . GLU A 1 748 ? -6.338 -12.885 -20.641 1.00 95.31 748 GLU A C 1
ATOM 6044 O O . GLU A 1 748 ? -6.095 -12.180 -21.623 1.00 95.31 748 GLU A O 1
ATOM 6049 N N . ILE A 1 749 ? -5.587 -12.882 -19.533 1.00 96.00 749 ILE A N 1
ATOM 6050 C CA . ILE A 1 749 ? -4.429 -12.004 -19.305 1.00 96.00 749 ILE A CA 1
ATOM 6051 C C . ILE A 1 749 ? -3.211 -12.852 -18.939 1.00 96.00 749 ILE A C 1
ATOM 6053 O O . ILE A 1 749 ? -3.215 -13.553 -17.921 1.00 96.00 749 ILE A O 1
ATOM 6057 N N . LEU A 1 750 ? -2.167 -12.768 -19.764 1.00 96.25 750 LEU A N 1
ATOM 6058 C CA . LEU A 1 750 ? -0.912 -13.493 -19.591 1.00 96.25 750 LEU A CA 1
ATOM 6059 C C . LEU A 1 750 ? 0.271 -12.521 -19.529 1.00 96.25 750 LEU A C 1
ATOM 6061 O O . LEU A 1 750 ? 0.701 -11.982 -20.550 1.00 96.25 750 LEU A O 1
ATOM 6065 N N . ASN A 1 751 ? 0.835 -12.353 -18.331 1.00 95.19 751 ASN A N 1
ATOM 6066 C CA . ASN A 1 751 ? 1.968 -11.463 -18.086 1.00 95.19 751 ASN A CA 1
ATOM 6067 C C . ASN A 1 751 ? 3.251 -12.260 -17.831 1.00 95.19 751 ASN A C 1
ATOM 6069 O O . ASN A 1 751 ? 3.418 -12.890 -16.788 1.00 95.19 751 ASN A O 1
ATOM 6073 N N . LEU A 1 752 ? 4.177 -12.196 -18.785 1.00 95.25 752 LEU A N 1
ATOM 6074 C CA . LEU A 1 752 ? 5.440 -12.939 -18.834 1.00 95.25 752 LEU A CA 1
ATOM 6075 C C . LEU A 1 752 ? 6.663 -12.025 -19.007 1.00 95.25 752 LEU A C 1
ATOM 6077 O O . LEU A 1 752 ? 7.764 -12.513 -19.273 1.00 95.25 752 LEU A O 1
ATOM 6081 N N . HIS A 1 753 ? 6.495 -10.709 -18.871 1.00 92.62 753 HIS A N 1
ATOM 6082 C CA . HIS A 1 753 ? 7.580 -9.771 -19.135 1.00 92.62 753 HIS A CA 1
ATOM 6083 C C . HIS A 1 753 ? 8.758 -9.925 -18.158 1.00 92.62 753 HIS A C 1
ATOM 6085 O O . HIS A 1 753 ? 8.589 -10.400 -17.034 1.00 92.62 753 HIS A O 1
ATOM 6091 N N . HIS A 1 754 ? 9.954 -9.494 -18.560 1.00 91.25 754 HIS A N 1
ATOM 6092 C CA . HIS A 1 754 ? 11.173 -9.587 -17.748 1.00 91.25 754 HIS A CA 1
ATOM 6093 C C . HIS A 1 754 ? 11.456 -11.029 -17.283 1.00 91.25 754 HIS A C 1
ATOM 6095 O O . HIS A 1 754 ? 11.517 -11.327 -16.089 1.00 91.25 754 HIS A O 1
ATOM 6101 N N . ASN A 1 755 ? 11.573 -11.930 -18.253 1.00 94.50 755 ASN A N 1
ATOM 6102 C CA . ASN A 1 755 ? 12.017 -13.312 -18.083 1.00 94.50 755 ASN A CA 1
ATOM 6103 C C . ASN A 1 755 ? 13.182 -13.565 -19.065 1.00 94.50 755 ASN A C 1
ATOM 6105 O O . ASN A 1 755 ? 13.776 -12.624 -19.588 1.00 94.50 755 ASN A O 1
ATOM 6109 N N . ALA A 1 756 ? 13.553 -14.822 -19.296 1.00 94.56 756 ALA A N 1
ATOM 6110 C CA . ALA A 1 756 ? 14.591 -15.207 -20.251 1.00 94.56 756 ALA A CA 1
ATOM 6111 C C . ALA A 1 756 ? 14.035 -16.168 -21.318 1.00 94.56 756 ALA A C 1
ATOM 6113 O O . ALA A 1 756 ? 14.715 -17.113 -21.712 1.00 94.56 756 ALA A O 1
ATOM 6114 N N . LEU A 1 757 ? 12.779 -15.971 -21.737 1.00 96.00 757 LEU A N 1
ATOM 6115 C CA . LEU A 1 757 ? 12.101 -16.871 -22.671 1.00 96.00 757 LEU A CA 1
ATOM 6116 C C . LEU A 1 757 ? 12.745 -16.804 -24.059 1.00 96.00 757 LEU A C 1
ATOM 6118 O O . LEU A 1 757 ? 12.828 -15.725 -24.643 1.00 96.00 757 LEU A O 1
ATOM 6122 N N . GLU A 1 758 ? 13.150 -17.960 -24.584 1.00 93.25 758 GLU A N 1
ATOM 6123 C CA . GLU A 1 758 ? 13.697 -18.092 -25.946 1.00 93.25 758 GLU A CA 1
ATOM 6124 C C . GLU A 1 758 ? 12.586 -18.204 -26.996 1.00 93.25 758 GLU A C 1
ATOM 6126 O O . GLU A 1 758 ? 12.660 -17.580 -28.049 1.00 93.25 758 GLU A O 1
ATOM 6131 N N . ASN A 1 759 ? 11.541 -18.982 -26.693 1.00 91.94 759 ASN A N 1
ATOM 6132 C CA . ASN A 1 759 ? 10.389 -19.217 -27.564 1.00 91.94 759 ASN A CA 1
ATOM 6133 C C . ASN A 1 759 ? 9.102 -19.351 -26.735 1.00 91.94 759 ASN A C 1
ATOM 6135 O O . ASN A 1 759 ? 9.134 -19.715 -25.554 1.00 91.94 759 ASN A O 1
ATOM 6139 N N . LEU A 1 760 ? 7.961 -19.087 -27.373 1.00 94.00 760 LEU A N 1
ATOM 6140 C CA . LEU A 1 760 ? 6.630 -19.364 -26.829 1.00 94.00 760 LEU A CA 1
ATOM 6141 C C . LEU A 1 760 ? 6.091 -20.695 -27.392 1.00 94.00 760 LEU A C 1
ATOM 6143 O O . LEU A 1 760 ? 6.454 -21.052 -28.513 1.00 94.00 760 LEU A O 1
ATOM 6147 N N . PRO A 1 761 ? 5.190 -21.400 -26.680 1.00 92.69 761 PRO A N 1
ATOM 6148 C CA . PRO A 1 761 ? 4.608 -22.649 -27.160 1.00 92.69 761 PRO A CA 1
ATOM 6149 C C . PRO A 1 761 ? 3.903 -22.467 -28.503 1.00 92.69 761 PRO A C 1
ATOM 6151 O O . PRO A 1 761 ? 3.101 -21.542 -28.673 1.00 92.69 761 PRO A O 1
ATOM 6154 N N . SER A 1 762 ? 4.146 -23.384 -29.439 1.00 89.75 762 SER A N 1
ATOM 6155 C CA . SER A 1 762 ? 3.643 -23.278 -30.821 1.00 89.75 762 SER A CA 1
ATOM 6156 C C . SER A 1 762 ? 2.110 -23.196 -30.913 1.00 89.75 762 SER A C 1
ATOM 6158 O O . SER A 1 762 ? 1.557 -22.530 -31.791 1.00 89.75 762 SER A O 1
ATOM 6160 N N . LEU A 1 763 ? 1.412 -23.834 -29.969 1.00 90.94 763 LEU A N 1
ATOM 6161 C CA . LEU A 1 763 ? -0.048 -23.882 -29.892 1.00 90.94 763 LEU A CA 1
ATOM 6162 C C . LEU A 1 763 ? -0.664 -22.748 -29.059 1.00 90.94 763 LEU A C 1
ATOM 6164 O O . LEU A 1 763 ? -1.891 -22.675 -28.977 1.00 90.94 763 LEU A O 1
ATOM 6168 N N . LEU A 1 764 ? 0.137 -21.848 -28.470 1.00 91.56 764 LEU A N 1
ATOM 6169 C CA . LEU A 1 764 ? -0.351 -20.850 -27.511 1.00 91.56 764 LEU A CA 1
ATOM 6170 C C . LEU A 1 764 ? -1.500 -20.014 -28.077 1.00 91.56 764 LEU A C 1
ATOM 6172 O O . LEU A 1 764 ? -2.587 -20.012 -27.507 1.00 91.56 764 LEU A O 1
ATOM 6176 N N . PHE A 1 765 ? -1.297 -19.355 -29.219 1.00 90.00 765 PHE A N 1
ATOM 6177 C CA . PHE A 1 765 ? -2.325 -18.523 -29.856 1.00 90.00 765 PHE A CA 1
ATOM 6178 C C . PHE A 1 765 ? -3.394 -19.334 -30.602 1.00 90.00 765 PHE A C 1
ATOM 6180 O O . PHE A 1 765 ? -4.517 -18.864 -30.761 1.00 90.00 765 PHE A O 1
ATOM 6187 N N . ARG A 1 766 ? -3.086 -20.565 -31.041 1.00 88.38 766 ARG A N 1
ATOM 6188 C CA . ARG A 1 766 ? -4.069 -21.446 -31.699 1.00 88.38 766 ARG A CA 1
ATOM 6189 C C . ARG A 1 766 ? -5.140 -21.941 -30.731 1.00 88.38 766 ARG A C 1
ATOM 6191 O O . ARG A 1 766 ? -6.314 -21.948 -31.102 1.00 88.38 766 ARG A O 1
ATOM 6198 N N . SER A 1 767 ? -4.733 -22.324 -29.522 1.00 86.62 767 SER A N 1
ATOM 6199 C CA . SER A 1 767 ? -5.573 -22.992 -28.519 1.00 86.62 767 SER A CA 1
ATOM 6200 C C . SER A 1 767 ? -6.161 -22.050 -27.454 1.00 86.62 767 SER A C 1
ATOM 6202 O O . SER A 1 767 ? -6.870 -22.518 -26.564 1.00 86.62 767 SER A O 1
ATOM 6204 N N . SER A 1 768 ? -5.868 -20.743 -27.492 1.00 88.88 768 SER A N 1
ATOM 6205 C CA . SER A 1 768 ? -6.312 -19.766 -26.481 1.00 88.88 768 SER A CA 1
ATOM 6206 C C . SER A 1 768 ? -7.403 -18.823 -27.006 1.00 88.88 768 SER A C 1
ATOM 6208 O O . SER A 1 768 ? -7.174 -17.698 -27.442 1.00 88.88 768 SER A O 1
ATOM 6210 N N . HIS A 1 769 ? -8.656 -19.268 -26.929 1.00 87.12 769 HIS A N 1
ATOM 6211 C CA . HIS A 1 769 ? -9.795 -18.528 -27.495 1.00 87.12 769 HIS A CA 1
ATOM 6212 C C . HIS A 1 769 ? -10.278 -17.343 -26.649 1.00 87.12 769 HIS A C 1
ATOM 6214 O O . HIS A 1 769 ? -11.164 -16.602 -27.080 1.00 87.12 769 HIS A O 1
ATOM 6220 N N . ARG A 1 770 ? -9.743 -17.169 -25.434 1.00 91.38 770 ARG A N 1
ATOM 6221 C CA . ARG A 1 770 ? -10.102 -16.071 -24.523 1.00 91.38 770 ARG A CA 1
ATOM 6222 C C . ARG A 1 770 ? -8.991 -15.050 -24.308 1.00 91.38 770 ARG A C 1
ATOM 6224 O O . ARG A 1 770 ? -9.263 -14.027 -23.688 1.00 91.38 770 ARG A O 1
ATOM 6231 N N . LEU A 1 771 ? -7.795 -15.293 -24.838 1.00 93.62 771 LEU A N 1
ATOM 6232 C CA . LEU A 1 771 ? -6.622 -14.461 -24.602 1.00 93.62 771 LEU A CA 1
ATOM 6233 C C . LEU A 1 771 ? -6.827 -13.066 -25.202 1.00 93.62 771 LEU A C 1
ATOM 6235 O O . LEU A 1 771 ? -7.032 -12.931 -26.408 1.00 93.62 771 LEU A O 1
ATOM 6239 N N . ARG A 1 772 ? -6.816 -12.038 -24.351 1.00 93.94 772 ARG A N 1
ATOM 6240 C CA . ARG A 1 772 ? -7.020 -10.628 -24.726 1.00 93.94 772 ARG A CA 1
ATOM 6241 C C . ARG A 1 772 ? -5.732 -9.833 -24.615 1.00 93.94 772 ARG A C 1
ATOM 6243 O O . ARG A 1 772 ? -5.466 -9.002 -25.479 1.00 93.94 772 ARG A O 1
ATOM 6250 N N . GLU A 1 773 ? -4.957 -10.099 -23.572 1.00 94.56 773 GLU A N 1
ATOM 6251 C CA . GLU A 1 773 ? -3.755 -9.349 -23.234 1.00 94.56 773 GLU A CA 1
ATOM 6252 C C . GLU A 1 773 ? -2.582 -10.301 -23.032 1.00 94.56 773 GLU A C 1
ATOM 6254 O O . GLU A 1 773 ? -2.644 -11.234 -22.226 1.00 94.56 773 GLU A O 1
ATOM 6259 N N . VAL A 1 774 ? -1.515 -10.060 -23.790 1.00 95.25 774 VAL A N 1
ATOM 6260 C CA . VAL A 1 774 ? -0.278 -10.832 -23.713 1.00 95.25 774 VAL A CA 1
ATOM 6261 C C . VAL A 1 774 ? 0.890 -9.880 -23.607 1.00 95.25 774 VAL A C 1
ATOM 6263 O O . VAL A 1 774 ? 1.119 -9.053 -24.492 1.00 95.25 774 VAL A O 1
ATOM 6266 N N . ASN A 1 775 ? 1.661 -10.040 -22.539 1.00 95.31 775 ASN A N 1
ATOM 6267 C CA . ASN A 1 775 ? 2.879 -9.283 -22.338 1.00 95.31 775 ASN A CA 1
ATOM 6268 C C . ASN A 1 775 ? 4.080 -10.217 -22.227 1.00 95.31 775 ASN A C 1
ATOM 6270 O O . ASN A 1 775 ? 4.260 -10.904 -21.225 1.00 95.31 775 ASN A O 1
ATOM 6274 N N . VAL A 1 776 ? 4.912 -10.220 -23.261 1.00 95.50 776 VAL A N 1
ATOM 6275 C CA . VAL A 1 776 ? 6.147 -11.007 -23.375 1.00 95.50 776 VAL A CA 1
ATOM 6276 C C . VAL A 1 776 ? 7.374 -10.104 -23.523 1.00 95.50 776 VAL A C 1
ATOM 6278 O O . VAL A 1 776 ? 8.422 -10.537 -23.999 1.00 95.50 776 VAL A O 1
ATOM 6281 N N . SER A 1 777 ? 7.261 -8.840 -23.109 1.00 93.75 777 SER A N 1
ATOM 6282 C CA . SER A 1 777 ? 8.338 -7.854 -23.229 1.00 93.75 777 SER A CA 1
ATOM 6283 C C . SER A 1 777 ? 9.566 -8.209 -22.377 1.00 93.75 777 SER A C 1
ATOM 6285 O O . SER A 1 777 ? 9.433 -8.858 -21.343 1.00 93.75 777 SER A O 1
ATOM 6287 N N . ALA A 1 778 ? 10.760 -7.754 -22.753 1.00 91.56 778 ALA A N 1
ATOM 6288 C CA . ALA A 1 778 ? 12.015 -8.042 -22.049 1.00 91.56 778 ALA A CA 1
ATOM 6289 C C . ALA A 1 778 ? 12.242 -9.556 -21.857 1.00 91.56 778 ALA A C 1
ATOM 6291 O O . ALA A 1 778 ? 12.328 -10.048 -20.730 1.00 91.56 778 ALA A O 1
ATOM 6292 N N . ASN A 1 779 ? 12.288 -10.278 -22.975 1.00 94.56 779 ASN A N 1
ATOM 6293 C CA . ASN A 1 779 ? 12.669 -11.687 -23.087 1.00 94.56 779 ASN A CA 1
ATOM 6294 C C . ASN A 1 779 ? 13.719 -11.821 -24.213 1.00 94.56 779 ASN A C 1
ATOM 6296 O O . ASN A 1 779 ? 14.307 -10.828 -24.637 1.00 94.56 779 ASN A O 1
ATOM 6300 N N . VAL A 1 780 ? 13.990 -13.038 -24.688 1.00 95.19 780 VAL A N 1
ATOM 6301 C CA . VAL A 1 780 ? 14.956 -13.308 -25.769 1.00 95.19 780 VAL A CA 1
ATOM 6302 C C . VAL A 1 780 ? 14.245 -13.955 -26.966 1.00 95.19 780 VAL A C 1
ATOM 6304 O O . VAL A 1 780 ? 14.795 -14.822 -27.641 1.00 95.19 780 VAL A O 1
ATOM 6307 N N . LEU A 1 781 ? 12.989 -13.560 -27.214 1.00 95.62 781 LEU A N 1
ATOM 6308 C CA . LEU A 1 781 ? 12.159 -14.165 -28.256 1.00 95.62 781 LEU A CA 1
ATOM 6309 C C . LEU A 1 781 ? 12.679 -13.815 -29.650 1.00 95.62 781 LEU A C 1
ATOM 6311 O O . LEU A 1 781 ? 12.873 -12.640 -29.958 1.00 95.62 781 LEU A O 1
ATOM 6315 N N . THR A 1 782 ? 12.838 -14.829 -30.499 1.00 93.19 782 THR A N 1
ATOM 6316 C CA . THR A 1 782 ? 13.222 -14.653 -31.914 1.00 93.19 782 THR A CA 1
ATOM 6317 C C . THR A 1 782 ? 12.024 -14.657 -32.860 1.00 93.19 782 THR A C 1
ATOM 6319 O O . THR A 1 782 ? 12.047 -13.990 -33.892 1.00 93.19 782 THR A O 1
ATOM 6322 N N . GLU A 1 783 ? 10.942 -15.337 -32.479 1.00 92.94 783 GLU A N 1
ATOM 6323 C CA . GLU A 1 783 ? 9.698 -15.401 -33.239 1.00 92.94 783 GLU A CA 1
ATOM 6324 C C . GLU A 1 783 ? 8.463 -15.415 -32.326 1.00 92.94 783 GLU A C 1
ATOM 6326 O O . GLU A 1 783 ? 8.535 -15.696 -31.127 1.00 92.94 783 GLU A O 1
ATOM 6331 N N . ILE A 1 784 ? 7.306 -15.104 -32.915 1.00 93.25 784 ILE A N 1
ATOM 6332 C CA . ILE A 1 784 ? 5.991 -15.237 -32.281 1.00 93.25 784 ILE A CA 1
ATOM 6333 C C . ILE A 1 784 ? 5.266 -16.419 -32.953 1.00 93.25 784 ILE A C 1
ATOM 6335 O O . ILE A 1 784 ? 5.247 -16.473 -34.185 1.00 93.25 784 ILE A O 1
ATOM 6339 N N . PRO A 1 785 ? 4.652 -17.351 -32.194 1.00 92.12 785 PRO A N 1
ATOM 6340 C CA . PRO A 1 785 ? 3.923 -18.485 -32.758 1.00 92.12 785 PRO A CA 1
ATOM 6341 C C . PRO A 1 785 ? 2.770 -18.082 -33.679 1.00 92.12 785 PRO A C 1
ATOM 6343 O O . PRO A 1 785 ? 2.095 -17.077 -33.450 1.00 92.12 785 PRO A O 1
ATOM 6346 N N . SER A 1 786 ? 2.488 -18.924 -34.680 1.00 88.75 786 SER A N 1
ATOM 6347 C CA . SER A 1 786 ? 1.385 -18.692 -35.618 1.00 88.75 786 SER A CA 1
ATOM 6348 C C . SER A 1 786 ? 0.033 -18.603 -34.890 1.00 88.75 786 SER A C 1
ATOM 6350 O O . SER A 1 786 ? -0.280 -19.504 -34.100 1.00 88.75 786 SER A O 1
ATOM 6352 N N . PRO A 1 787 ? -0.795 -17.580 -35.162 1.00 88.62 787 PRO A N 1
ATOM 6353 C CA . PRO A 1 787 ? -2.128 -17.471 -34.585 1.00 88.62 787 PRO A CA 1
ATOM 6354 C C . PRO A 1 787 ? -3.083 -18.512 -35.177 1.00 88.62 787 PRO A C 1
ATOM 6356 O O . PRO A 1 787 ? -2.723 -19.311 -36.048 1.00 88.62 787 PRO A O 1
ATOM 6359 N N . ASN A 1 788 ? -4.327 -18.522 -34.697 1.00 87.19 788 ASN A N 1
ATOM 6360 C CA . ASN A 1 788 ? -5.343 -19.414 -35.232 1.00 87.19 788 ASN A CA 1
ATOM 6361 C C . ASN A 1 788 ? -5.622 -19.079 -36.714 1.00 87.19 788 ASN A C 1
ATOM 6363 O O . ASN A 1 788 ? -5.819 -17.900 -37.030 1.00 87.19 788 ASN A O 1
ATOM 6367 N N . PRO A 1 789 ? -5.656 -20.079 -37.622 1.00 85.38 789 PRO A N 1
ATOM 6368 C CA . PRO A 1 789 ? -5.971 -19.856 -39.034 1.00 85.38 789 PRO A CA 1
ATOM 6369 C C . PRO A 1 789 ? -7.373 -19.277 -39.250 1.00 85.38 789 PRO A C 1
ATOM 6371 O O . PRO A 1 789 ? -7.614 -18.669 -40.289 1.00 85.38 789 PRO A O 1
ATOM 6374 N N . VAL A 1 790 ? -8.286 -19.438 -38.284 1.00 86.19 790 VAL A N 1
ATOM 6375 C CA . VAL A 1 790 ? -9.598 -18.784 -38.268 1.00 86.19 790 VAL A CA 1
ATOM 6376 C C . VAL A 1 790 ? -9.467 -17.431 -37.550 1.00 86.19 790 VAL A C 1
ATOM 6378 O O . VAL A 1 790 ? -9.354 -17.411 -36.320 1.00 86.19 790 VAL A O 1
ATOM 6381 N N . PRO A 1 791 ? -9.513 -16.286 -38.265 1.00 80.12 791 PRO A N 1
ATOM 6382 C CA . PRO A 1 791 ? -9.228 -14.975 -37.674 1.00 80.12 791 PRO A CA 1
ATOM 6383 C C . PRO A 1 791 ? -10.169 -14.584 -36.527 1.00 80.12 791 PRO A C 1
ATOM 6385 O O . PRO A 1 791 ? -9.741 -13.913 -35.592 1.00 80.12 791 PRO A O 1
ATOM 6388 N N . ASP A 1 792 ? -11.429 -15.030 -36.556 1.00 81.19 792 ASP A N 1
ATOM 6389 C CA . ASP A 1 792 ? -12.436 -14.709 -35.531 1.00 81.19 792 ASP A CA 1
ATOM 6390 C C . ASP A 1 792 ? -12.153 -15.343 -34.162 1.00 81.19 792 ASP A C 1
ATOM 6392 O O . ASP A 1 792 ? -12.656 -14.868 -33.137 1.00 81.19 792 ASP A O 1
ATOM 6396 N N . LEU A 1 793 ? -11.336 -16.402 -34.132 1.00 84.69 793 LEU A N 1
ATOM 6397 C CA . LEU A 1 793 ? -10.905 -17.053 -32.896 1.00 84.69 793 LEU A CA 1
ATOM 6398 C C . LEU A 1 793 ? -9.731 -16.322 -32.230 1.00 84.69 793 LEU A C 1
ATOM 6400 O O . LEU A 1 793 ? -9.502 -16.520 -31.036 1.00 84.69 793 LEU A O 1
ATOM 6404 N N . ASN A 1 794 ? -9.027 -15.447 -32.957 1.00 86.56 794 ASN A N 1
ATOM 6405 C CA . ASN A 1 794 ? -7.947 -14.626 -32.414 1.00 86.56 794 ASN A CA 1
ATOM 6406 C C . ASN A 1 794 ? -8.544 -13.421 -31.668 1.00 86.56 794 ASN A C 1
ATOM 6408 O O . ASN A 1 794 ? -8.945 -12.424 -32.273 1.00 86.56 794 ASN A O 1
ATOM 6412 N N . ARG A 1 795 ? -8.617 -13.511 -30.334 1.00 90.19 795 ARG A N 1
ATOM 6413 C CA . ARG A 1 795 ? -9.193 -12.459 -29.473 1.00 90.19 795 ARG A CA 1
ATOM 6414 C C . ARG A 1 795 ? -8.181 -11.480 -28.882 1.00 90.19 795 ARG A C 1
ATOM 6416 O O . ARG A 1 795 ? -8.606 -10.565 -28.178 1.00 90.19 795 ARG A O 1
ATOM 6423 N N . VAL A 1 796 ? -6.895 -11.644 -29.186 1.00 93.38 796 VAL A N 1
ATOM 6424 C CA . VAL A 1 796 ? -5.826 -10.780 -28.673 1.00 93.38 796 VAL A CA 1
ATOM 6425 C C . VAL A 1 796 ? -6.074 -9.341 -29.122 1.00 93.38 796 VAL A C 1
ATOM 6427 O O . VAL A 1 796 ? -6.212 -9.062 -30.312 1.00 93.38 796 VAL A O 1
ATOM 6430 N N . GLN A 1 797 ? -6.154 -8.438 -28.149 1.00 93.62 797 GLN A N 1
ATOM 6431 C CA . GLN A 1 797 ? -6.343 -7.000 -28.339 1.00 93.62 797 GLN A CA 1
ATOM 6432 C C . GLN A 1 797 ? -5.068 -6.227 -28.017 1.00 93.62 797 GLN A C 1
ATOM 6434 O O . GLN A 1 797 ? -4.803 -5.200 -28.636 1.00 93.62 797 GLN A O 1
ATOM 6439 N N . ILE A 1 798 ? -4.286 -6.708 -27.055 1.00 93.56 798 ILE A N 1
ATOM 6440 C CA . ILE A 1 798 ? -3.092 -6.030 -26.564 1.00 93.56 798 ILE A CA 1
ATOM 6441 C C . ILE A 1 798 ? -1.932 -7.022 -26.613 1.00 93.56 798 ILE A C 1
ATOM 6443 O O . ILE A 1 798 ? -1.976 -8.066 -25.957 1.00 93.56 798 ILE A O 1
ATOM 6447 N N . LEU A 1 799 ? -0.908 -6.690 -27.401 1.00 94.81 799 LEU A N 1
ATOM 6448 C CA . LEU A 1 799 ? 0.323 -7.466 -27.506 1.00 94.81 799 LEU A CA 1
ATOM 6449 C C . LEU A 1 799 ? 1.532 -6.569 -27.243 1.00 94.81 799 LEU A C 1
ATOM 6451 O O . LEU A 1 799 ? 1.872 -5.698 -28.048 1.00 94.81 799 LEU A O 1
ATOM 6455 N N . HIS A 1 800 ? 2.207 -6.834 -26.129 1.00 94.38 800 HIS A N 1
ATOM 6456 C CA . HIS A 1 800 ? 3.485 -6.218 -25.793 1.00 94.38 800 HIS A CA 1
ATOM 6457 C C . HIS A 1 800 ? 4.603 -7.245 -25.955 1.00 94.38 800 HIS A C 1
ATOM 6459 O O . HIS A 1 800 ? 4.654 -8.239 -25.232 1.00 94.38 800 HIS A O 1
ATOM 6465 N N . ALA A 1 801 ? 5.492 -7.007 -26.915 1.00 94.88 801 ALA A N 1
ATOM 6466 C CA . ALA A 1 801 ? 6.667 -7.829 -27.189 1.00 94.88 801 ALA A CA 1
ATOM 6467 C C . ALA A 1 801 ? 7.921 -6.956 -27.378 1.00 94.88 801 ALA A C 1
ATOM 6469 O O . ALA A 1 801 ? 8.798 -7.257 -28.192 1.00 94.88 801 ALA A O 1
ATOM 6470 N N . ALA A 1 802 ? 8.008 -5.867 -26.612 1.00 92.25 802 ALA A N 1
ATOM 6471 C CA . ALA A 1 802 ? 9.152 -4.965 -26.631 1.00 92.25 802 ALA A CA 1
ATOM 6472 C C . ALA A 1 802 ? 10.407 -5.623 -26.037 1.00 92.25 802 ALA A C 1
ATOM 6474 O O . ALA A 1 802 ? 10.290 -6.532 -25.220 1.00 92.25 802 ALA A O 1
ATOM 6475 N N . MET A 1 803 ? 11.605 -5.140 -26.375 1.00 91.31 803 MET A N 1
ATOM 6476 C CA . MET A 1 803 ? 12.876 -5.658 -25.839 1.00 91.31 803 MET A CA 1
ATOM 6477 C C . MET A 1 803 ? 13.026 -7.180 -26.021 1.00 91.31 803 MET A C 1
ATOM 6479 O O . MET A 1 803 ? 13.214 -7.913 -25.052 1.00 91.31 803 MET A O 1
ATOM 6483 N N . ASN A 1 804 ? 12.893 -7.646 -27.259 1.00 94.56 804 ASN A N 1
ATOM 6484 C CA . ASN A 1 804 ? 13.139 -9.028 -27.668 1.00 94.56 804 ASN A CA 1
ATOM 6485 C C . ASN A 1 804 ? 14.124 -9.036 -28.852 1.00 94.56 804 ASN A C 1
ATOM 6487 O O . ASN A 1 804 ? 14.739 -8.020 -29.181 1.00 94.56 804 ASN A O 1
ATOM 6491 N N . GLU A 1 805 ? 14.281 -10.187 -29.499 1.00 95.25 805 GLU A N 1
ATOM 6492 C CA . GLU A 1 805 ? 15.176 -10.393 -30.636 1.00 95.25 805 GLU A CA 1
ATOM 6493 C C . GLU A 1 805 ? 14.406 -10.654 -31.944 1.00 95.25 805 GLU A C 1
ATOM 6495 O O . GLU A 1 805 ? 14.905 -11.342 -32.836 1.00 95.25 805 GLU A O 1
ATOM 6500 N N . LEU A 1 806 ? 13.194 -10.094 -32.065 1.00 95.50 806 LEU A N 1
ATOM 6501 C CA . LEU A 1 806 ? 12.288 -10.314 -33.197 1.00 95.50 806 LEU A CA 1
ATOM 6502 C C . LEU A 1 806 ? 12.808 -9.653 -34.484 1.00 95.50 806 LEU A C 1
ATOM 6504 O O . LEU A 1 806 ? 13.251 -8.499 -34.467 1.00 95.50 806 LEU A O 1
ATOM 6508 N N . ASP A 1 807 ? 12.705 -10.372 -35.604 1.00 93.31 807 ASP A N 1
ATOM 6509 C CA . ASP A 1 807 ? 13.012 -9.892 -36.956 1.00 93.31 807 ASP A CA 1
ATOM 6510 C C . ASP A 1 807 ? 11.732 -9.601 -37.774 1.00 93.31 807 ASP A C 1
ATOM 6512 O O . ASP A 1 807 ? 10.615 -9.587 -37.250 1.00 93.31 807 ASP A O 1
ATOM 6516 N N . ASP A 1 808 ? 11.886 -9.353 -39.078 1.00 92.31 808 ASP A N 1
ATOM 6517 C CA . ASP A 1 808 ? 10.793 -8.976 -39.988 1.00 92.31 808 ASP A CA 1
ATOM 6518 C C . ASP A 1 808 ? 9.690 -10.048 -40.109 1.00 92.31 808 ASP A C 1
ATOM 6520 O O . ASP A 1 808 ? 8.556 -9.736 -40.478 1.00 92.31 808 ASP A O 1
ATOM 6524 N N . ARG A 1 809 ? 9.971 -11.313 -39.755 1.00 90.69 809 ARG A N 1
ATOM 6525 C CA . ARG A 1 809 ? 9.003 -12.422 -39.873 1.00 90.69 809 ARG A CA 1
ATOM 6526 C C . ARG A 1 809 ? 7.776 -12.218 -38.993 1.00 90.69 809 ARG A C 1
ATOM 6528 O O . ARG A 1 809 ? 6.705 -12.732 -39.309 1.00 90.69 809 ARG A O 1
ATOM 6535 N N . VAL A 1 810 ? 7.913 -11.444 -37.913 1.00 91.44 810 VAL A N 1
ATOM 6536 C CA . VAL A 1 810 ? 6.829 -11.155 -36.968 1.00 91.44 810 VAL A CA 1
ATOM 6537 C C . VAL A 1 810 ? 5.618 -10.497 -37.644 1.00 91.44 810 VAL A C 1
ATOM 6539 O O . VAL A 1 810 ? 4.479 -10.697 -37.218 1.00 91.44 810 VAL A O 1
ATOM 6542 N N . VAL A 1 811 ? 5.848 -9.747 -38.728 1.00 89.62 811 VAL A N 1
ATOM 6543 C CA . VAL A 1 811 ? 4.812 -9.012 -39.465 1.00 89.62 811 VAL A CA 1
ATOM 6544 C C . VAL A 1 811 ? 3.777 -9.976 -40.045 1.00 89.62 811 VAL A C 1
ATOM 6546 O O . VAL A 1 811 ? 2.580 -9.792 -39.825 1.00 89.62 811 VAL A O 1
ATOM 6549 N N . HIS A 1 812 ? 4.231 -11.055 -40.691 1.00 86.38 812 HIS A N 1
ATOM 6550 C CA . HIS A 1 812 ? 3.358 -12.083 -41.267 1.00 86.38 812 HIS A CA 1
ATOM 6551 C C . HIS A 1 812 ? 2.474 -12.754 -40.208 1.00 86.38 812 HIS A C 1
ATOM 6553 O O . HIS A 1 812 ? 1.308 -13.062 -40.461 1.00 86.38 812 HIS A O 1
ATOM 6559 N N . THR A 1 813 ? 3.008 -12.945 -39.002 1.00 87.81 813 THR A N 1
ATOM 6560 C CA . THR A 1 813 ? 2.297 -13.569 -37.883 1.00 87.81 813 THR A CA 1
ATOM 6561 C C . THR A 1 813 ? 1.188 -12.672 -37.334 1.00 87.81 813 THR A C 1
ATOM 6563 O O . THR A 1 813 ? 0.081 -13.133 -37.057 1.00 87.81 813 THR A O 1
ATOM 6566 N N . ILE A 1 814 ? 1.463 -11.377 -37.183 1.00 90.38 814 ILE A N 1
ATOM 6567 C CA . ILE A 1 814 ? 0.567 -10.420 -36.521 1.00 90.38 814 ILE A CA 1
ATOM 6568 C C . ILE A 1 814 ? -0.650 -10.066 -37.388 1.00 90.38 814 ILE A C 1
ATOM 6570 O O . ILE A 1 814 ? -1.733 -9.834 -36.855 1.00 90.38 814 ILE A O 1
ATOM 6574 N N . ILE A 1 815 ? -0.521 -10.085 -38.717 1.00 87.75 815 ILE A N 1
ATOM 6575 C CA . ILE A 1 815 ? -1.588 -9.721 -39.675 1.00 87.75 815 ILE A CA 1
ATOM 6576 C C . ILE A 1 815 ? -2.863 -10.563 -39.524 1.00 87.75 815 ILE A C 1
ATOM 6578 O O . ILE A 1 815 ? -3.968 -10.100 -39.825 1.00 87.75 815 ILE A O 1
ATOM 6582 N N . ALA A 1 816 ? -2.738 -11.798 -39.040 1.00 86.94 816 ALA A N 1
ATOM 6583 C CA . ALA A 1 816 ? -3.881 -12.669 -38.776 1.00 86.94 816 ALA A CA 1
ATOM 6584 C C . ALA A 1 816 ? -4.645 -12.311 -37.477 1.00 86.94 816 ALA A C 1
ATOM 6586 O O . ALA A 1 816 ? -5.771 -12.777 -37.274 1.00 86.94 816 ALA A O 1
ATOM 6587 N N . MET A 1 817 ? -4.095 -11.445 -36.616 1.00 90.06 817 MET A N 1
ATOM 6588 C CA . MET A 1 817 ? -4.717 -10.965 -35.375 1.00 90.06 817 MET A CA 1
ATOM 6589 C C . MET A 1 817 ? -5.545 -9.687 -35.614 1.00 90.06 817 MET A C 1
ATOM 6591 O O . MET A 1 817 ? -5.217 -8.604 -35.141 1.00 90.06 817 MET A O 1
ATOM 6595 N N . ARG A 1 818 ? -6.666 -9.797 -36.339 1.00 88.62 818 ARG A N 1
ATOM 6596 C CA . ARG A 1 818 ? -7.477 -8.638 -36.791 1.00 88.62 818 ARG A CA 1
ATOM 6597 C C . ARG A 1 818 ? -8.054 -7.749 -35.676 1.00 88.62 818 ARG A C 1
ATOM 6599 O O . ARG A 1 818 ? -8.397 -6.599 -35.931 1.00 88.62 818 ARG A O 1
ATOM 6606 N N . ARG A 1 819 ? -8.186 -8.280 -34.455 1.00 91.94 819 ARG A N 1
ATOM 6607 C CA . ARG A 1 819 ? -8.737 -7.575 -33.279 1.00 91.94 819 ARG A CA 1
ATOM 6608 C C . ARG A 1 819 ? -7.688 -6.820 -32.462 1.00 91.94 819 ARG A C 1
ATOM 6610 O O . ARG A 1 819 ? -8.033 -6.251 -31.426 1.00 91.94 819 ARG A O 1
ATOM 6617 N N . LEU A 1 820 ? -6.435 -6.827 -32.908 1.00 93.62 820 LEU A N 1
ATOM 6618 C CA . LEU A 1 820 ? -5.348 -6.146 -32.228 1.00 93.62 820 LEU A CA 1
ATOM 6619 C C . LEU A 1 820 ? -5.597 -4.634 -32.215 1.00 93.62 820 LEU A C 1
ATOM 6621 O O . LEU A 1 820 ? -5.869 -4.039 -33.254 1.00 93.62 820 LEU A O 1
ATOM 6625 N N . ARG A 1 821 ? -5.517 -4.035 -31.028 1.00 93.38 821 ARG A N 1
ATOM 6626 C CA . ARG A 1 821 ? -5.707 -2.604 -30.758 1.00 93.38 821 ARG A CA 1
ATOM 6627 C C . ARG A 1 821 ? -4.392 -1.923 -30.418 1.00 93.38 821 ARG A C 1
ATOM 6629 O O . ARG A 1 821 ? -4.125 -0.838 -30.920 1.00 93.38 821 ARG A O 1
ATOM 6636 N N . ILE A 1 822 ? -3.571 -2.570 -29.595 1.00 92.31 822 ILE A N 1
ATOM 6637 C CA . ILE A 1 822 ? -2.279 -2.043 -29.153 1.00 92.31 822 ILE A CA 1
ATOM 6638 C C . ILE A 1 822 ? -1.203 -3.069 -29.490 1.00 92.31 822 ILE A C 1
ATOM 6640 O O . ILE A 1 822 ? -1.267 -4.216 -29.038 1.00 92.31 822 ILE A O 1
ATOM 6644 N N . LEU A 1 823 ? -0.216 -2.640 -30.273 1.00 94.38 823 LEU A N 1
ATOM 6645 C CA . LEU A 1 823 ? 0.949 -3.434 -30.632 1.00 94.38 823 LEU A CA 1
ATOM 6646 C C . LEU A 1 823 ? 2.228 -2.689 -30.267 1.00 94.38 823 LEU A C 1
ATOM 6648 O O . LEU A 1 823 ? 2.537 -1.645 -30.843 1.00 94.38 823 LEU A O 1
ATOM 6652 N N . ASN A 1 824 ? 2.997 -3.264 -29.346 1.00 93.25 824 ASN A N 1
ATOM 6653 C CA . ASN A 1 824 ? 4.312 -2.753 -28.988 1.00 93.25 824 ASN A CA 1
ATOM 6654 C C . ASN A 1 824 ? 5.409 -3.759 -29.359 1.00 93.25 824 ASN A C 1
ATOM 6656 O O . ASN A 1 824 ? 5.522 -4.817 -28.741 1.00 93.25 824 ASN A O 1
ATOM 6660 N N . LEU A 1 825 ? 6.219 -3.397 -30.354 1.00 94.44 825 LEU A N 1
ATOM 6661 C CA . LEU A 1 825 ? 7.384 -4.138 -30.845 1.00 94.44 825 LEU A CA 1
ATOM 6662 C C . LEU A 1 825 ? 8.670 -3.310 -30.696 1.00 94.44 825 LEU A C 1
ATOM 6664 O O . LEU A 1 825 ? 9.633 -3.515 -31.443 1.00 94.44 825 LEU A O 1
ATOM 6668 N N . SER A 1 826 ? 8.705 -2.355 -29.764 1.00 92.25 826 SER A N 1
ATOM 6669 C CA . SER A 1 826 ? 9.875 -1.503 -29.586 1.00 92.25 826 SER A CA 1
ATOM 6670 C C . SER A 1 826 ? 11.119 -2.292 -29.173 1.00 92.25 826 SER A C 1
ATOM 6672 O O . SER A 1 826 ? 11.038 -3.336 -28.528 1.00 92.25 826 SER A O 1
ATOM 6674 N N . ASN A 1 827 ? 12.297 -1.781 -29.529 1.00 90.94 827 ASN A N 1
ATOM 6675 C CA . ASN A 1 827 ? 13.582 -2.338 -29.111 1.00 90.94 827 ASN A CA 1
ATOM 6676 C C . ASN A 1 827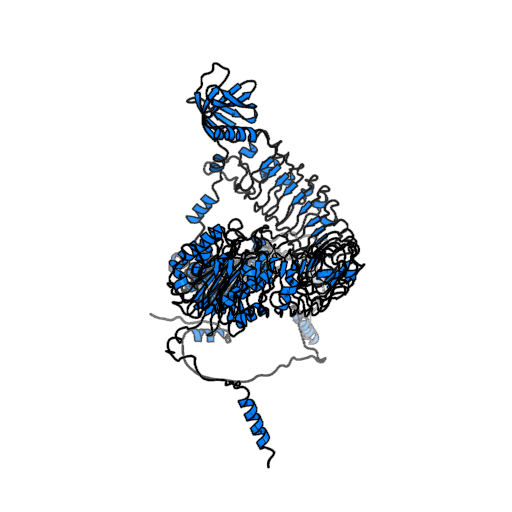 ? 13.783 -3.813 -29.539 1.00 90.94 827 ASN A C 1
ATOM 6678 O O . ASN A 1 827 ? 14.105 -4.661 -28.709 1.00 90.94 827 ASN A O 1
ATOM 6682 N N . ASN A 1 828 ? 13.568 -4.094 -30.831 1.00 94.25 828 ASN A N 1
ATOM 6683 C CA . ASN A 1 828 ? 13.771 -5.387 -31.503 1.00 94.25 828 ASN A CA 1
ATOM 6684 C C . ASN A 1 828 ? 14.772 -5.243 -32.683 1.00 94.25 828 ASN A C 1
ATOM 6686 O O . ASN A 1 828 ? 15.506 -4.254 -32.788 1.00 94.25 828 ASN A O 1
ATOM 6690 N N . LYS A 1 829 ? 14.841 -6.232 -33.587 1.00 94.25 829 LYS A N 1
ATOM 6691 C CA . LYS A 1 829 ? 15.746 -6.270 -34.754 1.00 94.25 829 LYS A CA 1
ATOM 6692 C C . LYS A 1 829 ? 15.034 -6.049 -36.101 1.00 94.25 829 LYS A C 1
ATOM 6694 O O . LYS A 1 829 ? 15.607 -6.378 -37.142 1.00 94.25 829 LYS A O 1
ATOM 6699 N N . ILE A 1 830 ? 13.839 -5.457 -36.103 1.00 94.38 830 ILE A N 1
ATOM 6700 C CA . ILE A 1 830 ? 13.002 -5.281 -37.303 1.00 94.38 830 ILE A CA 1
ATOM 6701 C C . ILE A 1 830 ? 13.632 -4.246 -38.250 1.00 94.38 830 ILE A C 1
ATOM 6703 O O . ILE A 1 830 ? 13.941 -3.124 -37.844 1.00 94.38 830 ILE A O 1
ATOM 6707 N N . LYS A 1 831 ? 13.823 -4.615 -39.518 1.00 92.75 831 LYS A N 1
ATOM 6708 C CA . LYS A 1 831 ? 14.333 -3.777 -40.617 1.00 92.75 831 LYS A CA 1
ATOM 6709 C C . LYS A 1 831 ? 13.228 -3.301 -41.554 1.00 92.75 831 LYS A C 1
ATOM 6711 O O . LYS A 1 831 ? 13.295 -2.170 -42.042 1.00 92.75 831 LYS A O 1
ATOM 6716 N N . PHE A 1 832 ? 12.227 -4.145 -41.794 1.00 90.38 832 PHE A N 1
ATOM 6717 C CA . PHE A 1 832 ? 11.102 -3.859 -42.675 1.00 90.38 832 PHE A CA 1
ATOM 6718 C C . PHE A 1 832 ? 9.789 -4.251 -42.000 1.00 90.38 832 PHE A C 1
ATOM 6720 O O . PHE A 1 832 ? 9.603 -5.385 -41.572 1.00 90.38 832 PHE A O 1
ATOM 6727 N N . PHE A 1 833 ? 8.860 -3.298 -41.929 1.00 90.62 833 PHE A N 1
ATOM 6728 C CA . PHE A 1 833 ? 7.493 -3.539 -41.472 1.00 90.62 833 PHE A CA 1
ATOM 6729 C C . PHE A 1 833 ? 6.533 -3.337 -42.649 1.00 90.62 833 PHE A C 1
ATOM 6731 O O . PHE A 1 833 ? 5.911 -2.283 -42.798 1.00 90.62 833 PHE A O 1
ATOM 6738 N N . ASN A 1 834 ? 6.488 -4.312 -43.557 1.00 84.81 834 ASN A N 1
ATOM 6739 C CA . ASN A 1 834 ? 5.664 -4.265 -44.761 1.00 84.81 834 ASN A CA 1
ATOM 6740 C C . ASN A 1 834 ? 5.053 -5.635 -45.090 1.00 84.81 834 ASN A C 1
ATOM 6742 O O . ASN A 1 834 ? 5.718 -6.660 -45.077 1.00 84.81 834 ASN A O 1
ATOM 6746 N N . ASP A 1 835 ? 3.768 -5.638 -45.429 1.00 84.62 835 ASP A N 1
ATOM 6747 C CA . ASP A 1 835 ? 3.072 -6.777 -46.026 1.00 84.62 835 ASP A CA 1
ATOM 6748 C C . ASP A 1 835 ? 1.861 -6.237 -46.789 1.00 84.62 835 ASP A C 1
ATOM 6750 O O . ASP A 1 835 ? 1.205 -5.290 -46.344 1.00 84.62 835 ASP A O 1
ATOM 6754 N N . SER A 1 836 ? 1.553 -6.855 -47.925 1.00 83.88 836 SER A N 1
ATOM 6755 C CA . SER A 1 836 ? 0.354 -6.584 -48.724 1.00 83.88 836 SER A CA 1
ATOM 6756 C C . SER A 1 836 ? -0.957 -6.598 -47.923 1.00 83.88 836 SER A C 1
ATOM 6758 O O . SER A 1 836 ? -1.876 -5.850 -48.243 1.00 83.88 836 SER A O 1
ATOM 6760 N N . ASN A 1 837 ? -1.037 -7.405 -46.863 1.00 83.88 837 ASN A N 1
ATOM 6761 C CA . ASN A 1 837 ? -2.243 -7.613 -46.068 1.00 83.88 837 ASN A CA 1
ATOM 6762 C C . ASN A 1 837 ? -2.288 -6.793 -44.770 1.00 83.88 837 ASN A C 1
ATOM 6764 O O . ASN A 1 837 ? -3.205 -6.996 -43.980 1.00 83.88 837 ASN A O 1
ATOM 6768 N N . LEU A 1 838 ? -1.362 -5.851 -44.534 1.00 86.00 838 LEU A N 1
ATOM 6769 C CA . LEU A 1 838 ? -1.348 -5.027 -43.310 1.00 86.00 838 LEU A CA 1
ATOM 6770 C C . LEU A 1 838 ? -2.681 -4.315 -43.032 1.00 86.00 838 LEU A C 1
ATOM 6772 O O . LEU A 1 838 ? -3.071 -4.170 -41.875 1.00 86.00 838 LEU A O 1
ATOM 6776 N N . CYS A 1 839 ? -3.416 -3.931 -44.079 1.00 83.62 839 CYS A N 1
ATOM 6777 C CA . CYS A 1 839 ? -4.733 -3.301 -43.965 1.00 83.62 839 CYS A CA 1
ATOM 6778 C C . CYS A 1 839 ? -5.798 -4.188 -43.282 1.00 83.62 839 CYS A C 1
ATOM 6780 O O . CYS A 1 839 ? -6.868 -3.687 -42.941 1.00 83.62 839 CYS A O 1
ATOM 6782 N N . SER A 1 840 ? -5.528 -5.481 -43.049 1.00 86.19 840 SER A N 1
ATOM 6783 C CA . SER A 1 840 ? -6.403 -6.382 -42.284 1.00 86.19 840 SER A CA 1
ATOM 6784 C C . SER A 1 840 ? -6.530 -6.002 -40.802 1.00 86.19 840 SER A C 1
ATOM 6786 O O . SER A 1 840 ? -7.490 -6.420 -40.150 1.00 86.19 840 SER A O 1
ATOM 6788 N N . LEU A 1 841 ? -5.578 -5.232 -40.259 1.00 89.50 841 LEU A N 1
ATOM 6789 C CA . LEU A 1 841 ? -5.534 -4.792 -38.862 1.00 89.50 841 LEU A CA 1
ATOM 6790 C C . LEU A 1 841 ? -6.485 -3.608 -38.630 1.00 89.50 841 LEU A C 1
ATOM 6792 O O . LEU A 1 841 ? -6.082 -2.498 -38.287 1.00 89.50 841 LEU A O 1
ATOM 6796 N N . THR A 1 842 ? -7.782 -3.844 -38.827 1.00 89.88 842 THR A N 1
ATOM 6797 C CA . THR A 1 842 ? -8.817 -2.798 -38.824 1.00 89.88 842 THR A CA 1
ATOM 6798 C C . THR A 1 842 ? -9.007 -2.115 -37.472 1.00 89.88 842 THR A C 1
ATOM 6800 O O . THR A 1 842 ? -9.501 -0.991 -37.414 1.00 89.88 842 THR A O 1
ATOM 6803 N N . SER A 1 843 ? -8.644 -2.791 -36.381 1.00 92.50 843 SER A N 1
ATOM 6804 C CA . SER A 1 843 ? -8.829 -2.308 -35.009 1.00 92.50 843 SER A CA 1
ATOM 6805 C C . SER A 1 843 ? -7.574 -1.693 -34.388 1.00 92.50 843 SER A C 1
ATOM 6807 O O . SER A 1 843 ? -7.646 -1.273 -33.237 1.00 92.50 843 SER A O 1
ATOM 6809 N N . LEU A 1 844 ? -6.446 -1.630 -35.109 1.00 94.06 844 LEU A N 1
ATOM 6810 C CA . LEU A 1 844 ? -5.180 -1.171 -34.537 1.00 94.06 844 LEU A CA 1
ATOM 6811 C C . LEU A 1 844 ? -5.222 0.339 -34.273 1.00 94.06 844 LEU A C 1
ATOM 6813 O O . LEU A 1 844 ? -5.339 1.132 -35.203 1.00 94.06 844 LEU A O 1
ATOM 6817 N N . GLU A 1 845 ? -5.124 0.719 -33.002 1.00 92.56 845 GLU A N 1
ATOM 6818 C CA . GLU A 1 845 ? -5.167 2.097 -32.501 1.00 92.56 845 GLU A CA 1
ATOM 6819 C C . GLU A 1 845 ? -3.754 2.639 -32.237 1.00 92.56 845 GLU A C 1
ATOM 6821 O O . GLU A 1 845 ? -3.467 3.800 -32.540 1.00 92.56 845 GLU A O 1
ATOM 6826 N N . GLU A 1 846 ? -2.862 1.798 -31.707 1.00 91.94 846 GLU A N 1
ATOM 6827 C CA . GLU A 1 846 ? -1.498 2.167 -31.322 1.00 91.94 846 GLU A CA 1
ATOM 6828 C C . GLU A 1 846 ? -0.473 1.163 -31.856 1.00 91.94 846 GLU A C 1
ATOM 6830 O O . GLU A 1 846 ? -0.554 -0.038 -31.586 1.00 91.94 846 GLU A O 1
ATOM 6835 N N . LEU A 1 847 ? 0.515 1.683 -32.590 1.00 93.44 847 LEU A N 1
ATOM 6836 C CA . LEU A 1 847 ? 1.646 0.929 -33.119 1.00 93.44 847 LEU A CA 1
ATOM 6837 C C . LEU A 1 847 ? 2.963 1.556 -32.656 1.00 93.44 847 LEU A C 1
ATOM 6839 O O . LEU A 1 847 ? 3.292 2.687 -33.027 1.00 93.44 847 LEU A O 1
ATOM 6843 N N . ASN A 1 848 ? 3.733 0.799 -31.876 1.00 92.44 848 ASN A N 1
ATOM 6844 C CA . ASN A 1 848 ? 5.072 1.186 -31.449 1.00 92.44 848 ASN A CA 1
ATOM 6845 C C . ASN A 1 848 ? 6.137 0.274 -32.080 1.00 92.44 848 ASN A C 1
ATOM 6847 O O . ASN A 1 848 ? 6.200 -0.921 -31.792 1.00 92.44 848 ASN A O 1
ATOM 6851 N N . LEU A 1 849 ? 6.970 0.861 -32.938 1.00 93.25 849 LEU A N 1
ATOM 6852 C CA . LEU A 1 849 ? 8.105 0.251 -33.635 1.00 93.25 849 LEU A CA 1
ATOM 6853 C C . LEU A 1 849 ? 9.419 0.985 -33.310 1.00 93.25 849 LEU A C 1
ATOM 6855 O O . LEU A 1 849 ? 10.388 0.919 -34.073 1.00 93.25 849 LEU A O 1
ATOM 6859 N N . SER A 1 850 ? 9.466 1.725 -32.204 1.00 91.50 850 SER A N 1
ATOM 6860 C CA . SER A 1 850 ? 10.644 2.496 -31.819 1.00 91.50 850 SER A CA 1
ATOM 6861 C C . SER A 1 850 ? 11.870 1.617 -31.534 1.00 91.50 850 SER A C 1
ATOM 6863 O O . SER A 1 850 ? 11.761 0.422 -31.261 1.00 91.50 850 SER A O 1
ATOM 6865 N N . SER A 1 851 ? 13.067 2.203 -31.592 1.00 90.31 851 SER A N 1
ATOM 6866 C CA . SER A 1 851 ? 14.345 1.533 -31.297 1.00 90.31 851 SER A CA 1
ATOM 6867 C C . SER A 1 851 ? 14.568 0.224 -32.076 1.00 90.31 851 SER A C 1
ATOM 6869 O O . SER A 1 851 ? 15.107 -0.738 -31.539 1.00 90.31 851 SER A O 1
ATOM 6871 N N . ASN A 1 852 ? 14.148 0.178 -33.340 1.00 93.12 852 ASN A N 1
ATOM 6872 C CA . ASN A 1 852 ? 14.392 -0.933 -34.260 1.00 93.12 852 ASN A CA 1
ATOM 6873 C C . ASN A 1 852 ? 15.486 -0.553 -35.285 1.00 93.12 852 ASN A C 1
ATOM 6875 O O . ASN A 1 852 ? 16.278 0.369 -35.076 1.00 93.12 852 ASN A O 1
ATOM 6879 N N . ARG A 1 853 ? 15.574 -1.287 -36.398 1.00 92.31 853 ARG A N 1
ATOM 6880 C CA . ARG A 1 853 ? 16.521 -1.051 -37.500 1.00 92.31 853 ARG A CA 1
ATOM 6881 C C . ARG A 1 853 ? 15.798 -0.636 -38.787 1.00 92.31 853 ARG A C 1
ATOM 6883 O O . ARG A 1 853 ? 16.275 -0.944 -39.878 1.00 92.31 853 ARG A O 1
ATOM 6890 N N . LEU A 1 854 ? 14.646 0.032 -38.666 1.00 92.81 854 LEU A N 1
ATOM 6891 C CA . LEU A 1 854 ? 13.818 0.407 -39.814 1.00 92.81 854 LEU A CA 1
ATOM 6892 C C . LEU A 1 854 ? 14.537 1.423 -40.704 1.00 92.81 854 LEU A C 1
ATOM 6894 O O . LEU A 1 854 ? 14.986 2.456 -40.215 1.00 92.81 854 LEU A O 1
ATOM 6898 N N . SER A 1 855 ? 14.601 1.144 -42.006 1.00 89.62 855 SER A N 1
ATOM 6899 C CA . SER A 1 855 ? 15.188 2.043 -43.019 1.00 89.62 855 SER A CA 1
ATOM 6900 C C . SER A 1 855 ? 14.149 2.925 -43.725 1.00 89.62 855 SER A C 1
ATOM 6902 O O . SER A 1 855 ? 14.454 4.014 -44.212 1.00 89.62 855 SER A O 1
ATOM 6904 N N . SER A 1 856 ? 12.904 2.454 -43.784 1.00 87.75 856 SER A N 1
ATOM 6905 C CA . SER A 1 856 ? 11.774 3.128 -44.422 1.00 87.75 856 SER A CA 1
ATOM 6906 C C . SER A 1 856 ? 10.457 2.667 -43.799 1.00 87.75 856 SER A C 1
ATOM 6908 O O . SER A 1 856 ? 10.412 1.663 -43.083 1.00 87.75 856 SER A O 1
ATOM 6910 N N . ILE A 1 857 ? 9.383 3.409 -44.069 1.00 86.81 857 ILE A N 1
ATOM 6911 C CA . ILE A 1 857 ? 8.024 3.093 -43.622 1.00 86.81 857 ILE A CA 1
ATOM 6912 C C . ILE A 1 857 ? 7.110 2.992 -44.834 1.00 86.81 857 ILE A C 1
ATOM 6914 O O . ILE A 1 857 ? 7.111 3.869 -45.695 1.00 86.81 857 ILE A O 1
ATOM 6918 N N . SER A 1 858 ? 6.309 1.927 -44.881 1.00 84.06 858 SER A N 1
ATOM 6919 C CA . SER A 1 858 ? 5.321 1.719 -45.939 1.00 84.06 858 SER A CA 1
ATOM 6920 C C . SER A 1 858 ? 4.118 2.655 -45.780 1.00 84.06 858 SER A C 1
ATOM 6922 O O . SER A 1 858 ? 3.589 2.814 -44.678 1.00 84.06 858 SER A O 1
ATOM 6924 N N . SER A 1 859 ? 3.617 3.197 -46.895 1.00 81.38 859 SER A N 1
ATOM 6925 C CA . SER A 1 859 ? 2.349 3.943 -46.951 1.00 81.38 859 SER A CA 1
ATOM 6926 C C . SER A 1 859 ? 1.142 3.117 -46.487 1.00 81.38 859 SER A C 1
ATOM 6928 O O . SER A 1 859 ? 0.160 3.678 -46.008 1.00 81.38 859 SER A O 1
ATOM 6930 N N . LEU A 1 860 ? 1.228 1.781 -46.535 1.00 84.94 860 LEU A N 1
ATOM 6931 C CA . LEU A 1 860 ? 0.173 0.880 -46.061 1.00 84.94 860 LEU A CA 1
ATOM 6932 C C . LEU A 1 860 ? -0.123 1.036 -44.560 1.00 84.94 860 LEU A C 1
ATOM 6934 O O . LEU A 1 860 ? -1.269 0.866 -44.152 1.00 84.94 860 LEU A O 1
ATOM 6938 N N . ILE A 1 861 ? 0.872 1.403 -43.741 1.00 87.75 861 ILE A N 1
ATOM 6939 C CA . ILE A 1 861 ? 0.672 1.652 -42.300 1.00 87.75 861 ILE A CA 1
ATOM 6940 C C . ILE A 1 861 ? -0.191 2.900 -42.090 1.00 87.75 861 ILE A C 1
ATOM 6942 O O . ILE A 1 861 ? -1.048 2.932 -41.209 1.00 87.75 861 ILE A O 1
ATOM 6946 N N . LEU A 1 862 ? 0.003 3.926 -42.921 1.00 84.88 862 LEU A N 1
ATOM 6947 C CA . LEU A 1 862 ? -0.762 5.171 -42.845 1.00 84.88 862 LEU A CA 1
ATOM 6948 C C . LEU A 1 862 ? -2.213 4.993 -43.305 1.00 84.88 862 LEU A C 1
ATOM 6950 O O . LEU A 1 862 ? -3.084 5.735 -42.853 1.00 84.88 862 LEU A O 1
ATOM 6954 N N . ALA A 1 863 ? -2.469 3.995 -44.155 1.00 86.00 863 ALA A N 1
ATOM 6955 C CA . ALA A 1 863 ? -3.798 3.630 -44.636 1.00 86.00 863 ALA A CA 1
ATOM 6956 C C . ALA A 1 863 ? -4.637 2.827 -43.617 1.00 86.00 863 ALA A C 1
ATOM 6958 O O . ALA A 1 863 ? -5.786 2.488 -43.908 1.00 86.00 863 ALA A O 1
ATOM 6959 N N . LEU A 1 864 ? -4.097 2.502 -42.434 1.00 89.69 864 LEU A N 1
ATOM 6960 C CA . LEU A 1 864 ? -4.836 1.782 -41.396 1.00 89.69 864 LEU A CA 1
ATOM 6961 C C . LEU A 1 864 ? -6.026 2.613 -40.876 1.00 89.69 864 LEU A C 1
ATOM 6963 O O . LEU A 1 864 ? -5.848 3.778 -40.517 1.00 89.69 864 LEU A O 1
ATOM 6967 N N . PRO A 1 865 ? -7.238 2.030 -40.781 1.00 88.31 865 PRO A N 1
ATOM 6968 C CA . PRO A 1 865 ? -8.471 2.798 -40.593 1.00 88.31 865 PRO A CA 1
ATOM 6969 C C . PRO A 1 865 ? -8.669 3.343 -39.175 1.00 88.31 865 PRO A C 1
ATOM 6971 O O . PRO A 1 865 ? -9.434 4.287 -39.002 1.00 88.31 865 PRO A O 1
ATOM 6974 N N . SER A 1 866 ? -8.015 2.751 -38.171 1.00 91.19 866 SER A N 1
ATOM 6975 C CA . SER A 1 866 ? -8.194 3.100 -36.754 1.00 91.19 866 SER A CA 1
ATOM 6976 C C . SER A 1 866 ? -6.921 3.629 -36.091 1.00 91.19 866 SER A C 1
ATOM 6978 O O . SER A 1 866 ? -6.955 3.941 -34.902 1.00 91.19 866 SER A O 1
ATOM 6980 N N . LEU A 1 867 ? -5.810 3.756 -36.830 1.00 91.94 867 LEU A N 1
ATOM 6981 C CA . LEU A 1 867 ? -4.506 4.084 -36.253 1.00 91.94 867 LEU A CA 1
ATOM 6982 C C . LEU A 1 867 ? -4.492 5.530 -35.747 1.00 91.94 867 LEU A C 1
ATOM 6984 O O . LEU A 1 867 ? -4.712 6.470 -36.511 1.00 91.94 867 LEU A O 1
ATOM 6988 N N . GLN A 1 868 ? -4.222 5.709 -34.455 1.00 89.75 868 GLN A N 1
ATOM 6989 C CA . GLN A 1 868 ? -4.183 7.013 -33.786 1.00 89.75 868 GLN A CA 1
ATOM 6990 C C . GLN A 1 868 ? -2.769 7.397 -33.354 1.00 89.75 868 GLN A C 1
ATOM 6992 O O . GLN A 1 868 ? -2.435 8.584 -33.365 1.00 89.75 868 GLN A O 1
ATOM 6997 N N . ILE A 1 869 ? -1.952 6.417 -32.964 1.00 88.31 869 ILE A N 1
ATOM 6998 C CA . ILE A 1 869 ? -0.609 6.631 -32.423 1.00 88.31 869 ILE A CA 1
ATOM 6999 C C . ILE A 1 869 ? 0.383 5.769 -33.199 1.00 88.31 869 ILE A C 1
ATOM 7001 O O . ILE A 1 869 ? 0.264 4.544 -33.216 1.00 88.31 869 ILE A O 1
ATOM 7005 N N . LEU A 1 870 ? 1.380 6.414 -33.805 1.00 91.19 870 LEU A N 1
ATOM 7006 C CA . LEU A 1 870 ? 2.495 5.750 -34.474 1.00 91.19 870 LEU A CA 1
ATOM 7007 C C . LEU A 1 870 ? 3.820 6.250 -33.891 1.00 91.19 870 LEU A C 1
ATOM 7009 O O . LEU A 1 870 ? 4.165 7.424 -34.043 1.00 91.19 870 LEU A O 1
ATOM 7013 N N . ARG A 1 871 ? 4.565 5.350 -33.240 1.00 89.81 871 ARG A N 1
ATOM 7014 C CA . ARG A 1 871 ? 5.903 5.630 -32.696 1.00 89.81 871 ARG A CA 1
ATOM 7015 C C . ARG A 1 871 ? 6.962 4.826 -33.434 1.00 89.81 871 ARG A C 1
ATOM 7017 O O . ARG A 1 871 ? 6.876 3.607 -33.528 1.00 89.81 871 ARG A O 1
ATOM 7024 N N . ILE A 1 872 ? 7.954 5.525 -33.966 1.00 91.00 872 ILE A N 1
ATOM 7025 C CA . ILE A 1 872 ? 9.019 5.006 -34.838 1.00 91.00 872 ILE A CA 1
ATOM 7026 C C . ILE A 1 872 ? 10.364 5.682 -34.523 1.00 91.00 872 ILE A C 1
ATOM 7028 O O . ILE A 1 872 ? 11.277 5.689 -35.353 1.00 91.00 872 ILE A O 1
ATOM 7032 N N . HIS A 1 873 ? 10.506 6.276 -33.338 1.00 88.31 873 HIS A N 1
ATOM 7033 C CA . HIS A 1 873 ? 11.736 6.959 -32.953 1.00 88.31 873 HIS A CA 1
ATOM 7034 C C . HIS A 1 873 ? 12.921 5.994 -32.833 1.00 88.31 873 HIS A C 1
ATOM 7036 O O . HIS A 1 873 ? 12.745 4.789 -32.649 1.00 88.31 873 HIS A O 1
ATOM 7042 N N . SER A 1 874 ? 14.142 6.525 -32.902 1.00 87.94 874 SER A N 1
ATOM 7043 C CA . SER A 1 874 ? 15.385 5.757 -32.740 1.00 87.94 874 SER A CA 1
ATOM 7044 C C . SER A 1 874 ? 15.547 4.624 -33.763 1.00 87.94 874 SER A C 1
ATOM 7046 O O . SER A 1 874 ? 15.985 3.532 -33.411 1.00 87.94 874 SER A O 1
ATOM 7048 N N . ASN A 1 875 ? 15.185 4.886 -35.019 1.00 91.00 875 ASN A N 1
ATOM 7049 C CA . ASN A 1 875 ? 15.371 3.988 -36.160 1.00 91.00 875 ASN A CA 1
ATOM 7050 C C . ASN A 1 875 ? 16.407 4.579 -37.149 1.00 91.00 875 ASN A C 1
ATOM 7052 O O . ASN A 1 875 ? 17.162 5.494 -36.816 1.00 91.00 875 ASN A O 1
ATOM 7056 N N . GLN A 1 876 ? 16.491 4.032 -38.365 1.00 89.25 876 GLN A N 1
ATOM 7057 C CA . GLN A 1 876 ? 17.405 4.460 -39.433 1.00 89.25 876 GLN A CA 1
ATOM 7058 C C . GLN A 1 876 ? 16.634 5.021 -40.639 1.00 89.25 876 GLN A C 1
ATOM 7060 O O . GLN A 1 876 ? 17.023 4.807 -41.786 1.00 89.25 876 GLN A O 1
ATOM 7065 N N . ILE A 1 877 ? 15.508 5.696 -40.389 1.00 88.75 877 ILE A N 1
ATOM 7066 C CA . ILE A 1 877 ? 14.604 6.144 -41.451 1.00 88.75 877 ILE A CA 1
ATOM 7067 C C . ILE A 1 877 ? 15.167 7.394 -42.125 1.00 88.75 877 ILE A C 1
ATOM 7069 O O . ILE A 1 877 ? 15.400 8.397 -41.452 1.00 88.75 877 ILE A O 1
ATOM 7073 N N . ASN A 1 878 ? 15.332 7.337 -43.450 1.00 85.44 878 ASN A N 1
ATOM 7074 C CA . ASN A 1 878 ? 15.877 8.446 -44.244 1.00 85.44 878 ASN A CA 1
ATOM 7075 C C . ASN A 1 878 ? 14.796 9.334 -44.881 1.00 85.44 878 ASN A C 1
ATOM 7077 O O . ASN A 1 878 ? 14.973 10.543 -45.020 1.00 85.44 878 ASN A O 1
ATOM 7081 N N . ILE A 1 879 ? 13.679 8.727 -45.291 1.00 83.06 879 ILE A N 1
ATOM 7082 C CA . ILE A 1 879 ? 12.580 9.393 -46.000 1.00 83.06 879 ILE A CA 1
ATOM 7083 C C . ILE A 1 879 ? 11.285 9.065 -45.267 1.00 83.06 879 ILE A C 1
ATOM 7085 O O . ILE A 1 879 ? 10.974 7.891 -45.047 1.00 83.06 879 ILE A O 1
ATOM 7089 N N . LEU A 1 880 ? 10.531 10.100 -44.897 1.00 80.06 880 LEU A N 1
ATOM 7090 C CA . LEU A 1 880 ? 9.204 9.933 -44.314 1.00 80.06 880 LEU A CA 1
ATOM 7091 C C . LEU A 1 880 ? 8.132 9.845 -45.415 1.00 80.06 880 LEU A C 1
ATOM 7093 O O . LEU A 1 880 ? 8.195 10.609 -46.383 1.00 80.06 880 LEU A O 1
ATOM 7097 N N . PRO A 1 881 ? 7.151 8.933 -45.279 1.00 77.19 881 PRO A N 1
ATOM 7098 C CA . PRO A 1 881 ? 6.013 8.850 -46.190 1.00 77.19 881 PRO A CA 1
ATOM 7099 C C . PRO A 1 881 ? 5.073 10.057 -46.042 1.00 77.19 881 PRO A C 1
ATOM 7101 O O . PRO A 1 881 ? 5.099 10.767 -45.036 1.00 77.19 881 PRO A O 1
ATOM 7104 N N . ASP A 1 882 ? 4.210 10.266 -47.037 1.00 79.75 882 ASP A N 1
ATOM 7105 C CA . ASP A 1 882 ? 3.183 11.309 -47.006 1.00 79.75 882 ASP A CA 1
ATOM 7106 C C . ASP A 1 882 ? 2.111 11.014 -45.941 1.00 79.75 882 ASP A C 1
ATOM 7108 O O . ASP A 1 882 ? 1.214 10.193 -46.145 1.00 79.75 882 ASP A O 1
ATOM 7112 N N . LEU A 1 883 ? 2.199 11.694 -44.791 1.00 81.00 883 LEU A N 1
ATOM 7113 C CA . LEU A 1 883 ? 1.300 11.473 -43.654 1.00 81.00 883 LEU A CA 1
ATOM 7114 C C . LEU A 1 883 ? -0.134 11.928 -43.947 1.00 81.00 883 LEU A C 1
ATOM 7116 O O . LEU A 1 883 ? -1.036 11.491 -43.237 1.00 81.00 883 LEU A O 1
ATOM 7120 N N . SER A 1 884 ? -0.370 12.743 -44.986 1.00 75.94 884 SER A N 1
ATOM 7121 C CA . SER A 1 884 ? -1.715 13.196 -45.380 1.00 75.94 884 SER A CA 1
ATOM 7122 C C . SER A 1 884 ? -2.664 12.039 -45.724 1.00 75.94 884 SER A C 1
ATOM 7124 O O . SER A 1 884 ? -3.881 12.166 -45.588 1.00 75.94 884 SER A O 1
ATOM 7126 N N . GLN A 1 885 ? -2.110 10.880 -46.093 1.00 80.06 885 GLN A N 1
ATOM 7127 C CA . GLN A 1 885 ? -2.864 9.659 -46.374 1.00 80.06 885 GLN A CA 1
ATOM 7128 C C . GLN A 1 885 ? -3.600 9.112 -45.144 1.00 80.06 885 GLN A C 1
ATOM 7130 O O . GLN A 1 885 ? -4.606 8.414 -45.292 1.00 80.06 885 GLN A O 1
ATOM 7135 N N . SER A 1 886 ? -3.137 9.434 -43.932 1.00 83.50 886 SER A N 1
ATOM 7136 C CA . SER A 1 886 ? -3.794 8.989 -42.709 1.00 83.50 886 SER A CA 1
ATOM 7137 C C . SER A 1 886 ? -4.895 9.952 -42.275 1.00 83.50 886 SER A C 1
ATOM 7139 O O . SER A 1 886 ? -4.653 11.120 -41.976 1.00 83.50 886 SER A O 1
ATOM 7141 N N . LYS A 1 887 ? -6.126 9.445 -42.167 1.00 81.75 887 LYS A N 1
ATOM 7142 C CA . LYS A 1 887 ? -7.282 10.239 -41.717 1.00 81.75 887 LYS A CA 1
ATOM 7143 C C . LYS A 1 887 ? -7.450 10.261 -40.196 1.00 81.75 887 LYS A C 1
ATOM 7145 O O . LYS A 1 887 ? -8.168 11.113 -39.684 1.00 81.75 887 LYS A O 1
ATOM 7150 N N . THR A 1 888 ? -6.814 9.350 -39.461 1.00 87.25 888 THR A N 1
ATOM 7151 C CA . THR A 1 888 ? -7.069 9.132 -38.023 1.00 87.25 888 THR A CA 1
ATOM 7152 C C . THR A 1 888 ? -5.881 9.423 -37.112 1.00 87.25 888 THR A C 1
ATOM 7154 O O . THR A 1 888 ? -6.074 9.534 -35.899 1.00 87.25 888 THR A O 1
ATOM 7157 N N . LEU A 1 889 ? -4.674 9.564 -37.670 1.00 87.25 889 LEU A N 1
ATOM 7158 C CA . LEU A 1 889 ? -3.440 9.723 -36.904 1.00 87.25 889 LEU A CA 1
ATOM 7159 C C . LEU A 1 889 ? -3.442 11.023 -36.088 1.00 87.25 889 LEU A C 1
ATOM 7161 O O . LEU A 1 889 ? -3.633 12.114 -36.624 1.00 87.25 889 LEU A O 1
ATOM 7165 N N . LYS A 1 890 ? -3.200 10.896 -34.779 1.00 84.12 890 LYS A N 1
ATOM 7166 C CA . LYS A 1 890 ? -3.151 12.001 -33.809 1.00 84.12 890 LYS A CA 1
ATOM 7167 C C . LYS A 1 890 ? -1.734 12.267 -33.312 1.00 84.12 890 LYS A C 1
ATOM 7169 O O . LYS A 1 890 ? -1.379 13.429 -33.126 1.00 84.12 890 LYS A O 1
ATOM 7174 N N . ILE A 1 891 ? -0.954 11.213 -33.070 1.00 81.69 891 ILE A N 1
ATOM 7175 C CA . ILE A 1 891 ? 0.409 11.299 -32.534 1.00 81.69 891 ILE A CA 1
ATOM 7176 C C . ILE A 1 891 ? 1.355 10.571 -33.484 1.00 81.69 891 ILE A C 1
ATOM 7178 O O . ILE A 1 891 ? 1.163 9.387 -33.765 1.00 81.69 891 ILE A O 1
ATOM 7182 N N . PHE A 1 892 ? 2.380 11.281 -33.946 1.00 85.81 892 PHE A N 1
ATOM 7183 C CA . PHE A 1 892 ? 3.433 10.744 -34.797 1.00 85.81 892 PHE A CA 1
ATOM 7184 C C . PHE A 1 892 ? 4.805 11.072 -34.209 1.00 85.81 892 PHE A C 1
ATOM 7186 O O . PHE A 1 892 ? 5.160 12.240 -34.063 1.00 85.81 892 PHE A O 1
ATOM 7193 N N . ASP A 1 893 ? 5.577 10.046 -33.864 1.00 83.44 893 ASP A N 1
ATOM 7194 C CA . ASP A 1 893 ? 6.890 10.211 -33.240 1.00 83.44 893 ASP A CA 1
ATOM 7195 C C . ASP A 1 893 ? 7.986 9.544 -34.070 1.00 83.44 893 ASP A C 1
ATOM 7197 O O . ASP A 1 893 ? 8.108 8.320 -34.069 1.00 83.44 893 ASP A O 1
ATOM 7201 N N . ALA A 1 894 ? 8.790 10.360 -34.754 1.00 82.88 894 ALA A N 1
ATOM 7202 C CA . ALA A 1 894 ? 9.943 9.956 -35.553 1.00 82.88 894 ALA A CA 1
ATOM 7203 C C . ALA A 1 894 ? 11.260 10.566 -35.048 1.00 82.88 894 ALA A C 1
ATOM 7205 O O . ALA A 1 894 ? 12.201 10.759 -35.829 1.00 82.88 894 ALA A O 1
ATOM 7206 N N . CYS A 1 895 ? 11.345 10.844 -33.745 1.00 80.25 895 CYS A N 1
ATOM 7207 C CA . CYS A 1 895 ? 12.544 11.370 -33.100 1.00 80.25 895 CYS A CA 1
ATOM 7208 C C . CYS A 1 895 ? 13.782 10.481 -33.357 1.00 80.25 895 CYS A C 1
ATOM 7210 O O . CYS A 1 895 ? 13.686 9.258 -33.438 1.00 80.25 895 CYS A O 1
ATOM 7212 N N . SER A 1 896 ? 14.972 11.075 -33.467 1.00 82.06 896 SER A N 1
ATOM 7213 C CA . SER A 1 896 ? 16.255 10.363 -33.583 1.00 82.06 896 SER A CA 1
ATOM 7214 C C . SER A 1 896 ? 16.312 9.349 -34.738 1.00 82.06 896 SER A C 1
ATOM 7216 O O . SER A 1 896 ? 16.653 8.182 -34.533 1.00 82.06 896 SER A O 1
ATOM 7218 N N . ASN A 1 897 ? 15.989 9.797 -35.949 1.00 84.62 897 ASN A N 1
ATOM 7219 C CA . ASN A 1 897 ? 16.165 9.057 -37.200 1.00 84.62 897 ASN A CA 1
ATOM 7220 C C . ASN A 1 897 ? 17.252 9.735 -38.070 1.00 84.62 897 ASN A C 1
ATOM 7222 O O . ASN A 1 897 ? 18.046 10.539 -37.576 1.00 84.62 897 ASN A O 1
ATOM 7226 N N . ARG A 1 898 ? 17.320 9.398 -39.363 1.00 82.56 898 ARG A N 1
ATOM 7227 C CA . ARG A 1 898 ? 18.222 10.013 -40.354 1.00 82.56 898 ARG A CA 1
ATOM 7228 C C . ARG A 1 898 ? 17.434 10.748 -41.439 1.00 82.56 898 ARG A C 1
ATOM 7230 O O . ARG A 1 898 ? 17.779 10.702 -42.615 1.00 82.56 898 ARG A O 1
ATOM 7237 N N . VAL A 1 899 ? 16.324 11.379 -41.055 1.00 79.06 899 VAL A N 1
ATOM 7238 C CA . VAL A 1 899 ? 15.408 11.977 -42.029 1.00 79.06 899 VAL A CA 1
ATOM 7239 C C . VAL A 1 899 ? 16.071 13.188 -42.684 1.00 79.06 899 VAL A C 1
ATOM 7241 O O . VAL A 1 899 ? 16.327 14.184 -42.011 1.00 79.06 899 VAL A O 1
ATOM 7244 N N . SER A 1 900 ? 16.320 13.106 -43.992 1.00 73.44 900 SER A N 1
ATOM 7245 C CA . SER A 1 900 ? 16.960 14.167 -44.789 1.00 73.44 900 SER A CA 1
ATOM 7246 C C . SER A 1 900 ? 15.989 14.904 -45.711 1.00 73.44 900 SER A C 1
ATOM 7248 O O . SER A 1 900 ? 16.185 16.083 -46.006 1.00 73.44 900 SER A O 1
ATOM 7250 N N . GLN A 1 901 ? 14.917 14.242 -46.161 1.00 63.69 901 GLN A N 1
ATOM 7251 C CA . GLN A 1 901 ? 13.923 14.821 -47.069 1.00 63.69 901 GLN A CA 1
ATOM 7252 C C . GLN A 1 901 ? 12.491 14.412 -46.688 1.00 63.69 901 GLN A C 1
ATOM 7254 O O . GLN A 1 901 ? 12.201 13.239 -46.448 1.00 63.69 901 GLN A O 1
ATOM 7259 N N . MET A 1 902 ? 11.585 15.396 -46.681 1.00 61.84 902 MET A N 1
ATOM 7260 C CA . MET A 1 902 ? 10.130 15.196 -46.670 1.00 61.84 902 MET A CA 1
ATOM 7261 C C . MET A 1 902 ? 9.625 15.274 -48.115 1.00 61.84 902 MET A C 1
ATOM 7263 O O . MET A 1 902 ? 9.990 16.209 -48.826 1.00 61.84 902 MET A O 1
ATOM 7267 N N . GLN A 1 903 ? 8.784 14.329 -48.552 1.00 56.06 903 GLN A N 1
ATOM 7268 C CA . GLN A 1 903 ? 8.319 14.261 -49.949 1.00 56.06 903 GLN A CA 1
ATOM 7269 C C . GLN A 1 903 ? 7.513 15.501 -50.401 1.00 56.06 903 GLN A C 1
ATOM 7271 O O . GLN A 1 903 ? 7.508 15.806 -51.591 1.00 56.06 903 GLN A O 1
ATOM 7276 N N . SER A 1 904 ? 6.881 16.259 -49.489 1.00 53.09 904 SER A N 1
ATOM 7277 C CA . SER A 1 904 ? 6.324 17.596 -49.769 1.00 53.09 904 SER A CA 1
ATOM 7278 C C . SER A 1 904 ? 6.063 18.417 -48.487 1.00 53.09 904 SER A C 1
ATOM 7280 O O . SER A 1 904 ? 5.983 17.870 -47.386 1.00 53.09 904 SER A O 1
ATOM 7282 N N . THR A 1 905 ? 5.898 19.741 -48.605 1.00 48.84 905 THR A N 1
ATOM 7283 C CA . THR A 1 905 ? 5.610 20.649 -47.470 1.00 48.84 905 THR A CA 1
ATOM 7284 C C . THR A 1 905 ? 4.162 20.584 -46.957 1.00 48.84 905 THR A C 1
ATOM 7286 O O . THR A 1 905 ? 3.892 21.118 -45.887 1.00 48.84 905 THR A O 1
ATOM 7289 N N . ASN A 1 906 ? 3.249 19.909 -47.673 1.00 52.81 906 ASN A N 1
ATOM 7290 C CA . ASN A 1 906 ? 1.833 19.723 -47.298 1.00 52.81 906 ASN A CA 1
ATOM 7291 C C . ASN A 1 906 ? 1.520 18.290 -46.813 1.00 52.81 906 ASN A C 1
ATOM 7293 O O . ASN A 1 906 ? 0.364 17.882 -46.773 1.00 52.81 906 ASN A O 1
ATOM 7297 N N . CYS A 1 907 ? 2.539 17.524 -46.417 1.00 60.41 907 CYS A N 1
ATOM 7298 C CA . CYS A 1 907 ? 2.434 16.105 -46.059 1.00 60.41 907 CYS A CA 1
ATOM 7299 C C . CYS A 1 907 ? 1.834 15.785 -44.678 1.00 60.41 907 CYS A C 1
ATOM 7301 O O . CYS A 1 907 ? 2.012 14.671 -44.199 1.00 60.41 907 CYS A O 1
ATOM 7303 N N . LEU A 1 908 ? 1.188 16.723 -43.979 1.00 67.25 908 LEU A N 1
ATOM 7304 C CA . LEU A 1 908 ? 0.717 16.496 -42.605 1.00 67.25 908 LEU A CA 1
ATOM 7305 C C . LEU A 1 908 ? -0.775 16.133 -42.585 1.00 67.25 908 LEU A C 1
ATOM 7307 O O . LEU A 1 908 ? -1.600 16.859 -43.132 1.00 67.25 908 LEU A O 1
ATOM 7311 N N . ALA A 1 909 ? -1.124 15.031 -41.914 1.00 67.81 909 ALA A N 1
ATOM 7312 C CA . ALA A 1 909 ? -2.511 14.629 -41.676 1.00 67.81 909 ALA A CA 1
ATOM 7313 C C . ALA A 1 909 ? -3.325 15.710 -40.943 1.00 67.81 909 ALA A C 1
ATOM 7315 O O . ALA A 1 909 ? -2.827 16.398 -40.047 1.00 67.81 909 ALA A O 1
ATOM 7316 N N . GLU A 1 910 ? -4.611 15.824 -41.291 1.00 70.62 910 GLU A N 1
ATOM 7317 C CA . GLU A 1 910 ? -5.505 16.864 -40.764 1.00 70.62 910 GLU A CA 1
ATOM 7318 C C . GLU A 1 910 ? -5.724 16.774 -39.249 1.00 70.62 910 GLU A C 1
ATOM 7320 O O . GLU A 1 910 ? -5.848 17.804 -38.588 1.00 70.62 910 GLU A O 1
ATOM 7325 N N . ASN A 1 911 ? -5.730 15.553 -38.706 1.00 76.06 911 ASN A N 1
ATOM 7326 C CA . ASN A 1 911 ? -6.033 15.257 -37.303 1.00 76.06 911 ASN A CA 1
ATOM 7327 C C . ASN A 1 911 ? -4.793 15.141 -36.397 1.00 76.06 911 ASN A C 1
ATOM 7329 O O . ASN A 1 911 ? -4.936 14.835 -35.206 1.00 76.06 911 ASN A O 1
ATOM 7333 N N . LEU A 1 912 ? -3.592 15.404 -36.929 1.00 74.38 912 LEU A N 1
ATOM 7334 C CA . LEU A 1 912 ? -2.352 15.374 -36.153 1.00 74.38 912 LEU A CA 1
ATOM 7335 C C . LEU A 1 912 ? -2.361 16.457 -35.071 1.00 74.38 912 LEU A C 1
ATOM 7337 O O . LEU A 1 912 ? -2.516 17.644 -35.352 1.00 74.38 912 LEU A O 1
ATOM 7341 N N . ARG A 1 913 ? -2.148 16.026 -33.827 1.00 73.12 913 ARG A N 1
ATOM 7342 C CA . ARG A 1 913 ? -2.034 16.879 -32.637 1.00 73.12 913 ARG A CA 1
ATOM 7343 C C . ARG A 1 913 ? -0.591 17.025 -32.174 1.00 73.12 913 ARG A C 1
ATOM 7345 O O . ARG A 1 913 ? -0.219 18.081 -31.683 1.00 73.12 913 ARG A O 1
ATOM 7352 N N . GLN A 1 914 ? 0.206 15.967 -32.313 1.00 72.56 914 GLN A N 1
ATOM 7353 C CA . GLN A 1 914 ? 1.589 15.927 -31.849 1.00 72.56 914 GLN A CA 1
ATOM 7354 C C . GLN A 1 914 ? 2.471 15.259 -32.901 1.00 72.56 914 GLN A C 1
ATOM 7356 O O . GLN A 1 914 ? 2.176 14.153 -33.357 1.00 72.56 914 GLN A O 1
ATOM 7361 N N . VAL A 1 915 ? 3.549 15.945 -33.278 1.00 76.56 915 VAL A N 1
ATOM 7362 C CA . VAL A 1 915 ? 4.554 15.465 -34.228 1.00 76.56 915 VAL A CA 1
ATOM 7363 C C . VAL A 1 915 ? 5.928 15.723 -33.628 1.00 76.56 915 VAL A C 1
ATOM 7365 O O . VAL A 1 915 ? 6.275 16.875 -33.384 1.00 76.56 915 VAL A O 1
ATOM 7368 N N . ASP A 1 916 ? 6.695 14.664 -33.388 1.00 73.06 916 ASP A N 1
ATOM 7369 C CA . ASP A 1 916 ? 8.060 14.755 -32.869 1.00 73.06 916 ASP A CA 1
ATOM 7370 C C . ASP A 1 916 ? 9.053 14.295 -33.944 1.00 73.06 916 ASP A C 1
ATOM 7372 O O . ASP A 1 916 ? 9.106 13.121 -34.304 1.00 73.06 916 ASP A O 1
ATOM 7376 N N . LEU A 1 917 ? 9.817 15.245 -34.488 1.00 75.50 917 LEU A N 1
ATOM 7377 C CA . LEU A 1 917 ? 10.890 15.014 -35.464 1.00 75.50 917 LEU A CA 1
ATOM 7378 C C . LEU A 1 917 ? 12.263 15.404 -34.892 1.00 75.50 917 LEU A C 1
ATOM 7380 O O . LEU A 1 917 ? 13.217 15.600 -35.648 1.00 75.50 917 LEU A O 1
ATOM 7384 N N . SER A 1 918 ? 12.373 15.550 -33.568 1.00 70.81 918 SER A N 1
ATOM 7385 C CA . SER A 1 918 ? 13.607 15.980 -32.903 1.00 70.81 918 SER A CA 1
ATOM 7386 C C . SER A 1 918 ? 14.778 15.021 -33.166 1.00 70.81 918 SER A C 1
ATOM 7388 O O . SER A 1 918 ? 14.596 13.868 -33.554 1.00 70.81 918 SER A O 1
ATOM 7390 N N . CYS A 1 919 ? 16.013 15.502 -32.998 1.00 69.75 919 CYS A N 1
ATOM 7391 C CA . CYS A 1 919 ? 17.236 14.708 -33.181 1.00 69.75 919 CYS A CA 1
ATOM 7392 C C . CYS A 1 919 ? 17.411 14.061 -34.579 1.00 69.75 919 CYS A C 1
ATOM 7394 O O . CYS A 1 919 ? 18.071 13.032 -34.687 1.00 69.75 919 CYS A O 1
ATOM 7396 N N . ASN A 1 920 ? 16.871 14.669 -35.643 1.00 73.38 920 ASN A N 1
ATOM 7397 C CA . ASN A 1 920 ? 17.173 14.327 -37.040 1.00 73.38 920 ASN A CA 1
ATOM 7398 C C . ASN A 1 920 ? 18.176 15.348 -37.618 1.00 73.38 920 ASN A C 1
ATOM 7400 O O . ASN A 1 920 ? 17.756 16.425 -38.041 1.00 73.38 920 ASN A O 1
ATOM 7404 N N . PRO A 1 921 ? 19.492 15.065 -37.619 1.00 66.69 921 PRO A N 1
ATOM 7405 C CA . PRO A 1 921 ? 20.518 16.059 -37.958 1.00 66.69 921 PRO A CA 1
ATOM 7406 C C . PRO A 1 921 ? 20.508 16.486 -39.433 1.00 66.69 921 PRO A C 1
ATOM 7408 O O . PRO A 1 921 ? 21.025 17.547 -39.765 1.00 66.69 921 PRO A O 1
ATOM 7411 N N . GLU A 1 922 ? 19.929 15.668 -40.312 1.00 69.88 922 GLU A N 1
ATOM 7412 C CA . GLU A 1 922 ? 19.874 15.908 -41.759 1.00 69.88 922 GLU A CA 1
ATOM 7413 C C . GLU A 1 922 ? 18.621 16.697 -42.189 1.00 69.88 922 GLU A C 1
ATOM 7415 O O . GLU A 1 922 ? 18.491 17.052 -43.361 1.00 69.88 922 GLU A O 1
ATOM 7420 N N . LEU A 1 923 ? 17.709 17.009 -41.257 1.00 69.62 923 LEU A N 1
ATOM 7421 C CA . LEU A 1 923 ? 16.463 17.712 -41.550 1.00 69.62 923 LEU A CA 1
ATOM 7422 C C . LEU A 1 923 ? 16.703 19.239 -41.640 1.00 69.62 923 LEU A C 1
ATOM 7424 O O . LEU A 1 923 ? 17.192 19.840 -40.680 1.00 69.62 923 LEU A O 1
ATOM 7428 N N . PRO A 1 924 ? 16.337 19.918 -42.743 1.00 58.34 924 PRO A N 1
ATOM 7429 C CA . PRO A 1 924 ? 16.558 21.357 -42.886 1.00 58.34 924 PRO A CA 1
ATOM 7430 C C . PRO A 1 924 ? 15.701 22.205 -41.921 1.00 58.34 924 PRO A C 1
ATOM 7432 O O . PRO A 1 924 ? 14.483 22.048 -41.825 1.00 58.34 924 PRO A O 1
ATOM 7435 N N . VAL A 1 925 ? 16.339 23.188 -41.268 1.00 50.44 925 VAL A N 1
ATOM 7436 C CA . VAL A 1 925 ? 15.791 24.062 -40.199 1.00 50.44 925 VAL A CA 1
ATOM 7437 C C . VAL A 1 925 ? 14.512 24.827 -40.601 1.00 50.44 925 VAL A C 1
ATOM 7439 O O . VAL A 1 925 ? 13.682 25.151 -39.748 1.00 50.44 925 VAL A O 1
ATOM 7442 N N . HIS A 1 926 ? 14.292 25.070 -41.899 1.00 44.06 926 HIS A N 1
ATOM 7443 C CA . HIS A 1 926 ? 13.153 25.832 -42.437 1.00 44.06 926 HIS A CA 1
ATOM 7444 C C . HIS A 1 926 ? 11.765 25.210 -42.202 1.00 44.06 926 HIS A C 1
ATOM 7446 O O . HIS A 1 926 ? 10.758 25.898 -42.380 1.00 44.06 926 HIS A O 1
ATOM 7452 N N . PHE A 1 927 ? 11.685 23.946 -41.783 1.00 47.19 927 PHE A N 1
ATOM 7453 C CA . PHE A 1 927 ? 10.411 23.299 -41.450 1.00 47.19 927 PHE A CA 1
ATOM 7454 C C . PHE A 1 927 ? 9.803 23.823 -40.131 1.00 47.19 927 PHE A C 1
ATOM 7456 O O . PHE A 1 927 ? 8.589 23.790 -39.954 1.00 47.19 927 PHE A O 1
ATOM 7463 N N . SER A 1 928 ? 10.630 24.380 -39.236 1.00 44.50 928 SER A N 1
ATOM 7464 C CA . SER A 1 928 ? 10.230 24.844 -37.895 1.00 44.50 928 SER A CA 1
ATOM 7465 C C . SER A 1 928 ? 9.360 26.113 -37.866 1.00 44.50 928 SER A C 1
ATOM 7467 O O . SER A 1 928 ? 8.734 26.392 -36.848 1.00 44.50 928 SER A O 1
ATOM 7469 N N . GLN A 1 929 ? 9.298 26.889 -38.957 1.00 39.72 929 GLN A N 1
ATOM 7470 C CA . GLN A 1 929 ? 8.707 28.240 -38.956 1.00 39.72 929 GLN A CA 1
ATOM 7471 C C . GLN A 1 929 ? 7.382 28.383 -39.730 1.00 39.72 929 GLN A C 1
ATOM 7473 O O . GLN A 1 929 ? 6.796 29.463 -39.712 1.00 39.72 929 GLN A O 1
ATOM 7478 N N . ARG A 1 930 ? 6.899 27.353 -40.446 1.00 37.06 930 ARG A N 1
ATOM 7479 C CA . ARG A 1 930 ? 5.840 27.527 -41.471 1.00 37.06 930 ARG A CA 1
ATOM 7480 C C . ARG A 1 930 ? 4.455 26.942 -41.171 1.00 37.06 930 ARG A C 1
ATOM 7482 O O . ARG A 1 930 ? 3.566 27.109 -42.000 1.00 37.06 930 ARG A O 1
ATOM 7489 N N . SER A 1 931 ? 4.213 26.312 -40.024 1.00 38.62 931 SER A N 1
ATOM 7490 C CA . SER A 1 931 ? 2.889 25.744 -39.721 1.00 38.62 931 SER A CA 1
ATOM 7491 C C . SER A 1 931 ? 2.132 26.537 -38.651 1.00 38.62 931 SER A C 1
ATOM 7493 O O . SER A 1 931 ? 2.562 26.608 -37.505 1.00 38.62 931 SER A O 1
ATOM 7495 N N . SER A 1 932 ? 0.960 27.068 -39.003 1.00 34.56 932 SER A N 1
ATOM 7496 C CA . SER A 1 932 ? 0.026 27.776 -38.108 1.00 34.56 932 SER A CA 1
ATOM 7497 C C . SER A 1 932 ? -0.829 26.857 -37.217 1.00 34.56 932 SER A C 1
ATOM 7499 O O . SER A 1 932 ? -1.655 27.337 -36.443 1.00 34.56 932 SER A O 1
ATOM 7501 N N . ARG A 1 933 ? -0.649 25.533 -37.310 1.00 36.41 933 ARG A N 1
ATOM 7502 C CA . ARG A 1 933 ? -1.201 24.547 -36.369 1.00 36.41 933 ARG A CA 1
ATOM 7503 C C . ARG A 1 933 ? -0.117 24.232 -35.336 1.00 36.41 933 ARG A C 1
ATOM 7505 O O . ARG A 1 933 ? 1.047 24.119 -35.708 1.00 36.41 933 ARG A O 1
ATOM 7512 N N . ILE A 1 934 ? -0.483 24.137 -34.056 1.00 34.16 934 ILE A N 1
ATOM 7513 C CA . ILE A 1 934 ? 0.439 23.903 -32.931 1.00 34.16 934 ILE A CA 1
ATOM 7514 C C . ILE A 1 934 ? 1.015 22.484 -33.048 1.00 34.16 934 ILE A C 1
ATOM 7516 O O . ILE A 1 934 ? 0.533 21.550 -32.417 1.00 34.16 934 ILE A O 1
ATOM 7520 N N . TYR A 1 935 ? 2.025 22.301 -33.891 1.00 40.41 935 TYR A N 1
ATOM 7521 C CA . TYR A 1 935 ? 2.884 21.130 -33.844 1.00 40.41 935 TYR A CA 1
ATOM 7522 C C . TYR A 1 935 ? 3.945 21.425 -32.790 1.00 40.41 935 TYR A C 1
ATOM 7524 O O . TYR A 1 935 ? 4.652 22.430 -32.885 1.00 40.41 935 TYR A O 1
ATOM 7532 N N . SER A 1 936 ? 4.049 20.579 -31.765 1.00 36.22 936 SER A N 1
ATOM 7533 C CA . SER A 1 936 ? 5.158 20.641 -30.819 1.00 36.22 936 SER A CA 1
ATOM 7534 C C . SER A 1 936 ? 6.434 20.202 -31.540 1.00 36.22 936 SER A C 1
ATOM 7536 O O . SER A 1 936 ? 6.900 19.078 -31.371 1.00 36.22 936 SER A O 1
ATOM 7538 N N . PHE A 1 937 ? 7.006 21.084 -32.358 1.00 37.88 937 PHE A N 1
ATOM 7539 C CA . PHE A 1 937 ? 8.414 21.005 -32.700 1.00 37.88 937 PHE A CA 1
ATOM 7540 C C . PHE A 1 937 ? 9.158 21.228 -31.394 1.00 37.88 937 PHE A C 1
ATOM 7542 O O . PHE A 1 937 ? 9.505 22.354 -31.043 1.00 37.88 937 PHE A O 1
ATOM 7549 N N . VAL A 1 938 ? 9.339 20.161 -30.621 1.00 39.16 938 VAL A N 1
ATOM 7550 C CA . VAL A 1 938 ? 10.219 20.200 -29.469 1.00 39.16 938 VAL A CA 1
ATOM 7551 C C . VAL A 1 938 ? 11.627 20.232 -30.046 1.00 39.16 938 VAL A C 1
ATOM 7553 O O . VAL A 1 938 ? 12.311 19.221 -30.184 1.00 39.16 938 VAL A O 1
ATOM 7556 N N . ASN A 1 939 ? 12.027 21.416 -30.494 1.00 37.41 939 ASN A N 1
ATOM 7557 C CA . ASN A 1 939 ? 13.364 21.687 -30.959 1.00 37.41 939 ASN A CA 1
ATOM 7558 C C . ASN A 1 939 ? 14.254 21.745 -29.712 1.00 37.41 939 ASN A C 1
ATOM 7560 O O . ASN A 1 939 ? 14.615 22.817 -29.246 1.00 37.41 939 ASN A O 1
ATOM 7564 N N . ILE A 1 940 ? 14.587 20.582 -29.142 1.00 40.03 940 ILE A N 1
ATOM 7565 C CA . ILE A 1 940 ? 15.661 20.454 -28.144 1.00 40.03 940 ILE A CA 1
ATOM 7566 C C . ILE A 1 940 ? 17.026 20.414 -28.851 1.00 40.03 940 ILE A C 1
ATOM 7568 O O . ILE A 1 940 ? 17.958 19.742 -28.422 1.00 40.03 940 ILE A O 1
ATOM 7572 N N . ALA A 1 941 ? 17.150 21.099 -29.986 1.00 34.16 941 ALA A N 1
ATOM 7573 C CA . ALA A 1 941 ? 18.446 21.463 -30.513 1.00 34.16 941 ALA A CA 1
ATOM 7574 C C . ALA A 1 941 ? 18.783 22.838 -29.924 1.00 34.16 941 ALA A C 1
ATOM 7576 O O . ALA A 1 941 ? 18.187 23.846 -30.287 1.00 34.16 941 ALA A O 1
ATOM 7577 N N . GLU A 1 942 ? 19.736 22.845 -28.993 1.00 38.88 942 GLU A N 1
ATOM 7578 C CA . GLU A 1 942 ? 20.507 24.031 -28.594 1.00 38.88 942 GLU A CA 1
ATOM 7579 C C . GLU A 1 942 ? 19.802 25.113 -27.751 1.00 38.88 942 GLU A C 1
ATOM 7581 O O . GLU A 1 942 ? 20.223 26.268 -27.753 1.00 38.88 942 GLU A O 1
ATOM 7586 N N . ALA A 1 943 ? 18.826 24.771 -26.904 1.00 35.66 943 ALA A N 1
ATOM 7587 C CA . ALA A 1 943 ? 18.463 25.640 -25.771 1.00 35.66 943 ALA A CA 1
ATOM 7588 C C . ALA A 1 943 ? 19.504 25.524 -24.632 1.00 35.66 943 ALA A C 1
ATOM 7590 O O . ALA A 1 943 ? 19.182 25.200 -23.495 1.00 35.66 943 ALA A O 1
ATOM 7591 N N . GLY A 1 944 ? 20.781 25.724 -24.956 1.00 34.81 944 GLY A N 1
ATOM 7592 C CA . GLY A 1 944 ? 21.910 25.556 -24.046 1.00 34.81 944 GLY A CA 1
ATOM 7593 C C . GLY A 1 944 ? 22.772 26.808 -24.011 1.00 34.81 944 GLY A C 1
ATOM 7594 O O . GLY A 1 944 ? 23.885 26.806 -24.525 1.00 34.81 944 GLY A O 1
ATOM 7595 N N . GLY A 1 945 ? 22.275 27.873 -23.377 1.00 37.75 945 GLY A N 1
ATOM 7596 C CA . GLY A 1 945 ? 23.159 28.913 -22.833 1.00 37.75 945 GLY A CA 1
ATOM 7597 C C . GLY A 1 945 ? 24.057 28.376 -21.705 1.00 37.75 945 GLY A C 1
ATOM 7598 O O . GLY A 1 945 ? 25.049 29.003 -21.352 1.00 37.75 945 GLY A O 1
ATOM 7599 N N . HIS A 1 946 ? 23.744 27.182 -21.185 1.00 49.62 946 HIS A N 1
ATOM 7600 C CA . HIS A 1 946 ? 24.418 26.521 -20.071 1.00 49.62 946 HIS A CA 1
ATOM 7601 C C . HIS A 1 946 ? 24.797 25.077 -20.452 1.00 49.62 946 HIS A C 1
ATOM 7603 O O . HIS A 1 946 ? 24.139 24.464 -21.290 1.00 49.62 946 HIS A O 1
ATOM 7609 N N . ASN A 1 947 ? 25.865 24.544 -19.846 1.00 57.41 947 ASN A N 1
ATOM 7610 C CA . ASN A 1 947 ? 26.529 23.249 -20.112 1.00 57.41 947 ASN A CA 1
ATOM 7611 C C . ASN A 1 947 ? 25.672 21.977 -19.836 1.00 57.41 947 ASN A C 1
ATOM 7613 O O . ASN A 1 947 ? 26.190 20.969 -19.349 1.00 57.41 947 ASN A O 1
ATOM 7617 N N . VAL A 1 948 ? 24.361 21.999 -20.097 1.00 64.94 948 VAL A N 1
ATOM 7618 C CA . VAL A 1 948 ? 23.429 20.899 -19.802 1.00 64.94 948 VAL A CA 1
ATOM 7619 C C . VAL A 1 948 ? 22.578 20.576 -21.030 1.00 64.94 948 VAL A C 1
ATOM 7621 O O . VAL A 1 948 ? 21.837 21.422 -21.524 1.00 64.94 948 VAL A O 1
ATOM 7624 N N . HIS A 1 949 ? 22.656 19.333 -21.507 1.00 73.31 949 HIS A N 1
ATOM 7625 C CA . HIS A 1 949 ? 21.778 18.813 -22.556 1.00 73.31 949 HIS A CA 1
ATOM 7626 C C . HIS A 1 949 ? 20.614 18.068 -21.897 1.00 73.31 949 HIS A C 1
ATOM 7628 O O . HIS A 1 949 ? 20.832 17.116 -21.154 1.00 73.31 949 HIS A O 1
ATOM 7634 N N . VAL A 1 950 ? 19.370 18.461 -22.170 1.00 74.00 950 VAL A N 1
ATOM 7635 C CA . VAL A 1 950 ? 18.176 17.860 -21.546 1.00 74.00 950 VAL A CA 1
ATOM 7636 C C . VAL A 1 950 ? 17.342 17.127 -22.586 1.00 74.00 950 VAL A C 1
ATOM 7638 O O . VAL A 1 950 ? 17.288 17.527 -23.741 1.00 74.00 950 VAL A O 1
ATOM 7641 N N . GLY A 1 951 ? 16.718 16.032 -22.182 1.00 75.12 951 GLY A N 1
ATOM 7642 C CA . GLY A 1 951 ? 15.718 15.304 -22.935 1.00 75.12 951 GLY A CA 1
ATOM 7643 C C . GLY A 1 951 ? 14.533 14.958 -22.045 1.00 75.12 951 GLY A C 1
ATOM 7644 O O . GLY A 1 951 ? 14.680 14.801 -20.834 1.00 75.12 951 GLY A O 1
ATOM 7645 N N . PHE A 1 952 ? 13.350 14.846 -22.626 1.00 82.06 952 PHE A N 1
ATOM 7646 C CA . PHE A 1 952 ? 12.143 14.499 -21.906 1.00 82.06 952 PHE A CA 1
ATOM 7647 C C . PHE A 1 952 ? 11.158 13.697 -22.746 1.00 82.06 952 PHE A C 1
ATOM 7649 O O . PHE A 1 952 ? 11.152 13.740 -23.977 1.00 82.06 952 PHE A O 1
ATOM 7656 N N . SER A 1 953 ? 10.296 12.965 -22.050 1.00 80.25 953 SER A N 1
ATOM 7657 C CA . SER A 1 953 ? 9.228 12.196 -22.670 1.00 80.25 953 SER A CA 1
ATOM 7658 C C . SER A 1 953 ? 8.020 12.094 -21.749 1.00 80.25 953 SER A C 1
ATOM 7660 O O . SER A 1 953 ? 8.167 12.015 -20.526 1.00 80.25 953 SER A O 1
ATOM 7662 N N . GLU A 1 954 ? 6.828 12.091 -22.341 1.00 80.44 954 GLU A N 1
ATOM 7663 C CA . GLU A 1 954 ? 5.562 11.978 -21.628 1.00 80.44 954 GLU A CA 1
ATOM 7664 C C . GLU A 1 954 ? 4.569 11.085 -22.376 1.00 80.44 954 GLU A C 1
ATOM 7666 O O . GLU A 1 954 ? 4.482 11.098 -23.607 1.00 80.44 954 GLU A O 1
ATOM 7671 N N . CYS A 1 955 ? 3.794 10.313 -21.619 1.00 74.81 955 CYS A N 1
ATOM 7672 C CA . CYS A 1 955 ? 2.686 9.545 -22.151 1.00 74.81 955 CYS A CA 1
ATOM 7673 C C . CYS A 1 955 ? 1.523 9.475 -21.174 1.00 74.81 955 CYS A C 1
ATOM 7675 O O . CYS A 1 955 ? 1.695 9.348 -19.960 1.00 74.81 955 CYS A O 1
ATOM 7677 N N . THR A 1 956 ? 0.318 9.499 -21.734 1.00 70.94 956 THR A N 1
ATOM 7678 C CA . THR A 1 956 ? -0.897 9.207 -20.988 1.00 70.94 956 THR A CA 1
ATOM 7679 C C . THR A 1 956 ? -0.972 7.724 -20.646 1.00 70.94 956 THR A C 1
ATOM 7681 O O . THR A 1 956 ? -0.677 6.884 -21.495 1.00 70.94 956 THR A O 1
ATOM 7684 N N . GLY A 1 957 ? -1.411 7.410 -19.432 1.00 67.38 957 GLY A N 1
ATOM 7685 C CA . GLY A 1 957 ? -1.814 6.061 -19.045 1.00 67.38 957 GLY A CA 1
ATOM 7686 C C . GLY A 1 957 ? -3.194 5.688 -19.605 1.00 67.38 957 GLY A C 1
ATOM 7687 O O . GLY A 1 957 ? -3.720 6.353 -20.500 1.00 67.38 957 GLY A O 1
ATOM 7688 N N . GLN A 1 958 ? -3.848 4.678 -19.021 1.00 55.25 958 GLN A N 1
ATOM 7689 C CA . GLN A 1 958 ? -5.131 4.127 -19.510 1.00 55.25 958 GLN A CA 1
ATOM 7690 C C . GLN A 1 958 ? -6.289 5.143 -19.571 1.00 55.25 958 GLN A C 1
ATOM 7692 O O . GLN A 1 958 ? -7.275 4.933 -20.276 1.00 55.25 958 GLN A O 1
ATOM 7697 N N . ARG A 1 959 ? -6.189 6.262 -18.841 1.00 50.09 959 ARG A N 1
ATOM 7698 C CA . ARG A 1 959 ? -7.211 7.325 -18.814 1.00 50.09 959 ARG A CA 1
ATOM 7699 C C . ARG A 1 959 ? -7.154 8.267 -20.025 1.00 50.09 959 ARG A C 1
ATOM 7701 O O . ARG A 1 959 ? -8.002 9.152 -20.119 1.00 50.09 959 ARG A O 1
ATOM 7708 N N . ASN A 1 960 ? -6.171 8.113 -20.923 1.00 58.69 960 ASN A N 1
ATOM 7709 C CA . ASN A 1 960 ? -5.970 8.947 -22.120 1.00 58.69 960 ASN A CA 1
ATOM 7710 C C . ASN A 1 960 ? -5.977 10.466 -21.832 1.00 58.69 960 ASN A C 1
ATOM 7712 O O . ASN A 1 960 ? -6.402 11.273 -22.660 1.00 58.69 960 ASN A O 1
ATOM 7716 N N . ARG A 1 961 ? -5.534 10.868 -20.633 1.00 63.72 961 ARG A N 1
ATOM 7717 C CA . ARG A 1 961 ? -5.441 12.265 -20.187 1.00 63.72 961 ARG A CA 1
ATOM 7718 C C . ARG A 1 961 ? -4.136 12.480 -19.438 1.00 63.72 961 ARG A C 1
ATOM 7720 O O . ARG A 1 961 ? -3.902 11.830 -18.422 1.00 63.72 961 ARG A O 1
ATOM 7727 N N . LEU A 1 962 ? -3.321 13.413 -19.922 1.00 66.25 962 LEU A N 1
ATOM 7728 C CA . LEU A 1 962 ? -2.043 13.745 -19.308 1.00 66.25 962 LEU A CA 1
ATOM 7729 C C . LEU A 1 962 ? -2.280 14.648 -18.090 1.00 66.25 962 LEU A C 1
ATOM 7731 O O . LEU A 1 962 ? -2.681 15.799 -18.235 1.00 66.25 962 LEU A O 1
ATOM 7735 N N . SER A 1 963 ? -2.053 14.112 -16.893 1.00 66.62 963 SER A N 1
ATOM 7736 C CA . SER A 1 963 ? -2.103 14.851 -15.621 1.00 66.62 963 SER A CA 1
ATOM 7737 C C . SER A 1 963 ? -0.721 15.159 -15.057 1.00 66.62 963 SER A C 1
ATOM 7739 O O . SER A 1 963 ? -0.603 15.547 -13.898 1.00 66.62 963 SER A O 1
ATOM 7741 N N . VAL A 1 964 ? 0.320 14.923 -15.851 1.00 68.50 964 VAL A N 1
ATOM 7742 C CA . VAL A 1 964 ? 1.701 15.190 -15.470 1.00 68.50 964 VAL A CA 1
ATOM 7743 C C . VAL A 1 964 ? 2.225 16.306 -16.358 1.00 68.50 964 VAL A C 1
ATOM 7745 O O . VAL A 1 964 ? 1.975 16.303 -17.561 1.00 68.50 964 VAL A O 1
ATOM 7748 N N . ARG A 1 965 ? 2.898 17.291 -15.768 1.00 76.81 965 ARG A N 1
ATOM 7749 C CA . ARG A 1 965 ? 3.515 18.416 -16.476 1.00 76.81 965 ARG A CA 1
ATOM 7750 C C . ARG A 1 965 ? 4.973 18.549 -16.087 1.00 76.81 965 ARG A C 1
ATOM 7752 O O . ARG A 1 965 ? 5.377 18.136 -15.000 1.00 76.81 965 ARG A O 1
ATOM 7759 N N . GLN A 1 966 ? 5.747 19.132 -16.989 1.00 74.75 966 GLN A N 1
ATOM 7760 C CA . GLN A 1 966 ? 7.177 19.313 -16.823 1.00 74.75 966 GLN A CA 1
ATOM 7761 C C . GLN A 1 966 ? 7.560 20.784 -16.937 1.00 74.75 966 GLN A C 1
ATOM 7763 O O . GLN A 1 966 ? 6.907 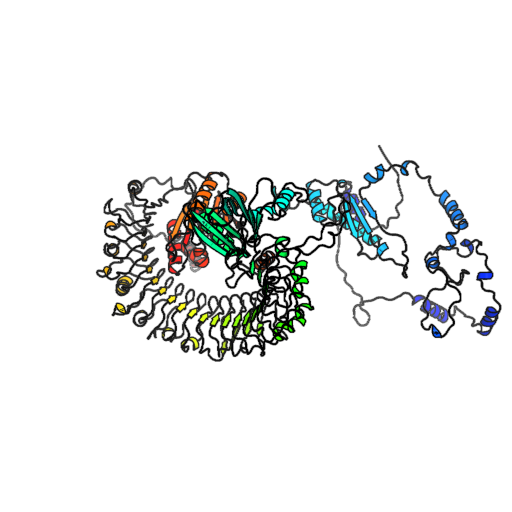21.541 -17.654 1.00 74.75 966 GLN A O 1
ATOM 7768 N N . ILE A 1 967 ? 8.643 21.163 -16.262 1.00 72.06 967 ILE A N 1
ATOM 7769 C CA . ILE A 1 967 ? 9.336 22.436 -16.488 1.00 72.06 967 ILE A CA 1
ATOM 7770 C C . ILE A 1 967 ? 10.719 22.103 -17.038 1.00 72.06 967 ILE A C 1
ATOM 7772 O O . ILE A 1 967 ? 11.429 21.270 -16.473 1.00 72.06 967 ILE A O 1
ATOM 7776 N N . LEU A 1 968 ? 11.057 22.729 -18.163 1.00 69.38 968 LEU A N 1
ATOM 7777 C CA . LEU A 1 968 ? 12.310 22.559 -18.893 1.00 69.38 968 LEU A CA 1
ATOM 7778 C C . LEU A 1 968 ? 13.172 23.818 -18.734 1.00 69.38 968 LEU A C 1
ATOM 7780 O O . LEU A 1 968 ? 12.630 24.895 -18.468 1.00 69.38 968 LEU A O 1
ATOM 7784 N N . PRO A 1 969 ? 14.500 23.712 -18.903 1.00 63.31 969 PRO A N 1
ATOM 7785 C CA . PRO A 1 969 ? 15.389 24.826 -18.627 1.00 63.31 969 PRO A CA 1
ATOM 7786 C C . PRO A 1 969 ? 15.211 25.931 -19.673 1.00 63.31 969 PRO A C 1
ATOM 7788 O O . PRO A 1 969 ? 15.190 25.667 -20.875 1.00 63.31 969 PRO A O 1
ATOM 7791 N N . ASN A 1 970 ? 15.092 27.177 -19.211 1.00 57.16 970 ASN A N 1
ATOM 7792 C CA . ASN A 1 970 ? 14.996 28.356 -20.069 1.00 57.16 970 ASN A CA 1
ATOM 7793 C C . ASN A 1 970 ? 16.386 28.987 -20.274 1.00 57.16 970 ASN A C 1
ATOM 7795 O O . ASN A 1 970 ? 17.224 28.969 -19.375 1.00 57.16 970 ASN A O 1
ATOM 7799 N N . THR A 1 971 ? 16.633 29.594 -21.435 1.00 49.09 971 THR A N 1
ATOM 7800 C CA . THR A 1 971 ? 17.954 30.107 -21.859 1.00 49.09 971 THR A CA 1
ATOM 7801 C C . THR A 1 971 ? 18.427 31.373 -21.128 1.00 49.09 971 THR A C 1
ATOM 7803 O O . THR A 1 971 ? 19.469 31.918 -21.487 1.00 49.09 971 THR A O 1
ATOM 7806 N N . ARG A 1 972 ? 17.679 31.861 -20.126 1.00 48.34 972 ARG A N 1
ATOM 7807 C CA . ARG A 1 972 ? 17.927 33.138 -19.429 1.00 48.34 972 ARG A CA 1
ATOM 7808 C C . ARG A 1 972 ? 18.409 33.015 -17.974 1.00 48.34 972 ARG A C 1
ATOM 7810 O O . ARG A 1 972 ? 18.775 34.037 -17.405 1.00 48.34 972 ARG A O 1
ATOM 7817 N N . HIS A 1 973 ? 18.417 31.821 -17.372 1.00 50.81 973 HIS A N 1
ATOM 7818 C CA . HIS A 1 973 ? 18.741 31.635 -15.946 1.00 50.81 973 HIS A CA 1
ATOM 7819 C C . HIS A 1 973 ? 20.157 31.122 -15.698 1.00 50.81 973 HIS A C 1
ATOM 7821 O O . HIS A 1 973 ? 20.605 30.206 -16.372 1.00 50.81 973 HIS A O 1
ATOM 7827 N N . VAL A 1 974 ? 20.803 31.629 -14.640 1.00 51.97 974 VAL A N 1
ATOM 7828 C CA . VAL A 1 974 ? 22.146 31.214 -14.187 1.00 51.97 974 VAL A CA 1
ATOM 7829 C C . VAL A 1 974 ? 22.211 29.717 -13.825 1.00 51.97 974 VAL A C 1
ATOM 7831 O O . VAL A 1 974 ? 23.254 29.096 -14.016 1.00 51.97 974 VAL A O 1
ATOM 7834 N N . SER A 1 975 ? 21.099 29.116 -13.372 1.00 62.25 975 SER A N 1
ATOM 7835 C CA . SER A 1 975 ? 20.971 27.673 -13.103 1.00 62.25 975 SER A CA 1
ATOM 7836 C C . SER A 1 975 ? 19.739 27.071 -13.807 1.00 62.25 975 SER A C 1
ATOM 7838 O O . SER A 1 975 ? 18.636 27.609 -13.676 1.00 62.25 975 SER A O 1
ATOM 7840 N N . PRO A 1 976 ? 19.874 25.977 -14.585 1.00 70.06 976 PRO A N 1
ATOM 7841 C CA . PRO A 1 976 ? 18.730 25.319 -15.211 1.00 70.06 976 PRO A CA 1
ATOM 7842 C C . PRO A 1 976 ? 17.857 24.599 -14.170 1.00 70.06 976 PRO A C 1
ATOM 7844 O O . PRO A 1 976 ? 18.334 23.731 -13.435 1.00 70.06 976 PRO A O 1
ATOM 7847 N N . ILE A 1 977 ? 16.563 24.934 -14.158 1.00 77.50 977 ILE A N 1
ATOM 7848 C CA . ILE A 1 977 ? 15.541 24.326 -13.295 1.00 77.50 977 ILE A CA 1
ATOM 7849 C C . ILE A 1 977 ? 14.734 23.301 -14.095 1.00 77.50 977 ILE A C 1
ATOM 7851 O O . ILE A 1 977 ? 14.285 23.569 -15.210 1.00 77.50 977 ILE A O 1
ATOM 7855 N N . LEU A 1 978 ? 14.531 22.130 -13.498 1.00 84.50 978 LEU A N 1
ATOM 7856 C CA . LEU A 1 978 ? 13.746 21.022 -14.027 1.00 84.50 978 LEU A CA 1
ATOM 7857 C C . LEU A 1 978 ? 12.641 20.666 -13.034 1.00 84.50 978 LEU A C 1
ATOM 7859 O O . LEU A 1 978 ? 12.885 20.616 -11.829 1.00 84.50 978 LEU A O 1
ATOM 7863 N N . ALA A 1 979 ? 11.437 20.367 -13.521 1.00 84.44 979 ALA A N 1
ATOM 7864 C CA . ALA A 1 979 ? 10.349 19.921 -12.652 1.00 84.44 979 ALA A CA 1
ATOM 7865 C C . ALA A 1 979 ? 9.502 18.813 -13.271 1.00 84.44 979 ALA A C 1
ATOM 7867 O O . ALA A 1 979 ? 9.277 18.814 -14.476 1.00 84.44 979 ALA A O 1
ATOM 7868 N N . ILE A 1 980 ? 8.968 17.926 -12.428 1.00 86.81 980 ILE A N 1
ATOM 7869 C CA . ILE A 1 980 ? 7.871 17.008 -12.754 1.00 86.81 980 ILE A CA 1
ATOM 7870 C C . ILE A 1 980 ? 6.752 17.219 -11.735 1.00 86.81 980 ILE A C 1
ATOM 7872 O O . ILE A 1 980 ? 6.951 17.045 -10.531 1.00 86.81 980 ILE A O 1
ATOM 7876 N N . ILE A 1 981 ? 5.570 17.568 -12.230 1.00 84.75 981 ILE A N 1
ATOM 7877 C CA . ILE A 1 981 ? 4.361 17.834 -11.449 1.00 84.75 981 ILE A CA 1
ATOM 7878 C C . ILE A 1 981 ? 3.332 16.780 -11.829 1.00 84.75 981 ILE A C 1
ATOM 7880 O O . ILE A 1 981 ? 2.909 16.747 -12.978 1.00 84.75 981 ILE A O 1
ATOM 7884 N N . ASP A 1 982 ? 2.921 15.939 -10.886 1.00 82.50 982 ASP A N 1
ATOM 7885 C CA . ASP A 1 982 ? 1.900 14.908 -11.072 1.00 82.50 982 ASP A CA 1
ATOM 7886 C C . ASP A 1 982 ? 0.681 15.212 -10.189 1.00 82.50 982 ASP A C 1
ATOM 7888 O O . ASP A 1 982 ? 0.783 15.272 -8.961 1.00 82.50 982 ASP A O 1
ATOM 7892 N N . THR A 1 983 ? -0.473 15.431 -10.823 1.00 73.50 983 THR A N 1
ATOM 7893 C CA . THR A 1 983 ? -1.745 15.784 -10.168 1.00 73.50 983 THR A CA 1
ATOM 7894 C C . THR A 1 983 ? -2.803 14.677 -10.263 1.00 73.50 983 THR A C 1
ATOM 7896 O O . THR A 1 983 ? -3.996 14.982 -10.290 1.00 73.50 983 THR A O 1
ATOM 7899 N N . SER A 1 984 ? -2.386 13.407 -10.396 1.00 68.62 984 SER A N 1
ATOM 7900 C CA . SER A 1 984 ? -3.234 12.196 -10.261 1.00 68.62 984 SER A CA 1
ATOM 7901 C C . SER A 1 984 ? -4.528 12.128 -11.087 1.00 68.62 984 SER A C 1
ATOM 7903 O O . SER A 1 984 ? -5.434 11.330 -10.829 1.00 68.62 984 SER A O 1
ATOM 7905 N N . GLY A 1 985 ? -4.609 12.922 -12.150 1.00 65.06 985 GLY A N 1
ATOM 7906 C CA . GLY A 1 985 ? -5.731 12.953 -13.086 1.00 65.06 985 GLY A CA 1
ATOM 7907 C C . GLY A 1 985 ? -6.247 14.355 -13.398 1.00 65.06 985 GLY A C 1
ATOM 7908 O O . GLY A 1 985 ? -6.982 14.509 -14.375 1.00 65.06 985 GLY A O 1
ATOM 7909 N N . ASN A 1 986 ? -5.854 15.379 -12.632 1.00 73.06 986 ASN A N 1
ATOM 7910 C CA . ASN A 1 986 ? -6.335 16.745 -12.831 1.00 73.06 986 ASN A CA 1
ATOM 7911 C C . ASN A 1 986 ? -5.416 17.568 -13.756 1.00 73.06 986 ASN A C 1
ATOM 7913 O O . ASN A 1 986 ? -4.524 18.295 -13.313 1.00 73.06 986 ASN A O 1
ATOM 7917 N N . ALA A 1 987 ? -5.641 17.451 -15.067 1.00 71.69 987 ALA A N 1
ATOM 7918 C CA . ALA A 1 987 ? -4.814 18.091 -16.092 1.00 71.69 987 ALA A CA 1
ATOM 7919 C C . ALA A 1 987 ? -4.821 19.634 -16.046 1.00 71.69 987 ALA A C 1
ATOM 7921 O O . ALA A 1 987 ? -3.795 20.245 -16.349 1.00 71.69 987 ALA A O 1
ATOM 7922 N N . SER A 1 988 ? -5.942 20.268 -15.673 1.00 75.62 988 SER A N 1
ATOM 7923 C CA . SER A 1 988 ? -6.034 21.736 -15.585 1.00 75.62 988 SER A CA 1
ATOM 7924 C C . SER A 1 988 ? -5.189 22.274 -14.438 1.00 75.62 988 SER A C 1
ATOM 7926 O O . SER A 1 988 ? -4.428 23.218 -14.623 1.00 75.62 988 SER A O 1
ATOM 7928 N N . LEU A 1 989 ? -5.243 21.603 -13.287 1.00 74.62 989 LEU A N 1
ATOM 7929 C CA . LEU A 1 989 ? -4.420 21.954 -12.140 1.00 74.62 989 LEU A CA 1
ATOM 7930 C C . LEU A 1 989 ? -2.921 21.766 -12.426 1.00 74.62 989 LEU A C 1
ATOM 7932 O O . LEU A 1 989 ? -2.110 22.596 -12.027 1.00 74.62 989 LEU A O 1
ATOM 7936 N N . ALA A 1 990 ? -2.542 20.697 -13.138 1.00 74.31 990 ALA A N 1
ATOM 7937 C CA . ALA A 1 990 ? -1.145 20.486 -13.519 1.00 74.31 990 ALA A CA 1
ATOM 7938 C C . ALA A 1 990 ? -0.610 21.641 -14.383 1.00 74.31 990 ALA A C 1
ATOM 7940 O O . ALA A 1 990 ? 0.544 22.035 -14.226 1.00 74.31 990 ALA A O 1
ATOM 7941 N N . ALA A 1 991 ? -1.444 22.188 -15.277 1.00 75.31 991 ALA A N 1
ATOM 7942 C CA . ALA A 1 991 ? -1.081 23.327 -16.116 1.00 75.31 991 ALA A CA 1
ATOM 7943 C C . ALA A 1 991 ? -0.887 24.608 -15.284 1.00 75.31 991 ALA A C 1
ATOM 7945 O O . ALA A 1 991 ? 0.154 25.252 -15.402 1.00 75.31 991 ALA A O 1
ATOM 7946 N N . GLU A 1 992 ? -1.826 24.924 -14.392 1.00 77.88 992 GLU A N 1
ATOM 7947 C CA . GLU A 1 992 ? -1.761 26.112 -13.528 1.00 77.88 992 GLU A CA 1
ATOM 7948 C C . GLU A 1 992 ? -0.552 26.083 -12.576 1.00 77.88 992 GLU A C 1
ATOM 7950 O O . GLU A 1 992 ? 0.192 27.061 -12.472 1.00 77.88 992 GLU A O 1
ATOM 7955 N N . LEU A 1 993 ? -0.292 24.929 -11.947 1.00 76.94 993 LEU A N 1
ATOM 7956 C CA . LEU A 1 993 ? 0.891 24.726 -11.106 1.00 76.94 993 LEU A CA 1
ATOM 7957 C C . LEU A 1 993 ? 2.190 24.887 -11.901 1.00 76.94 993 LEU A C 1
ATOM 7959 O O . LEU A 1 993 ? 3.132 25.506 -11.406 1.00 76.94 993 LEU A O 1
ATOM 7963 N N . SER A 1 994 ? 2.245 24.355 -13.128 1.00 79.44 994 SER A N 1
ATOM 7964 C CA . SER A 1 994 ? 3.433 24.476 -13.979 1.00 79.44 994 SER A CA 1
ATOM 7965 C C . SER A 1 994 ? 3.720 25.922 -14.380 1.00 79.44 994 SER A C 1
ATOM 7967 O O . SER A 1 994 ? 4.863 26.358 -14.281 1.00 79.44 994 SER A O 1
ATOM 7969 N N . GLU A 1 995 ? 2.693 26.693 -14.752 1.00 79.88 995 GLU A N 1
ATOM 7970 C CA . GLU A 1 995 ? 2.843 28.095 -15.149 1.00 79.88 995 GLU A CA 1
ATOM 7971 C C . GLU A 1 995 ? 3.291 28.967 -13.972 1.00 79.88 995 GLU A C 1
ATOM 7973 O O . GLU A 1 995 ? 4.158 29.829 -14.115 1.00 79.88 995 GLU A O 1
ATOM 7978 N N . ARG A 1 996 ? 2.746 28.728 -12.777 1.00 77.00 996 ARG A N 1
ATOM 7979 C CA . ARG A 1 996 ? 3.097 29.506 -11.587 1.00 77.00 996 ARG A CA 1
ATOM 7980 C C . ARG A 1 996 ? 4.497 29.190 -11.075 1.00 77.00 996 ARG A C 1
ATOM 7982 O O . ARG A 1 996 ? 5.244 30.120 -10.787 1.00 77.00 996 ARG A O 1
ATOM 7989 N N . LEU A 1 997 ? 4.871 27.910 -11.004 1.00 79.44 997 LEU A N 1
ATOM 7990 C CA . LEU A 1 997 ? 6.240 27.513 -10.660 1.00 79.44 997 LEU A CA 1
ATOM 7991 C C . LEU A 1 997 ? 7.248 28.055 -11.678 1.00 79.44 997 LEU A C 1
ATOM 7993 O O . LEU A 1 997 ? 8.330 28.477 -11.285 1.00 79.44 997 LEU A O 1
ATOM 7997 N N . PHE A 1 998 ? 6.873 28.116 -12.958 1.00 76.75 998 PHE A N 1
ATOM 7998 C CA . PHE A 1 998 ? 7.684 28.756 -13.988 1.00 76.75 998 PHE A CA 1
ATOM 7999 C C . PHE A 1 998 ? 7.862 30.262 -13.733 1.00 76.75 998 PHE A C 1
ATOM 8001 O O . PHE A 1 998 ? 8.989 30.740 -13.729 1.00 76.75 998 PHE A O 1
ATOM 8008 N N . ARG A 1 999 ? 6.790 31.005 -13.416 1.00 78.69 999 ARG A N 1
ATOM 8009 C CA . ARG A 1 999 ? 6.893 32.435 -13.050 1.00 78.69 999 ARG A CA 1
ATOM 8010 C C . ARG A 1 999 ? 7.739 32.670 -11.795 1.00 78.69 999 ARG A C 1
ATOM 8012 O O . ARG A 1 999 ? 8.463 33.652 -11.726 1.00 78.69 999 ARG A O 1
ATOM 8019 N N . MET A 1 1000 ? 7.650 31.785 -10.802 1.00 76.25 1000 MET A N 1
ATOM 8020 C CA . MET A 1 1000 ? 8.471 31.867 -9.585 1.00 76.25 1000 MET A CA 1
ATOM 8021 C C . MET A 1 1000 ? 9.951 31.602 -9.882 1.00 76.25 1000 MET A C 1
ATOM 8023 O O . MET A 1 1000 ? 10.819 32.306 -9.367 1.00 76.25 1000 MET A O 1
ATOM 8027 N N . ALA A 1 1001 ? 10.231 30.642 -10.766 1.00 72.81 1001 ALA A N 1
ATOM 8028 C CA . ALA A 1 1001 ? 11.572 30.399 -11.280 1.00 72.81 1001 ALA A CA 1
ATOM 8029 C C . ALA A 1 1001 ? 12.129 31.607 -12.048 1.00 72.81 1001 ALA A C 1
ATOM 8031 O O . ALA A 1 1001 ? 13.310 31.904 -11.911 1.00 72.81 1001 ALA A O 1
ATOM 8032 N N . GLU A 1 1002 ? 11.286 32.343 -12.784 1.00 71.56 1002 GLU A N 1
ATOM 8033 C CA . GLU A 1 1002 ? 11.688 33.572 -13.484 1.00 71.56 1002 GLU A CA 1
ATOM 8034 C C . GLU A 1 1002 ? 12.117 34.707 -12.542 1.00 71.56 1002 GLU A C 1
ATOM 8036 O O . GLU A 1 1002 ? 12.943 35.536 -12.922 1.00 71.56 1002 GLU A O 1
ATOM 8041 N N . THR A 1 1003 ? 11.578 34.753 -11.320 1.00 73.31 1003 THR A N 1
ATOM 8042 C CA . THR A 1 1003 ? 11.807 35.867 -10.387 1.00 73.31 1003 THR A CA 1
ATOM 8043 C C . THR A 1 1003 ? 13.069 35.761 -9.531 1.00 73.31 1003 THR A C 1
ATOM 8045 O O . THR A 1 1003 ? 13.535 36.793 -9.053 1.00 73.31 1003 THR A O 1
ATOM 8048 N N . GLU A 1 1004 ? 13.625 34.567 -9.309 1.00 68.69 1004 GLU A N 1
ATOM 8049 C CA . GLU A 1 1004 ? 14.785 34.386 -8.421 1.00 68.69 1004 GLU A CA 1
ATOM 8050 C C . GLU A 1 1004 ? 16.076 34.066 -9.190 1.00 68.69 1004 GLU A C 1
ATOM 8052 O O . GLU A 1 1004 ? 16.116 33.184 -10.047 1.00 68.69 1004 GLU A O 1
ATOM 8057 N N . GLU A 1 1005 ? 17.162 34.772 -8.858 1.00 63.00 1005 GLU A N 1
ATOM 8058 C CA . GLU A 1 1005 ? 18.473 34.597 -9.504 1.00 63.00 1005 GLU A CA 1
ATOM 8059 C C . GLU A 1 1005 ? 19.325 33.483 -8.868 1.00 63.00 1005 GLU A C 1
ATOM 8061 O O . GLU A 1 1005 ? 20.136 32.861 -9.557 1.00 63.00 1005 GLU A O 1
ATOM 8066 N N . ILE A 1 1006 ? 19.146 33.211 -7.568 1.00 70.31 1006 ILE A N 1
ATOM 8067 C CA . ILE A 1 1006 ? 19.913 32.217 -6.800 1.00 70.31 1006 ILE A CA 1
ATOM 8068 C C . ILE A 1 1006 ? 18.949 31.166 -6.255 1.00 70.31 1006 ILE A C 1
ATOM 8070 O O . ILE A 1 1006 ? 18.027 31.494 -5.517 1.00 70.31 1006 ILE A O 1
ATOM 8074 N N . VAL A 1 1007 ? 19.191 29.897 -6.585 1.00 74.12 1007 VAL A N 1
ATOM 8075 C CA . VAL A 1 1007 ? 18.374 28.773 -6.113 1.00 74.12 1007 VAL A CA 1
ATOM 8076 C C . VAL A 1 1007 ? 19.137 28.006 -5.037 1.00 74.12 1007 VAL A C 1
ATOM 8078 O O . VAL A 1 1007 ? 20.123 27.330 -5.335 1.00 74.12 1007 VAL A O 1
ATOM 8081 N N . ASP A 1 1008 ? 18.671 28.088 -3.791 1.00 81.50 1008 ASP A N 1
ATOM 8082 C CA . ASP A 1 1008 ? 19.173 27.299 -2.663 1.00 81.50 1008 ASP A CA 1
ATOM 8083 C C . ASP A 1 1008 ? 18.121 26.288 -2.144 1.00 81.50 1008 ASP A C 1
ATOM 8085 O O . ASP A 1 1008 ? 17.015 26.152 -2.682 1.00 81.50 1008 ASP A O 1
ATOM 8089 N N . GLU A 1 1009 ? 18.464 25.513 -1.105 1.00 82.88 1009 GLU A N 1
ATOM 8090 C CA . GLU A 1 1009 ? 17.537 24.525 -0.529 1.00 82.88 1009 GLU A CA 1
ATOM 8091 C C . GLU A 1 1009 ? 16.246 25.152 0.021 1.00 82.88 1009 GLU A C 1
ATOM 8093 O O . GLU A 1 1009 ? 15.200 24.495 0.035 1.00 82.88 1009 GLU A O 1
ATOM 8098 N N . ASN A 1 1010 ? 16.317 26.392 0.510 1.00 83.62 1010 ASN A N 1
ATOM 8099 C CA . ASN A 1 1010 ? 15.193 27.074 1.139 1.00 83.62 1010 ASN A CA 1
ATOM 8100 C C . ASN A 1 1010 ? 14.263 27.673 0.082 1.00 83.62 1010 ASN A C 1
ATOM 8102 O O . ASN A 1 1010 ? 13.049 27.510 0.204 1.00 83.62 1010 ASN A O 1
ATOM 8106 N N . THR A 1 1011 ? 14.808 28.229 -1.002 1.00 83.19 1011 THR A N 1
ATOM 8107 C CA . THR A 1 1011 ? 14.064 28.638 -2.198 1.00 83.19 1011 THR A CA 1
ATOM 8108 C C . THR A 1 1011 ? 13.209 27.483 -2.727 1.00 83.19 1011 THR A C 1
ATOM 8110 O O . THR A 1 1011 ? 11.990 27.617 -2.838 1.00 83.19 1011 THR A O 1
ATOM 8113 N N . LEU A 1 1012 ? 13.791 26.292 -2.937 1.00 81.62 1012 LEU A N 1
ATOM 8114 C CA . LEU A 1 1012 ? 13.035 25.128 -3.427 1.00 81.62 1012 LEU A CA 1
ATOM 8115 C C . LEU A 1 1012 ? 11.929 24.671 -2.458 1.00 81.62 1012 LEU A C 1
ATOM 8117 O O . LEU A 1 1012 ? 10.842 24.281 -2.895 1.00 81.62 1012 LEU A O 1
ATOM 8121 N N . ARG A 1 1013 ? 12.179 24.712 -1.139 1.00 83.50 1013 ARG A N 1
ATOM 8122 C CA . ARG A 1 1013 ? 11.150 24.402 -0.126 1.00 83.50 1013 ARG A CA 1
ATOM 8123 C C . ARG A 1 1013 ? 10.012 25.414 -0.167 1.00 83.50 1013 ARG A C 1
ATOM 8125 O O . ARG A 1 1013 ? 8.855 25.000 -0.134 1.00 83.50 1013 ARG A O 1
ATOM 8132 N N . ASN A 1 1014 ? 10.335 26.700 -0.266 1.00 83.38 1014 ASN A N 1
ATOM 8133 C CA . ASN A 1 1014 ? 9.356 27.780 -0.328 1.00 83.38 1014 ASN A CA 1
ATOM 8134 C C . ASN A 1 1014 ? 8.510 27.696 -1.596 1.00 83.38 1014 ASN A C 1
ATOM 8136 O O . ASN A 1 1014 ? 7.304 27.909 -1.535 1.00 83.38 1014 ASN A O 1
ATOM 8140 N N . TRP A 1 1015 ? 9.093 27.306 -2.730 1.00 82.38 1015 TRP A N 1
ATOM 8141 C CA . TRP A 1 1015 ? 8.339 27.119 -3.968 1.00 82.38 1015 TRP A CA 1
ATOM 8142 C C . TRP A 1 1015 ? 7.300 26.005 -3.856 1.00 82.38 1015 TRP A C 1
ATOM 8144 O O . TRP A 1 1015 ? 6.145 26.199 -4.233 1.00 82.38 1015 TRP A O 1
ATOM 8154 N N . ILE A 1 1016 ? 7.674 24.861 -3.276 1.00 81.88 1016 ILE A N 1
ATOM 8155 C CA . ILE A 1 1016 ? 6.730 23.758 -3.045 1.00 81.88 1016 ILE A CA 1
ATOM 8156 C C . ILE A 1 1016 ? 5.683 24.135 -1.987 1.00 81.88 1016 ILE A C 1
ATOM 8158 O O . ILE A 1 1016 ? 4.515 23.773 -2.127 1.00 81.88 1016 ILE A O 1
ATOM 8162 N N . LEU A 1 1017 ? 6.070 24.885 -0.953 1.00 81.25 1017 LEU A N 1
ATOM 8163 C CA . LEU A 1 1017 ? 5.138 25.361 0.067 1.00 81.25 1017 LEU A CA 1
ATOM 8164 C C . LEU A 1 1017 ? 4.133 26.372 -0.503 1.00 81.25 1017 LEU A C 1
ATOM 8166 O O . LEU A 1 1017 ? 2.950 26.255 -0.228 1.00 81.25 1017 LEU A O 1
ATOM 8170 N N . ASN A 1 1018 ? 4.557 27.306 -1.353 1.00 77.50 1018 ASN A N 1
ATOM 8171 C CA . ASN A 1 1018 ? 3.647 28.236 -2.030 1.00 77.50 1018 ASN A CA 1
ATOM 8172 C C . ASN A 1 1018 ? 2.734 27.509 -3.031 1.00 77.50 1018 ASN A C 1
ATOM 8174 O O . ASN A 1 1018 ? 1.580 27.889 -3.216 1.00 77.50 1018 ASN A O 1
ATOM 8178 N N . ALA A 1 1019 ? 3.218 26.425 -3.645 1.00 72.31 1019 ALA A N 1
ATOM 8179 C CA . ALA A 1 1019 ? 2.387 25.559 -4.477 1.00 72.31 1019 ALA A CA 1
ATOM 8180 C C . ALA A 1 1019 ? 1.313 24.802 -3.668 1.00 72.31 1019 ALA A C 1
ATOM 8182 O O . ALA A 1 1019 ? 0.318 24.386 -4.251 1.00 72.31 1019 ALA A O 1
ATOM 8183 N N . HIS A 1 1020 ? 1.470 24.648 -2.344 1.00 69.81 1020 HIS A N 1
ATOM 8184 C CA . HIS A 1 1020 ? 0.501 23.966 -1.476 1.00 69.81 1020 HIS A CA 1
ATOM 8185 C C . HIS A 1 1020 ? -0.862 24.661 -1.397 1.00 69.81 1020 HIS A C 1
ATOM 8187 O O . HIS A 1 1020 ? -1.861 23.976 -1.179 1.00 69.81 1020 HIS A O 1
ATOM 8193 N N . GLU A 1 1021 ? -0.916 25.986 -1.582 1.00 63.12 1021 GLU A N 1
ATOM 8194 C CA . GLU A 1 1021 ? -2.180 26.744 -1.632 1.00 63.12 1021 GLU A CA 1
ATOM 8195 C C . GLU A 1 1021 ? -3.132 26.218 -2.722 1.00 63.12 1021 GLU A C 1
ATOM 8197 O O . GLU A 1 1021 ? -4.341 26.429 -2.662 1.00 63.12 1021 GLU A O 1
ATOM 8202 N N . TRP A 1 1022 ? -2.587 25.490 -3.696 1.00 55.47 1022 TRP A N 1
ATOM 8203 C CA . TRP A 1 1022 ? -3.277 24.916 -4.837 1.00 55.47 1022 TRP A CA 1
ATOM 8204 C C . TRP A 1 1022 ? -3.276 23.390 -4.667 1.00 55.47 1022 TRP A C 1
ATOM 8206 O O . TRP A 1 1022 ? -2.266 22.800 -4.287 1.00 55.47 1022 TRP A O 1
ATOM 8216 N N . MET A 1 1023 ? -4.410 22.720 -4.893 1.00 56.88 1023 MET A N 1
ATOM 8217 C CA . MET A 1 1023 ? -4.616 21.306 -4.524 1.00 56.88 1023 MET A CA 1
ATOM 8218 C C . MET A 1 1023 ? -3.830 20.280 -5.375 1.00 56.88 1023 MET A C 1
ATOM 8220 O O . MET A 1 1023 ? -4.437 19.410 -5.987 1.00 56.88 1023 MET A O 1
ATOM 8224 N N . GLY A 1 1024 ? -2.499 20.368 -5.478 1.00 54.53 1024 GLY A N 1
ATOM 8225 C CA . GLY A 1 1024 ? -1.654 19.403 -6.203 1.00 54.53 1024 GLY A CA 1
ATOM 8226 C C . GLY A 1 1024 ? -1.303 18.169 -5.373 1.00 54.53 1024 GLY A C 1
ATOM 8227 O O . GLY A 1 1024 ? -1.411 18.209 -4.158 1.00 54.53 1024 GLY A O 1
ATOM 8228 N N . GLU A 1 1025 ? -0.856 17.080 -6.009 1.00 72.31 1025 GLU A N 1
ATOM 8229 C CA . GLU A 1 1025 ? -0.436 15.860 -5.305 1.00 72.31 1025 GLU A CA 1
ATOM 8230 C C . GLU A 1 1025 ? 1.087 15.758 -5.156 1.00 72.31 1025 GLU A C 1
ATOM 8232 O O . GLU A 1 1025 ? 1.606 15.846 -4.044 1.00 72.31 1025 GLU A O 1
ATOM 8237 N N . SER A 1 1026 ? 1.821 15.555 -6.255 1.00 83.62 1026 SER A N 1
ATOM 8238 C CA . SER A 1 1026 ? 3.260 15.280 -6.215 1.00 83.62 1026 SER A CA 1
ATOM 8239 C C . SER A 1 1026 ? 4.048 16.252 -7.083 1.00 83.62 1026 SER A C 1
ATOM 8241 O O . SER A 1 1026 ? 3.724 16.470 -8.246 1.00 83.62 1026 SER A O 1
ATOM 8243 N N . ILE A 1 1027 ? 5.115 16.820 -6.525 1.00 87.38 1027 ILE A N 1
ATOM 8244 C CA . ILE A 1 1027 ? 6.012 17.752 -7.213 1.00 87.38 1027 ILE A CA 1
ATOM 8245 C C . ILE A 1 1027 ? 7.445 17.312 -6.948 1.00 87.38 1027 ILE A C 1
ATOM 8247 O O . ILE A 1 1027 ? 7.812 17.055 -5.805 1.00 87.38 1027 ILE A O 1
ATOM 8251 N N . LEU A 1 1028 ? 8.249 17.251 -8.004 1.00 88.75 1028 LEU A N 1
ATOM 8252 C CA . LEU A 1 1028 ? 9.693 17.058 -7.957 1.00 88.75 1028 LEU A CA 1
ATOM 8253 C C . LEU A 1 1028 ? 10.352 18.228 -8.684 1.00 88.75 1028 LEU A C 1
ATOM 8255 O O . LEU A 1 1028 ? 10.086 18.422 -9.865 1.00 88.75 1028 LEU A O 1
ATOM 8259 N N . LEU A 1 1029 ? 11.198 18.978 -7.987 1.00 88.69 1029 LEU A N 1
ATOM 8260 C CA . LEU A 1 1029 ? 12.022 20.061 -8.516 1.00 88.69 1029 LEU A CA 1
ATOM 8261 C C . LEU A 1 1029 ? 13.492 19.644 -8.471 1.00 88.69 1029 LEU A C 1
ATOM 8263 O O . LEU A 1 1029 ? 13.923 19.022 -7.499 1.00 88.69 1029 LEU A O 1
ATOM 8267 N N . ALA A 1 1030 ? 14.263 20.018 -9.484 1.00 86.88 1030 ALA A N 1
ATOM 8268 C CA . ALA A 1 1030 ? 15.710 19.880 -9.514 1.00 86.88 1030 ALA A CA 1
ATOM 8269 C C . ALA A 1 1030 ? 16.348 21.152 -10.080 1.00 86.88 1030 ALA A C 1
ATOM 8271 O O . ALA A 1 1030 ? 15.901 21.661 -11.103 1.00 86.88 1030 ALA A O 1
ATOM 8272 N N . SER A 1 1031 ? 17.401 21.641 -9.435 1.00 84.75 1031 SER A N 1
ATOM 8273 C CA . SER A 1 1031 ? 18.256 22.720 -9.933 1.00 84.75 1031 SER A CA 1
ATOM 8274 C C . SER A 1 1031 ? 19.691 22.216 -10.060 1.00 84.75 1031 SER A C 1
ATOM 8276 O O . SER A 1 1031 ? 20.166 21.470 -9.198 1.00 84.75 1031 SER A O 1
ATOM 8278 N N . ILE A 1 1032 ? 20.371 22.591 -11.144 1.00 78.56 1032 ILE A N 1
ATOM 8279 C CA . ILE A 1 1032 ? 21.764 22.214 -11.413 1.00 78.56 1032 ILE A CA 1
ATOM 8280 C C . ILE A 1 1032 ? 22.627 23.478 -11.322 1.00 78.56 1032 ILE A C 1
ATOM 8282 O O . ILE A 1 1032 ? 22.468 24.391 -12.127 1.00 78.56 1032 ILE A O 1
ATOM 8286 N N . CYS A 1 1033 ? 23.562 23.521 -10.373 1.00 73.50 1033 CYS A N 1
ATOM 8287 C CA . CYS A 1 1033 ? 24.433 24.674 -10.122 1.00 73.50 1033 CYS A CA 1
ATOM 8288 C C . CYS A 1 1033 ? 25.907 24.242 -10.164 1.00 73.50 1033 CYS A C 1
ATOM 8290 O O . CYS A 1 1033 ? 26.326 23.535 -9.252 1.00 73.50 1033 CYS A O 1
ATOM 8292 N N . ASP A 1 1034 ? 26.663 24.644 -11.199 1.00 60.72 1034 ASP A N 1
ATOM 8293 C CA . ASP A 1 1034 ? 28.138 24.630 -11.396 1.00 60.72 1034 ASP A CA 1
ATOM 8294 C C . ASP A 1 1034 ? 28.995 23.414 -10.947 1.00 60.72 1034 ASP A C 1
ATOM 8296 O O . ASP A 1 1034 ? 30.210 23.470 -11.112 1.00 60.72 1034 ASP A O 1
ATOM 8300 N N . ASN A 1 1035 ? 28.392 22.347 -10.394 1.00 69.94 1035 ASN A N 1
ATOM 8301 C CA . ASN A 1 1035 ? 28.871 20.980 -10.077 1.00 69.94 1035 ASN A CA 1
ATOM 8302 C C . ASN A 1 1035 ? 28.002 20.281 -8.995 1.00 69.94 1035 ASN A C 1
ATOM 8304 O O . ASN A 1 1035 ? 28.401 19.264 -8.422 1.00 69.94 1035 ASN A O 1
ATOM 8308 N N . GLN A 1 1036 ? 26.827 20.814 -8.654 1.00 77.69 1036 GLN A N 1
ATOM 8309 C CA . GLN A 1 1036 ? 25.890 20.209 -7.706 1.00 77.69 1036 GLN A CA 1
ATOM 8310 C C . GLN A 1 1036 ? 24.478 20.156 -8.283 1.00 77.69 1036 GLN A C 1
ATOM 8312 O O . GLN A 1 1036 ? 24.062 21.041 -9.026 1.00 77.69 1036 GLN A O 1
ATOM 8317 N N . VAL A 1 1037 ? 23.737 19.119 -7.904 1.00 82.56 1037 VAL A N 1
ATOM 8318 C CA . VAL A 1 1037 ? 22.303 18.991 -8.157 1.00 82.56 1037 VAL A CA 1
ATOM 8319 C C . VAL A 1 1037 ? 21.573 19.102 -6.828 1.00 82.56 1037 VAL A C 1
ATOM 8321 O O . VAL A 1 1037 ? 21.815 18.305 -5.919 1.00 82.56 1037 VAL A O 1
ATOM 8324 N N . LEU A 1 1038 ? 20.668 20.072 -6.735 1.00 86.31 1038 LEU A N 1
ATOM 8325 C CA . LEU A 1 1038 ? 19.728 20.240 -5.633 1.00 86.31 1038 LEU A CA 1
ATOM 8326 C C . LEU A 1 1038 ? 18.361 19.734 -6.081 1.00 86.31 1038 LEU A C 1
ATOM 8328 O O . LEU A 1 1038 ? 17.770 20.303 -6.993 1.00 86.31 1038 LEU A O 1
ATOM 8332 N N . CYS A 1 1039 ? 17.838 18.694 -5.438 1.00 88.44 1039 CYS A N 1
ATOM 8333 C CA . CYS A 1 1039 ? 16.504 18.173 -5.727 1.00 88.44 1039 CYS A CA 1
ATOM 8334 C C . CYS A 1 1039 ? 15.588 18.309 -4.512 1.00 88.44 1039 CYS A C 1
ATOM 8336 O O . CYS A 1 1039 ? 15.977 17.962 -3.398 1.00 88.44 1039 CYS A O 1
ATOM 8338 N N . ALA A 1 1040 ? 14.346 18.734 -4.733 1.00 88.62 1040 ALA A N 1
ATOM 8339 C CA . ALA A 1 1040 ? 13.296 18.818 -3.727 1.00 88.62 1040 ALA A CA 1
ATOM 8340 C C . ALA A 1 1040 ? 12.050 18.058 -4.199 1.00 88.62 1040 ALA A C 1
ATOM 8342 O O . ALA A 1 1040 ? 11.605 18.252 -5.325 1.00 88.62 1040 ALA A O 1
ATOM 8343 N N . SER A 1 1041 ? 11.475 17.192 -3.361 1.00 88.69 1041 SER A N 1
ATOM 8344 C CA . SER A 1 1041 ? 10.299 16.394 -3.739 1.00 88.69 1041 SER A CA 1
ATOM 8345 C C . SER A 1 1041 ? 9.253 16.277 -2.640 1.00 88.69 1041 SER A C 1
ATOM 8347 O O . SER A 1 1041 ? 9.578 16.168 -1.450 1.00 88.69 1041 SER A O 1
ATOM 8349 N N . VAL A 1 1042 ? 7.995 16.242 -3.073 1.00 85.88 1042 VAL A N 1
ATOM 8350 C CA . VAL A 1 1042 ? 6.796 15.916 -2.301 1.00 85.88 1042 VAL A CA 1
ATOM 8351 C C . VAL A 1 1042 ? 5.987 14.870 -3.078 1.00 85.88 1042 VAL A C 1
ATOM 8353 O O . VAL A 1 1042 ? 5.803 14.988 -4.291 1.00 85.88 1042 VAL A O 1
ATOM 8356 N N . GLY A 1 1043 ? 5.494 13.838 -2.390 1.00 84.38 1043 GLY A N 1
ATOM 8357 C CA . GLY A 1 1043 ? 4.744 12.727 -2.979 1.00 84.38 1043 GLY A CA 1
ATOM 8358 C C . GLY A 1 1043 ? 5.609 11.581 -3.528 1.00 84.38 1043 GLY A C 1
ATOM 8359 O O . GLY A 1 1043 ? 6.606 11.184 -2.925 1.00 84.38 1043 GLY A O 1
ATOM 8360 N N . GLY A 1 1044 ? 5.177 11.003 -4.655 1.00 83.06 1044 GLY A N 1
ATOM 8361 C CA . GLY A 1 1044 ? 5.665 9.723 -5.188 1.00 83.06 1044 GLY A CA 1
ATOM 8362 C C . GLY A 1 1044 ? 6.764 9.799 -6.251 1.00 83.06 1044 GLY A C 1
ATOM 8363 O O . GLY A 1 1044 ? 7.284 8.754 -6.646 1.00 83.06 1044 GLY A O 1
ATOM 8364 N N . ASN A 1 1045 ? 7.107 10.999 -6.725 1.00 88.19 1045 ASN A N 1
ATOM 8365 C CA . ASN A 1 1045 ? 8.114 11.205 -7.769 1.00 88.19 1045 ASN A CA 1
ATOM 8366 C C . ASN A 1 1045 ? 9.534 10.889 -7.266 1.00 88.19 1045 ASN A C 1
ATOM 8368 O O . ASN A 1 1045 ? 9.874 11.144 -6.106 1.00 88.19 1045 ASN A O 1
ATOM 8372 N N . ARG A 1 1046 ? 10.377 10.344 -8.151 1.00 90.06 1046 ARG A N 1
ATOM 8373 C CA . ARG A 1 1046 ? 11.735 9.872 -7.832 1.00 90.06 1046 ARG A CA 1
ATOM 8374 C C . ARG A 1 1046 ? 12.791 10.535 -8.706 1.00 90.06 1046 ARG A C 1
ATOM 8376 O O . ARG A 1 1046 ? 12.523 10.904 -9.845 1.00 90.06 1046 ARG A O 1
ATOM 8383 N N . ALA A 1 1047 ? 14.001 10.646 -8.166 1.00 90.44 1047 ALA A N 1
ATOM 8384 C CA . ALA A 1 1047 ? 15.163 11.157 -8.884 1.00 90.44 1047 ALA A CA 1
ATOM 8385 C C . ALA A 1 1047 ? 16.362 10.225 -8.695 1.00 90.44 1047 ALA A C 1
ATOM 8387 O O . ALA A 1 1047 ? 16.599 9.746 -7.582 1.00 90.44 1047 ALA A O 1
ATOM 8388 N N . TRP A 1 1048 ? 17.132 10.017 -9.758 1.00 90.19 1048 TRP A N 1
ATOM 8389 C CA . TRP A 1 1048 ? 18.359 9.222 -9.773 1.00 90.19 1048 TRP A CA 1
ATOM 8390 C C . TRP A 1 1048 ? 19.494 10.008 -10.414 1.00 90.19 1048 TRP A C 1
ATOM 8392 O O . TRP A 1 1048 ? 19.268 10.812 -11.315 1.00 90.19 1048 TRP A O 1
ATOM 8402 N N . ILE A 1 1049 ? 20.714 9.729 -9.974 1.00 88.06 1049 ILE A N 1
ATOM 8403 C CA . ILE A 1 1049 ? 21.939 10.223 -10.593 1.00 88.06 1049 ILE A CA 1
ATOM 8404 C C . ILE A 1 1049 ? 22.761 9.026 -11.063 1.00 88.06 1049 ILE A C 1
ATOM 8406 O O . ILE A 1 1049 ? 22.961 8.072 -10.313 1.00 88.06 1049 ILE A O 1
ATOM 8410 N N . VAL A 1 1050 ? 23.193 9.044 -12.317 1.00 84.44 1050 VAL A N 1
ATOM 8411 C CA . VAL A 1 1050 ? 24.126 8.066 -12.871 1.00 84.44 1050 VAL A CA 1
ATOM 8412 C C . VAL A 1 1050 ? 25.487 8.741 -12.918 1.00 84.44 1050 VAL A C 1
ATOM 8414 O O . VAL A 1 1050 ? 25.684 9.636 -13.733 1.00 84.44 1050 VAL A O 1
ATOM 8417 N N . ALA A 1 1051 ? 26.386 8.332 -12.025 1.00 77.94 1051 ALA A N 1
ATOM 8418 C CA . ALA A 1 1051 ? 27.747 8.849 -11.919 1.00 77.94 1051 ALA A CA 1
ATOM 8419 C C . ALA A 1 1051 ? 28.743 7.684 -11.959 1.00 77.94 1051 ALA A C 1
ATOM 8421 O O . ALA A 1 1051 ? 28.476 6.619 -11.396 1.00 77.94 1051 ALA A O 1
ATOM 8422 N N . ASP A 1 1052 ? 29.862 7.851 -12.668 1.00 72.19 1052 ASP A N 1
ATOM 8423 C CA . ASP A 1 1052 ? 30.884 6.805 -12.869 1.00 72.19 1052 ASP A CA 1
ATOM 8424 C C . ASP A 1 1052 ? 30.303 5.466 -13.376 1.00 72.19 1052 ASP A C 1
ATOM 8426 O O . ASP A 1 1052 ? 30.706 4.371 -12.973 1.00 72.19 1052 ASP A O 1
ATOM 8430 N N . GLY A 1 1053 ? 29.280 5.551 -14.233 1.00 71.88 1053 GLY A N 1
ATOM 8431 C CA . GLY A 1 1053 ? 28.584 4.389 -14.778 1.00 71.88 1053 GLY A CA 1
ATOM 8432 C C . GLY A 1 1053 ? 27.740 3.610 -13.766 1.00 71.88 1053 GLY A C 1
ATOM 8433 O O . GLY A 1 1053 ? 27.267 2.536 -14.122 1.00 71.88 1053 GLY A O 1
ATOM 8434 N N . LYS A 1 1054 ? 27.521 4.110 -12.540 1.00 80.56 1054 LYS A N 1
ATOM 8435 C CA . LYS A 1 1054 ? 26.637 3.520 -11.518 1.00 80.56 1054 LYS A CA 1
ATOM 8436 C C . LYS A 1 1054 ? 25.450 4.432 -11.232 1.00 80.56 1054 LYS A C 1
ATOM 8438 O O . LYS A 1 1054 ? 25.585 5.648 -11.164 1.00 80.56 1054 LYS A O 1
ATOM 8443 N N . ILE A 1 1055 ? 24.278 3.834 -11.041 1.00 85.88 1055 ILE A N 1
ATOM 8444 C CA . ILE A 1 1055 ? 23.058 4.558 -10.680 1.00 85.88 1055 ILE A CA 1
ATOM 8445 C C . ILE A 1 1055 ? 22.924 4.675 -9.158 1.00 85.88 1055 ILE A C 1
ATOM 8447 O O . ILE A 1 1055 ? 23.116 3.706 -8.424 1.00 85.88 1055 ILE A O 1
ATOM 8451 N N . HIS A 1 1056 ? 22.573 5.866 -8.686 1.00 86.25 1056 HIS A N 1
ATOM 8452 C CA . HIS A 1 1056 ? 22.344 6.179 -7.284 1.00 86.25 1056 HIS A CA 1
ATOM 8453 C C . HIS A 1 1056 ? 20.975 6.860 -7.119 1.00 86.25 1056 HIS A C 1
ATOM 8455 O O . HIS A 1 1056 ? 20.721 7.885 -7.759 1.00 86.25 1056 HIS A O 1
ATOM 8461 N N . PRO A 1 1057 ? 20.069 6.336 -6.271 1.00 86.38 1057 PRO A N 1
ATOM 8462 C CA . PRO A 1 1057 ? 18.802 7.000 -5.985 1.00 86.38 1057 PRO A CA 1
ATOM 8463 C C . PRO A 1 1057 ? 19.046 8.258 -5.141 1.00 86.38 1057 PRO A C 1
ATOM 8465 O O . PRO A 1 1057 ? 19.584 8.190 -4.037 1.00 86.38 1057 PRO A O 1
ATOM 8468 N N . LEU A 1 1058 ? 18.632 9.414 -5.658 1.00 85.38 1058 LEU A N 1
ATOM 8469 C CA . LEU A 1 1058 ? 18.768 10.705 -4.985 1.00 85.38 1058 LEU A CA 1
ATOM 8470 C C . LEU A 1 1058 ? 17.545 11.004 -4.113 1.00 85.38 1058 LEU A C 1
ATOM 8472 O O . LEU A 1 1058 ? 17.679 11.390 -2.953 1.00 85.38 1058 LEU A O 1
ATOM 8476 N N . ILE A 1 1059 ? 16.346 10.793 -4.665 1.00 84.69 1059 ILE A N 1
ATOM 8477 C CA . ILE A 1 1059 ? 15.066 10.971 -3.975 1.00 84.69 1059 ILE A CA 1
ATOM 8478 C C . ILE A 1 1059 ? 14.241 9.696 -4.105 1.00 84.69 1059 ILE A C 1
ATOM 8480 O O . ILE A 1 1059 ? 13.960 9.232 -5.210 1.00 84.69 1059 ILE A O 1
ATOM 8484 N N . ALA A 1 1060 ? 13.785 9.192 -2.959 1.00 78.19 1060 ALA A N 1
ATOM 8485 C CA . ALA A 1 1060 ? 12.813 8.115 -2.855 1.00 78.19 1060 ALA A CA 1
ATOM 8486 C C . ALA A 1 1060 ? 11.615 8.577 -2.005 1.00 78.19 1060 ALA A C 1
ATOM 8488 O O . ALA A 1 1060 ? 11.809 9.348 -1.058 1.00 78.19 1060 ALA A O 1
ATOM 8489 N N . PRO A 1 1061 ? 10.386 8.117 -2.311 1.00 71.75 1061 PRO A N 1
ATOM 8490 C CA . PRO A 1 1061 ? 9.226 8.403 -1.483 1.00 71.75 1061 PRO A CA 1
ATOM 8491 C C . PRO A 1 1061 ? 9.423 7.794 -0.095 1.00 71.75 1061 PRO A C 1
ATOM 8493 O O . PRO A 1 1061 ? 9.918 6.672 0.041 1.00 71.75 1061 PRO A O 1
ATOM 8496 N N . ILE A 1 1062 ? 9.009 8.529 0.934 1.00 70.81 1062 ILE A N 1
ATOM 8497 C CA . ILE A 1 1062 ? 8.990 8.017 2.304 1.00 70.81 1062 ILE A CA 1
ATOM 8498 C C . ILE A 1 1062 ? 7.851 7.002 2.377 1.00 70.81 1062 ILE A C 1
ATOM 8500 O O . ILE A 1 1062 ? 6.679 7.377 2.353 1.00 70.81 1062 ILE A O 1
ATOM 8504 N N . GLN A 1 1063 ? 8.196 5.716 2.407 1.00 69.75 1063 GLN A N 1
ATOM 8505 C CA . GLN A 1 1063 ? 7.223 4.663 2.675 1.00 69.75 1063 GLN A CA 1
ATOM 8506 C C . GLN A 1 1063 ? 6.777 4.732 4.137 1.00 69.75 1063 GLN A C 1
ATOM 8508 O O . GLN A 1 1063 ? 7.556 5.119 5.008 1.00 69.75 1063 GLN A O 1
ATOM 8513 N N . ILE A 1 1064 ? 5.527 4.348 4.399 1.00 72.94 1064 ILE A N 1
ATOM 8514 C CA . ILE A 1 1064 ? 4.988 4.258 5.757 1.00 72.94 1064 ILE A CA 1
ATOM 8515 C C . ILE A 1 1064 ? 5.638 3.052 6.444 1.00 72.94 1064 ILE A C 1
ATOM 8517 O O . ILE A 1 1064 ? 5.157 1.925 6.348 1.00 72.94 1064 ILE A O 1
ATOM 8521 N N . ASP A 1 1065 ? 6.772 3.290 7.094 1.00 72.00 1065 ASP A N 1
ATOM 8522 C CA . ASP A 1 1065 ? 7.403 2.347 8.008 1.00 72.00 1065 ASP A CA 1
ATOM 8523 C C . ASP A 1 1065 ? 6.777 2.453 9.409 1.00 72.00 1065 ASP A C 1
ATOM 8525 O O . ASP A 1 1065 ? 5.935 3.314 9.678 1.00 72.00 1065 ASP A O 1
ATOM 8529 N N . SER A 1 1066 ? 7.189 1.583 10.333 1.00 70.19 1066 SER A N 1
ATOM 8530 C CA . SER A 1 1066 ? 6.649 1.573 11.700 1.00 70.19 1066 SER A CA 1
ATOM 8531 C C . SER A 1 1066 ? 6.814 2.925 12.408 1.00 70.19 1066 SER A C 1
ATOM 8533 O O . SER A 1 1066 ? 5.903 3.365 13.100 1.00 70.19 1066 SER A O 1
ATOM 8535 N N . LYS A 1 1067 ? 7.937 3.624 12.185 1.00 78.00 1067 LYS A N 1
ATOM 8536 C CA . LYS A 1 1067 ? 8.206 4.942 12.786 1.00 78.00 1067 LYS A CA 1
ATOM 8537 C C . LYS A 1 1067 ? 7.291 6.025 12.225 1.00 78.00 1067 LYS A C 1
ATOM 8539 O O . LYS A 1 1067 ? 6.722 6.814 12.974 1.00 78.00 1067 LYS A O 1
ATOM 8544 N N . THR A 1 1068 ? 7.148 6.066 10.905 1.00 79.06 1068 THR A N 1
ATOM 8545 C CA . THR A 1 1068 ? 6.267 7.010 10.215 1.00 79.06 1068 THR A CA 1
ATOM 8546 C C . THR A 1 1068 ? 4.810 6.759 10.596 1.00 79.06 1068 THR A C 1
ATOM 8548 O O . THR A 1 1068 ? 4.052 7.697 10.818 1.00 79.06 1068 THR A O 1
ATOM 8551 N N . TYR A 1 1069 ? 4.420 5.495 10.750 1.00 77.81 1069 TYR A N 1
ATOM 8552 C CA . TYR A 1 1069 ? 3.096 5.134 11.234 1.00 77.81 1069 TYR A CA 1
ATOM 8553 C C . TYR A 1 1069 ? 2.837 5.585 12.674 1.00 77.81 1069 TYR A C 1
ATOM 8555 O O . TYR A 1 1069 ? 1.763 6.106 12.953 1.00 77.81 1069 TYR A O 1
ATOM 8563 N N . GLU A 1 1070 ? 3.805 5.446 13.583 1.00 74.81 1070 GLU A N 1
ATOM 8564 C CA . GLU A 1 1070 ? 3.681 5.989 14.941 1.00 74.81 1070 GLU A CA 1
ATOM 8565 C C . GLU A 1 1070 ? 3.468 7.506 14.922 1.00 74.81 1070 GLU A C 1
ATOM 8567 O O . GLU A 1 1070 ? 2.619 8.011 15.652 1.00 74.81 1070 GLU A O 1
ATOM 8572 N N . GLN A 1 1071 ? 4.171 8.235 14.050 1.00 79.75 1071 GLN A N 1
ATOM 8573 C CA . GLN A 1 1071 ? 3.959 9.677 13.874 1.00 79.75 1071 GLN A CA 1
ATOM 8574 C C . GLN A 1 1071 ? 2.551 9.993 13.358 1.00 79.75 1071 GLN A C 1
ATOM 8576 O O . GLN A 1 1071 ? 1.877 10.857 13.916 1.00 79.75 1071 GLN A O 1
ATOM 8581 N N . LEU A 1 1072 ? 2.086 9.266 12.337 1.00 79.06 1072 LEU A N 1
ATOM 8582 C CA . LEU A 1 1072 ? 0.725 9.387 11.807 1.00 79.06 1072 LEU A CA 1
ATOM 8583 C C . LEU A 1 1072 ? -0.322 9.110 12.888 1.00 79.06 1072 LEU A C 1
ATOM 8585 O O . LEU A 1 1072 ? -1.281 9.860 13.035 1.00 79.06 1072 LEU A O 1
ATOM 8589 N N . ARG A 1 1073 ? -0.093 8.088 13.708 1.00 73.44 1073 ARG A N 1
ATOM 8590 C CA . ARG A 1 1073 ? -0.956 7.747 14.834 1.00 73.44 1073 ARG A CA 1
ATOM 8591 C C . ARG A 1 1073 ? -0.996 8.854 15.889 1.00 73.44 1073 ARG A C 1
ATOM 8593 O O . ARG A 1 1073 ? -2.071 9.179 16.374 1.00 73.44 1073 ARG A O 1
ATOM 8600 N N . MET A 1 1074 ? 0.142 9.469 16.220 1.00 72.75 1074 MET A N 1
ATOM 8601 C CA . MET A 1 1074 ? 0.185 10.628 17.129 1.00 72.75 1074 MET A CA 1
ATOM 8602 C C . MET A 1 1074 ? -0.543 11.852 16.556 1.00 72.75 1074 MET A C 1
ATOM 8604 O O . MET A 1 1074 ? -1.025 12.689 17.313 1.00 72.75 1074 MET A O 1
ATOM 8608 N N . ALA A 1 1075 ? -0.655 11.940 15.230 1.00 72.94 1075 ALA A N 1
ATOM 8609 C CA . ALA A 1 1075 ? -1.441 12.946 14.523 1.00 72.94 1075 ALA A CA 1
ATOM 8610 C C . ALA A 1 1075 ? -2.933 12.571 14.363 1.00 72.94 1075 ALA A C 1
ATOM 8612 O O . ALA A 1 1075 ? -3.638 13.233 13.603 1.00 72.94 1075 ALA A O 1
ATOM 8613 N N . ASN A 1 1076 ? -3.415 11.526 15.051 1.00 70.50 1076 ASN A N 1
ATOM 8614 C CA . ASN A 1 1076 ? -4.756 10.946 14.901 1.00 70.50 1076 ASN A CA 1
ATOM 8615 C C . ASN A 1 1076 ? -5.094 10.542 13.454 1.00 70.50 1076 ASN A C 1
ATOM 8617 O O . ASN A 1 1076 ? -6.242 10.623 13.021 1.00 70.50 1076 ASN A O 1
ATOM 8621 N N . ALA A 1 1077 ? -4.092 10.099 12.694 1.00 72.94 1077 ALA A N 1
ATOM 8622 C CA . ALA A 1 1077 ? -4.292 9.600 11.347 1.00 72.94 1077 ALA A CA 1
ATOM 8623 C C . ALA A 1 1077 ? -4.555 8.098 11.336 1.00 72.94 1077 ALA A C 1
ATOM 8625 O O . ALA A 1 1077 ? -3.798 7.307 11.905 1.00 72.94 1077 ALA A O 1
ATOM 8626 N N . ILE A 1 1078 ? -5.598 7.708 10.613 1.00 71.94 1078 ILE A N 1
ATOM 8627 C CA . ILE A 1 1078 ? -5.905 6.309 10.332 1.00 71.94 1078 ILE A CA 1
ATOM 8628 C C . ILE A 1 1078 ? -5.196 5.945 9.034 1.00 71.94 1078 ILE A C 1
ATOM 8630 O O . ILE A 1 1078 ? -5.285 6.679 8.055 1.00 71.94 1078 ILE A O 1
ATOM 8634 N N . VAL A 1 1079 ? -4.496 4.816 9.012 1.00 74.75 1079 VAL A N 1
ATOM 8635 C CA . VAL A 1 1079 ? -3.963 4.253 7.769 1.00 74.75 1079 VAL A CA 1
ATOM 8636 C C . VAL A 1 1079 ? -4.718 2.971 7.483 1.00 74.75 1079 VAL A C 1
ATOM 8638 O O . VAL A 1 1079 ? -4.791 2.100 8.352 1.00 74.75 1079 VAL A O 1
ATOM 8641 N N . ASP A 1 1080 ? -5.294 2.892 6.292 1.00 70.19 1080 ASP A N 1
ATOM 8642 C CA . ASP A 1 1080 ? -6.142 1.784 5.880 1.00 70.19 1080 ASP A CA 1
ATOM 8643 C C . ASP A 1 1080 ? -5.343 0.557 5.401 1.00 70.19 1080 ASP A C 1
ATOM 8645 O O . ASP A 1 1080 ? -4.119 0.456 5.555 1.00 70.19 1080 ASP A O 1
ATOM 8649 N N . GLU A 1 1081 ? -6.067 -0.398 4.816 1.00 67.25 1081 GLU A N 1
ATOM 8650 C CA . GLU A 1 1081 ? -5.535 -1.673 4.338 1.00 67.25 1081 GLU A CA 1
ATOM 8651 C C . GLU A 1 1081 ? -4.514 -1.545 3.209 1.00 67.25 1081 GLU A C 1
ATOM 8653 O O . GLU A 1 1081 ? -3.585 -2.355 3.109 1.00 67.25 1081 GLU A O 1
ATOM 8658 N N . GLU A 1 1082 ? -4.650 -0.492 2.413 1.00 69.81 1082 GLU A N 1
ATOM 8659 C CA . GLU A 1 1082 ? -3.856 -0.221 1.221 1.00 69.81 1082 GLU A CA 1
ATOM 8660 C C . GLU A 1 1082 ? -2.686 0.732 1.513 1.00 69.81 1082 GLU A C 1
ATOM 8662 O O . GLU A 1 1082 ? -2.011 1.209 0.601 1.00 69.81 1082 GLU A O 1
ATOM 8667 N N . ASN A 1 1083 ? -2.390 0.977 2.796 1.00 73.56 1083 ASN A N 1
ATOM 8668 C CA . ASN A 1 1083 ? -1.429 1.974 3.268 1.00 73.56 1083 ASN A CA 1
ATOM 8669 C C . ASN A 1 1083 ? -1.814 3.422 2.901 1.00 73.56 1083 ASN A C 1
ATOM 8671 O O . ASN A 1 1083 ? -0.937 4.283 2.821 1.00 73.56 1083 ASN A O 1
ATOM 8675 N N . LEU A 1 1084 ? -3.103 3.717 2.723 1.00 78.62 1084 LEU A N 1
ATOM 8676 C CA . LEU A 1 1084 ? -3.601 5.069 2.494 1.00 78.62 1084 LEU A CA 1
ATOM 8677 C C . LEU A 1 1084 ? -3.968 5.739 3.821 1.00 78.62 1084 LEU A C 1
ATOM 8679 O O . LEU A 1 1084 ? -4.747 5.233 4.629 1.00 78.62 1084 LEU A O 1
ATOM 8683 N N . ILE A 1 1085 ? -3.419 6.925 4.038 1.00 77.12 1085 ILE A N 1
ATOM 8684 C CA . ILE A 1 1085 ? -3.735 7.824 5.143 1.00 77.12 1085 ILE A CA 1
ATOM 8685 C C . ILE A 1 1085 ? -5.143 8.381 4.901 1.00 77.12 1085 ILE A C 1
ATOM 8687 O O . ILE A 1 1085 ? -5.425 8.945 3.840 1.00 77.12 1085 ILE A O 1
ATOM 8691 N N . PHE A 1 1086 ? -6.034 8.171 5.868 1.00 70.31 1086 PHE A N 1
ATOM 8692 C CA . PHE A 1 1086 ? -7.473 8.444 5.814 1.00 70.31 1086 PHE A CA 1
ATOM 8693 C C . PHE A 1 1086 ? -8.199 7.813 4.614 1.00 70.31 1086 PHE A C 1
ATOM 8695 O O . PHE A 1 1086 ? -9.260 8.291 4.222 1.00 70.31 1086 PHE A O 1
ATOM 8702 N N . GLY A 1 1087 ? -7.631 6.760 4.012 1.00 69.06 1087 GLY A N 1
ATOM 8703 C CA . GLY A 1 1087 ? -8.171 6.139 2.797 1.00 69.06 1087 GLY A CA 1
ATOM 8704 C C . GLY A 1 1087 ? -7.994 6.966 1.521 1.00 69.06 1087 GLY A C 1
ATOM 8705 O O . GLY A 1 1087 ? -8.577 6.634 0.493 1.00 69.06 1087 GLY A O 1
ATOM 8706 N N . VAL A 1 1088 ? -7.216 8.056 1.573 1.00 70.56 1088 VAL A N 1
ATOM 8707 C CA . VAL A 1 1088 ? -7.070 8.998 0.452 1.00 70.56 1088 VAL A CA 1
ATOM 8708 C C . VAL A 1 1088 ? -5.619 9.126 -0.013 1.00 70.56 1088 VAL A C 1
ATOM 8710 O O . VAL A 1 1088 ? -5.363 9.123 -1.214 1.00 70.56 1088 VAL A O 1
ATOM 8713 N N . CYS A 1 1089 ? -4.657 9.242 0.909 1.00 75.12 1089 CYS A N 1
ATOM 8714 C CA . CYS A 1 1089 ? -3.300 9.684 0.577 1.00 75.12 1089 CYS A CA 1
ATOM 8715 C C . CYS A 1 1089 ? -2.223 8.621 0.882 1.00 75.12 1089 CYS A C 1
ATOM 8717 O O . CYS A 1 1089 ? -2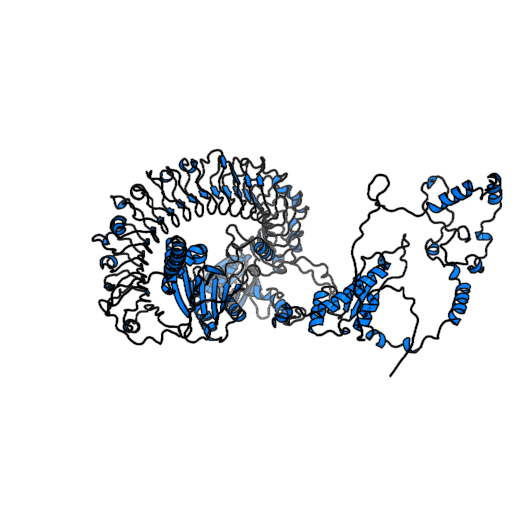.088 8.223 2.035 1.00 75.12 1089 CYS A O 1
ATOM 8719 N N . PRO A 1 1090 ? -1.395 8.185 -0.087 1.00 76.94 1090 PRO A N 1
ATOM 8720 C CA . PRO A 1 1090 ? -0.365 7.163 0.143 1.00 76.94 1090 PRO A CA 1
ATOM 8721 C C . PRO A 1 1090 ? 0.935 7.682 0.789 1.00 76.94 1090 PRO A C 1
ATOM 8723 O O . PRO A 1 1090 ? 1.776 6.875 1.191 1.00 76.94 1090 PRO A O 1
ATOM 8726 N N . TYR A 1 1091 ? 1.149 9.003 0.870 1.00 84.00 1091 TYR A N 1
ATOM 8727 C CA . TYR A 1 1091 ? 2.414 9.591 1.330 1.00 84.00 1091 TYR A CA 1
ATOM 8728 C C . TYR A 1 1091 ? 2.213 10.573 2.493 1.00 84.00 1091 TYR A C 1
ATOM 8730 O O . TYR A 1 1091 ? 1.310 11.401 2.489 1.00 84.00 1091 TYR A O 1
ATOM 8738 N N . VAL A 1 1092 ? 3.123 10.549 3.474 1.00 80.31 1092 VAL A N 1
ATOM 8739 C CA . VAL A 1 1092 ? 3.100 11.481 4.630 1.00 80.31 1092 VAL A CA 1
ATOM 8740 C C . VAL A 1 1092 ? 3.468 12.910 4.238 1.00 80.31 1092 VAL A C 1
ATOM 8742 O O . VAL A 1 1092 ? 3.101 13.874 4.907 1.00 80.31 1092 VAL A O 1
ATOM 8745 N N . ARG A 1 1093 ? 4.209 13.058 3.137 1.00 82.81 1093 ARG A N 1
ATOM 8746 C CA . ARG A 1 1093 ? 4.550 14.356 2.558 1.00 82.81 1093 ARG A CA 1
ATOM 8747 C C . ARG A 1 1093 ? 3.819 14.507 1.242 1.00 82.81 1093 ARG A C 1
ATOM 8749 O O . ARG A 1 1093 ? 4.249 13.919 0.249 1.00 82.81 1093 ARG A O 1
ATOM 8756 N N . GLN A 1 1094 ? 2.740 15.282 1.251 1.00 81.88 1094 GLN A N 1
ATOM 8757 C CA . GLN A 1 1094 ? 1.931 15.552 0.069 1.00 81.88 1094 GLN A CA 1
ATOM 8758 C C . GLN A 1 1094 ? 1.356 16.976 0.127 1.00 81.88 1094 GLN A C 1
ATOM 8760 O O . GLN A 1 1094 ? 0.996 17.458 1.202 1.00 81.88 1094 GLN A O 1
ATOM 8765 N N . ILE A 1 1095 ? 1.319 17.673 -1.011 1.00 78.88 1095 ILE A N 1
ATOM 8766 C CA . ILE A 1 1095 ? 0.640 18.975 -1.123 1.00 78.88 1095 ILE A CA 1
ATOM 8767 C C . ILE A 1 1095 ? -0.871 18.763 -1.341 1.00 78.88 1095 ILE A C 1
ATOM 8769 O O . ILE A 1 1095 ? -1.311 17.624 -1.438 1.00 78.88 1095 ILE A O 1
ATOM 8773 N N . GLY A 1 1096 ? -1.692 19.820 -1.295 1.00 70.06 1096 GLY A N 1
ATOM 8774 C CA . GLY A 1 1096 ? -3.151 19.721 -1.481 1.00 70.06 1096 GLY A CA 1
ATOM 8775 C C . GLY A 1 1096 ? -3.952 19.035 -0.364 1.00 70.06 1096 GLY A C 1
ATOM 8776 O O . GLY A 1 1096 ? -5.177 19.053 -0.395 1.00 70.06 1096 GLY A O 1
ATOM 8777 N N . PHE A 1 1097 ? -3.286 18.489 0.655 1.00 72.06 1097 PHE A N 1
ATOM 8778 C CA . PHE A 1 1097 ? -3.901 17.751 1.763 1.00 72.06 1097 PHE A CA 1
ATOM 8779 C C . PHE A 1 1097 ? -3.831 18.496 3.108 1.00 72.06 1097 PHE A C 1
ATOM 8781 O O . PHE A 1 1097 ? -3.717 17.876 4.164 1.00 72.06 1097 PHE A O 1
ATOM 8788 N N . SER A 1 1098 ? -3.919 19.833 3.091 1.00 66.06 1098 SER A N 1
ATOM 8789 C CA . SER A 1 1098 ? -3.896 20.678 4.304 1.00 66.06 1098 SER A CA 1
ATOM 8790 C C . SER A 1 1098 ? -4.975 20.302 5.320 1.00 66.06 1098 SER A C 1
ATOM 8792 O O . SER A 1 1098 ? -4.740 20.383 6.524 1.00 66.06 1098 SER A O 1
ATOM 8794 N N . ALA A 1 1099 ? -6.132 19.831 4.842 1.00 59.47 1099 ALA A N 1
ATOM 8795 C CA . ALA A 1 1099 ? -7.236 19.348 5.672 1.00 59.47 1099 ALA A CA 1
ATOM 8796 C C . ALA A 1 1099 ? -6.843 18.177 6.594 1.00 59.47 1099 ALA A C 1
ATOM 8798 O O . ALA A 1 1099 ? -7.511 17.934 7.595 1.00 59.47 1099 ALA A O 1
ATOM 8799 N N . PHE A 1 1100 ? -5.760 17.467 6.271 1.00 68.75 1100 PHE A N 1
ATOM 8800 C CA . PHE A 1 1100 ? -5.238 16.340 7.039 1.00 68.75 1100 PHE A CA 1
ATOM 8801 C C . PHE A 1 1100 ? -4.007 16.708 7.880 1.00 68.75 1100 PHE A C 1
ATOM 8803 O O . PHE A 1 1100 ? -3.318 15.822 8.385 1.00 68.75 1100 PHE A O 1
ATOM 8810 N N . PHE A 1 1101 ? -3.697 17.994 8.052 1.00 68.56 1101 PHE A N 1
ATOM 8811 C CA . PHE A 1 1101 ? -2.679 18.432 9.006 1.00 68.56 1101 PHE A CA 1
ATOM 8812 C C . PHE A 1 1101 ? -3.094 18.062 10.449 1.00 68.56 1101 PHE A C 1
ATOM 8814 O O . PHE A 1 1101 ? -4.257 18.261 10.806 1.00 68.56 1101 PHE A O 1
ATOM 8821 N N . PRO A 1 1102 ? -2.183 17.560 11.311 1.00 71.69 1102 PRO A N 1
ATOM 8822 C CA . PRO A 1 1102 ? -0.731 17.433 11.130 1.00 71.69 1102 PRO A CA 1
ATOM 8823 C C . PRO A 1 1102 ? -0.253 16.097 10.537 1.00 71.69 1102 PRO A C 1
ATOM 8825 O O . PRO A 1 1102 ? 0.954 15.881 10.443 1.00 71.69 1102 PRO A O 1
ATOM 8828 N N . ALA A 1 1103 ? -1.158 15.198 10.142 1.00 74.69 1103 ALA A N 1
ATOM 8829 C CA . ALA A 1 1103 ? -0.802 13.879 9.620 1.00 74.69 1103 ALA A CA 1
ATOM 8830 C C . ALA A 1 1103 ? -0.079 13.944 8.270 1.00 74.69 1103 ALA A C 1
ATOM 8832 O O . ALA A 1 1103 ? 0.865 13.192 8.037 1.00 74.69 1103 ALA A O 1
ATOM 8833 N N . ILE A 1 1104 ? -0.512 14.846 7.388 1.00 79.00 1104 ILE A N 1
ATOM 8834 C CA . ILE A 1 1104 ? 0.114 15.069 6.084 1.00 79.00 1104 ILE A CA 1
ATOM 8835 C C . ILE A 1 1104 ? 0.748 16.454 6.077 1.00 79.00 1104 ILE A C 1
ATOM 8837 O O . ILE A 1 1104 ? 0.104 17.454 6.395 1.00 79.00 1104 ILE A O 1
ATOM 8841 N N . LEU A 1 1105 ? 2.032 16.508 5.723 1.00 79.19 1105 LEU A N 1
ATOM 8842 C CA . LEU A 1 1105 ? 2.811 17.742 5.711 1.00 79.19 1105 LEU A CA 1
ATOM 8843 C C . LEU A 1 1105 ? 3.161 18.149 4.273 1.00 79.19 1105 LEU A C 1
ATOM 8845 O O . LEU A 1 1105 ? 3.718 17.336 3.535 1.00 79.19 1105 LEU A O 1
ATOM 8849 N N . PRO A 1 1106 ? 2.988 19.423 3.884 1.00 74.38 1106 PRO A N 1
ATOM 8850 C CA . PRO A 1 1106 ? 3.425 19.916 2.574 1.00 74.38 1106 PRO A CA 1
ATOM 8851 C C . PRO A 1 1106 ? 4.946 20.121 2.464 1.00 74.38 1106 PRO A C 1
ATOM 8853 O O . PRO A 1 1106 ? 5.443 20.682 1.490 1.00 74.38 1106 PRO A O 1
ATOM 8856 N N . ARG A 1 1107 ? 5.720 19.692 3.469 1.00 82.19 1107 ARG A N 1
ATOM 8857 C CA . ARG A 1 1107 ? 7.162 19.938 3.548 1.00 82.19 1107 ARG A CA 1
ATOM 8858 C C . ARG A 1 1107 ? 7.936 19.051 2.571 1.00 82.19 1107 ARG A C 1
ATOM 8860 O O . ARG A 1 1107 ? 7.901 17.826 2.683 1.00 82.19 1107 ARG A O 1
ATOM 8867 N N . ALA A 1 1108 ? 8.724 19.670 1.695 1.00 83.75 1108 ALA A N 1
ATOM 8868 C CA . ALA A 1 1108 ? 9.563 18.964 0.733 1.00 83.75 1108 ALA A CA 1
ATOM 8869 C C . ALA A 1 1108 ? 10.775 18.263 1.358 1.00 83.75 1108 ALA A C 1
ATOM 8871 O O . ALA A 1 1108 ? 11.430 18.766 2.277 1.00 83.75 1108 ALA A O 1
ATOM 8872 N N . THR A 1 1109 ? 11.100 17.092 0.814 1.00 85.56 1109 THR A N 1
ATOM 8873 C CA . THR A 1 1109 ? 12.368 16.404 1.068 1.00 85.56 1109 THR A CA 1
ATOM 8874 C C . THR A 1 1109 ? 13.410 16.952 0.107 1.00 85.56 1109 THR A C 1
ATOM 8876 O O . THR A 1 1109 ? 13.236 16.804 -1.098 1.00 85.56 1109 THR A O 1
ATOM 8879 N N . VAL A 1 1110 ? 14.473 17.566 0.631 1.00 87.25 1110 VAL A N 1
ATOM 8880 C CA . VAL A 1 1110 ? 15.560 18.139 -0.177 1.00 87.25 1110 VAL A CA 1
ATOM 8881 C C . VAL A 1 1110 ? 16.809 17.273 -0.057 1.00 87.25 1110 VAL A C 1
ATOM 8883 O O . VAL A 1 1110 ? 17.126 16.793 1.035 1.00 87.25 1110 VAL A O 1
ATOM 8886 N N . ARG A 1 1111 ? 17.483 17.032 -1.180 1.00 87.88 1111 ARG A N 1
ATOM 8887 C CA . ARG A 1 1111 ? 18.718 16.252 -1.287 1.00 87.88 1111 ARG A CA 1
ATOM 8888 C C . ARG A 1 1111 ? 19.668 16.945 -2.253 1.00 87.88 1111 ARG A C 1
ATOM 8890 O O . ARG A 1 1111 ? 19.247 17.368 -3.326 1.00 87.88 1111 ARG A O 1
ATOM 8897 N N . THR A 1 1112 ? 20.941 16.971 -1.885 1.00 86.06 1112 THR A N 1
ATOM 8898 C CA . THR A 1 1112 ? 22.008 17.585 -2.676 1.00 86.06 1112 THR A CA 1
ATOM 8899 C C . THR A 1 1112 ? 23.034 16.519 -3.042 1.00 86.06 1112 THR A C 1
ATOM 8901 O O . THR A 1 1112 ? 23.449 15.739 -2.181 1.00 86.06 1112 THR A O 1
ATOM 8904 N N . ALA A 1 1113 ? 23.434 16.466 -4.311 1.00 83.62 1113 ALA A N 1
ATOM 8905 C CA . ALA A 1 1113 ? 24.485 15.578 -4.806 1.00 83.62 1113 ALA A CA 1
ATOM 8906 C C . ALA A 1 1113 ? 25.527 16.357 -5.610 1.00 83.62 1113 ALA A C 1
ATOM 8908 O O . ALA A 1 1113 ? 25.198 17.331 -6.281 1.00 83.62 1113 ALA A O 1
ATOM 8909 N N . LYS A 1 1114 ? 26.788 15.922 -5.537 1.00 77.19 1114 LYS A N 1
ATOM 8910 C CA . LYS A 1 1114 ? 27.884 16.472 -6.344 1.00 77.19 1114 LYS A CA 1
ATOM 8911 C C . LYS A 1 1114 ? 27.981 15.714 -7.668 1.00 77.19 1114 LYS A C 1
ATOM 8913 O O . LYS A 1 1114 ? 27.881 14.490 -7.666 1.00 77.19 1114 LYS A O 1
ATOM 8918 N N . LEU A 1 1115 ? 28.179 16.450 -8.755 1.00 71.62 1115 LEU A N 1
ATOM 8919 C CA . LEU A 1 1115 ? 28.501 15.931 -10.082 1.00 71.62 1115 LEU A CA 1
ATOM 8920 C C . LEU A 1 1115 ? 30.025 15.862 -10.192 1.00 71.62 1115 LEU A C 1
ATOM 8922 O O . LEU A 1 1115 ? 30.707 16.846 -9.896 1.00 71.62 1115 LEU A O 1
ATOM 8926 N N . ASN A 1 1116 ? 30.558 14.699 -10.558 1.00 61.19 1116 ASN A N 1
ATOM 8927 C CA . ASN A 1 1116 ? 31.996 14.429 -10.502 1.00 61.19 1116 ASN A CA 1
ATOM 8928 C C . ASN A 1 1116 ? 32.625 14.266 -11.897 1.00 61.19 1116 ASN A C 1
ATOM 8930 O O . ASN A 1 1116 ? 33.845 14.399 -12.010 1.00 61.19 1116 ASN A O 1
ATOM 8934 N N . SER A 1 1117 ? 31.845 13.985 -12.953 1.00 57.41 1117 SER A N 1
ATOM 8935 C CA . SER A 1 1117 ? 32.395 13.551 -14.248 1.00 57.41 1117 SER A CA 1
ATOM 8936 C C . SER A 1 1117 ? 31.748 14.199 -15.489 1.00 57.41 1117 SER A C 1
ATOM 8938 O O . SER A 1 1117 ? 30.708 14.850 -15.419 1.00 57.41 1117 SER A O 1
ATOM 8940 N N . ARG A 1 1118 ? 32.402 14.034 -16.655 1.00 54.59 1118 ARG A N 1
ATOM 8941 C CA . ARG A 1 1118 ? 32.019 14.614 -17.963 1.00 54.59 1118 ARG A CA 1
ATOM 8942 C C . ARG A 1 1118 ? 30.794 13.946 -18.623 1.00 54.59 1118 ARG A C 1
ATOM 8944 O O . ARG A 1 1118 ? 30.398 14.403 -19.693 1.00 54.59 1118 ARG A O 1
ATOM 8951 N N . GLU A 1 1119 ? 30.211 12.905 -18.017 1.00 59.50 1119 GLU A N 1
ATOM 8952 C CA . GLU A 1 1119 ? 29.080 12.132 -18.567 1.00 59.50 1119 GLU A CA 1
ATOM 8953 C C . GLU A 1 1119 ? 28.028 11.738 -17.506 1.00 59.50 1119 GLU A C 1
ATOM 8955 O O . GLU A 1 1119 ? 27.340 10.727 -17.652 1.00 59.50 1119 GLU A O 1
ATOM 8960 N N . ASP A 1 1120 ? 27.880 12.520 -16.432 1.00 73.00 1120 ASP A N 1
ATOM 8961 C CA . ASP A 1 1120 ? 26.859 12.238 -15.417 1.00 73.00 1120 ASP A CA 1
ATOM 8962 C C . ASP A 1 1120 ? 25.445 12.526 -15.973 1.00 73.00 1120 ASP A C 1
ATOM 8964 O O . ASP A 1 1120 ? 25.191 13.576 -16.581 1.00 73.00 1120 ASP A O 1
ATOM 8968 N N . PHE A 1 1121 ? 24.511 11.592 -15.755 1.00 82.25 1121 PHE A N 1
ATOM 8969 C CA . PHE A 1 1121 ? 23.099 11.747 -16.127 1.00 82.25 1121 PHE A CA 1
ATOM 8970 C C . PHE A 1 1121 ? 22.223 11.911 -14.883 1.00 82.25 1121 PHE A C 1
ATOM 8972 O O . PHE A 1 1121 ? 22.235 11.079 -13.977 1.00 82.25 1121 PHE A O 1
ATOM 8979 N N . LEU A 1 1122 ? 21.392 12.948 -14.868 1.00 87.12 1122 LEU A N 1
ATOM 8980 C CA . LEU A 1 1122 ? 20.316 13.146 -13.905 1.00 87.12 1122 LEU A CA 1
ATOM 8981 C C . LEU A 1 1122 ? 19.001 12.652 -14.512 1.00 87.12 1122 LEU A C 1
ATOM 8983 O O . LEU A 1 1122 ? 18.592 13.121 -15.571 1.00 87.12 1122 LEU A O 1
ATOM 8987 N N . ILE A 1 1123 ? 18.317 11.733 -13.834 1.00 88.69 1123 ILE A N 1
ATOM 8988 C CA . ILE A 1 1123 ? 17.027 11.184 -14.262 1.00 88.69 1123 ILE A CA 1
ATOM 8989 C C . ILE A 1 1123 ? 15.965 11.607 -13.251 1.00 88.69 1123 ILE A C 1
ATOM 8991 O O . ILE A 1 1123 ? 16.036 11.241 -12.078 1.00 88.69 1123 ILE A O 1
ATOM 8995 N N . LEU A 1 1124 ? 14.950 12.333 -13.705 1.00 89.69 1124 LEU A N 1
ATOM 8996 C CA . LEU A 1 1124 ? 13.746 12.638 -12.940 1.00 89.69 1124 LEU A CA 1
ATOM 8997 C C . LEU A 1 1124 ? 12.602 11.797 -13.501 1.00 89.69 1124 LEU A C 1
ATOM 8999 O O . LEU A 1 1124 ? 12.338 11.815 -14.703 1.00 89.69 1124 LEU A O 1
ATOM 9003 N N . GLY A 1 1125 ? 11.922 11.053 -12.636 1.00 89.81 1125 GLY A N 1
ATOM 9004 C CA . GLY A 1 1125 ? 10.816 10.189 -13.019 1.00 89.81 1125 GLY A CA 1
ATOM 9005 C C . GLY A 1 1125 ? 9.566 10.455 -12.196 1.00 89.81 1125 GLY A C 1
ATOM 9006 O O . GLY A 1 1125 ? 9.610 10.607 -10.973 1.00 89.81 1125 GLY A O 1
ATOM 9007 N N . SER A 1 1126 ? 8.430 10.450 -12.885 1.00 88.06 1126 SER A N 1
ATOM 9008 C CA . SER A 1 1126 ? 7.108 10.302 -12.264 1.00 88.06 1126 SER A CA 1
ATOM 9009 C C . SER A 1 1126 ? 7.007 9.027 -11.412 1.00 88.06 1126 SER A C 1
ATOM 9011 O O . SER A 1 1126 ? 7.825 8.104 -11.528 1.00 88.06 1126 SER A O 1
ATOM 9013 N N . ARG A 1 1127 ? 5.957 8.942 -10.585 1.00 83.25 1127 ARG A N 1
ATOM 9014 C CA . ARG A 1 1127 ? 5.612 7.756 -9.778 1.00 83.25 1127 ARG A CA 1
ATOM 9015 C C . ARG A 1 1127 ? 5.685 6.444 -10.578 1.00 83.25 1127 ARG A C 1
ATOM 9017 O O . ARG A 1 1127 ? 6.211 5.452 -10.071 1.00 83.25 1127 ARG A O 1
ATOM 9024 N N . ALA A 1 1128 ? 5.239 6.470 -11.836 1.00 82.06 1128 ALA A N 1
ATOM 9025 C CA . ALA A 1 1128 ? 5.253 5.327 -12.747 1.00 82.06 1128 ALA A CA 1
ATOM 9026 C C . ALA A 1 1128 ? 6.635 4.739 -12.993 1.00 82.06 1128 ALA A C 1
ATOM 9028 O O . ALA A 1 1128 ? 6.851 3.534 -12.873 1.00 82.06 1128 ALA A O 1
ATOM 9029 N N . VAL A 1 1129 ? 7.600 5.607 -13.262 1.00 84.44 1129 VAL A N 1
ATOM 9030 C CA . VAL A 1 1129 ? 8.975 5.217 -13.576 1.00 84.44 1129 VAL A CA 1
ATOM 9031 C C . VAL A 1 1129 ? 9.605 4.527 -12.365 1.00 84.44 1129 VAL A C 1
ATOM 9033 O O . VAL A 1 1129 ? 10.226 3.475 -12.499 1.00 84.44 1129 VAL A O 1
ATOM 9036 N N . GLY A 1 1130 ? 9.373 5.075 -11.167 1.00 77.12 1130 GLY A N 1
ATOM 9037 C CA . GLY A 1 1130 ? 9.915 4.551 -9.915 1.00 77.12 1130 GLY A CA 1
ATOM 9038 C C . GLY A 1 1130 ? 9.283 3.251 -9.416 1.00 77.12 1130 GLY A C 1
ATOM 9039 O O . GLY A 1 1130 ? 9.941 2.505 -8.691 1.00 77.12 1130 GLY A O 1
ATOM 9040 N N . GLY A 1 1131 ? 8.019 2.988 -9.756 1.00 74.88 1131 GLY A N 1
ATOM 9041 C CA . GLY A 1 1131 ? 7.333 1.741 -9.401 1.00 74.88 1131 GLY A CA 1
ATOM 9042 C C . GLY A 1 1131 ? 7.623 0.589 -10.367 1.00 74.88 1131 GLY A C 1
ATOM 9043 O O . GLY A 1 1131 ? 7.605 -0.576 -9.965 1.00 74.88 1131 GLY A O 1
ATOM 9044 N N . CYS A 1 1132 ? 7.893 0.924 -11.628 1.00 77.94 1132 CYS A N 1
ATOM 9045 C CA . CYS A 1 1132 ? 7.984 -0.022 -12.732 1.00 77.94 1132 CYS A CA 1
ATOM 9046 C C . CYS A 1 1132 ? 9.416 -0.516 -12.992 1.00 77.94 1132 CYS A C 1
ATOM 9048 O O . CYS A 1 1132 ? 9.640 -1.719 -13.140 1.00 77.94 1132 CYS A O 1
ATOM 9050 N N . LEU A 1 1133 ? 10.397 0.393 -13.030 1.00 82.50 1133 LEU A N 1
ATOM 9051 C CA . LEU A 1 1133 ? 11.752 0.067 -13.471 1.00 82.50 1133 LEU A CA 1
ATOM 9052 C C . LEU A 1 1133 ? 12.693 -0.227 -12.304 1.00 82.50 1133 LEU A C 1
ATOM 9054 O O . LEU A 1 1133 ? 12.760 0.504 -11.318 1.00 82.50 1133 LEU A O 1
ATOM 9058 N N . SER A 1 1134 ? 13.480 -1.292 -12.456 1.00 80.94 1134 SER A N 1
ATOM 9059 C CA . SER A 1 1134 ? 14.614 -1.568 -11.575 1.00 80.94 1134 SER A CA 1
ATOM 9060 C C . SER A 1 1134 ? 15.795 -0.654 -11.908 1.00 80.94 1134 SER A C 1
ATOM 9062 O O . SER A 1 1134 ? 16.045 -0.373 -13.082 1.00 80.94 1134 SER A O 1
ATOM 9064 N N . GLU A 1 1135 ? 16.578 -0.281 -10.899 1.00 84.62 1135 GLU A N 1
ATOM 9065 C CA . GLU A 1 1135 ? 17.767 0.565 -11.066 1.00 84.62 1135 GLU A CA 1
ATOM 9066 C C . GLU A 1 1135 ? 18.778 0.023 -12.105 1.00 84.62 1135 GLU A C 1
ATOM 9068 O O . GLU A 1 1135 ? 19.204 0.805 -12.957 1.00 84.62 1135 GLU A O 1
ATOM 9073 N N . PRO A 1 1136 ? 19.097 -1.291 -12.167 1.00 84.00 1136 PRO A N 1
ATOM 9074 C CA . PRO A 1 1136 ? 20.012 -1.820 -13.187 1.00 84.00 1136 PRO A CA 1
ATOM 9075 C C . PRO A 1 1136 ? 19.497 -1.655 -14.623 1.00 84.00 1136 PRO A C 1
ATOM 9077 O O . PRO A 1 1136 ? 20.275 -1.418 -15.545 1.00 84.00 1136 PRO A O 1
ATOM 9080 N N . LEU A 1 1137 ? 18.180 -1.757 -14.824 1.00 83.31 1137 LEU A N 1
ATOM 9081 C CA . LEU A 1 1137 ? 17.558 -1.575 -16.137 1.00 83.31 1137 LEU A CA 1
ATOM 9082 C C . LEU A 1 1137 ? 17.618 -0.107 -16.578 1.00 83.31 1137 LEU A C 1
ATOM 9084 O O . LEU A 1 1137 ? 17.942 0.168 -17.729 1.00 83.31 1137 LEU A O 1
ATOM 9088 N N . LEU A 1 1138 ? 17.372 0.835 -15.660 1.00 85.00 1138 LEU A N 1
ATOM 9089 C CA . LEU A 1 1138 ? 17.551 2.269 -15.917 1.00 85.00 1138 LEU A CA 1
ATOM 9090 C C . LEU A 1 1138 ? 18.999 2.593 -16.302 1.00 85.00 1138 LEU A C 1
ATOM 9092 O O . LEU A 1 1138 ? 19.232 3.289 -17.289 1.00 85.00 1138 LEU A O 1
ATOM 9096 N N . GLN A 1 1139 ? 19.964 2.039 -15.563 1.00 84.56 1139 GLN A N 1
ATOM 9097 C CA . GLN A 1 1139 ? 21.390 2.183 -15.854 1.00 84.56 1139 GLN A CA 1
ATOM 9098 C C . GLN A 1 1139 ? 21.739 1.650 -17.251 1.00 84.56 1139 GLN A C 1
ATOM 9100 O O . GLN A 1 1139 ? 22.432 2.330 -18.002 1.00 84.56 1139 GLN A O 1
ATOM 9105 N N . TYR A 1 1140 ? 21.226 0.473 -17.627 1.00 83.56 1140 TYR A N 1
ATOM 9106 C CA . TYR A 1 1140 ? 21.431 -0.103 -18.959 1.00 83.56 1140 TYR A CA 1
ATOM 9107 C C . TYR A 1 1140 ? 20.861 0.785 -20.075 1.00 83.56 1140 TYR A C 1
ATOM 9109 O O . TYR A 1 1140 ? 21.541 1.034 -21.070 1.00 83.56 1140 TYR A O 1
ATOM 9117 N N . ILE A 1 1141 ? 19.635 1.296 -19.907 1.00 83.12 1141 ILE A N 1
ATOM 9118 C CA . ILE A 1 1141 ? 18.989 2.152 -20.912 1.00 83.12 1141 ILE A CA 1
ATOM 9119 C C . ILE A 1 1141 ? 19.814 3.420 -21.139 1.00 83.12 1141 ILE A C 1
ATOM 9121 O O . ILE A 1 1141 ? 20.103 3.753 -22.287 1.00 83.12 1141 ILE A O 1
ATOM 9125 N N . VAL A 1 1142 ? 20.244 4.092 -20.068 1.00 82.69 1142 VAL A N 1
ATOM 9126 C CA . VAL A 1 1142 ? 21.040 5.322 -20.179 1.00 82.69 1142 VAL A CA 1
ATOM 9127 C C . VAL A 1 1142 ? 22.438 5.041 -20.733 1.00 82.69 1142 VAL A C 1
ATOM 9129 O O . VAL A 1 1142 ? 22.880 5.752 -21.626 1.00 82.69 1142 VAL A O 1
ATOM 9132 N N . ALA A 1 1143 ? 23.098 3.956 -20.315 1.00 80.44 1143 ALA A N 1
ATOM 9133 C CA . ALA A 1 1143 ? 24.401 3.565 -20.862 1.00 80.44 1143 ALA A CA 1
ATOM 9134 C C . ALA A 1 1143 ? 24.354 3.220 -22.365 1.00 80.44 1143 ALA A C 1
ATOM 9136 O O . ALA A 1 1143 ? 25.362 3.326 -23.058 1.00 80.44 1143 ALA A O 1
ATOM 9137 N N . SER A 1 1144 ? 23.190 2.819 -22.889 1.00 76.62 1144 SER A N 1
ATOM 9138 C CA . SER A 1 1144 ? 23.022 2.466 -24.304 1.00 76.62 1144 SER A CA 1
ATOM 9139 C C . SER A 1 1144 ? 22.964 3.670 -25.256 1.00 76.62 1144 SER A C 1
ATOM 9141 O O . SER A 1 1144 ? 22.994 3.481 -26.476 1.00 76.62 1144 SER A O 1
ATOM 9143 N N . THR A 1 1145 ? 22.841 4.897 -24.736 1.00 76.00 1145 THR A N 1
ATOM 9144 C CA . THR A 1 1145 ? 22.647 6.110 -25.546 1.00 76.00 1145 THR A CA 1
ATOM 9145 C C . THR A 1 1145 ? 23.317 7.327 -24.935 1.00 76.00 1145 THR A C 1
ATOM 9147 O O . THR A 1 1145 ? 23.044 7.678 -23.796 1.00 76.00 1145 THR A O 1
ATOM 9150 N N . SER A 1 1146 ? 24.083 8.066 -25.735 1.00 73.81 1146 SER A N 1
ATOM 9151 C CA . SER A 1 1146 ? 24.650 9.354 -25.318 1.00 73.81 1146 SER A CA 1
ATOM 9152 C C . SER A 1 1146 ? 23.657 10.521 -25.387 1.00 73.81 1146 SER A C 1
ATOM 9154 O O . SER A 1 1146 ? 23.915 11.567 -24.806 1.00 73.81 1146 SER A O 1
ATOM 9156 N N . ASN A 1 1147 ? 22.527 10.367 -26.090 1.00 78.06 1147 ASN A N 1
ATOM 9157 C CA . ASN A 1 1147 ? 21.520 11.418 -26.243 1.00 78.06 1147 ASN A CA 1
ATOM 9158 C C . ASN A 1 1147 ? 20.410 11.283 -25.176 1.00 78.06 1147 ASN A C 1
ATOM 9160 O O . ASN A 1 1147 ? 19.670 10.292 -25.201 1.00 78.06 1147 ASN A O 1
ATOM 9164 N N . PRO A 1 1148 ? 20.225 12.274 -24.285 1.00 79.56 1148 PRO A N 1
ATOM 9165 C CA . PRO A 1 1148 ? 19.246 12.191 -23.204 1.00 79.56 1148 PRO A CA 1
ATOM 9166 C C . PRO A 1 1148 ? 17.784 12.203 -23.686 1.00 79.56 1148 PRO A C 1
ATOM 9168 O O . PRO A 1 1148 ? 16.934 11.630 -23.008 1.00 79.56 1148 PRO A O 1
ATOM 9171 N N . GLN A 1 1149 ? 17.467 12.771 -24.860 1.00 80.69 1149 GLN A N 1
ATOM 9172 C CA . GLN A 1 1149 ? 16.104 12.715 -25.424 1.00 80.69 1149 GLN A CA 1
ATOM 9173 C C . GLN A 1 1149 ? 15.720 11.282 -25.788 1.00 80.69 1149 GLN A C 1
ATOM 9175 O O . GLN A 1 1149 ? 14.624 10.813 -25.477 1.00 80.69 1149 GLN A O 1
ATOM 9180 N N . VAL A 1 1150 ? 16.661 10.560 -26.395 1.00 80.00 1150 VAL A N 1
ATOM 9181 C CA . VAL A 1 1150 ? 16.477 9.150 -26.739 1.00 80.00 1150 VAL A CA 1
ATOM 9182 C C . VAL A 1 1150 ? 16.374 8.302 -25.477 1.00 80.00 1150 VAL A C 1
ATOM 9184 O O . VAL A 1 1150 ? 15.503 7.437 -25.399 1.00 80.00 1150 VAL A O 1
ATOM 9187 N N . ALA A 1 1151 ? 17.214 8.573 -24.475 1.00 85.00 1151 ALA A N 1
ATOM 9188 C CA . ALA A 1 1151 ? 17.139 7.897 -23.186 1.00 85.00 1151 ALA A CA 1
ATOM 9189 C C . ALA A 1 1151 ? 15.756 8.083 -22.532 1.00 85.00 1151 ALA A C 1
ATOM 9191 O O . ALA A 1 1151 ? 15.141 7.098 -22.130 1.00 85.00 1151 ALA A O 1
ATOM 9192 N N . ALA A 1 1152 ? 15.221 9.311 -22.490 1.00 85.69 1152 ALA A N 1
ATOM 9193 C CA . ALA A 1 1152 ? 13.902 9.596 -21.919 1.00 85.69 1152 ALA A CA 1
ATOM 9194 C C . ALA A 1 1152 ? 12.768 8.838 -22.637 1.00 85.69 1152 ALA A C 1
ATOM 9196 O O . ALA A 1 1152 ? 11.912 8.240 -21.980 1.00 85.69 1152 ALA A O 1
ATOM 9197 N N . LYS A 1 1153 ? 12.790 8.809 -23.977 1.00 84.12 1153 LYS A N 1
ATOM 9198 C CA . LYS A 1 1153 ? 11.812 8.075 -24.802 1.00 84.12 1153 LYS A CA 1
ATOM 9199 C C . LYS A 1 1153 ? 11.902 6.564 -24.602 1.00 84.12 1153 LYS A C 1
ATOM 9201 O O . LYS A 1 1153 ? 10.885 5.914 -24.381 1.00 84.12 1153 LYS A O 1
ATOM 9206 N N . ARG A 1 1154 ? 13.118 6.005 -24.576 1.00 86.31 1154 ARG A N 1
ATOM 9207 C CA . ARG A 1 1154 ? 13.334 4.579 -24.282 1.00 86.31 1154 ARG A CA 1
ATOM 9208 C C . ARG A 1 1154 ? 12.831 4.201 -22.892 1.00 86.31 1154 ARG A C 1
ATOM 9210 O O . ARG A 1 1154 ? 12.172 3.179 -22.755 1.00 86.31 1154 ARG A O 1
ATOM 9217 N N . ILE A 1 1155 ? 13.090 5.021 -21.870 1.00 87.94 1155 ILE A N 1
ATOM 9218 C CA . ILE A 1 1155 ? 12.560 4.786 -20.516 1.00 87.94 1155 ILE A CA 1
ATOM 9219 C C . ILE A 1 1155 ? 11.026 4.732 -20.551 1.00 87.94 1155 ILE A C 1
ATOM 9221 O O . ILE A 1 1155 ? 10.442 3.811 -19.981 1.00 87.94 1155 ILE A O 1
ATOM 9225 N N . GLN A 1 1156 ? 10.372 5.669 -21.245 1.00 86.88 1156 GLN A N 1
ATOM 9226 C CA . GLN A 1 1156 ? 8.917 5.661 -21.403 1.00 86.88 1156 GLN A CA 1
ATOM 9227 C C . GLN A 1 1156 ? 8.418 4.382 -22.088 1.00 86.88 1156 GLN A C 1
ATOM 9229 O O . GLN A 1 1156 ? 7.514 3.737 -21.559 1.00 86.88 1156 GLN A O 1
ATOM 9234 N N . ASP A 1 1157 ? 9.004 3.998 -23.224 1.00 84.25 1157 ASP A N 1
ATOM 9235 C CA . ASP A 1 1157 ? 8.599 2.798 -23.965 1.00 84.25 1157 ASP A CA 1
ATOM 9236 C C . ASP A 1 1157 ? 8.667 1.540 -23.100 1.00 84.25 1157 ASP A C 1
ATOM 9238 O O . ASP A 1 1157 ? 7.763 0.703 -23.147 1.00 84.25 1157 ASP A O 1
ATOM 9242 N N . VAL A 1 1158 ? 9.724 1.413 -22.291 1.00 85.81 1158 VAL A N 1
ATOM 9243 C CA . VAL A 1 1158 ? 9.891 0.273 -21.387 1.00 85.81 1158 VAL A CA 1
ATOM 9244 C C . VAL A 1 1158 ? 8.817 0.287 -20.298 1.00 85.81 1158 VAL A C 1
ATOM 9246 O O . VAL A 1 1158 ? 8.194 -0.748 -20.067 1.00 85.81 1158 VAL A O 1
ATOM 9249 N N . VAL A 1 1159 ? 8.521 1.439 -19.682 1.00 86.12 1159 VAL A N 1
ATOM 9250 C CA . VAL A 1 1159 ? 7.432 1.548 -18.686 1.00 86.12 1159 VAL A CA 1
ATOM 9251 C C . VAL A 1 1159 ? 6.083 1.161 -19.297 1.00 86.12 1159 VAL A C 1
ATOM 9253 O O . VAL A 1 1159 ? 5.340 0.376 -18.710 1.00 86.12 1159 VAL A O 1
ATOM 9256 N N . GLN A 1 1160 ? 5.780 1.655 -20.500 1.00 82.12 1160 GLN A N 1
ATOM 9257 C CA . GLN A 1 1160 ? 4.548 1.307 -21.212 1.00 82.12 1160 GLN A CA 1
ATOM 9258 C C . GLN A 1 1160 ? 4.498 -0.176 -21.591 1.00 82.12 1160 GLN A C 1
ATOM 9260 O O . GLN A 1 1160 ? 3.434 -0.786 -21.550 1.00 82.12 1160 GLN A O 1
ATOM 9265 N N . SER A 1 1161 ? 5.642 -0.778 -21.928 1.00 81.81 1161 SER A N 1
ATOM 9266 C CA . SER A 1 1161 ? 5.720 -2.201 -22.262 1.00 81.81 1161 SER A CA 1
ATOM 9267 C C . SER A 1 1161 ? 5.400 -3.122 -21.085 1.00 81.81 1161 SER A C 1
ATOM 9269 O O . SER A 1 1161 ? 5.065 -4.279 -21.307 1.00 81.81 1161 SER A O 1
ATOM 9271 N N . PHE A 1 1162 ? 5.470 -2.636 -19.843 1.00 81.94 1162 PHE A N 1
ATOM 9272 C CA . PHE A 1 1162 ? 5.171 -3.402 -18.629 1.00 81.94 1162 PHE A CA 1
ATOM 9273 C C . PHE A 1 1162 ? 3.732 -3.188 -18.114 1.00 81.94 1162 PHE A C 1
ATOM 9275 O O . PHE A 1 1162 ? 3.453 -3.481 -16.956 1.00 81.94 1162 PHE A O 1
ATOM 9282 N N . ASN A 1 1163 ? 2.812 -2.695 -18.957 1.00 69.75 1163 ASN A N 1
ATOM 9283 C CA . ASN A 1 1163 ? 1.394 -2.466 -18.627 1.00 69.75 1163 ASN A CA 1
ATOM 9284 C C . ASN A 1 1163 ? 1.143 -1.564 -17.417 1.00 69.75 1163 ASN A C 1
ATOM 9286 O O . ASN A 1 1163 ? 0.160 -1.724 -16.691 1.00 69.75 1163 ASN A O 1
ATOM 9290 N N . TRP A 1 1164 ? 2.008 -0.571 -17.214 1.00 70.19 1164 TRP A N 1
ATOM 9291 C CA . TRP A 1 1164 ? 1.754 0.443 -16.198 1.00 70.19 1164 TRP A CA 1
ATOM 9292 C C . TRP A 1 1164 ? 0.593 1.358 -16.603 1.00 70.19 1164 TRP A C 1
ATOM 9294 O O . TRP A 1 1164 ? 0.513 1.817 -17.742 1.00 70.19 1164 TRP A O 1
ATOM 9304 N N . THR A 1 1165 ? -0.321 1.613 -15.666 1.00 67.25 1165 THR A N 1
ATOM 9305 C CA . THR A 1 1165 ? -1.619 2.238 -15.961 1.00 67.25 1165 THR A CA 1
ATOM 9306 C C . THR A 1 1165 ? -1.654 3.750 -15.777 1.00 67.25 1165 THR A C 1
ATOM 9308 O O . THR A 1 1165 ? -2.550 4.392 -16.335 1.00 67.25 1165 THR A O 1
ATOM 9311 N N . ASP A 1 1166 ? -0.722 4.323 -15.011 1.00 74.12 1166 ASP A N 1
ATOM 9312 C CA . ASP A 1 1166 ? -0.698 5.765 -14.747 1.00 74.12 1166 ASP A CA 1
ATOM 9313 C C . ASP A 1 1166 ? 0.073 6.541 -15.824 1.00 74.12 1166 ASP A C 1
ATOM 9315 O O . ASP A 1 1166 ? 0.723 5.984 -16.708 1.00 74.12 1166 ASP A O 1
ATOM 9319 N N . ASN A 1 1167 ? -0.000 7.867 -15.730 1.00 80.25 1167 ASN A N 1
ATOM 9320 C CA . ASN A 1 1167 ? 0.725 8.775 -16.603 1.00 80.25 1167 ASN A CA 1
ATOM 9321 C C . ASN A 1 1167 ? 2.236 8.674 -16.373 1.00 80.25 1167 ASN A C 1
ATOM 9323 O O . ASN A 1 1167 ? 2.720 8.699 -15.241 1.00 80.25 1167 ASN A O 1
ATOM 9327 N N . VAL A 1 1168 ? 2.980 8.598 -17.472 1.00 84.25 1168 VAL A N 1
ATOM 9328 C CA . VAL A 1 1168 ? 4.435 8.480 -17.463 1.00 84.25 1168 VAL A CA 1
ATOM 9329 C C . VAL A 1 1168 ? 5.026 9.811 -17.886 1.00 84.25 1168 VAL A C 1
ATOM 9331 O O . VAL A 1 1168 ? 4.675 10.358 -18.925 1.00 84.25 1168 VAL A O 1
ATOM 9334 N N . SER A 1 1169 ? 5.951 10.316 -17.084 1.00 86.25 1169 SER A N 1
ATOM 9335 C CA . SER A 1 1169 ? 6.768 11.487 -17.388 1.00 86.25 1169 SER A CA 1
ATOM 9336 C C . SER A 1 1169 ? 8.193 11.234 -16.925 1.00 86.25 1169 SER A C 1
ATOM 9338 O O . SER A 1 1169 ? 8.403 10.789 -15.787 1.00 86.25 1169 SER A O 1
ATOM 9340 N N . VAL A 1 1170 ? 9.151 11.507 -17.806 1.00 88.81 1170 VAL A N 1
ATOM 9341 C CA . VAL A 1 1170 ? 10.587 11.319 -17.583 1.00 88.81 1170 VAL A CA 1
ATOM 9342 C C . VAL A 1 1170 ? 11.329 12.538 -18.114 1.00 88.81 1170 VAL A C 1
ATOM 9344 O O . VAL A 1 1170 ? 11.075 12.968 -19.238 1.00 88.81 1170 VAL A O 1
ATOM 9347 N N . ILE A 1 1171 ? 12.282 13.042 -17.333 1.00 86.12 1171 ILE A N 1
ATOM 9348 C CA . ILE A 1 1171 ? 13.281 14.023 -17.766 1.00 86.12 1171 ILE A CA 1
ATOM 9349 C C . ILE A 1 1171 ? 14.660 13.405 -17.538 1.00 86.12 1171 ILE A C 1
ATOM 9351 O O . ILE A 1 1171 ? 14.940 12.890 -16.458 1.00 86.12 1171 ILE A O 1
ATOM 9355 N N . VAL A 1 1172 ? 15.520 13.459 -18.547 1.00 85.88 1172 VAL A N 1
ATOM 9356 C CA . VAL A 1 1172 ? 16.924 13.051 -18.475 1.00 85.88 1172 VAL A CA 1
ATOM 9357 C C . VAL A 1 1172 ? 17.777 14.268 -18.805 1.00 85.88 1172 VAL A C 1
ATOM 9359 O O . VAL A 1 1172 ? 17.606 14.879 -19.853 1.00 85.88 1172 VAL A O 1
ATOM 9362 N N . ALA A 1 1173 ? 18.702 14.635 -17.931 1.00 83.00 1173 ALA A N 1
ATOM 9363 C CA . ALA A 1 1173 ? 19.646 15.721 -18.158 1.00 83.00 1173 ALA A CA 1
ATOM 9364 C C . ALA A 1 1173 ? 21.073 15.179 -18.125 1.00 83.00 1173 ALA A C 1
ATOM 9366 O O . ALA A 1 1173 ? 21.431 14.429 -17.224 1.00 83.00 1173 ALA A O 1
ATOM 9367 N N . GLN A 1 1174 ? 21.881 15.557 -19.107 1.00 79.19 1174 GLN A N 1
ATOM 9368 C CA . GLN A 1 1174 ? 23.301 15.247 -19.194 1.00 79.19 1174 GLN A CA 1
ATOM 9369 C C . GLN A 1 1174 ? 24.096 16.517 -18.894 1.00 79.19 1174 GLN A C 1
ATOM 9371 O O . GLN A 1 1174 ? 23.886 17.550 -19.536 1.00 79.19 1174 GLN A O 1
ATOM 9376 N N . THR A 1 1175 ? 25.016 16.449 -17.937 1.00 68.00 1175 THR A N 1
ATOM 9377 C CA . THR A 1 1175 ? 25.851 17.590 -17.542 1.00 68.00 1175 THR A CA 1
ATOM 9378 C C . THR A 1 1175 ? 27.245 17.440 -18.146 1.00 68.00 1175 THR A C 1
ATOM 9380 O O . THR A 1 1175 ? 27.978 16.525 -17.780 1.00 68.00 1175 THR A O 1
ATOM 9383 N N . GLY A 1 1176 ? 27.624 18.316 -19.082 1.00 55.50 1176 GLY A N 1
ATOM 9384 C CA . GLY A 1 1176 ? 28.919 18.241 -19.761 1.00 55.50 1176 GLY A CA 1
ATOM 9385 C C . GLY A 1 1176 ? 29.355 19.582 -20.354 1.00 55.50 1176 GLY A C 1
ATOM 9386 O O . GLY A 1 1176 ? 28.584 20.252 -21.037 1.00 55.50 1176 GLY A O 1
ATOM 9387 N N . ASN A 1 1177 ? 30.613 19.976 -20.119 1.00 43.00 1177 ASN A N 1
ATOM 9388 C CA . ASN A 1 1177 ? 31.221 21.179 -20.702 1.00 43.00 1177 ASN A CA 1
ATOM 9389 C C . ASN A 1 1177 ? 31.204 21.116 -22.243 1.00 43.00 1177 ASN A C 1
ATOM 9391 O O . ASN A 1 1177 ? 32.057 20.477 -22.861 1.00 43.00 1177 ASN A O 1
ATOM 9395 N N . LEU A 1 1178 ? 30.274 21.836 -22.874 1.00 39.22 1178 LEU A N 1
ATOM 9396 C CA . LEU A 1 1178 ? 30.114 21.927 -24.334 1.00 39.22 1178 LEU A CA 1
ATOM 9397 C C . LEU A 1 1178 ? 31.081 22.934 -24.998 1.00 39.22 1178 LEU A C 1
ATOM 9399 O O . LEU A 1 1178 ? 30.991 23.195 -26.197 1.00 39.22 1178 LEU A O 1
ATOM 9403 N N . LEU A 1 1179 ? 32.052 23.478 -24.256 1.00 31.38 1179 LEU A N 1
ATOM 9404 C CA . LEU A 1 1179 ? 32.942 24.551 -24.723 1.00 31.38 1179 LEU A CA 1
ATOM 9405 C C . LEU A 1 1179 ? 34.074 24.131 -25.686 1.00 31.38 1179 LEU A C 1
ATOM 9407 O O . LEU A 1 1179 ? 34.739 25.009 -26.225 1.00 31.38 1179 LEU A O 1
ATOM 9411 N N . ASN A 1 1180 ? 34.263 22.843 -26.004 1.00 30.08 1180 ASN A N 1
ATOM 9412 C CA . ASN A 1 1180 ? 35.348 22.392 -26.902 1.00 30.08 1180 ASN A CA 1
ATOM 9413 C C . ASN A 1 1180 ? 34.912 21.863 -28.283 1.00 30.08 1180 ASN A C 1
ATOM 9415 O O . ASN A 1 1180 ? 35.718 21.263 -28.991 1.00 30.08 1180 ASN A O 1
ATOM 9419 N N . ARG A 1 1181 ? 33.671 22.109 -28.733 1.00 32.91 1181 ARG A N 1
ATOM 9420 C CA . ARG A 1 1181 ? 33.245 21.750 -30.108 1.00 32.91 1181 ARG A CA 1
ATOM 9421 C C . ARG A 1 1181 ? 33.505 22.823 -31.178 1.00 32.91 1181 ARG A C 1
ATOM 9423 O O . ARG A 1 1181 ? 33.328 22.540 -32.358 1.00 32.91 1181 ARG A O 1
ATOM 9430 N N . LYS A 1 1182 ? 33.982 24.025 -30.822 1.00 28.12 1182 LYS A N 1
ATOM 9431 C CA . LYS A 1 1182 ? 34.216 25.128 -31.784 1.00 28.12 1182 LYS A CA 1
ATOM 9432 C C . LYS A 1 1182 ? 35.576 25.121 -32.509 1.00 28.12 1182 LYS A C 1
ATOM 9434 O O . LYS A 1 1182 ? 35.857 26.054 -33.255 1.00 28.12 1182 LYS A O 1
ATOM 9439 N N . THR A 1 1183 ? 36.392 24.072 -32.391 1.00 28.25 1183 THR A N 1
ATOM 9440 C CA . THR A 1 1183 ? 37.690 23.965 -33.096 1.00 28.25 1183 THR A CA 1
ATOM 9441 C C . THR A 1 1183 ? 37.818 22.714 -33.969 1.00 28.25 1183 THR A C 1
ATOM 9443 O O . THR A 1 1183 ? 38.841 22.042 -33.961 1.00 28.25 1183 THR A O 1
ATOM 9446 N N . LYS A 1 1184 ? 36.818 22.413 -34.804 1.00 26.75 1184 LYS A N 1
ATOM 9447 C CA . LYS A 1 1184 ? 37.057 21.675 -36.060 1.00 26.75 1184 LYS A CA 1
ATOM 9448 C C . LYS A 1 1184 ? 36.267 22.320 -37.196 1.00 26.75 1184 LYS A C 1
ATOM 9450 O O . LYS A 1 1184 ? 35.137 21.946 -37.487 1.00 26.75 1184 LYS A O 1
ATOM 9455 N N . LYS A 1 1185 ? 36.879 23.326 -37.826 1.00 27.67 1185 LYS A N 1
ATOM 9456 C CA . LYS A 1 1185 ? 36.498 23.770 -39.171 1.00 27.67 1185 LYS A CA 1
ATOM 9457 C C . LYS A 1 1185 ? 36.856 22.663 -40.169 1.00 27.67 1185 LYS A C 1
ATOM 9459 O O . LYS A 1 1185 ? 37.989 22.195 -40.176 1.00 27.67 1185 LYS A O 1
ATOM 9464 N N . SER A 1 1186 ? 35.867 22.299 -40.985 1.00 32.69 1186 SER A N 1
ATOM 9465 C CA . SER A 1 1186 ? 35.976 21.820 -42.370 1.00 32.69 1186 SER A CA 1
ATOM 9466 C C . SER A 1 1186 ? 37.083 20.810 -42.703 1.00 32.69 1186 SER A C 1
ATOM 9468 O O . SER A 1 1186 ? 38.184 21.215 -43.068 1.00 32.69 1186 SER A O 1
ATOM 9470 N N . VAL A 1 1187 ? 36.742 19.518 -42.762 1.00 24.56 1187 VAL A N 1
ATOM 9471 C CA . VAL A 1 1187 ? 37.340 18.602 -43.751 1.00 24.56 1187 VAL A CA 1
ATOM 9472 C C . VAL A 1 1187 ? 36.250 17.660 -44.282 1.00 24.56 1187 VAL A C 1
ATOM 9474 O O . VAL A 1 1187 ? 35.509 17.059 -43.509 1.00 24.56 1187 VAL A O 1
ATOM 9477 N N . ASN A 1 1188 ? 36.143 17.608 -45.612 1.00 23.47 1188 ASN A N 1
ATOM 9478 C CA . ASN A 1 1188 ? 35.242 16.792 -46.436 1.00 23.47 1188 ASN A CA 1
ATOM 9479 C C . ASN A 1 1188 ? 35.155 15.306 -46.023 1.00 23.47 1188 ASN A C 1
ATOM 9481 O O . ASN A 1 1188 ? 36.198 14.705 -45.768 1.00 23.47 1188 ASN A O 1
ATOM 9485 N N . PRO A 1 1189 ? 33.975 14.656 -46.109 1.00 26.97 1189 PRO A N 1
ATOM 9486 C CA . PRO A 1 1189 ? 33.836 13.216 -45.944 1.00 26.97 1189 PRO A CA 1
ATOM 9487 C C . PRO A 1 1189 ? 33.844 12.521 -47.314 1.00 26.97 1189 PRO A C 1
ATOM 9489 O O . PRO A 1 1189 ? 32.832 12.003 -47.765 1.00 26.97 1189 PRO A O 1
ATOM 9492 N N . TYR A 1 1190 ? 34.982 12.526 -48.001 1.00 29.39 1190 TYR A N 1
ATOM 9493 C CA . TYR A 1 1190 ? 35.255 11.566 -49.074 1.00 29.39 1190 TYR A CA 1
ATOM 9494 C C . TYR A 1 1190 ? 36.745 11.265 -49.064 1.00 29.39 1190 TYR A C 1
ATOM 9496 O O . TYR A 1 1190 ? 37.537 12.038 -49.596 1.00 29.39 1190 TYR A O 1
ATOM 9504 N N . SER A 1 1191 ? 37.116 10.174 -48.397 1.00 23.92 1191 SER A N 1
ATOM 9505 C CA . SER A 1 1191 ? 38.218 9.262 -48.740 1.00 23.92 1191 SER A CA 1
ATOM 9506 C C . SER A 1 1191 ? 38.652 8.464 -47.504 1.00 23.92 1191 SER A C 1
ATOM 9508 O O . SER A 1 1191 ? 38.672 8.995 -46.398 1.00 23.92 1191 SER A O 1
ATOM 9510 N N . ILE A 1 1192 ? 39.042 7.208 -47.754 1.00 26.36 1192 ILE A N 1
ATOM 9511 C CA . ILE A 1 1192 ? 39.825 6.311 -46.882 1.00 26.36 1192 ILE A CA 1
ATOM 9512 C C . ILE A 1 1192 ? 38.948 5.562 -45.857 1.00 26.36 1192 ILE A C 1
ATOM 9514 O O . ILE A 1 1192 ? 38.596 6.078 -44.805 1.00 26.36 1192 ILE A O 1
ATOM 9518 N N . SER A 1 1193 ? 38.347 4.429 -46.235 1.00 24.69 1193 SER A N 1
ATOM 9519 C CA . SER A 1 1193 ? 38.935 3.072 -46.227 1.00 24.69 1193 SER A CA 1
ATOM 9520 C C . SER A 1 1193 ? 39.436 2.635 -44.847 1.00 24.69 1193 SER A C 1
ATOM 9522 O O . SER A 1 1193 ? 40.402 3.192 -44.337 1.00 24.69 1193 SER A O 1
ATOM 9524 N N . GLU A 1 1194 ? 38.758 1.618 -44.311 1.00 39.25 1194 GLU A N 1
ATOM 9525 C CA . GLU A 1 1194 ? 39.243 0.587 -43.387 1.00 39.25 1194 GLU A CA 1
ATOM 9526 C C . GLU A 1 1194 ? 40.568 0.881 -42.676 1.00 39.25 1194 GLU A C 1
ATOM 9528 O O . GLU A 1 1194 ? 41.645 0.769 -43.262 1.00 39.25 1194 GLU A O 1
ATOM 9533 N N . ARG A 1 1195 ? 40.483 1.139 -41.370 1.00 25.86 1195 ARG A N 1
ATOM 9534 C CA . ARG A 1 1195 ? 41.488 0.676 -40.414 1.00 25.86 1195 ARG A CA 1
ATOM 9535 C C . ARG A 1 1195 ? 40.855 0.532 -39.040 1.00 25.86 1195 ARG A C 1
ATOM 9537 O O . ARG A 1 1195 ? 40.407 1.495 -38.428 1.00 25.86 1195 ARG A O 1
ATOM 9544 N N . GLU A 1 1196 ? 40.785 -0.723 -38.630 1.00 32.03 1196 GLU A N 1
ATOM 9545 C CA . GLU A 1 1196 ? 40.497 -1.191 -37.286 1.00 32.03 1196 GLU A CA 1
ATOM 9546 C C . GLU A 1 1196 ? 41.498 -0.563 -36.305 1.00 32.03 1196 GLU A C 1
ATOM 9548 O O . GLU A 1 1196 ? 42.703 -0.786 -36.421 1.00 32.03 1196 GLU A O 1
ATOM 9553 N N . GLU A 1 1197 ? 41.019 0.201 -35.322 1.00 28.44 1197 GLU A N 1
ATOM 9554 C CA . GLU A 1 1197 ? 41.810 0.510 -34.129 1.00 28.44 1197 GLU A CA 1
ATOM 9555 C C . GLU A 1 1197 ? 41.496 -0.525 -33.053 1.00 28.44 1197 GLU A C 1
ATOM 9557 O O . GLU A 1 1197 ? 40.538 -0.463 -32.282 1.00 28.44 1197 GLU A O 1
ATOM 9562 N N . ILE A 1 1198 ? 42.347 -1.540 -33.108 1.00 30.22 1198 ILE A N 1
ATOM 9563 C CA . ILE A 1 1198 ? 42.632 -2.546 -32.103 1.00 30.22 1198 ILE A CA 1
ATOM 9564 C C . ILE A 1 1198 ? 42.884 -1.849 -30.760 1.00 30.22 1198 ILE A C 1
ATOM 9566 O O . ILE A 1 1198 ? 43.774 -1.014 -30.622 1.00 30.22 1198 ILE A O 1
ATOM 9570 N N . SER A 1 1199 ? 42.093 -2.234 -29.763 1.00 31.25 1199 SER A N 1
ATOM 9571 C CA . SER A 1 1199 ? 42.201 -1.820 -28.367 1.00 31.25 1199 SER A CA 1
ATOM 9572 C C . SER A 1 1199 ? 43.624 -1.960 -27.811 1.00 31.25 1199 SER A C 1
ATOM 9574 O O . SER A 1 1199 ? 44.225 -3.031 -27.910 1.00 31.25 1199 SER A O 1
ATOM 9576 N N . GLU A 1 1200 ? 44.096 -0.939 -27.095 1.00 35.19 1200 GLU A N 1
ATOM 9577 C CA . GLU A 1 1200 ? 45.363 -0.860 -26.339 1.00 35.19 1200 GLU A CA 1
ATOM 9578 C C . GLU A 1 1200 ? 45.566 -1.945 -25.249 1.00 35.19 1200 GLU A C 1
ATOM 9580 O O . GLU A 1 1200 ? 46.538 -1.908 -24.501 1.00 35.19 1200 GLU A O 1
ATOM 9585 N N . LEU A 1 1201 ? 44.710 -2.969 -25.172 1.00 35.47 1201 LEU A N 1
ATOM 9586 C CA . LEU A 1 1201 ? 44.851 -4.117 -24.267 1.00 35.47 1201 LEU A CA 1
ATOM 9587 C C . LEU A 1 1201 ? 45.612 -5.314 -24.873 1.00 35.47 1201 LEU A C 1
ATOM 9589 O O . LEU A 1 1201 ? 45.925 -6.267 -24.153 1.00 35.47 1201 LEU A O 1
ATOM 9593 N N . THR A 1 1202 ? 45.916 -5.293 -26.175 1.00 35.38 1202 THR A N 1
ATOM 9594 C CA . THR A 1 1202 ? 46.708 -6.341 -26.849 1.00 35.38 1202 THR A CA 1
ATOM 9595 C C . THR A 1 1202 ? 48.213 -6.072 -26.848 1.00 35.38 1202 THR A C 1
ATOM 9597 O O . THR A 1 1202 ? 48.971 -7.033 -26.872 1.00 35.38 1202 THR A O 1
ATOM 9600 N N . LEU A 1 1203 ? 48.671 -4.820 -26.741 1.00 33.41 1203 LEU A N 1
ATOM 9601 C CA . LEU A 1 1203 ? 50.106 -4.482 -26.750 1.00 33.41 1203 LEU A CA 1
ATOM 9602 C C . LEU A 1 1203 ? 50.812 -4.825 -25.425 1.00 33.41 1203 LEU A C 1
ATOM 9604 O O . LEU A 1 1203 ? 51.845 -5.485 -25.456 1.00 33.41 1203 LEU A O 1
ATOM 9608 N N . GLN A 1 1204 ? 50.193 -4.554 -24.270 1.00 37.56 1204 GLN A N 1
ATOM 9609 C CA . GLN A 1 1204 ? 50.738 -4.963 -22.961 1.00 37.56 1204 GLN A CA 1
ATOM 9610 C C . GLN A 1 1204 ? 50.812 -6.490 -22.784 1.00 37.56 1204 GLN A C 1
ATOM 9612 O O . GLN A 1 1204 ? 51.772 -7.013 -22.225 1.00 37.56 1204 GLN A O 1
ATOM 9617 N N . LYS A 1 1205 ? 49.837 -7.235 -23.327 1.00 37.16 1205 LYS A N 1
ATOM 9618 C CA . LYS A 1 1205 ? 49.830 -8.711 -23.292 1.00 37.16 1205 LYS A CA 1
ATOM 9619 C C . LYS A 1 1205 ? 50.774 -9.357 -24.311 1.00 37.16 1205 LYS A C 1
ATOM 9621 O O . LYS A 1 1205 ? 51.043 -10.553 -24.203 1.00 37.16 1205 LYS A O 1
ATOM 9626 N N . ILE A 1 1206 ? 51.244 -8.606 -25.308 1.00 39.09 1206 ILE A N 1
ATOM 9627 C CA . ILE A 1 1206 ? 52.254 -9.053 -26.276 1.00 39.09 1206 ILE A CA 1
ATOM 9628 C C . ILE A 1 1206 ? 53.663 -8.746 -25.740 1.00 39.09 1206 ILE A C 1
ATOM 9630 O O . ILE A 1 1206 ? 54.541 -9.596 -25.872 1.00 39.09 1206 ILE A O 1
ATOM 9634 N N . GLU A 1 1207 ? 53.864 -7.627 -25.038 1.00 38.06 1207 GLU A N 1
ATOM 9635 C CA . GLU A 1 1207 ? 55.135 -7.289 -24.374 1.00 38.06 1207 GLU A CA 1
ATOM 9636 C C . GLU A 1 1207 ? 55.478 -8.255 -23.221 1.00 38.06 1207 GLU A C 1
ATOM 9638 O O . GLU A 1 1207 ? 56.581 -8.805 -23.207 1.00 38.06 1207 GLU A O 1
ATOM 9643 N N . GLU A 1 1208 ? 54.519 -8.607 -22.350 1.00 39.25 1208 GLU A N 1
ATOM 9644 C CA . GLU A 1 1208 ? 54.722 -9.615 -21.283 1.00 39.25 1208 GLU A CA 1
ATOM 9645 C C . GLU A 1 1208 ? 55.014 -11.030 -21.828 1.00 39.25 1208 GLU A C 1
ATOM 9647 O O . GLU A 1 1208 ? 55.675 -11.847 -21.180 1.00 39.25 1208 GLU A O 1
ATOM 9652 N N . ARG A 1 1209 ? 54.549 -11.336 -23.048 1.00 37.50 1209 ARG A N 1
ATOM 9653 C CA . ARG A 1 1209 ? 54.726 -12.648 -23.696 1.00 37.50 1209 ARG A CA 1
ATOM 9654 C C . ARG A 1 1209 ? 56.038 -12.738 -24.483 1.00 37.50 1209 ARG A C 1
ATOM 9656 O O . ARG A 1 1209 ? 56.591 -13.828 -24.601 1.00 37.50 1209 ARG A O 1
ATOM 9663 N N . ILE A 1 1210 ? 56.570 -11.611 -24.964 1.00 41.78 1210 ILE A N 1
ATOM 9664 C CA . ILE A 1 1210 ? 57.898 -11.518 -25.596 1.00 41.78 1210 ILE A CA 1
ATOM 9665 C C . ILE A 1 1210 ? 59.013 -11.589 -24.537 1.00 41.78 1210 ILE A C 1
ATOM 9667 O O . ILE A 1 1210 ? 60.029 -12.251 -24.762 1.00 41.78 1210 ILE A O 1
ATOM 9671 N N . GLU A 1 1211 ? 58.803 -11.023 -23.344 1.00 39.81 1211 GLU A N 1
ATOM 9672 C CA . GLU A 1 1211 ? 59.776 -11.093 -22.246 1.00 39.81 1211 GLU A CA 1
ATOM 9673 C C . GLU A 1 1211 ? 59.912 -12.525 -21.678 1.00 39.81 1211 GLU A C 1
ATOM 9675 O O . GLU A 1 1211 ? 61.028 -12.991 -21.429 1.00 39.81 1211 GLU A O 1
ATOM 9680 N N . GLN A 1 1212 ? 58.813 -13.293 -21.606 1.00 41.94 1212 GLN A N 1
ATOM 9681 C CA . GLN A 1 1212 ? 58.839 -14.721 -21.243 1.00 41.94 1212 GLN A CA 1
ATOM 9682 C C . GLN A 1 1212 ? 59.496 -15.633 -22.300 1.00 41.94 1212 GLN A C 1
ATOM 9684 O O . GLN A 1 1212 ? 60.081 -16.655 -21.937 1.00 41.94 1212 GLN A O 1
ATOM 9689 N N . ILE A 1 1213 ? 59.471 -15.272 -23.590 1.00 43.31 1213 ILE A N 1
ATOM 9690 C CA . ILE A 1 1213 ? 60.109 -16.057 -24.669 1.00 43.31 1213 ILE A CA 1
ATOM 9691 C C . ILE A 1 1213 ? 61.632 -15.807 -24.739 1.00 43.31 1213 ILE A C 1
ATOM 9693 O O . ILE A 1 1213 ? 62.386 -16.677 -25.180 1.00 43.31 1213 ILE A O 1
ATOM 9697 N N . SER A 1 1214 ? 62.124 -14.679 -24.212 1.00 38.06 1214 SER A N 1
ATOM 9698 C CA . SER A 1 1214 ? 63.562 -14.352 -24.175 1.00 38.06 1214 SER A CA 1
ATOM 9699 C C . SER A 1 1214 ? 64.401 -15.167 -23.168 1.00 38.06 1214 SER A C 1
ATOM 9701 O O . SER A 1 1214 ? 65.629 -15.136 -23.237 1.00 38.06 1214 SER A O 1
ATOM 9703 N N . ARG A 1 1215 ? 63.779 -15.953 -22.271 1.00 39.75 1215 ARG A N 1
ATOM 9704 C CA . ARG A 1 1215 ? 64.480 -16.804 -21.281 1.00 39.75 1215 ARG A CA 1
ATOM 9705 C C . ARG A 1 1215 ? 64.659 -18.280 -21.678 1.00 39.75 1215 ARG A C 1
ATOM 9707 O O . ARG A 1 1215 ? 65.166 -19.043 -20.866 1.00 39.75 1215 ARG A O 1
ATOM 9714 N N . VAL A 1 1216 ? 64.310 -18.697 -22.905 1.00 44.09 1216 VAL A N 1
ATOM 9715 C CA . VAL A 1 1216 ? 64.497 -20.099 -23.376 1.00 44.09 1216 VAL A CA 1
ATOM 9716 C C . VAL A 1 1216 ? 65.434 -20.222 -24.598 1.00 44.09 1216 VAL A C 1
ATOM 9718 O O . VAL A 1 1216 ? 65.526 -21.262 -25.241 1.00 44.09 1216 VAL A O 1
ATOM 9721 N N . ARG A 1 1217 ? 66.233 -19.194 -24.904 1.00 41.66 1217 ARG A N 1
ATOM 9722 C CA . ARG A 1 1217 ? 67.446 -19.360 -25.733 1.00 41.66 1217 ARG A CA 1
ATOM 9723 C C . ARG A 1 1217 ? 68.676 -18.757 -25.052 1.00 41.66 1217 ARG A C 1
ATOM 9725 O O . ARG A 1 1217 ? 69.264 -17.796 -25.541 1.00 41.66 1217 ARG A O 1
ATOM 9732 N N . LYS A 1 1218 ? 69.047 -19.365 -23.927 1.00 34.94 1218 LYS A N 1
ATOM 9733 C CA . LYS A 1 1218 ? 70.424 -19.627 -23.496 1.00 34.94 1218 LYS A CA 1
ATOM 9734 C C . LYS A 1 1218 ? 70.426 -20.826 -22.565 1.00 34.94 1218 LYS A C 1
ATOM 9736 O O . LYS A 1 1218 ? 69.545 -20.849 -21.680 1.00 34.94 1218 LYS A O 1
#

pLDDT: mean 73.65, std 19.49, range [22.98, 97.62]

Radius of gyration: 46.54 Å; chains: 1; bounding box: 131×81×152 Å

Foldseek 3Di:
DDDDDDDDDPDDPDDPVVVVVVVVPDDDDDDDDDDDDDDDDDQDDPPVGDGDDDDDDDPDPVVVVVVVVCVVVVNDDDDDDDPPVVVVVVVPDDQVLVVDDPPDQVCVLPVDQAQDDCVRDSDPDDDDDDPDPPPDDDDPDDDDPVCRLGSCSSCPPPVNVVVVCVVCVVVDDDDPPVPPDDPVVVVVDFKDKDADDDDDPDPDSDDLRRLKIKMKGQLVPDPDDPQLSVQLPVVLPPQADPVRSMRIDIFRPDPHNVVSVVVSVVVVVVSNVVSPDDDPCNVVDDPVVVPPPPCPPDPVVVVVCVVLPDQCPVVLCPPAKDWDFWFKFKDDDPTDTDTFIWIGHLQWIWTDDPPDDIDIDRLLQWDWDWDADPQGIWTWTDHPVIIMTTHDPDPVVRVVVSVSSVVNNDDLEAEPEPSQDQFADVVCVPDPCLQSNAYYHHAQHQYDADDPPQQDQDPVRDGDDPDHGHLLNVLSSQNYQYYAPDNNQDLADRPSVLSNQNHQEYHHALYAYAADDLSVLSNLNHQEYHHALYAYAAYDPSVLSNQNHQYYAPHQYAHQADYCSCVRHQRPQAAHHANYAHAAHPPDQNQRHAEDAHHNYAHAEEHEDDLNQCNYQYYAHAHYAYAEYAPCSHQNHAEYHQAHYAYQYEAEEQNRHAYDAHEHYAYQDYHYPPQNQNHAYEAHAQYAHQEDDLSCLVHQRHAYYHHANYAHAAYHQNNQVRQRYAYDHHDNYAYAAYHQPHAQGAYQEAHHANYAHAEYHQCNQQHHQRHAYYFHAHYAYAEHHAHHPPLNSQNHAYYFHDNYAYEQVNLVRCLSNLNHAEDAHEQYAYADNDDPSNLSNQRHAEDAHAQYAHAADDCVVLQRNRHAYYHHANYAYAEYDQNCNHARYAEAHHHQYQHQDYPDLNSHHPNHNEYEHENRPNHDPVNVPPDPHPYPPVHLPDQPPDQKRKAKDWDAFPVRDAQKDWDFAHSPAQKGKIKIFHAPRPNVLNVVLRVVLVVLRVPDRDDDQVSVQVSLVVSLVGQGWKMWMWIDHPFKIKIKIFHQKWKWKQAPLAIDTFDGADACDSVLVVVLSVLSWDQDPVRATVVPHNGLATGNVPVSPPSRHVGIDMGMDGHDDQWMKMKIWDNLLVVQDDRVVLSVLCVVDSRNNSSNVVSVSSSVSSNRRGMIIMMMMTRHDPPPPPPDPDDDPDDDDDDDDDDPPVVVVVVVVVVVVVPPPD